Protein AF-A0AA39LR62-F1 (afdb_monomer_lite)

Radius of gyration: 36.36 Å; chains: 1; bounding box: 76×105×105 Å

Structure (mmCIF, N/CA/C/O backbone):
data_AF-A0AA39LR62-F1
#
_entry.id   AF-A0AA39LR62-F1
#
loop_
_atom_site.group_PDB
_atom_site.id
_atom_site.type_symbol
_atom_site.label_atom_id
_atom_site.label_alt_id
_atom_site.label_comp_id
_atom_site.label_asym_id
_atom_site.label_entity_id
_atom_site.label_seq_id
_atom_site.pdbx_PDB_ins_code
_atom_site.Cartn_x
_atom_site.Cartn_y
_atom_site.Cartn_z
_atom_site.occupancy
_atom_site.B_iso_or_equiv
_atom_site.auth_seq_id
_atom_site.auth_comp_id
_atom_site.auth_asym_id
_atom_site.auth_atom_id
_atom_site.pdbx_PDB_model_num
ATOM 1 N N . MET A 1 1 ? 42.287 -77.278 -16.570 1.00 32.75 1 MET A N 1
ATOM 2 C CA . MET A 1 1 ? 43.525 -76.730 -17.158 1.00 32.75 1 MET A CA 1
ATOM 3 C C . MET A 1 1 ? 43.162 -75.415 -17.824 1.00 32.75 1 MET A C 1
ATOM 5 O O . MET A 1 1 ? 42.398 -75.446 -18.778 1.00 32.75 1 MET A O 1
ATOM 9 N N . SER A 1 2 ? 43.621 -74.289 -17.274 1.00 38.38 2 SER A N 1
ATOM 10 C CA . SER A 1 2 ? 43.891 -73.081 -18.074 1.00 38.38 2 SER A CA 1
ATOM 11 C C . SER A 1 2 ? 45.252 -73.285 -18.794 1.00 38.38 2 SER A C 1
ATOM 13 O O . SER A 1 2 ? 45.894 -74.307 -18.504 1.00 38.38 2 SER A O 1
ATOM 15 N N . PRO A 1 3 ? 45.693 -72.430 -19.745 1.00 43.97 3 PRO A N 1
ATOM 16 C CA . PRO A 1 3 ? 46.017 -71.031 -19.446 1.00 43.97 3 PRO A CA 1
ATOM 17 C C . PRO A 1 3 ? 45.672 -69.979 -20.517 1.00 43.97 3 PRO A C 1
ATOM 19 O O . PRO A 1 3 ? 45.398 -70.259 -21.681 1.00 43.97 3 PRO A O 1
ATOM 22 N N . ASP A 1 4 ? 45.723 -68.755 -20.006 1.00 32.78 4 ASP A N 1
ATOM 23 C CA . ASP A 1 4 ? 45.605 -67.415 -20.571 1.00 32.78 4 ASP A CA 1
ATOM 24 C C . ASP A 1 4 ? 46.456 -67.100 -21.816 1.00 32.78 4 ASP A C 1
ATOM 26 O O . ASP A 1 4 ? 47.575 -67.587 -21.960 1.00 32.78 4 ASP A O 1
ATOM 30 N N . SER A 1 5 ? 46.004 -66.135 -22.630 1.00 28.72 5 SER A N 1
ATOM 31 C CA . SER A 1 5 ? 46.775 -64.890 -22.832 1.00 28.72 5 SER A CA 1
ATOM 32 C C . SER A 1 5 ? 45.956 -63.766 -23.490 1.00 28.72 5 SER A C 1
ATOM 34 O O . SER A 1 5 ? 45.245 -63.958 -24.474 1.00 28.72 5 SER A O 1
ATOM 36 N N . LEU A 1 6 ? 46.084 -62.581 -22.888 1.00 28.77 6 LEU A N 1
ATOM 37 C CA . LEU A 1 6 ? 45.678 -61.256 -23.357 1.00 28.77 6 LEU A CA 1
ATOM 38 C C . LEU A 1 6 ? 46.393 -60.853 -24.659 1.00 28.77 6 LEU A C 1
ATOM 40 O O . LEU A 1 6 ? 47.608 -61.017 -24.736 1.00 28.77 6 LEU A O 1
ATOM 44 N N . VAL A 1 7 ? 45.708 -60.105 -25.536 1.00 26.12 7 VAL A N 1
ATOM 45 C CA . VAL A 1 7 ? 46.302 -58.930 -26.213 1.00 26.12 7 VAL A CA 1
ATOM 46 C C . VAL A 1 7 ? 45.267 -57.801 -26.262 1.00 26.12 7 VAL A C 1
ATOM 48 O O . VAL A 1 7 ? 44.148 -57.978 -26.736 1.00 26.12 7 VAL A O 1
ATOM 51 N N . ALA A 1 8 ? 45.657 -56.647 -25.719 1.00 26.75 8 ALA A N 1
ATOM 52 C CA . ALA A 1 8 ? 44.873 -55.427 -25.610 1.00 26.75 8 ALA A CA 1
ATOM 53 C C . ALA A 1 8 ? 44.949 -54.560 -26.879 1.00 26.75 8 ALA A C 1
ATOM 55 O O . ALA A 1 8 ? 45.958 -54.528 -27.581 1.00 26.75 8 ALA A O 1
ATOM 56 N N . HIS A 1 9 ? 43.869 -53.812 -27.108 1.00 26.47 9 HIS A N 1
ATOM 57 C CA . HIS A 1 9 ? 43.775 -52.682 -28.026 1.00 26.47 9 HIS A CA 1
ATOM 58 C C . HIS A 1 9 ? 44.799 -51.580 -27.702 1.00 26.47 9 HIS A C 1
ATOM 60 O O . HIS A 1 9 ? 44.895 -51.147 -26.557 1.00 26.47 9 HIS A O 1
ATOM 66 N N . PHE A 1 10 ? 45.424 -51.024 -28.743 1.00 24.83 10 PHE A N 1
ATOM 67 C CA . PHE A 1 10 ? 45.777 -49.604 -28.802 1.00 24.83 10 PHE A CA 1
ATOM 68 C C . PHE A 1 10 ? 44.917 -48.962 -29.892 1.00 24.83 10 PHE A C 1
ATOM 70 O O . PHE A 1 10 ? 44.915 -49.405 -31.041 1.00 24.83 10 PHE A O 1
ATOM 77 N N . ARG A 1 11 ? 44.130 -47.958 -29.507 1.00 27.77 11 ARG A N 1
ATOM 78 C CA . ARG A 1 11 ? 43.289 -47.152 -30.387 1.00 27.77 11 ARG A CA 1
ATOM 79 C C . ARG A 1 11 ? 43.508 -45.705 -29.981 1.00 27.77 11 ARG A C 1
ATOM 81 O O . ARG A 1 11 ? 43.216 -45.359 -28.846 1.00 27.77 11 ARG A O 1
ATOM 88 N N . GLU A 1 12 ? 44.007 -44.905 -30.908 1.00 28.00 12 GLU A N 1
ATOM 89 C CA . GLU A 1 12 ? 43.990 -43.442 -30.884 1.00 28.00 12 GLU A CA 1
ATOM 90 C C . GLU A 1 12 ? 44.327 -42.948 -32.312 1.00 28.00 12 GLU A C 1
ATOM 92 O O . GLU A 1 12 ? 44.856 -43.730 -33.104 1.00 28.00 12 GLU A O 1
ATOM 97 N N . PRO A 1 13 ? 43.994 -41.707 -32.697 1.00 43.78 13 PRO A N 1
ATOM 98 C CA . PRO A 1 13 ? 42.629 -41.248 -32.945 1.00 43.78 13 PRO A CA 1
ATOM 99 C C . PRO A 1 13 ? 42.498 -40.548 -34.318 1.00 43.78 13 PRO A C 1
ATOM 101 O O . PRO A 1 13 ? 43.475 -40.100 -34.902 1.00 43.78 13 PRO A O 1
ATOM 104 N N . GLY A 1 14 ? 41.259 -40.370 -34.785 1.00 31.16 14 GLY A N 1
ATOM 105 C CA . GLY A 1 14 ? 40.918 -39.340 -35.773 1.00 31.16 14 GLY A CA 1
ATOM 106 C C . GLY A 1 14 ? 41.194 -39.674 -37.242 1.00 31.16 14 GLY A C 1
ATOM 107 O O . GLY A 1 14 ? 42.326 -39.646 -37.696 1.00 31.16 14 GLY A O 1
ATOM 108 N N . CYS A 1 15 ? 40.115 -39.886 -37.997 1.00 24.88 15 CYS A N 1
ATOM 109 C CA . CYS A 1 15 ? 39.885 -39.238 -39.290 1.00 24.88 15 CYS A CA 1
ATOM 110 C C . CYS A 1 15 ? 38.428 -39.486 -39.702 1.00 24.88 15 CYS A C 1
ATOM 112 O O . CYS A 1 15 ? 37.963 -40.621 -39.783 1.00 24.88 15 CYS A O 1
ATOM 114 N N . LEU A 1 16 ? 37.699 -38.389 -39.894 1.00 31.53 16 LEU A N 1
ATOM 115 C CA . LEU A 1 16 ? 36.380 -38.342 -40.504 1.00 31.53 16 LEU A CA 1
ATOM 116 C C . LEU A 1 16 ? 36.586 -38.508 -42.018 1.00 31.53 16 LEU A C 1
ATOM 118 O O . LEU A 1 16 ? 36.989 -37.557 -42.680 1.00 31.53 16 LEU A O 1
ATOM 122 N N . GLU A 1 17 ? 36.354 -39.702 -42.560 1.00 24.73 17 GLU A N 1
ATOM 123 C CA . GLU A 1 17 ? 36.336 -39.930 -44.009 1.00 24.73 17 GLU A CA 1
ATOM 124 C C . GLU A 1 17 ? 34.892 -40.180 -44.456 1.00 24.73 17 GLU A C 1
ATOM 126 O O . GLU A 1 17 ? 34.294 -41.217 -44.169 1.00 24.73 17 GLU A O 1
ATOM 131 N N . ILE A 1 18 ? 34.312 -39.204 -45.160 1.00 34.88 18 ILE A N 1
ATOM 132 C CA . ILE A 1 18 ? 33.127 -39.424 -45.993 1.00 34.88 18 ILE A CA 1
ATOM 133 C C . ILE A 1 18 ? 33.639 -40.117 -47.261 1.00 34.88 18 ILE A C 1
ATOM 135 O O . ILE A 1 18 ? 33.953 -39.469 -48.256 1.00 34.88 18 ILE A O 1
ATOM 139 N N . GLY A 1 19 ? 33.808 -41.435 -47.183 1.00 24.33 19 GLY A N 1
ATOM 140 C CA . GLY A 1 19 ? 34.208 -42.276 -48.305 1.00 24.33 19 GLY A CA 1
ATOM 141 C C . GLY A 1 19 ? 32.990 -42.854 -49.020 1.00 24.33 19 GLY A C 1
ATOM 142 O O . GLY A 1 19 ? 32.281 -43.690 -48.465 1.00 24.33 19 GLY A O 1
ATOM 143 N N . TYR A 1 20 ? 32.767 -42.431 -50.265 1.00 36.62 20 TYR A N 1
ATOM 144 C CA . TYR A 1 20 ? 31.993 -43.199 -51.237 1.00 36.62 20 TYR A CA 1
ATOM 145 C C . TYR A 1 20 ? 32.834 -44.407 -51.659 1.00 36.62 20 TYR A C 1
ATOM 147 O O . TYR A 1 20 ? 33.819 -44.246 -52.377 1.00 36.62 20 TYR A O 1
ATOM 155 N N . THR A 1 21 ? 32.450 -45.612 -51.248 1.00 27.70 21 THR A N 1
ATOM 156 C CA . THR A 1 21 ? 32.985 -46.853 -51.819 1.00 27.70 21 THR A CA 1
ATOM 157 C C . THR A 1 21 ? 31.862 -47.599 -52.534 1.00 27.70 21 THR A C 1
ATOM 159 O O . THR A 1 21 ? 31.030 -48.264 -51.924 1.00 27.70 21 THR A O 1
ATOM 162 N N . CYS A 1 22 ? 31.820 -47.444 -53.859 1.00 31.22 22 CYS A N 1
ATOM 163 C CA . 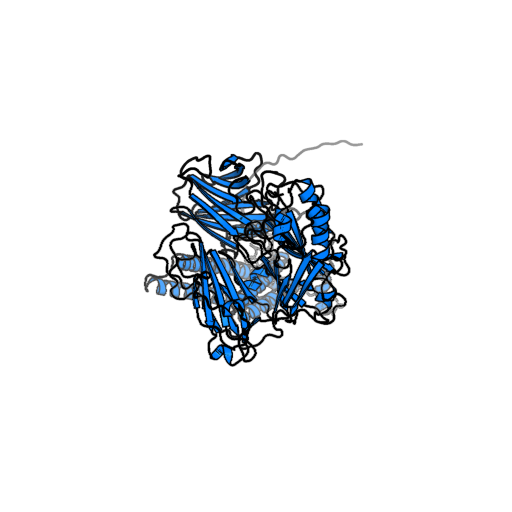CYS A 1 22 ? 31.205 -48.428 -54.744 1.00 31.22 22 CYS A CA 1
ATOM 164 C C . CYS A 1 22 ? 32.265 -49.508 -54.975 1.00 31.22 22 CYS A C 1
ATOM 166 O O . CYS A 1 22 ? 33.298 -49.217 -55.574 1.00 31.22 22 CYS A O 1
ATOM 168 N N . ASP A 1 23 ? 32.052 -50.707 -54.435 1.00 29.12 23 ASP A N 1
ATOM 169 C CA . ASP A 1 23 ? 32.891 -51.869 -54.730 1.00 29.12 23 ASP A CA 1
ATOM 170 C C . ASP A 1 23 ? 32.200 -52.710 -55.814 1.00 29.12 23 ASP A C 1
ATOM 172 O O . ASP A 1 23 ? 31.140 -53.305 -55.595 1.00 29.12 23 ASP A O 1
ATOM 176 N N . ASP A 1 24 ? 32.789 -52.679 -57.009 1.00 34.66 24 ASP A N 1
ATOM 177 C CA . ASP A 1 24 ? 32.359 -53.364 -58.225 1.00 34.66 24 ASP A CA 1
ATOM 178 C C . ASP A 1 24 ? 32.780 -54.843 -58.197 1.00 34.66 24 ASP A C 1
ATOM 180 O O . ASP A 1 24 ? 33.727 -55.260 -58.866 1.00 34.66 24 ASP A O 1
ATOM 184 N N . THR A 1 25 ? 32.035 -55.684 -57.478 1.00 32.81 25 THR A N 1
ATOM 185 C CA . THR A 1 25 ? 32.056 -57.139 -57.717 1.00 32.81 25 THR A CA 1
ATOM 186 C C . THR A 1 25 ? 30.653 -57.660 -58.022 1.00 32.81 25 THR A C 1
ATOM 188 O O . THR A 1 25 ? 29.909 -58.149 -57.179 1.00 32.81 25 THR A O 1
ATOM 191 N N . PHE A 1 26 ? 30.301 -57.507 -59.300 1.00 35.12 26 PHE A N 1
ATOM 192 C CA . PHE A 1 26 ? 29.090 -57.999 -59.950 1.00 35.12 26 PHE A CA 1
ATOM 193 C C . PHE A 1 26 ? 29.019 -59.532 -59.965 1.00 35.12 26 PHE A C 1
ATOM 195 O O . PHE A 1 26 ? 29.838 -60.185 -60.618 1.00 35.12 26 PHE A O 1
ATOM 202 N N . ASP A 1 27 ? 27.953 -60.083 -59.379 1.00 32.19 27 ASP A N 1
ATOM 203 C CA . ASP A 1 27 ? 27.429 -61.393 -59.760 1.00 32.19 27 ASP A CA 1
ATOM 204 C C . ASP A 1 27 ? 26.337 -61.203 -60.829 1.00 32.19 27 ASP A C 1
ATOM 206 O O . ASP A 1 27 ? 25.410 -60.396 -60.700 1.00 32.19 27 ASP A O 1
ATOM 210 N N . LYS A 1 28 ? 26.505 -61.889 -61.960 1.00 35.72 28 LYS A N 1
ATOM 211 C CA . LYS A 1 28 ? 25.752 -61.680 -63.206 1.00 35.72 28 LYS A CA 1
ATOM 212 C C . LYS A 1 28 ? 24.350 -62.284 -63.099 1.00 35.72 28 LYS A C 1
ATOM 214 O O . LYS A 1 28 ? 24.153 -63.437 -63.472 1.00 35.72 28 LYS A O 1
ATOM 219 N N . GLY A 1 29 ? 23.361 -61.515 -62.638 1.00 37.78 29 GLY A N 1
ATOM 220 C CA . GLY A 1 29 ? 21.985 -62.027 -62.616 1.00 37.78 29 GLY A CA 1
ATOM 221 C C . GLY A 1 29 ? 20.833 -61.069 -62.321 1.00 37.78 29 GLY A C 1
ATOM 222 O O . GLY A 1 29 ? 19.701 -61.539 -62.293 1.00 37.78 29 GLY A O 1
ATOM 223 N N . HIS A 1 30 ? 21.046 -59.771 -62.100 1.00 34.19 30 HIS A N 1
ATOM 224 C CA . HIS A 1 30 ? 19.946 -58.820 -61.884 1.00 34.19 30 HIS A CA 1
ATOM 225 C C . HIS A 1 30 ? 20.051 -57.648 -62.862 1.00 34.19 30 HIS A C 1
ATOM 227 O O . HIS A 1 30 ? 20.951 -56.818 -62.771 1.00 34.19 30 HIS A O 1
ATOM 233 N N . ALA A 1 31 ? 19.129 -57.621 -63.824 1.00 35.81 31 ALA A N 1
ATOM 234 C CA . ALA A 1 31 ? 18.787 -56.416 -64.560 1.00 35.81 31 ALA A CA 1
ATOM 235 C C . ALA A 1 31 ? 17.942 -55.541 -63.623 1.00 35.81 31 ALA A C 1
ATOM 237 O O . ALA A 1 31 ? 16.953 -56.045 -63.101 1.00 35.81 31 ALA A O 1
ATOM 238 N N . ASP A 1 32 ? 18.416 -54.315 -63.379 1.00 37.16 32 ASP A N 1
ATOM 239 C CA . ASP A 1 32 ? 17.751 -53.137 -62.779 1.00 37.16 32 ASP A CA 1
ATOM 240 C C . ASP A 1 32 ? 18.666 -52.475 -61.732 1.00 37.16 32 ASP A C 1
ATOM 242 O O . ASP A 1 32 ? 18.456 -52.555 -60.523 1.00 37.16 32 ASP A O 1
ATOM 246 N N . TYR A 1 33 ? 19.726 -51.814 -62.208 1.00 36.09 33 TYR A N 1
ATOM 247 C CA . TYR A 1 33 ? 20.648 -51.028 -61.385 1.00 36.09 33 TYR A CA 1
ATOM 248 C C . TYR A 1 33 ? 20.765 -49.611 -61.952 1.00 36.09 33 TYR A C 1
ATOM 250 O O . TYR A 1 33 ? 21.585 -49.357 -62.824 1.00 36.09 33 TYR A O 1
ATOM 258 N N . GLU A 1 34 ? 19.944 -48.686 -61.445 1.00 35.16 34 GLU A N 1
ATOM 259 C CA . GLU A 1 34 ? 20.241 -47.244 -61.533 1.00 35.16 34 GLU A CA 1
ATOM 260 C C . GLU A 1 34 ? 19.667 -46.391 -60.374 1.00 35.16 34 GLU A C 1
ATOM 262 O O . GLU A 1 34 ? 19.734 -45.168 -60.417 1.00 35.16 34 GLU A O 1
ATOM 267 N N . VAL A 1 35 ? 19.151 -46.988 -59.283 1.00 39.62 35 VAL A N 1
ATOM 268 C CA . VAL A 1 35 ? 18.586 -46.215 -58.139 1.00 39.62 35 VAL A CA 1
ATOM 269 C C . VAL A 1 35 ? 19.146 -46.635 -56.763 1.00 39.62 35 VAL A C 1
ATOM 271 O O . VAL A 1 35 ? 18.676 -46.190 -55.720 1.00 39.62 35 VAL A O 1
ATOM 274 N N . CYS A 1 36 ? 20.206 -47.446 -56.708 1.00 38.97 36 CYS A N 1
ATOM 275 C CA . CYS A 1 36 ? 20.687 -48.047 -55.453 1.00 38.97 36 CYS A CA 1
ATOM 276 C C . CYS A 1 36 ? 21.918 -47.376 -54.809 1.00 38.97 36 CYS A C 1
ATOM 278 O O . CYS A 1 36 ? 22.738 -48.067 -54.215 1.00 38.97 36 CYS A O 1
ATOM 280 N N . CYS A 1 37 ? 22.033 -46.043 -54.832 1.00 37.84 37 CYS A N 1
ATOM 281 C CA . CYS A 1 37 ? 23.042 -45.327 -54.019 1.00 37.84 37 CYS A CA 1
ATOM 282 C C . CYS A 1 37 ? 22.503 -44.723 -52.703 1.00 37.84 37 CYS A C 1
ATOM 284 O O . CYS A 1 37 ? 23.213 -43.976 -52.041 1.00 37.84 37 CYS A O 1
ATOM 286 N N . GLY A 1 38 ? 21.284 -45.070 -52.266 1.00 43.44 38 GLY A N 1
ATOM 287 C CA . GLY A 1 38 ? 20.719 -44.617 -50.977 1.00 43.44 38 GLY A CA 1
ATOM 288 C C . GLY A 1 38 ? 20.082 -45.713 -50.110 1.00 43.44 38 GLY A C 1
ATOM 289 O O . GLY A 1 38 ? 19.452 -45.420 -49.095 1.00 43.44 38 GLY A O 1
ATOM 290 N N . CYS A 1 39 ? 20.201 -46.986 -50.495 1.00 41.16 39 CYS A N 1
ATOM 291 C CA . CYS A 1 39 ? 19.306 -48.047 -50.018 1.00 41.16 39 CYS A CA 1
ATOM 292 C C . CYS A 1 39 ? 19.580 -48.611 -48.610 1.00 41.16 39 CYS A C 1
ATOM 294 O O . CYS A 1 39 ? 18.810 -49.457 -48.159 1.00 41.16 39 CYS A O 1
ATOM 296 N N . CYS A 1 40 ? 20.586 -48.134 -47.868 1.00 44.00 40 CYS A N 1
ATOM 297 C CA . CYS A 1 40 ? 20.849 -48.631 -46.504 1.00 44.00 40 CYS A CA 1
ATOM 298 C C . CYS A 1 40 ? 19.907 -48.075 -45.416 1.00 44.00 40 CYS A C 1
ATOM 300 O O . CYS A 1 40 ? 19.937 -48.546 -44.282 1.00 44.00 40 CYS A O 1
ATOM 302 N N . HIS A 1 41 ? 19.023 -47.126 -45.735 1.00 51.59 41 HIS A N 1
ATOM 303 C CA . HIS A 1 41 ? 18.088 -46.544 -44.767 1.00 51.59 41 HIS A CA 1
ATOM 304 C C . HIS A 1 41 ? 16.693 -46.382 -45.373 1.00 51.59 41 HIS A C 1
ATOM 306 O O . HIS A 1 41 ? 16.323 -45.262 -45.714 1.00 51.59 41 HIS A O 1
ATOM 312 N N . THR A 1 42 ? 15.882 -47.440 -45.509 1.00 58.44 42 THR A N 1
ATOM 313 C CA . THR A 1 42 ? 14.526 -47.275 -46.084 1.00 58.44 42 THR A CA 1
ATOM 314 C C . THR A 1 42 ? 13.379 -47.601 -45.129 1.00 58.44 42 THR A C 1
ATOM 316 O O . THR A 1 42 ? 12.484 -46.774 -45.006 1.00 58.44 42 THR A O 1
ATOM 319 N N . GLN A 1 43 ? 13.365 -48.715 -44.389 1.00 58.12 43 GLN A N 1
ATOM 320 C CA . GLN A 1 43 ? 12.161 -49.059 -43.605 1.00 58.12 43 GLN A CA 1
ATOM 321 C C . GLN A 1 43 ? 11.977 -48.212 -42.329 1.00 58.12 43 GLN A C 1
ATOM 323 O O . GLN A 1 43 ? 10.881 -47.720 -42.062 1.00 58.12 43 GLN A O 1
ATOM 328 N N . ASN A 1 44 ? 13.039 -48.012 -41.544 1.00 61.97 44 ASN A N 1
ATOM 329 C CA . ASN A 1 44 ? 12.957 -47.244 -40.293 1.00 61.97 44 ASN A CA 1
ATOM 330 C C . ASN A 1 44 ? 13.000 -45.729 -40.528 1.00 61.97 44 ASN A C 1
ATOM 332 O O . ASN A 1 44 ? 12.321 -44.982 -39.829 1.00 61.97 44 ASN A O 1
ATOM 336 N N . SER A 1 45 ? 13.737 -45.276 -41.542 1.00 67.19 45 SER A N 1
ATOM 337 C CA . SER A 1 45 ? 13.792 -43.864 -41.941 1.00 67.19 45 SER A CA 1
ATOM 338 C C . SER A 1 45 ? 12.433 -43.362 -42.428 1.00 67.19 45 SER A C 1
ATOM 340 O O . SER A 1 45 ? 11.997 -42.308 -41.982 1.00 67.19 45 SER A O 1
ATOM 342 N N . GLY A 1 46 ? 11.708 -44.140 -43.245 1.00 68.81 46 GLY A N 1
ATOM 343 C CA . GLY A 1 46 ? 10.358 -43.783 -43.691 1.00 68.81 46 GLY A CA 1
ATOM 344 C C . GLY A 1 46 ? 9.384 -43.595 -42.524 1.00 68.81 46 GLY A C 1
ATOM 345 O O . GLY A 1 46 ? 8.604 -42.644 -42.515 1.00 68.81 46 GLY A O 1
ATOM 346 N N . LYS A 1 47 ? 9.466 -44.456 -41.496 1.00 76.69 47 LYS A N 1
ATOM 347 C CA . LYS A 1 47 ? 8.638 -44.356 -40.279 1.00 76.69 47 LYS A CA 1
ATOM 348 C C . LYS A 1 47 ? 8.969 -43.108 -39.460 1.00 76.69 47 LYS A C 1
ATOM 350 O O . LYS A 1 47 ? 8.055 -42.407 -39.035 1.00 76.69 47 LYS A O 1
ATOM 355 N N . VAL A 1 48 ? 10.257 -42.819 -39.264 1.00 75.81 48 VAL A N 1
ATOM 356 C CA . VAL A 1 48 ? 10.714 -41.618 -38.545 1.00 75.81 48 VAL A CA 1
ATOM 357 C C . VAL A 1 48 ? 10.277 -40.356 -39.282 1.00 75.81 48 VAL A C 1
ATOM 359 O O . VAL A 1 48 ? 9.672 -39.475 -38.678 1.00 75.81 48 VAL A O 1
ATOM 362 N N . VAL A 1 49 ? 10.503 -40.295 -40.595 1.00 76.50 49 VAL A N 1
ATOM 363 C CA . VAL A 1 49 ? 10.131 -39.142 -41.421 1.00 76.50 49 VAL A CA 1
ATOM 364 C C . VAL A 1 49 ? 8.616 -38.924 -41.414 1.00 76.50 49 VAL A C 1
ATOM 366 O O . VAL A 1 49 ? 8.177 -37.790 -41.268 1.00 76.50 49 VAL A O 1
ATOM 369 N N . ALA A 1 50 ? 7.801 -39.982 -41.461 1.00 77.44 50 ALA A N 1
ATOM 370 C CA . ALA A 1 50 ? 6.345 -39.849 -41.384 1.00 77.44 50 ALA A CA 1
ATOM 371 C C . ALA A 1 50 ? 5.862 -39.248 -40.047 1.00 77.44 50 ALA A C 1
ATOM 373 O O . ALA A 1 50 ? 4.947 -38.424 -40.036 1.00 77.44 50 ALA A O 1
ATOM 374 N N . ILE A 1 51 ? 6.495 -39.620 -38.928 1.00 79.25 51 ILE A N 1
ATOM 375 C CA . ILE A 1 51 ? 6.192 -39.052 -37.604 1.00 79.25 51 ILE A CA 1
ATOM 376 C C . ILE A 1 51 ? 6.635 -37.587 -37.532 1.00 79.25 51 ILE A C 1
ATOM 378 O O . ILE A 1 51 ? 5.867 -36.735 -37.085 1.00 79.25 51 ILE A O 1
ATOM 382 N N . VAL A 1 52 ? 7.842 -37.276 -38.012 1.00 77.69 52 VAL A N 1
ATOM 383 C CA . VAL A 1 52 ? 8.368 -35.903 -38.053 1.00 77.69 52 VAL A CA 1
ATOM 384 C C . VAL A 1 52 ? 7.470 -35.000 -38.904 1.00 77.69 52 VAL A C 1
ATOM 386 O O . VAL A 1 52 ? 7.108 -33.911 -38.460 1.00 77.69 52 VAL A O 1
ATOM 389 N N . SER A 1 53 ? 7.019 -35.467 -40.071 1.00 78.81 53 SER A N 1
ATOM 390 C CA . SER A 1 53 ? 6.090 -34.729 -40.934 1.00 78.81 53 SER A CA 1
ATOM 391 C C . SER A 1 53 ? 4.757 -34.414 -40.247 1.00 78.81 53 SER A C 1
ATOM 393 O O . SER A 1 53 ? 4.215 -33.325 -40.447 1.00 78.81 53 SER A O 1
ATOM 395 N N . LEU A 1 54 ? 4.241 -35.322 -39.408 1.00 83.06 54 LEU A N 1
ATOM 396 C CA . LEU A 1 54 ? 3.030 -35.076 -38.622 1.00 83.06 54 LEU A CA 1
ATOM 397 C C . LEU A 1 54 ? 3.275 -34.049 -37.507 1.00 83.06 54 LEU A C 1
ATOM 399 O O . LEU A 1 54 ? 2.471 -33.134 -37.340 1.00 83.06 54 LEU A O 1
ATOM 403 N N . LEU A 1 55 ? 4.381 -34.143 -36.769 1.00 80.56 55 LEU A N 1
ATOM 404 C CA . LEU A 1 55 ? 4.700 -33.173 -35.713 1.00 80.56 55 LEU A CA 1
ATOM 405 C C . LEU A 1 55 ? 4.848 -31.754 -36.277 1.00 80.56 55 LEU A C 1
ATOM 407 O O . LEU A 1 55 ? 4.243 -30.818 -35.756 1.00 80.56 55 LEU A O 1
ATOM 411 N N . LEU A 1 56 ? 5.555 -31.609 -37.401 1.00 76.69 56 LEU A N 1
ATOM 412 C CA . LEU A 1 56 ? 5.690 -30.326 -38.098 1.00 76.69 56 LEU A CA 1
ATOM 413 C C . LEU A 1 56 ? 4.334 -29.769 -38.568 1.00 76.69 56 LEU A C 1
ATOM 415 O O . LEU A 1 56 ? 4.139 -28.555 -38.576 1.00 76.69 56 LEU A O 1
ATOM 419 N N . SER A 1 57 ? 3.370 -30.633 -38.909 1.00 77.94 57 SER A N 1
ATOM 420 C CA . SER A 1 57 ? 2.021 -30.201 -39.300 1.00 77.94 57 SER A CA 1
ATOM 421 C C . SER A 1 57 ? 1.217 -29.584 -38.146 1.00 77.94 57 SER A C 1
ATOM 423 O O . SER A 1 57 ? 0.491 -28.612 -38.357 1.00 77.94 57 SER A O 1
ATOM 425 N N . PHE A 1 58 ? 1.400 -30.074 -36.916 1.00 79.25 58 PHE A N 1
ATOM 426 C CA . PHE A 1 58 ? 0.767 -29.496 -35.727 1.00 79.25 58 PHE A CA 1
ATOM 427 C C . PHE A 1 58 ? 1.412 -28.175 -35.303 1.00 79.25 58 PHE A C 1
ATOM 429 O O . PHE A 1 58 ? 0.701 -27.263 -34.882 1.00 79.25 58 PHE A O 1
ATOM 436 N N . VAL A 1 59 ? 2.731 -28.035 -35.475 1.00 74.12 59 VAL A N 1
ATOM 437 C CA . VAL A 1 59 ? 3.427 -26.755 -35.259 1.00 74.12 59 VAL A CA 1
ATOM 438 C C . VAL A 1 59 ? 2.896 -25.689 -36.221 1.00 74.12 59 VAL A C 1
ATOM 440 O O . VAL A 1 59 ? 2.556 -24.589 -35.788 1.00 74.12 59 VAL A O 1
ATOM 443 N N . ALA A 1 60 ? 2.735 -26.030 -37.504 1.00 68.94 60 ALA A N 1
ATOM 444 C CA . ALA A 1 60 ? 2.162 -25.127 -38.502 1.00 68.94 60 ALA A CA 1
ATOM 445 C C . ALA A 1 60 ? 0.715 -24.715 -38.169 1.00 68.94 60 ALA A C 1
ATOM 447 O O . ALA A 1 60 ? 0.348 -23.554 -38.348 1.00 68.94 60 ALA A O 1
ATOM 448 N N . LEU A 1 61 ? -0.099 -25.636 -37.636 1.00 76.25 61 LEU A N 1
ATOM 449 C CA . LEU A 1 61 ? -1.451 -25.324 -37.162 1.00 76.25 61 LEU A CA 1
ATOM 450 C C . LEU A 1 61 ? -1.430 -24.366 -35.962 1.00 76.25 61 LEU A C 1
ATOM 452 O O . LEU A 1 61 ? -2.188 -23.399 -35.953 1.00 76.25 61 LEU A O 1
ATOM 456 N N . GLY A 1 62 ? -0.556 -24.598 -34.978 1.00 70.00 62 GLY A N 1
ATOM 457 C CA . GLY A 1 62 ? -0.390 -23.700 -33.830 1.00 70.00 62 GLY A CA 1
ATOM 458 C C . GLY A 1 62 ? -0.011 -22.281 -34.261 1.00 70.00 62 GLY A C 1
ATOM 459 O O . GLY A 1 62 ? -0.598 -21.309 -33.787 1.00 70.00 62 GLY A O 1
ATOM 460 N N . TRP A 1 63 ? 0.886 -22.168 -35.243 1.00 70.19 63 TRP A N 1
ATOM 461 C CA . TRP A 1 63 ? 1.244 -20.895 -35.868 1.00 70.19 63 TRP A CA 1
ATOM 462 C C . TRP A 1 63 ? 0.051 -20.233 -36.574 1.00 70.19 63 TRP A C 1
ATOM 464 O O . TRP A 1 63 ? -0.228 -19.056 -36.358 1.00 70.19 63 TRP A O 1
ATOM 474 N N . ALA A 1 64 ? -0.710 -20.982 -37.375 1.00 69.38 64 ALA A N 1
ATOM 475 C CA . ALA A 1 64 ? -1.883 -20.453 -38.076 1.00 69.38 64 ALA A CA 1
ATOM 476 C C . ALA A 1 64 ? -2.972 -19.927 -37.119 1.00 69.38 64 ALA A C 1
ATOM 478 O O . ALA A 1 64 ? -3.596 -18.897 -37.396 1.00 69.38 64 ALA A O 1
ATOM 479 N N . VAL A 1 65 ? -3.163 -20.613 -35.986 1.00 70.38 65 VAL A N 1
ATOM 480 C CA . VAL A 1 65 ? -4.093 -20.216 -34.918 1.00 70.38 65 VAL A CA 1
ATOM 481 C C . VAL A 1 65 ? -3.602 -18.959 -34.203 1.00 70.38 65 VAL A C 1
ATOM 483 O O . VAL A 1 65 ? -4.394 -18.041 -33.990 1.00 70.38 65 VAL A O 1
ATOM 486 N N . TYR A 1 66 ? -2.304 -18.876 -33.899 1.00 68.25 66 TYR A N 1
ATOM 487 C CA . TYR A 1 66 ? -1.695 -17.697 -33.281 1.00 68.25 66 TYR A CA 1
ATOM 488 C C . TYR A 1 66 ? -1.924 -16.425 -34.117 1.00 68.25 66 TYR A C 1
ATOM 490 O O . TYR A 1 66 ? -2.348 -15.399 -33.588 1.00 68.25 66 TYR A O 1
ATOM 498 N N . PHE A 1 67 ? -1.761 -16.511 -35.442 1.00 65.81 67 PHE A N 1
ATOM 499 C CA . PHE A 1 67 ? -1.984 -15.387 -36.362 1.00 65.81 67 PHE A CA 1
ATOM 500 C C . PHE A 1 67 ? -3.454 -15.166 -36.768 1.00 65.81 67 PHE A C 1
ATOM 502 O O . PHE A 1 67 ? -3.728 -14.326 -37.626 1.00 65.81 67 PHE A O 1
ATOM 509 N N . LYS A 1 68 ? -4.411 -15.901 -36.179 1.00 74.44 68 LYS A N 1
ATOM 510 C CA . LYS A 1 68 ? -5.863 -15.784 -36.438 1.00 74.44 68 LYS A CA 1
ATOM 511 C C . LYS A 1 68 ? -6.245 -15.837 -37.930 1.00 74.44 68 LYS A C 1
ATOM 513 O O . LYS A 1 68 ? -7.226 -15.224 -38.351 1.00 74.44 68 LYS A O 1
ATOM 518 N N . SER A 1 69 ? -5.495 -16.580 -38.747 1.00 73.75 69 SER A N 1
ATOM 519 C CA . SER A 1 69 ? -5.735 -16.665 -40.193 1.00 73.75 69 SER A CA 1
ATOM 520 C C . SER A 1 69 ? -6.564 -17.896 -40.546 1.00 73.75 69 SER A C 1
ATOM 522 O O . SER A 1 69 ? -6.103 -19.038 -40.458 1.00 73.75 69 SER A O 1
ATOM 524 N N . THR A 1 70 ? -7.795 -17.665 -41.002 1.00 71.81 70 THR A N 1
ATOM 525 C CA . THR A 1 70 ? -8.721 -18.724 -41.439 1.00 71.81 70 THR A CA 1
ATOM 526 C C . THR A 1 70 ? -8.182 -19.498 -42.641 1.00 71.81 70 THR A C 1
ATOM 528 O O . THR A 1 70 ? -8.303 -20.721 -42.692 1.00 71.81 70 THR A O 1
ATOM 531 N N . PHE A 1 71 ? -7.515 -18.810 -43.572 1.00 71.75 71 PHE A N 1
ATOM 532 C CA . PHE A 1 71 ? -6.875 -19.428 -44.732 1.00 71.75 71 PHE A CA 1
ATOM 533 C C . PHE A 1 71 ? -5.712 -20.348 -44.327 1.00 71.75 71 PHE A C 1
ATOM 535 O O . PHE A 1 71 ? -5.682 -21.506 -44.738 1.00 71.75 71 PHE A O 1
ATOM 542 N N . LEU A 1 72 ? -4.792 -19.877 -43.473 1.00 69.62 72 LEU A N 1
ATOM 543 C CA . LEU A 1 72 ? -3.654 -20.692 -43.017 1.00 69.62 72 LEU A CA 1
ATOM 544 C C . LEU A 1 72 ? -4.113 -21.891 -42.181 1.00 69.62 72 LEU A C 1
ATOM 546 O O . LEU A 1 72 ? -3.544 -22.974 -42.291 1.00 69.62 72 LEU A O 1
ATOM 550 N N . THR A 1 73 ? -5.178 -21.722 -41.398 1.00 74.44 73 THR A N 1
ATOM 551 C CA . THR A 1 73 ? -5.761 -22.807 -40.595 1.00 74.44 73 THR A CA 1
ATOM 552 C C . THR A 1 73 ? -6.346 -23.905 -41.490 1.00 74.44 73 THR A C 1
ATOM 554 O O . THR A 1 73 ? -6.121 -25.091 -41.244 1.00 74.44 73 THR A O 1
ATOM 557 N N . ALA A 1 74 ? -7.037 -23.532 -42.575 1.00 73.81 74 ALA A N 1
ATOM 558 C CA . ALA A 1 74 ? -7.562 -24.487 -43.552 1.00 73.81 74 ALA A CA 1
ATOM 559 C C . ALA A 1 74 ? -6.438 -25.253 -44.276 1.00 73.81 74 ALA A C 1
ATOM 561 O O . ALA A 1 74 ? -6.514 -26.474 -44.419 1.00 73.81 74 ALA A O 1
ATOM 562 N N . VAL A 1 75 ? -5.366 -24.558 -44.674 1.00 71.62 75 VAL A N 1
ATOM 563 C CA . VAL A 1 75 ? -4.188 -25.170 -45.315 1.00 71.62 75 VAL A CA 1
ATOM 564 C C . VAL A 1 75 ? -3.461 -26.125 -44.357 1.00 71.62 75 VAL A C 1
ATOM 566 O O . VAL A 1 75 ? -3.130 -27.247 -44.747 1.00 71.62 75 VAL A O 1
ATOM 569 N N . ALA A 1 76 ? -3.279 -25.739 -43.090 1.00 74.38 76 ALA A N 1
ATOM 570 C CA . ALA A 1 76 ? -2.687 -26.601 -42.065 1.00 74.38 76 ALA A CA 1
ATOM 571 C C . ALA A 1 76 ? -3.524 -27.872 -41.825 1.00 74.38 76 ALA A C 1
ATOM 573 O O . ALA A 1 76 ? -2.970 -28.964 -41.696 1.00 74.38 76 ALA A O 1
ATOM 574 N N . GLY A 1 77 ? -4.858 -27.759 -41.855 1.00 77.50 77 GLY A N 1
ATOM 575 C CA . GLY A 1 77 ? -5.768 -28.905 -41.775 1.00 77.50 77 GLY A CA 1
ATOM 576 C C . GLY A 1 77 ? -5.581 -29.906 -42.921 1.00 77.50 77 GLY A C 1
ATOM 577 O O . GLY A 1 77 ? -5.477 -31.110 -42.678 1.00 77.50 77 GLY A O 1
ATOM 578 N N . VAL A 1 78 ? -5.461 -29.426 -44.164 1.00 77.81 78 VAL A N 1
ATOM 579 C CA . VAL A 1 78 ? -5.170 -30.280 -45.333 1.00 77.81 78 VAL A CA 1
ATOM 580 C C . VAL A 1 78 ? -3.823 -30.995 -45.172 1.00 77.81 78 VAL A C 1
ATOM 582 O O . VAL A 1 78 ? -3.708 -32.186 -45.476 1.00 77.81 78 VAL A O 1
ATOM 585 N N . TYR A 1 79 ? -2.816 -30.302 -44.636 1.00 78.44 79 TYR A N 1
ATOM 586 C CA . TYR A 1 79 ? -1.489 -30.875 -44.428 1.00 78.44 79 TYR A CA 1
ATOM 587 C C . TYR A 1 79 ? -1.485 -31.972 -43.351 1.00 78.44 79 TYR A C 1
ATOM 589 O O . TYR A 1 79 ? -0.924 -33.043 -43.593 1.00 78.44 79 TYR A O 1
ATOM 597 N N . ILE A 1 80 ? -2.191 -31.782 -42.230 1.00 81.62 80 ILE A N 1
ATOM 598 C CA . ILE A 1 80 ? -2.355 -32.815 -41.189 1.00 81.62 80 ILE A CA 1
ATOM 599 C C . ILE A 1 80 ? -2.997 -34.080 -41.773 1.00 81.62 80 ILE A C 1
ATOM 601 O O . ILE A 1 80 ? -2.498 -35.186 -41.563 1.00 81.62 80 ILE A O 1
ATOM 605 N N . VAL A 1 81 ? -4.068 -33.936 -42.562 1.00 81.19 81 VAL A N 1
ATOM 606 C CA . VAL A 1 81 ? -4.742 -35.080 -43.206 1.00 81.19 81 VAL A CA 1
ATOM 607 C C . VAL A 1 81 ? -3.797 -35.817 -44.162 1.00 81.19 81 VAL A C 1
ATOM 609 O O . VAL A 1 81 ? -3.773 -37.053 -44.197 1.00 81.19 81 VAL A O 1
ATOM 612 N N . SER A 1 82 ? -2.966 -35.080 -44.902 1.00 80.75 82 SER A N 1
ATOM 613 C CA . SER A 1 82 ? -1.961 -35.677 -45.784 1.00 80.75 82 SER A CA 1
ATOM 614 C C . SER A 1 82 ? -0.859 -36.415 -45.004 1.00 80.75 82 SER A C 1
ATOM 616 O O . SER A 1 82 ? -0.485 -37.523 -45.387 1.00 80.75 82 SER A O 1
ATOM 618 N N . ALA A 1 83 ? -0.378 -35.866 -43.881 1.00 82.12 83 ALA A N 1
ATOM 619 C CA . ALA A 1 83 ? 0.661 -36.474 -43.045 1.00 82.12 83 ALA A CA 1
ATOM 620 C C . ALA A 1 83 ? 0.158 -37.736 -42.325 1.00 82.12 83 ALA A C 1
ATOM 622 O O . ALA A 1 83 ? 0.868 -38.738 -42.238 1.00 82.12 83 ALA A O 1
ATOM 623 N N . LEU A 1 84 ? -1.103 -37.739 -41.886 1.00 82.06 84 LEU A N 1
ATOM 624 C CA . LEU A 1 84 ? -1.764 -38.943 -41.376 1.00 82.06 84 LEU A CA 1
ATOM 625 C C . LEU A 1 84 ? -1.879 -40.022 -42.461 1.00 82.06 84 LEU A C 1
ATOM 627 O O . LEU A 1 84 ? -1.637 -41.199 -42.189 1.00 82.06 84 LEU A O 1
ATOM 631 N N . SER A 1 85 ? -2.180 -39.625 -43.700 1.00 79.81 85 SER A N 1
ATOM 632 C CA . SER A 1 85 ? -2.211 -40.545 -44.845 1.00 79.81 85 SER A CA 1
ATOM 633 C C . SER A 1 85 ? -0.830 -41.149 -45.123 1.00 79.81 85 SER A C 1
ATOM 635 O O . SER A 1 85 ? -0.737 -42.353 -45.358 1.00 79.81 85 SER A O 1
ATOM 637 N N . LEU A 1 86 ? 0.245 -40.359 -45.008 1.00 82.44 86 LEU A N 1
ATOM 638 C CA . LEU A 1 86 ? 1.629 -40.834 -45.111 1.00 82.44 86 LEU A CA 1
ATOM 639 C C . LEU A 1 86 ? 1.980 -41.845 -44.012 1.00 82.44 86 LEU A C 1
ATOM 641 O O . LEU A 1 86 ? 2.553 -42.889 -44.313 1.00 82.44 86 LEU A O 1
ATOM 645 N N . ILE A 1 87 ? 1.618 -41.576 -42.754 1.00 83.00 87 ILE A N 1
ATOM 646 C CA . ILE A 1 87 ? 1.841 -42.521 -41.647 1.00 83.00 87 ILE A CA 1
ATOM 647 C C . ILE A 1 87 ? 1.147 -43.847 -41.945 1.00 83.00 87 ILE A C 1
ATOM 649 O O . ILE A 1 87 ? 1.767 -44.906 -41.869 1.00 83.00 87 ILE A O 1
ATOM 653 N N . ILE A 1 88 ? -0.121 -43.805 -42.350 1.00 78.44 88 ILE A N 1
ATOM 654 C CA . ILE A 1 88 ? -0.867 -45.012 -42.714 1.00 78.44 88 ILE A CA 1
ATOM 655 C C . ILE A 1 88 ? -0.180 -45.733 -43.883 1.00 78.44 88 ILE A C 1
ATOM 657 O O . ILE A 1 88 ? -0.028 -46.952 -43.847 1.00 78.44 88 ILE A O 1
ATOM 661 N N . ALA A 1 89 ? 0.276 -44.998 -44.897 1.00 78.19 89 ALA A N 1
ATOM 662 C CA . ALA A 1 89 ? 0.938 -45.550 -46.072 1.00 78.19 89 ALA A CA 1
ATOM 663 C C . ALA A 1 89 ? 2.248 -46.275 -45.735 1.00 78.19 89 ALA A C 1
ATOM 665 O O . ALA A 1 89 ? 2.465 -47.399 -46.189 1.00 78.19 89 ALA A O 1
ATOM 666 N N . VAL A 1 90 ? 3.093 -45.650 -44.914 1.00 80.12 90 VAL A N 1
ATOM 667 C CA . VAL A 1 90 ? 4.399 -46.181 -44.507 1.00 80.12 90 VAL A CA 1
ATOM 668 C C . VAL A 1 90 ? 4.235 -47.380 -43.574 1.00 80.12 90 VAL A C 1
ATOM 670 O O . VAL A 1 90 ? 4.885 -48.405 -43.767 1.00 80.12 90 VAL A O 1
ATOM 673 N N . PHE A 1 91 ? 3.336 -47.304 -42.589 1.00 77.38 91 PHE A N 1
ATOM 674 C CA . PHE A 1 91 ? 3.132 -48.395 -41.629 1.00 77.38 91 PHE A CA 1
ATOM 675 C C . PHE A 1 91 ? 2.371 -49.590 -42.216 1.00 77.38 91 PHE A C 1
ATOM 677 O O . PHE A 1 91 ? 2.552 -50.712 -41.746 1.00 77.38 91 PHE A O 1
ATOM 684 N N . LEU A 1 92 ? 1.541 -49.380 -43.244 1.00 77.38 92 LEU A N 1
ATOM 685 C CA . LEU A 1 92 ? 0.884 -50.461 -43.987 1.00 77.38 92 LEU A CA 1
ATOM 686 C C . LEU A 1 92 ? 1.681 -50.925 -45.215 1.00 77.38 92 LEU A C 1
ATOM 688 O O . LEU A 1 92 ? 1.193 -51.795 -45.937 1.00 77.38 92 LEU A O 1
ATOM 692 N N . GLU A 1 93 ? 2.865 -50.350 -45.455 1.00 76.00 93 GLU A N 1
ATOM 693 C CA . GLU A 1 93 ? 3.741 -50.635 -46.600 1.00 76.00 93 GLU A CA 1
ATOM 694 C C . GLU A 1 93 ? 3.018 -50.517 -47.960 1.00 76.00 93 GLU A C 1
ATOM 696 O O . GLU A 1 93 ? 3.237 -51.300 -48.884 1.00 76.00 93 GLU A O 1
ATOM 701 N N . ARG A 1 94 ? 2.117 -49.533 -48.096 1.00 78.44 94 ARG A N 1
ATOM 702 C CA . ARG A 1 94 ? 1.327 -49.296 -49.315 1.00 78.44 94 ARG A CA 1
ATOM 703 C C . ARG A 1 94 ? 1.794 -48.039 -50.042 1.00 78.44 94 ARG A C 1
ATOM 705 O O . ARG A 1 94 ? 1.341 -46.940 -49.731 1.00 78.44 94 ARG A O 1
ATOM 712 N N . HIS A 1 95 ? 2.612 -48.215 -51.081 1.00 75.81 95 HIS A N 1
ATOM 713 C CA . HIS A 1 95 ? 3.158 -47.115 -51.890 1.00 75.81 95 HIS A CA 1
ATOM 714 C C . HIS A 1 95 ? 2.074 -46.188 -52.478 1.00 75.81 95 HIS A C 1
ATOM 716 O O . HIS A 1 95 ? 2.238 -44.972 -52.472 1.00 75.81 95 HIS A O 1
ATOM 722 N N . ALA A 1 96 ? 0.927 -46.725 -52.914 1.00 74.75 96 ALA A N 1
ATOM 723 C CA . ALA A 1 96 ? -0.150 -45.933 -53.524 1.00 74.75 96 ALA A CA 1
ATOM 724 C C . ALA A 1 96 ? -0.735 -44.849 -52.594 1.00 74.75 96 ALA A C 1
ATOM 726 O O . ALA A 1 96 ? -1.256 -43.844 -53.072 1.00 74.75 96 ALA A O 1
ATOM 727 N N . LEU A 1 97 ? -0.626 -45.026 -51.272 1.00 76.69 97 LEU A N 1
ATOM 728 C CA . LEU A 1 97 ? -1.110 -44.065 -50.276 1.00 76.69 97 LEU A CA 1
ATOM 729 C C . LEU A 1 97 ? -0.094 -42.946 -49.968 1.00 76.69 97 LEU A C 1
ATOM 731 O O . LEU A 1 97 ? -0.435 -41.998 -49.267 1.00 76.69 97 LEU A O 1
ATOM 735 N N . ILE A 1 98 ? 1.130 -43.026 -50.506 1.00 80.50 98 ILE A N 1
ATOM 736 C CA . ILE A 1 98 ? 2.179 -42.003 -50.341 1.00 80.50 98 ILE A CA 1
ATOM 737 C C . ILE A 1 98 ? 2.005 -40.860 -51.358 1.00 80.50 98 ILE A C 1
ATOM 739 O O . ILE A 1 98 ? 2.309 -39.705 -51.056 1.00 80.50 98 ILE A O 1
ATOM 743 N N . LEU A 1 99 ? 1.463 -41.151 -52.546 1.00 77.44 99 LEU A N 1
ATOM 744 C CA . LEU A 1 99 ? 1.299 -40.181 -53.639 1.00 77.44 99 LEU A CA 1
ATOM 745 C C . LEU A 1 99 ? 0.489 -38.922 -53.260 1.00 77.44 99 LEU A C 1
ATOM 747 O O . LEU A 1 99 ? 0.933 -37.827 -53.611 1.00 77.44 99 LEU A O 1
ATOM 751 N N . PRO A 1 100 ? -0.639 -39.010 -52.521 1.00 76.75 100 PRO A N 1
ATOM 752 C CA . PRO A 1 100 ? -1.371 -37.822 -52.082 1.00 76.75 100 PRO A CA 1
ATOM 753 C C . PRO A 1 100 ? -0.540 -36.902 -51.181 1.00 76.75 100 PRO A C 1
ATOM 755 O O . PRO A 1 100 ? -0.622 -35.685 -51.318 1.00 76.75 100 PRO A O 1
ATOM 758 N N . TYR A 1 101 ? 0.292 -37.464 -50.297 1.00 81.06 101 TYR A N 1
ATOM 759 C CA . TYR A 1 101 ? 1.178 -36.674 -49.441 1.00 81.06 101 TYR A CA 1
ATOM 760 C C . TYR A 1 101 ? 2.250 -35.949 -50.260 1.00 81.06 101 TYR A C 1
ATOM 762 O O . TYR A 1 101 ? 2.468 -34.756 -50.054 1.00 81.06 101 TYR A O 1
ATOM 770 N N . ILE A 1 102 ? 2.883 -36.637 -51.219 1.00 80.06 102 ILE A N 1
ATOM 771 C CA . ILE A 1 102 ? 3.871 -36.019 -52.118 1.00 80.06 102 ILE A CA 1
ATOM 772 C C . ILE A 1 102 ? 3.225 -34.870 -52.909 1.00 80.06 102 ILE A C 1
ATOM 774 O O . ILE A 1 102 ? 3.783 -33.779 -52.961 1.00 80.06 102 ILE A O 1
ATOM 778 N N . GLY A 1 103 ? 2.023 -35.075 -53.461 1.00 78.19 103 GLY A N 1
ATOM 779 C CA . GLY A 1 103 ? 1.295 -34.040 -54.203 1.00 78.19 103 GLY A CA 1
ATOM 780 C C . GLY A 1 103 ? 0.944 -32.810 -53.357 1.00 78.19 103 GLY A C 1
ATOM 781 O O . GLY A 1 103 ? 1.195 -31.684 -53.783 1.00 78.19 103 GLY A O 1
ATOM 782 N N . VAL A 1 104 ? 0.416 -33.011 -52.143 1.00 80.38 104 VAL A N 1
ATOM 783 C CA . VAL A 1 104 ? 0.105 -31.913 -51.206 1.00 80.38 104 VAL A CA 1
ATOM 784 C C . VAL A 1 104 ? 1.375 -31.177 -50.774 1.00 80.38 104 VAL A C 1
ATOM 786 O O . VAL A 1 104 ? 1.372 -29.950 -50.701 1.00 80.38 104 VAL A O 1
ATOM 789 N N . SER A 1 105 ? 2.466 -31.906 -50.540 1.00 77.62 105 SER A N 1
ATOM 790 C CA . SER A 1 105 ? 3.741 -31.321 -50.117 1.00 77.62 105 SER A CA 1
ATOM 791 C C . SER A 1 105 ? 4.369 -30.482 -51.232 1.00 77.62 105 SER A C 1
ATOM 793 O O . SER A 1 105 ? 4.780 -29.361 -50.977 1.00 77.62 105 SER A O 1
ATOM 795 N N . ILE A 1 106 ? 4.345 -30.944 -52.488 1.00 80.19 106 ILE A N 1
ATOM 796 C CA . ILE A 1 106 ? 4.830 -30.157 -53.637 1.00 80.19 106 ILE A CA 1
ATOM 797 C C . ILE A 1 106 ? 4.005 -28.877 -53.831 1.00 80.19 106 ILE A C 1
ATOM 799 O O . ILE A 1 106 ? 4.570 -27.805 -54.036 1.00 80.19 106 ILE A O 1
ATOM 803 N N . LEU A 1 107 ? 2.672 -28.961 -53.755 1.00 77.50 107 LEU A N 1
ATOM 804 C CA . LEU A 1 107 ? 1.804 -27.783 -53.886 1.00 77.50 107 LEU A CA 1
ATOM 805 C C . LEU A 1 107 ? 2.055 -26.754 -52.779 1.00 77.50 107 LEU A C 1
ATOM 807 O O . LEU A 1 107 ? 2.015 -25.551 -53.035 1.00 77.50 107 LEU A O 1
ATOM 811 N N . ARG A 1 108 ? 2.335 -27.228 -51.564 1.00 76.69 108 ARG A N 1
ATOM 812 C CA . ARG A 1 108 ? 2.719 -26.384 -50.437 1.00 76.69 108 ARG A CA 1
ATOM 813 C C . ARG A 1 108 ? 4.045 -25.669 -50.700 1.00 76.69 108 ARG A C 1
ATOM 815 O O . ARG A 1 108 ? 4.083 -24.453 -50.559 1.00 76.69 108 ARG A O 1
ATOM 822 N N . GLU A 1 109 ? 5.084 -26.383 -51.130 1.00 76.06 109 GLU A N 1
ATOM 823 C CA . GLU A 1 109 ? 6.381 -25.764 -51.442 1.00 76.06 109 GLU A CA 1
ATOM 824 C C . GLU A 1 109 ? 6.250 -24.704 -52.544 1.00 76.06 109 GLU A C 1
ATOM 826 O O . GLU A 1 109 ? 6.803 -23.614 -52.432 1.00 76.06 109 GLU A O 1
ATOM 831 N N . LEU A 1 110 ? 5.444 -24.965 -53.580 1.00 75.31 110 LEU A N 1
ATOM 832 C CA . LEU A 1 110 ? 5.161 -23.976 -54.628 1.00 75.31 110 LEU A CA 1
ATOM 833 C C . LEU A 1 110 ? 4.477 -22.716 -54.075 1.00 75.31 110 LEU A C 1
ATOM 835 O O . LEU A 1 110 ? 4.753 -21.607 -54.537 1.00 75.31 110 LEU A O 1
ATOM 839 N N . PHE A 1 111 ? 3.601 -22.869 -53.081 1.00 73.88 111 PHE A N 1
ATOM 840 C CA . PHE A 1 111 ? 2.950 -21.747 -52.411 1.00 73.88 111 PHE A CA 1
ATOM 841 C C . PHE A 1 111 ? 3.908 -20.972 -51.492 1.00 73.88 111 PHE A C 1
ATOM 843 O O . PHE A 1 111 ? 3.877 -19.742 -51.482 1.00 73.88 111 PHE A O 1
ATOM 850 N N . GLU A 1 112 ? 4.791 -21.658 -50.763 1.00 70.38 112 GLU A N 1
ATOM 851 C CA . GLU A 1 112 ? 5.822 -21.022 -49.932 1.00 70.38 112 GLU A CA 1
ATOM 852 C C . GLU A 1 112 ? 6.838 -20.254 -50.794 1.00 70.38 112 GLU A C 1
ATOM 854 O O . GLU A 1 112 ? 7.143 -19.098 -50.503 1.00 70.38 112 GLU A O 1
ATOM 859 N N . VAL A 1 113 ? 7.261 -20.816 -51.931 1.00 72.75 113 VAL A N 1
ATOM 860 C CA . VAL A 1 113 ? 8.091 -20.114 -52.926 1.00 72.75 113 VAL A CA 1
ATOM 861 C C . VAL A 1 113 ? 7.367 -18.885 -53.486 1.00 72.75 113 VAL A C 1
ATOM 863 O O . VAL A 1 113 ? 7.966 -17.813 -53.598 1.00 72.75 113 VAL A O 1
ATOM 866 N N . TYR A 1 114 ? 6.070 -18.990 -53.789 1.00 76.81 114 TYR A N 1
ATOM 867 C CA . TYR A 1 114 ? 5.263 -17.840 -54.204 1.00 76.81 114 TYR A CA 1
ATOM 868 C C . TYR A 1 114 ? 5.220 -16.740 -53.128 1.00 76.81 114 TYR A C 1
ATOM 870 O O . TYR A 1 114 ? 5.342 -15.559 -53.461 1.00 76.81 114 TYR A O 1
ATOM 878 N N . LEU A 1 115 ? 5.092 -17.102 -51.846 1.00 69.06 115 LEU A N 1
ATOM 879 C CA . LEU A 1 115 ? 5.131 -16.149 -50.733 1.00 69.06 115 LEU A CA 1
ATOM 880 C C . LEU A 1 115 ? 6.494 -15.461 -50.615 1.00 69.06 115 LEU A C 1
ATOM 882 O O . LEU A 1 115 ? 6.518 -14.240 -50.482 1.00 69.06 115 LEU A O 1
ATOM 886 N N . ILE A 1 116 ? 7.605 -16.199 -50.734 1.00 72.88 116 ILE A N 1
ATOM 887 C CA . ILE A 1 116 ? 8.959 -15.618 -50.740 1.00 72.88 116 ILE A CA 1
ATOM 888 C C . ILE A 1 116 ? 9.089 -14.594 -51.874 1.00 72.88 116 ILE A C 1
ATOM 890 O O . ILE A 1 116 ? 9.522 -13.467 -51.640 1.00 72.88 116 ILE A O 1
ATOM 894 N N . ILE A 1 117 ? 8.663 -14.944 -53.093 1.00 73.88 117 ILE A N 1
ATOM 895 C CA . ILE A 1 117 ? 8.719 -14.041 -54.256 1.00 73.88 117 ILE A CA 1
ATOM 896 C C . ILE A 1 117 ? 7.849 -12.799 -54.022 1.00 73.88 117 ILE A C 1
ATOM 898 O O . ILE A 1 117 ? 8.270 -11.675 -54.304 1.00 73.88 117 ILE A O 1
ATOM 902 N N . LYS A 1 118 ? 6.644 -12.970 -53.471 1.00 73.44 118 LYS A N 1
ATOM 903 C CA . LYS A 1 118 ? 5.723 -11.865 -53.177 1.00 73.44 118 LYS A CA 1
ATOM 904 C C . LYS A 1 118 ? 6.252 -10.938 -52.078 1.00 73.44 118 LYS A C 1
ATOM 906 O O . LYS A 1 118 ? 6.128 -9.723 -52.195 1.00 73.44 118 LYS A O 1
ATOM 911 N N . MET A 1 119 ? 6.854 -11.492 -51.027 1.00 71.56 119 MET A N 1
ATOM 912 C CA . MET A 1 119 ? 7.480 -10.715 -49.953 1.00 71.56 119 MET A CA 1
ATOM 913 C C . MET A 1 119 ? 8.719 -9.977 -50.459 1.00 71.56 119 MET A C 1
ATOM 915 O O . MET A 1 119 ? 8.866 -8.792 -50.183 1.00 71.56 119 MET A O 1
ATOM 919 N N . SER A 1 120 ? 9.558 -10.639 -51.257 1.00 70.88 120 SER A N 1
ATOM 920 C CA . SER A 1 120 ? 10.757 -10.044 -51.853 1.00 70.88 120 SER A CA 1
ATOM 921 C C . SER A 1 120 ? 10.415 -8.880 -52.792 1.00 70.88 120 SER A C 1
ATOM 923 O O . SER A 1 120 ? 10.988 -7.801 -52.657 1.00 70.88 120 SER A O 1
ATOM 925 N N . THR A 1 121 ? 9.421 -9.054 -53.671 1.00 71.88 121 THR A N 1
ATOM 926 C CA . THR A 1 121 ? 8.947 -7.992 -54.582 1.00 71.88 121 THR A CA 1
ATOM 927 C C . THR A 1 121 ? 8.242 -6.846 -53.848 1.00 71.88 121 THR A C 1
ATOM 929 O O . THR A 1 121 ? 8.408 -5.681 -54.216 1.00 71.88 121 THR A O 1
ATOM 932 N N . GLY A 1 122 ? 7.501 -7.142 -52.775 1.00 66.44 122 GLY A N 1
ATOM 933 C CA . GLY A 1 122 ? 6.929 -6.126 -51.888 1.00 66.44 122 GLY A CA 1
ATOM 934 C C . GLY A 1 122 ? 7.997 -5.320 -51.144 1.00 66.44 122 GLY A C 1
ATOM 935 O O . GLY A 1 122 ? 7.874 -4.103 -51.027 1.00 66.44 122 GLY A O 1
ATOM 936 N N . LEU A 1 123 ? 9.078 -5.971 -50.705 1.00 65.88 123 LEU A N 1
ATOM 937 C CA . LEU A 1 123 ? 10.184 -5.329 -49.996 1.00 65.88 123 LEU A CA 1
ATOM 938 C C . LEU A 1 123 ? 10.953 -4.355 -50.896 1.00 65.88 123 LEU A C 1
ATOM 940 O O . LEU A 1 123 ? 11.222 -3.233 -50.478 1.00 65.88 123 LEU A O 1
ATOM 944 N N . THR A 1 124 ? 11.233 -4.733 -52.148 1.00 62.94 124 THR A N 1
ATOM 945 C CA . THR A 1 124 ? 11.845 -3.822 -53.133 1.00 62.94 124 THR A CA 1
ATOM 946 C C . THR A 1 124 ? 10.993 -2.576 -53.376 1.00 62.94 124 THR A C 1
ATOM 948 O O . THR A 1 124 ? 11.533 -1.483 -53.502 1.00 62.94 124 THR A O 1
ATOM 951 N N . HIS A 1 125 ? 9.665 -2.714 -53.351 1.00 59.62 125 HIS A N 1
ATOM 952 C CA . HIS A 1 125 ? 8.742 -1.602 -53.582 1.00 59.62 125 HIS A CA 1
ATOM 953 C C . HIS A 1 125 ? 8.606 -0.657 -52.370 1.00 59.62 125 HIS A C 1
ATOM 955 O O . HIS A 1 125 ? 8.282 0.518 -52.543 1.00 59.62 125 HIS A O 1
ATOM 961 N N . ILE A 1 126 ? 8.842 -1.162 -51.152 1.00 59.56 126 ILE A N 1
ATOM 962 C CA . ILE A 1 126 ? 8.847 -0.388 -49.897 1.00 59.56 126 ILE A CA 1
ATOM 963 C C . ILE A 1 126 ? 10.181 0.351 -49.718 1.00 59.56 126 ILE A C 1
ATOM 965 O O . ILE A 1 126 ? 10.184 1.499 -49.287 1.00 59.56 126 ILE A O 1
ATOM 969 N N . ILE A 1 127 ? 11.305 -0.267 -50.100 1.00 60.94 127 ILE A N 1
ATOM 970 C CA . ILE A 1 127 ? 12.640 0.355 -50.038 1.00 60.94 127 ILE A CA 1
ATOM 971 C C . ILE A 1 127 ? 12.748 1.568 -50.985 1.00 60.94 127 ILE A C 1
ATOM 973 O O . ILE A 1 127 ? 13.443 2.528 -50.669 1.00 60.94 127 ILE A O 1
ATOM 977 N N . GLU A 1 128 ? 12.028 1.573 -52.113 1.00 56.47 128 GLU A N 1
ATOM 978 C CA . GLU A 1 128 ? 12.008 2.707 -53.054 1.00 56.47 128 GLU A CA 1
ATOM 979 C C . GLU A 1 128 ? 11.078 3.868 -52.635 1.00 56.47 128 GLU A C 1
ATOM 981 O O . GLU A 1 128 ? 11.163 4.956 -53.209 1.00 56.47 128 GLU A O 1
ATOM 986 N N . VAL A 1 129 ? 10.207 3.693 -51.629 1.00 53.84 129 VAL A N 1
ATOM 987 C CA . VAL A 1 129 ? 9.191 4.690 -51.240 1.00 53.84 129 VAL A CA 1
ATOM 988 C C . VAL A 1 129 ? 9.338 5.094 -49.763 1.00 53.84 129 VAL A C 1
ATOM 990 O O . VAL A 1 129 ? 8.586 4.657 -48.902 1.00 53.84 129 VAL A O 1
ATOM 993 N N . LYS A 1 130 ? 10.260 6.040 -49.531 1.00 43.84 130 LYS A N 1
ATOM 994 C CA . LYS A 1 130 ? 10.443 6.909 -48.343 1.00 43.84 130 LYS A CA 1
ATOM 995 C C . LYS A 1 130 ? 10.943 6.301 -47.016 1.00 43.84 130 LYS A C 1
ATOM 997 O O . LYS A 1 130 ? 10.413 5.341 -46.471 1.00 43.84 130 LYS A O 1
ATOM 1002 N N . ASP A 1 131 ? 11.905 7.042 -46.455 1.00 55.72 131 ASP A N 1
ATOM 1003 C CA . ASP A 1 131 ? 12.486 6.989 -45.109 1.00 55.72 131 ASP A CA 1
ATOM 1004 C C . ASP A 1 131 ? 11.441 6.991 -43.976 1.00 55.72 131 ASP A C 1
ATOM 1006 O O . ASP A 1 131 ? 11.057 8.058 -43.500 1.00 55.72 131 ASP A O 1
ATOM 1010 N N . TYR A 1 132 ? 10.995 5.813 -43.523 1.00 50.38 132 TYR A N 1
ATOM 1011 C CA . TYR A 1 132 ? 10.547 5.581 -42.133 1.00 50.38 132 TYR A CA 1
ATOM 1012 C C . TYR A 1 132 ? 10.333 4.086 -41.801 1.00 50.38 132 TYR A C 1
ATOM 1014 O O . TYR A 1 132 ? 9.439 3.739 -41.034 1.00 50.38 132 TYR A O 1
ATOM 1022 N N . LEU A 1 133 ? 11.101 3.150 -42.371 1.00 53.97 133 LEU A N 1
ATOM 1023 C CA . LEU A 1 133 ? 11.152 1.797 -41.801 1.00 53.97 133 LEU A CA 1
ATOM 1024 C C . LEU A 1 133 ? 12.359 1.731 -40.868 1.00 53.97 133 LEU A C 1
ATOM 1026 O O . LEU A 1 133 ? 13.496 1.877 -41.313 1.00 53.97 133 LEU A O 1
ATOM 1030 N N . SER A 1 134 ? 12.120 1.532 -39.571 1.00 59.78 134 SER A N 1
ATOM 1031 C CA . SER A 1 134 ? 13.186 1.279 -38.602 1.00 59.78 134 SER A CA 1
ATOM 1032 C C . SER A 1 134 ? 14.039 0.101 -39.091 1.00 59.78 134 SER A C 1
ATOM 1034 O O . SER A 1 134 ? 13.504 -0.917 -39.534 1.00 59.78 134 SER A O 1
ATOM 1036 N N . GLY A 1 135 ? 15.372 0.215 -39.029 1.00 62.81 135 GLY A N 1
ATOM 1037 C CA . GLY A 1 135 ? 16.283 -0.844 -39.498 1.00 62.81 135 GLY A CA 1
ATOM 1038 C C . GLY A 1 135 ? 15.982 -2.221 -38.886 1.00 62.81 135 GLY A C 1
ATOM 1039 O O . GLY A 1 135 ? 16.193 -3.247 -39.527 1.00 62.81 135 GLY A O 1
ATOM 1040 N N . LEU A 1 136 ? 15.380 -2.235 -37.693 1.00 58.91 136 LEU A N 1
ATOM 1041 C CA . LEU A 1 136 ? 14.891 -3.425 -37.003 1.00 58.91 136 LEU A CA 1
ATOM 1042 C C . LEU A 1 136 ? 13.743 -4.139 -37.743 1.00 58.91 136 LEU A C 1
ATOM 1044 O O . LEU A 1 136 ? 13.754 -5.363 -37.833 1.00 58.91 136 LEU A O 1
ATOM 1048 N N . MET A 1 137 ? 12.782 -3.408 -38.322 1.00 62.53 137 MET A N 1
ATOM 1049 C CA . MET A 1 137 ? 11.699 -4.006 -39.120 1.00 62.53 137 MET A CA 1
ATOM 1050 C C . MET A 1 137 ? 12.235 -4.649 -40.402 1.00 62.53 137 MET A C 1
ATOM 1052 O O . MET A 1 137 ? 11.792 -5.733 -40.783 1.00 62.53 137 MET A O 1
ATOM 1056 N N . LEU A 1 138 ? 13.214 -4.011 -41.051 1.00 70.56 138 LEU A N 1
ATOM 1057 C CA . LEU A 1 138 ? 13.871 -4.566 -42.234 1.00 70.56 138 LEU A CA 1
ATOM 1058 C C . LEU A 1 138 ? 14.666 -5.834 -41.882 1.00 70.56 138 LEU A C 1
ATOM 1060 O O . LEU A 1 138 ? 14.567 -6.833 -42.593 1.00 70.56 138 LEU A O 1
ATOM 1064 N N . LEU A 1 139 ? 15.393 -5.821 -40.760 1.00 71.12 139 LEU A N 1
ATOM 1065 C CA . LEU A 1 139 ? 16.126 -6.983 -40.255 1.00 71.12 139 LEU A CA 1
ATOM 1066 C C . LEU A 1 139 ? 15.179 -8.145 -39.917 1.00 71.12 139 LEU A C 1
ATOM 1068 O O . LEU A 1 139 ? 15.442 -9.278 -40.316 1.00 71.12 139 LEU A O 1
ATOM 1072 N N . MET A 1 140 ? 14.051 -7.871 -39.252 1.00 70.06 140 MET A N 1
ATOM 1073 C CA . MET A 1 140 ? 13.038 -8.890 -38.956 1.00 70.06 140 MET A CA 1
ATOM 1074 C C . MET A 1 140 ? 12.440 -9.492 -40.230 1.00 70.06 140 MET A C 1
ATOM 1076 O O . MET A 1 140 ? 12.290 -10.708 -40.316 1.00 70.06 140 MET A O 1
ATOM 1080 N N . LEU A 1 141 ? 12.146 -8.679 -41.247 1.00 70.19 141 LEU A N 1
ATOM 1081 C CA . LEU A 1 141 ? 11.635 -9.177 -42.528 1.00 70.19 141 LEU A CA 1
ATOM 1082 C C . LEU A 1 141 ? 12.664 -10.048 -43.265 1.00 70.19 141 LEU A C 1
ATOM 1084 O O . LEU A 1 141 ? 12.302 -11.100 -43.795 1.00 70.19 141 LEU A O 1
ATOM 1088 N N . LEU A 1 142 ? 13.942 -9.656 -43.264 1.00 77.06 142 LEU A N 1
ATOM 1089 C CA . LEU A 1 142 ? 15.033 -10.462 -43.826 1.00 77.06 142 LEU A CA 1
ATOM 1090 C C . LEU A 1 142 ? 15.212 -11.784 -43.066 1.00 77.06 142 LEU A C 1
ATOM 1092 O O . LEU A 1 142 ? 15.380 -12.833 -43.687 1.00 77.06 142 LEU A O 1
ATOM 1096 N N . PHE A 1 143 ? 15.117 -11.750 -41.736 1.00 76.00 143 PHE A N 1
ATOM 1097 C CA . PHE A 1 143 ? 15.204 -12.936 -40.889 1.00 76.00 143 PHE A CA 1
ATOM 1098 C C . PHE A 1 143 ? 14.038 -13.904 -41.133 1.00 76.00 143 PHE A C 1
ATOM 1100 O O . PHE A 1 143 ? 14.254 -15.104 -41.292 1.00 76.00 143 PHE A O 1
ATOM 1107 N N . VAL A 1 144 ? 12.810 -13.392 -41.262 1.00 74.31 144 VAL A N 1
ATOM 1108 C CA . VAL A 1 144 ? 11.638 -14.206 -41.620 1.00 74.31 144 VAL A CA 1
ATOM 1109 C C . VAL A 1 144 ? 11.823 -14.854 -42.994 1.00 74.31 144 VAL A C 1
ATOM 1111 O O . VAL A 1 144 ? 11.572 -16.048 -43.136 1.00 74.31 144 VAL A O 1
ATOM 1114 N N . MET A 1 145 ? 12.325 -14.124 -43.997 1.00 74.44 145 MET A N 1
ATOM 1115 C CA . MET A 1 145 ? 12.610 -14.713 -45.313 1.00 74.44 145 MET A CA 1
ATOM 1116 C C . MET A 1 145 ? 13.691 -15.804 -45.251 1.00 74.44 145 MET A C 1
ATOM 1118 O O . MET A 1 145 ? 13.551 -16.827 -45.921 1.00 74.44 145 MET A O 1
ATOM 1122 N N . LEU A 1 146 ? 14.731 -15.632 -44.425 1.00 78.12 146 LEU A N 1
ATOM 1123 C CA . LEU A 1 146 ? 15.765 -16.649 -44.210 1.00 78.12 146 LEU A CA 1
ATOM 1124 C C . LEU A 1 146 ? 15.186 -17.922 -43.576 1.00 78.12 146 LEU A C 1
ATOM 1126 O O . LEU A 1 146 ? 15.478 -19.025 -44.037 1.00 78.12 146 LEU A O 1
ATOM 1130 N N . LEU A 1 147 ? 14.334 -17.780 -42.557 1.00 73.06 147 LEU A N 1
ATOM 1131 C CA . LEU A 1 147 ? 13.680 -18.917 -41.908 1.00 73.06 147 LEU A CA 1
ATOM 1132 C C . LEU A 1 147 ? 12.771 -19.684 -42.875 1.00 73.06 147 LEU A C 1
ATOM 1134 O O . LEU A 1 147 ? 12.816 -20.914 -42.898 1.00 73.06 147 LEU A O 1
ATOM 1138 N N . ILE A 1 148 ? 11.999 -18.981 -43.711 1.00 72.25 148 ILE A N 1
ATOM 1139 C CA . ILE A 1 148 ? 11.151 -19.619 -44.730 1.00 72.25 148 ILE A CA 1
ATOM 1140 C C . ILE A 1 148 ? 12.021 -20.354 -45.768 1.00 72.25 148 ILE A C 1
ATOM 1142 O O . ILE A 1 148 ? 11.696 -21.474 -46.156 1.00 72.25 148 ILE A O 1
ATOM 1146 N N . ALA A 1 149 ? 13.168 -19.794 -46.170 1.00 73.56 149 ALA A N 1
ATOM 1147 C CA . ALA A 1 149 ? 14.086 -20.448 -47.109 1.00 73.56 149 ALA A CA 1
ATOM 1148 C C . ALA A 1 149 ? 14.742 -21.722 -46.535 1.00 73.56 149 ALA A C 1
ATOM 1150 O O . ALA A 1 149 ? 14.855 -22.738 -47.231 1.00 73.56 149 ALA A O 1
ATOM 1151 N N . ILE A 1 150 ? 15.148 -21.697 -45.259 1.00 75.69 150 ILE A N 1
ATOM 1152 C CA . ILE A 1 150 ? 15.664 -22.881 -44.550 1.00 75.69 150 ILE A CA 1
ATOM 1153 C C . ILE A 1 150 ? 14.574 -23.953 -44.467 1.00 75.69 150 ILE A C 1
ATOM 1155 O O . ILE A 1 150 ? 14.822 -25.123 -44.767 1.00 75.69 150 ILE A O 1
ATOM 1159 N N . HIS A 1 151 ? 13.354 -23.549 -44.112 1.00 75.50 151 HIS A N 1
ATOM 1160 C CA . HIS A 1 151 ? 12.209 -24.447 -44.000 1.00 75.50 151 HIS A CA 1
ATOM 1161 C C . HIS A 1 151 ? 11.860 -25.126 -45.338 1.00 75.50 151 HIS A C 1
ATOM 1163 O O . HIS A 1 151 ? 11.693 -26.349 -45.376 1.00 75.50 151 HIS A O 1
ATOM 1169 N N . ALA A 1 152 ? 11.840 -24.376 -46.444 1.00 72.25 152 ALA A N 1
ATOM 1170 C CA . ALA A 1 152 ? 11.613 -24.923 -47.785 1.00 72.25 152 ALA A CA 1
ATOM 1171 C C . ALA A 1 152 ? 12.709 -25.930 -48.193 1.00 72.25 152 ALA A C 1
ATOM 1173 O O . ALA A 1 152 ? 12.438 -26.996 -48.747 1.00 72.25 152 ALA A O 1
ATOM 1174 N N . SER A 1 153 ? 13.967 -25.645 -47.840 1.00 75.25 153 SER A N 1
ATOM 1175 C CA . SER A 1 153 ? 15.102 -26.538 -48.126 1.00 75.25 153 SER A CA 1
ATOM 1176 C C . SER A 1 153 ? 14.974 -27.885 -47.404 1.00 75.25 153 SER A C 1
ATOM 1178 O O . SER A 1 153 ? 15.180 -28.944 -48.000 1.00 75.25 153 SER A O 1
ATOM 1180 N N . ILE A 1 154 ? 14.579 -27.857 -46.128 1.00 74.62 154 ILE A N 1
ATOM 1181 C CA . ILE A 1 154 ? 14.328 -29.067 -45.331 1.00 74.62 154 ILE A CA 1
ATOM 1182 C C . ILE A 1 154 ? 13.131 -29.844 -45.894 1.00 74.62 154 ILE A C 1
ATOM 1184 O O . ILE A 1 154 ? 13.171 -31.072 -45.992 1.00 74.62 154 ILE A O 1
ATOM 1188 N N . SER A 1 155 ? 12.075 -29.144 -46.305 1.00 75.62 155 SER A N 1
ATOM 1189 C CA . SER A 1 155 ? 10.856 -29.770 -46.820 1.00 75.62 155 SER A CA 1
ATOM 1190 C C . SER A 1 155 ? 11.085 -30.460 -48.170 1.00 75.62 155 SER A C 1
ATOM 1192 O O . SER A 1 155 ? 10.642 -31.595 -48.360 1.00 75.62 155 SER A O 1
ATOM 1194 N N . LEU A 1 156 ? 11.877 -29.866 -49.069 1.00 77.31 156 LEU A N 1
ATOM 1195 C CA . LEU A 1 156 ? 12.312 -30.512 -50.315 1.00 77.31 156 LEU A CA 1
ATOM 1196 C C . LEU A 1 156 ? 13.139 -31.782 -50.060 1.00 77.31 156 LEU A C 1
ATOM 1198 O O . LEU A 1 156 ? 12.948 -32.792 -50.742 1.00 77.31 156 LEU A O 1
ATOM 1202 N N . TRP A 1 157 ? 14.007 -31.770 -49.045 1.00 80.06 157 TRP A N 1
ATOM 1203 C CA . TRP A 1 157 ? 14.766 -32.956 -48.637 1.00 80.06 157 TRP A CA 1
ATOM 1204 C C . TRP A 1 157 ? 13.858 -34.078 -48.100 1.00 80.06 157 TRP A C 1
ATOM 1206 O O . TRP A 1 157 ? 14.050 -35.254 -48.429 1.00 80.06 157 TRP A O 1
ATOM 1216 N N . ILE A 1 158 ? 12.817 -33.727 -47.337 1.00 76.50 158 ILE A N 1
ATOM 1217 C CA . ILE A 1 158 ? 11.799 -34.675 -46.855 1.00 76.50 158 ILE A CA 1
ATOM 1218 C C . ILE A 1 158 ? 11.012 -35.278 -48.027 1.00 76.50 158 ILE A C 1
ATOM 1220 O O . ILE A 1 158 ? 10.843 -36.499 -48.081 1.00 76.50 158 ILE A O 1
ATOM 1224 N N . ILE A 1 159 ? 10.577 -34.459 -48.992 1.00 79.56 159 ILE A N 1
ATOM 1225 C CA . ILE A 1 159 ? 9.867 -34.923 -50.197 1.00 79.56 159 ILE A CA 1
ATOM 1226 C C . ILE A 1 159 ? 10.734 -35.911 -50.981 1.00 79.56 159 ILE A C 1
ATOM 1228 O O . ILE A 1 159 ? 10.256 -36.981 -51.360 1.00 79.56 159 ILE A O 1
ATOM 1232 N N . TRP A 1 160 ? 12.014 -35.591 -51.178 1.00 77.88 160 TRP A N 1
ATOM 1233 C CA . TRP A 1 160 ? 12.962 -36.467 -51.864 1.00 77.88 160 TRP A CA 1
ATOM 1234 C C . TRP A 1 160 ? 13.149 -37.803 -51.131 1.00 77.88 160 TRP A C 1
ATOM 1236 O O . TRP A 1 160 ? 13.075 -38.869 -51.742 1.00 77.88 160 TRP A O 1
ATOM 1246 N N . THR A 1 161 ? 13.283 -37.765 -49.805 1.00 74.88 161 THR A N 1
ATOM 1247 C CA . THR A 1 161 ? 13.423 -38.967 -48.969 1.00 74.88 161 THR A CA 1
ATOM 1248 C C . THR A 1 161 ? 12.177 -39.859 -49.033 1.00 74.88 161 THR A C 1
ATOM 1250 O O . THR A 1 161 ? 12.275 -41.081 -49.167 1.00 74.88 161 THR A O 1
ATOM 1253 N N . ILE A 1 162 ? 10.983 -39.263 -48.992 1.00 77.19 162 ILE A N 1
ATOM 1254 C CA . ILE A 1 162 ? 9.711 -39.990 -49.102 1.00 77.19 162 ILE A CA 1
ATOM 1255 C C . ILE A 1 162 ? 9.506 -40.539 -50.516 1.00 77.19 162 ILE A C 1
ATOM 1257 O O . ILE A 1 162 ? 8.972 -41.636 -50.669 1.00 77.19 162 ILE A O 1
ATOM 1261 N N . TYR A 1 163 ? 9.962 -39.829 -51.547 1.00 78.81 163 TYR A N 1
ATOM 1262 C CA . TYR A 1 163 ? 9.946 -40.317 -52.923 1.00 78.81 163 TYR A CA 1
ATOM 1263 C C . TYR A 1 163 ? 10.841 -41.553 -53.104 1.00 78.81 163 TYR A C 1
ATOM 1265 O O . TYR A 1 163 ? 10.407 -42.543 -53.693 1.00 78.81 163 TYR A O 1
ATOM 1273 N N . ILE A 1 164 ? 12.044 -41.558 -52.520 1.00 74.50 164 ILE A N 1
ATOM 1274 C CA . ILE A 1 164 ? 12.906 -42.752 -52.488 1.00 74.50 164 ILE A CA 1
ATOM 1275 C C . ILE A 1 164 ? 12.190 -43.910 -51.783 1.00 74.50 164 ILE A C 1
ATOM 1277 O O . ILE A 1 164 ? 12.195 -45.039 -52.275 1.00 74.50 164 ILE A O 1
ATOM 1281 N N . HIS A 1 165 ? 11.525 -43.633 -50.659 1.00 73.81 165 HIS A N 1
ATOM 1282 C CA . HIS A 1 165 ? 10.760 -44.641 -49.926 1.00 73.81 165 HIS A CA 1
ATOM 1283 C C . HIS A 1 165 ? 9.561 -45.179 -50.729 1.00 73.81 165 HIS A C 1
ATOM 1285 O O . HIS A 1 165 ? 9.268 -46.374 -50.691 1.00 73.81 165 HIS A O 1
ATOM 1291 N N . TYR A 1 166 ? 8.892 -44.320 -51.498 1.00 79.50 166 TYR A N 1
ATOM 1292 C CA . TYR A 1 166 ? 7.840 -44.711 -52.431 1.00 79.50 166 TYR A CA 1
ATOM 1293 C C . TYR A 1 166 ? 8.367 -45.659 -53.517 1.00 79.50 166 TYR A C 1
ATOM 1295 O O . TYR A 1 166 ? 7.768 -46.713 -53.724 1.00 79.50 166 TYR A O 1
ATOM 1303 N N . CYS A 1 167 ? 9.494 -45.334 -54.161 1.00 74.81 167 CYS A N 1
ATOM 1304 C CA . CYS A 1 167 ? 10.123 -46.201 -55.164 1.00 74.81 167 CYS A CA 1
ATOM 1305 C C . CYS A 1 167 ? 10.525 -47.555 -54.562 1.00 74.81 167 CYS A C 1
ATOM 1307 O O . CYS A 1 167 ? 10.215 -48.598 -55.133 1.00 74.81 167 CYS A O 1
ATOM 1309 N N . TYR A 1 168 ? 11.099 -47.548 -53.355 1.00 73.25 168 TYR A N 1
ATOM 1310 C CA . TYR A 1 168 ? 11.427 -48.767 -52.614 1.00 73.25 168 TYR A CA 1
ATOM 1311 C C . TYR A 1 168 ? 10.199 -49.663 -52.367 1.00 73.25 168 TYR A C 1
ATOM 1313 O O . TYR A 1 168 ? 10.255 -50.872 -52.580 1.00 73.25 168 TYR A O 1
ATOM 1321 N N . LEU A 1 169 ? 9.072 -49.088 -51.932 1.00 72.31 169 LEU A N 1
ATOM 1322 C CA . LEU A 1 169 ? 7.833 -49.841 -51.691 1.00 72.31 169 LEU A CA 1
ATOM 1323 C C . LEU A 1 169 ? 7.097 -50.246 -52.978 1.00 72.31 169 LEU A C 1
ATOM 1325 O O . LEU A 1 169 ? 6.249 -51.141 -52.935 1.00 72.31 169 LEU A O 1
ATOM 1329 N N . ARG A 1 170 ? 7.365 -49.579 -54.104 1.00 74.88 170 ARG A N 1
ATOM 1330 C CA . ARG A 1 170 ? 6.795 -49.909 -55.415 1.00 74.88 170 ARG A CA 1
ATOM 1331 C C . ARG A 1 170 ? 7.481 -51.125 -56.035 1.00 74.88 170 ARG A C 1
ATOM 1333 O O . ARG A 1 170 ? 6.788 -52.004 -56.535 1.00 74.88 170 ARG A O 1
ATOM 1340 N N . ASP A 1 171 ? 8.807 -51.186 -55.948 1.00 63.47 171 ASP A N 1
ATOM 1341 C CA . ASP A 1 171 ? 9.621 -52.192 -56.645 1.00 63.47 171 ASP A CA 1
ATOM 1342 C C . ASP A 1 171 ? 9.883 -53.447 -55.778 1.00 63.47 171 ASP A C 1
ATOM 1344 O O . ASP A 1 171 ? 10.580 -54.379 -56.179 1.00 63.47 171 ASP A O 1
ATOM 1348 N N . ARG A 1 172 ? 9.278 -53.520 -54.582 1.00 62.84 172 ARG A N 1
ATOM 1349 C CA . ARG A 1 172 ? 9.345 -54.695 -53.704 1.00 62.84 172 ARG A CA 1
ATOM 1350 C C . ARG A 1 172 ? 8.514 -55.847 -54.302 1.00 62.84 172 ARG A C 1
ATOM 1352 O O . ARG A 1 172 ? 7.311 -55.667 -54.511 1.00 62.84 172 ARG A O 1
ATOM 1359 N N . PRO A 1 173 ? 9.084 -57.048 -54.525 1.00 48.31 173 PRO A N 1
ATOM 1360 C CA . PRO A 1 173 ? 8.331 -58.175 -55.064 1.00 48.31 173 PRO A CA 1
ATOM 1361 C C . PRO A 1 173 ? 7.202 -58.563 -54.103 1.00 48.31 173 PRO A C 1
ATOM 1363 O O . PRO A 1 173 ? 7.430 -58.920 -52.944 1.00 48.31 173 PRO A O 1
ATOM 1366 N N . LEU A 1 174 ? 5.960 -58.487 -54.588 1.00 47.28 174 LEU A N 1
ATOM 1367 C CA . LEU A 1 174 ? 4.787 -59.000 -53.889 1.00 47.28 174 LEU A CA 1
ATOM 1368 C C . LEU A 1 174 ? 4.905 -60.528 -53.826 1.00 47.28 174 LEU A C 1
ATOM 1370 O O . LEU A 1 174 ? 4.464 -61.220 -54.740 1.00 47.28 174 LEU A O 1
ATOM 1374 N N . ASN A 1 175 ? 5.487 -61.068 -52.751 1.00 37.22 175 ASN A N 1
ATOM 1375 C CA . ASN A 1 175 ? 5.417 -62.499 -52.452 1.00 37.22 175 ASN A CA 1
ATOM 1376 C C . ASN A 1 175 ? 3.959 -62.877 -52.156 1.00 37.22 175 ASN A C 1
ATOM 1378 O O . ASN A 1 175 ? 3.489 -62.881 -51.018 1.00 37.22 175 ASN A O 1
ATOM 1382 N N . PHE A 1 176 ? 3.225 -63.167 -53.227 1.00 37.81 176 PHE A N 1
ATOM 1383 C CA . PHE A 1 176 ? 1.860 -63.653 -53.215 1.00 37.81 176 PHE A CA 1
ATOM 1384 C C . PHE A 1 176 ? 1.880 -65.167 -52.966 1.00 37.81 176 PHE A C 1
ATOM 1386 O O . PHE A 1 176 ? 1.721 -65.969 -53.878 1.00 37.81 176 PHE A O 1
ATOM 1393 N N . SER A 1 177 ? 2.068 -65.572 -51.708 1.00 29.16 177 SER A N 1
ATOM 1394 C CA . SER A 1 177 ? 1.620 -66.889 -51.244 1.00 29.16 177 SER A CA 1
ATOM 1395 C C . SER A 1 177 ? 0.484 -66.690 -50.243 1.00 29.16 177 SER A C 1
ATOM 1397 O O . SER A 1 177 ? 0.684 -66.551 -49.036 1.00 29.16 177 SER A O 1
ATOM 1399 N N . TRP A 1 178 ? -0.737 -66.639 -50.764 1.00 31.27 178 TRP A N 1
ATOM 1400 C CA . TRP A 1 178 ? -1.944 -66.758 -49.958 1.00 31.27 178 TRP A CA 1
ATOM 1401 C C . TRP A 1 178 ? -2.122 -68.243 -49.614 1.00 31.27 178 TRP A C 1
ATOM 1403 O O . TRP A 1 178 ? -2.679 -68.999 -50.405 1.00 31.27 178 TRP A O 1
ATOM 1413 N N . SER A 1 179 ? -1.635 -68.677 -48.448 1.00 28.78 179 SER A N 1
ATOM 1414 C CA . SER A 1 179 ? -2.229 -69.836 -47.775 1.00 28.78 179 SER A CA 1
ATOM 1415 C C . SER A 1 179 ? -3.363 -69.309 -46.895 1.00 28.78 179 SER A C 1
ATOM 1417 O O . SER A 1 179 ? -3.210 -68.348 -46.139 1.00 28.78 179 SER A O 1
ATOM 1419 N N . GLY A 1 180 ? -4.557 -69.843 -47.136 1.00 38.78 180 GLY A N 1
ATOM 1420 C CA . GLY A 1 180 ? -5.802 -69.339 -46.585 1.00 38.78 180 GLY A CA 1
ATOM 1421 C C . GLY A 1 180 ? -5.932 -69.638 -45.101 1.00 38.78 180 GLY A C 1
ATOM 1422 O O . GLY A 1 180 ? -6.225 -70.764 -44.743 1.00 38.78 180 GLY A O 1
ATOM 1423 N N . GLU A 1 181 ? -5.757 -68.612 -44.274 1.00 35.72 181 GLU A N 1
ATOM 1424 C CA . GLU A 1 181 ? -6.523 -68.345 -43.050 1.00 35.72 181 GLU A CA 1
ATOM 1425 C C . GLU A 1 181 ? -5.943 -67.092 -42.384 1.00 35.72 181 GLU A C 1
ATOM 1427 O O . GLU A 1 181 ? -4.980 -67.175 -41.636 1.00 35.72 181 GLU A O 1
ATOM 1432 N N . GLN A 1 182 ? -6.496 -65.911 -42.695 1.00 33.72 182 GLN A N 1
ATOM 1433 C CA . GLN A 1 182 ? -6.595 -64.750 -41.789 1.00 33.72 182 GLN A CA 1
ATOM 1434 C C . GLN A 1 182 ? -7.169 -63.531 -42.533 1.00 33.72 182 GLN A C 1
ATOM 1436 O O . GLN A 1 182 ? -6.466 -62.604 -42.934 1.00 33.72 182 GLN A O 1
ATOM 1441 N N . LYS A 1 183 ? -8.499 -63.479 -42.664 1.00 39.06 183 LYS A N 1
ATOM 1442 C CA . LYS A 1 183 ? -9.206 -62.194 -42.762 1.00 39.06 183 LYS A CA 1
ATOM 1443 C C . LYS A 1 183 ? -9.358 -61.644 -41.341 1.00 39.06 183 LYS A C 1
ATOM 1445 O O . LYS A 1 183 ? -10.325 -61.962 -40.660 1.00 39.06 183 LYS A O 1
ATOM 1450 N N . LYS A 1 184 ? -8.399 -60.836 -40.884 1.00 38.03 184 LYS A N 1
ATOM 1451 C CA . LYS A 1 184 ? -8.563 -59.980 -39.696 1.00 38.03 184 LYS A CA 1
ATOM 1452 C C . LYS A 1 184 ? -8.534 -58.512 -40.121 1.00 38.03 184 LYS A C 1
ATOM 1454 O O . LYS A 1 184 ? -7.772 -58.137 -41.010 1.00 38.03 184 LYS A O 1
ATOM 1459 N N . SER A 1 185 ? -9.430 -57.720 -39.535 1.00 44.66 185 SER A N 1
ATOM 1460 C CA . SER A 1 185 ? -9.681 -56.319 -39.884 1.00 44.66 185 SER A CA 1
ATOM 1461 C C . SER A 1 185 ? -8.440 -55.436 -39.693 1.00 44.66 185 SER A C 1
ATOM 1463 O O . SER A 1 185 ? -7.584 -55.709 -38.851 1.00 44.66 185 SER A O 1
ATOM 1465 N N . LEU A 1 186 ? -8.367 -54.351 -40.472 1.00 39.72 186 LEU A N 1
ATOM 1466 C CA . LEU A 1 186 ? -7.266 -53.376 -40.508 1.00 39.72 186 LEU A CA 1
ATOM 1467 C C . LEU A 1 186 ? -6.867 -52.849 -39.110 1.00 39.72 186 LEU A C 1
ATOM 1469 O O . LEU A 1 186 ? -5.695 -52.576 -38.869 1.00 39.72 186 LEU A O 1
ATOM 1473 N N . GLY A 1 187 ? -7.824 -52.780 -38.174 1.00 37.84 187 GLY A N 1
ATOM 1474 C CA . GLY A 1 187 ? -7.601 -52.339 -36.793 1.00 37.84 187 GLY A CA 1
ATOM 1475 C C . GLY A 1 187 ? -6.788 -53.308 -35.924 1.00 37.84 187 GLY A C 1
ATOM 1476 O O . GLY A 1 187 ? -6.113 -52.864 -35.003 1.00 37.84 187 GLY A O 1
ATOM 1477 N N . TYR A 1 188 ? -6.774 -54.612 -36.228 1.00 38.50 188 TYR A N 1
ATOM 1478 C CA . TYR A 1 188 ? -6.030 -55.598 -35.428 1.00 38.50 188 TYR A CA 1
ATOM 1479 C C . TYR A 1 188 ? -4.520 -55.595 -35.719 1.00 38.50 188 TYR A C 1
ATOM 1481 O O . TYR A 1 188 ? -3.726 -55.821 -34.810 1.00 38.50 188 TYR A O 1
ATOM 1489 N N . ARG A 1 189 ? -4.101 -55.277 -36.956 1.00 41.03 189 ARG A N 1
ATOM 1490 C CA . ARG A 1 189 ? -2.672 -55.209 -37.331 1.00 41.03 189 ARG A CA 1
ATOM 1491 C C . ARG A 1 189 ? -1.943 -54.012 -36.714 1.00 41.03 189 ARG A C 1
ATOM 1493 O O . ARG A 1 189 ? -0.751 -54.109 -36.442 1.00 41.03 189 ARG A O 1
ATOM 1500 N N . PHE A 1 190 ? -2.655 -52.913 -36.461 1.00 37.69 190 PHE A N 1
ATOM 1501 C CA . PHE A 1 190 ? -2.088 -51.700 -35.860 1.00 37.69 190 PHE A CA 1
ATOM 1502 C C . PHE A 1 190 ? -1.734 -51.903 -34.374 1.00 37.69 190 PHE A C 1
ATOM 1504 O O . PHE A 1 190 ? -0.724 -51.395 -33.896 1.00 37.69 190 PHE A O 1
ATOM 1511 N N . VAL A 1 191 ? -2.528 -52.708 -33.658 1.00 41.00 191 VAL A N 1
ATOM 1512 C CA . VAL A 1 191 ? -2.358 -52.977 -32.218 1.00 41.00 191 VAL A CA 1
ATOM 1513 C C . VAL A 1 191 ? -1.314 -54.070 -31.947 1.00 41.00 191 VAL A C 1
ATOM 1515 O O . VAL A 1 191 ? -0.604 -54.011 -30.946 1.00 41.00 191 VAL A O 1
ATOM 1518 N N . GLU A 1 192 ? -1.161 -55.054 -32.838 1.00 36.69 192 GLU A N 1
ATOM 1519 C CA . GLU A 1 192 ? -0.194 -56.149 -32.652 1.00 36.69 192 GLU A CA 1
ATOM 1520 C C . GLU A 1 192 ? 1.268 -55.703 -32.850 1.00 36.69 192 GLU A C 1
ATOM 1522 O O . GLU A 1 192 ? 2.165 -56.230 -32.192 1.00 36.69 192 GLU A O 1
ATOM 1527 N N . HIS A 1 193 ? 1.517 -54.688 -33.690 1.00 41.97 193 HIS A N 1
ATOM 1528 C CA . HIS A 1 193 ? 2.868 -54.161 -33.931 1.00 41.97 193 HIS A CA 1
ATOM 1529 C C . HIS A 1 193 ? 3.410 -53.347 -32.742 1.00 41.97 193 HIS A C 1
ATOM 1531 O O . HIS A 1 193 ? 4.610 -53.359 -32.492 1.00 41.97 193 HIS A O 1
ATOM 1537 N N . PHE A 1 194 ? 2.529 -52.730 -31.945 1.00 38.66 194 PHE A N 1
ATOM 1538 C CA . PHE A 1 194 ? 2.900 -52.062 -30.690 1.00 38.66 194 PHE A CA 1
ATOM 1539 C C . PHE A 1 194 ? 3.139 -53.034 -29.521 1.00 38.66 194 PHE A C 1
ATOM 1541 O O . PHE A 1 194 ? 3.678 -52.629 -28.497 1.00 38.66 194 PHE A O 1
ATOM 1548 N N . ARG A 1 195 ? 2.762 -54.317 -29.653 1.00 31.59 195 ARG A N 1
ATOM 1549 C CA . ARG A 1 195 ? 2.856 -55.314 -28.569 1.00 31.59 195 ARG A CA 1
ATOM 1550 C C . ARG A 1 195 ? 4.076 -56.244 -28.673 1.00 31.59 195 ARG A C 1
ATOM 1552 O O . ARG A 1 195 ? 4.320 -57.022 -27.758 1.00 31.59 195 ARG A O 1
ATOM 1559 N N . ARG A 1 196 ? 4.849 -56.168 -29.762 1.00 30.98 196 ARG A N 1
ATOM 1560 C CA . ARG A 1 196 ? 6.118 -56.893 -29.969 1.00 30.98 196 ARG A CA 1
ATOM 1561 C C . ARG A 1 196 ? 7.266 -55.899 -30.155 1.00 30.98 196 ARG A C 1
ATOM 1563 O O . ARG A 1 196 ? 7.758 -55.700 -31.258 1.00 30.98 196 ARG A O 1
ATOM 1570 N N . SER A 1 197 ? 7.670 -55.267 -29.065 1.00 32.28 197 SER A N 1
ATOM 1571 C CA . SER A 1 197 ? 8.955 -54.577 -28.961 1.00 32.28 197 SER A CA 1
ATOM 1572 C C . SER A 1 197 ? 9.423 -54.666 -27.515 1.00 32.28 197 SER A C 1
ATOM 1574 O O . SER A 1 197 ? 9.499 -53.662 -26.822 1.00 32.28 197 SER A O 1
ATOM 1576 N N . ASP A 1 198 ? 9.690 -55.887 -27.066 1.00 32.66 198 ASP A N 1
ATOM 1577 C CA . ASP A 1 198 ? 10.552 -56.140 -25.920 1.00 32.66 198 ASP A CA 1
ATOM 1578 C C . ASP A 1 198 ? 11.361 -57.410 -26.200 1.00 32.66 198 ASP A C 1
ATOM 1580 O O . ASP A 1 198 ? 10.866 -58.338 -26.840 1.00 32.66 198 ASP A O 1
ATOM 1584 N N . SER A 1 199 ? 12.597 -57.389 -25.703 1.00 32.66 199 SER A N 1
ATOM 1585 C CA . SER A 1 199 ? 13.699 -58.357 -25.796 1.00 32.66 199 SER A CA 1
ATOM 1586 C C . SER A 1 199 ? 14.533 -58.373 -27.090 1.00 32.66 199 SER A C 1
ATOM 1588 O O . SER A 1 199 ? 14.090 -58.826 -28.141 1.00 32.66 199 SER A O 1
ATOM 1590 N N . ASP A 1 200 ? 15.788 -57.947 -26.894 1.00 28.70 200 ASP A N 1
ATOM 1591 C CA . ASP A 1 200 ? 17.019 -58.249 -27.639 1.00 28.70 200 ASP A CA 1
ATOM 1592 C C . ASP A 1 200 ? 17.487 -57.264 -28.721 1.00 28.70 200 ASP A C 1
ATOM 1594 O O . ASP A 1 200 ? 17.257 -57.435 -29.913 1.00 28.70 200 ASP A O 1
ATOM 1598 N N . THR A 1 201 ? 18.252 -56.247 -28.294 1.00 30.12 201 THR A N 1
ATOM 1599 C CA . THR A 1 201 ? 19.648 -56.011 -28.744 1.00 30.12 201 THR A CA 1
ATOM 1600 C C . THR A 1 201 ? 20.264 -54.786 -28.045 1.00 30.12 201 THR A C 1
ATOM 1602 O O . THR A 1 201 ? 19.938 -53.628 -28.301 1.00 30.12 201 THR A O 1
ATOM 1605 N N . LEU A 1 202 ? 21.203 -55.059 -27.136 1.00 32.97 202 LEU A N 1
ATOM 1606 C CA . LEU A 1 202 ? 22.135 -54.096 -26.550 1.00 32.97 202 LEU A CA 1
ATOM 1607 C C . LEU A 1 202 ? 23.188 -53.667 -27.592 1.00 32.97 202 LEU A C 1
ATOM 1609 O O . LEU A 1 202 ? 24.203 -54.339 -27.732 1.00 32.97 202 LEU A O 1
ATOM 1613 N N . SER A 1 203 ? 22.986 -52.545 -28.292 1.00 33.00 203 SER A N 1
ATOM 1614 C CA . SER A 1 203 ? 24.107 -51.737 -28.838 1.00 33.00 203 SER A CA 1
ATOM 1615 C C . SER A 1 203 ? 23.771 -50.290 -29.253 1.00 33.00 203 SER A C 1
ATOM 1617 O O . SER A 1 203 ? 24.675 -49.554 -29.632 1.00 33.00 203 SER A O 1
ATOM 1619 N N . VAL A 1 204 ? 22.527 -49.806 -29.118 1.00 35.09 204 VAL A N 1
ATOM 1620 C CA . VAL A 1 204 ? 22.116 -48.467 -29.621 1.00 35.09 204 VAL A CA 1
ATOM 1621 C C . VAL A 1 204 ? 21.908 -47.436 -28.493 1.00 35.09 204 VAL A C 1
ATOM 1623 O O . VAL A 1 204 ? 21.116 -46.505 -28.604 1.00 35.09 204 VAL A O 1
ATOM 1626 N N . ARG A 1 205 ? 22.613 -47.574 -27.360 1.00 31.39 205 ARG A N 1
ATOM 1627 C CA . ARG A 1 205 ? 22.465 -46.653 -26.210 1.00 31.39 205 ARG A CA 1
ATOM 1628 C C . ARG A 1 205 ? 23.381 -45.421 -26.220 1.00 31.39 205 ARG A C 1
ATOM 1630 O O . ARG A 1 205 ? 23.127 -44.523 -25.429 1.00 31.39 205 ARG A O 1
ATOM 1637 N N . SER A 1 206 ? 24.377 -45.314 -27.108 1.00 32.97 206 SER A N 1
ATOM 1638 C CA . SER A 1 206 ? 25.264 -44.130 -27.144 1.00 32.97 206 SER A CA 1
ATOM 1639 C C . SER A 1 206 ? 24.824 -43.030 -28.121 1.00 32.97 206 SER A C 1
ATOM 1641 O O . SER A 1 206 ? 25.103 -41.863 -27.882 1.00 32.97 206 SER A O 1
ATOM 1643 N N . ILE A 1 207 ? 24.075 -43.358 -29.179 1.00 37.12 207 ILE A N 1
ATOM 1644 C CA . ILE A 1 207 ? 23.710 -42.388 -30.234 1.00 37.12 207 ILE A CA 1
ATOM 1645 C C . ILE A 1 207 ? 22.401 -41.646 -29.904 1.00 37.12 207 ILE A C 1
ATOM 1647 O O . ILE A 1 207 ? 22.225 -40.483 -30.265 1.00 37.12 207 ILE A O 1
ATOM 1651 N N . HIS A 1 208 ? 21.492 -42.276 -29.150 1.00 35.53 208 HIS A N 1
ATOM 1652 C CA . HIS A 1 208 ? 20.261 -41.630 -28.677 1.00 35.53 208 HIS A CA 1
ATOM 1653 C C . HIS A 1 208 ? 20.497 -40.583 -27.584 1.00 35.53 208 HIS A C 1
ATOM 1655 O O . HIS A 1 208 ? 19.719 -39.637 -27.493 1.00 35.53 208 HIS A O 1
ATOM 1661 N N . TRP A 1 209 ? 21.562 -40.701 -26.786 1.00 34.75 209 TRP A N 1
ATOM 1662 C CA . TRP A 1 209 ? 21.855 -39.727 -25.731 1.00 34.75 209 TRP A CA 1
ATOM 1663 C C . TRP A 1 209 ? 22.562 -38.477 -26.278 1.00 34.75 209 TRP A C 1
ATOM 1665 O O . TRP A 1 209 ? 22.236 -37.369 -25.870 1.00 34.75 209 TRP A O 1
ATOM 1675 N N . GLU A 1 210 ? 23.436 -38.629 -27.276 1.00 35.28 210 GLU A N 1
ATOM 1676 C CA . GLU A 1 210 ? 24.166 -37.522 -27.917 1.00 35.28 210 GLU A CA 1
ATOM 1677 C C . GLU A 1 210 ? 23.258 -36.640 -28.793 1.00 35.28 210 GLU A C 1
ATOM 1679 O O . GLU A 1 210 ? 23.286 -35.422 -28.661 1.00 35.28 210 GLU A O 1
ATOM 1684 N N . MET A 1 211 ? 22.378 -37.221 -29.620 1.00 36.91 211 MET A N 1
ATOM 1685 C CA . MET A 1 211 ? 21.478 -36.449 -30.501 1.00 36.91 211 MET A CA 1
ATOM 1686 C C . MET A 1 211 ? 20.313 -35.792 -29.745 1.00 36.91 211 MET A C 1
ATOM 1688 O O . MET A 1 211 ? 19.906 -34.685 -30.088 1.00 36.91 211 MET A O 1
ATOM 1692 N N . SER A 1 212 ? 19.809 -36.433 -28.683 1.00 37.66 212 SER A N 1
ATOM 1693 C CA . SER A 1 212 ? 18.803 -35.828 -27.795 1.00 37.66 212 SER A CA 1
ATOM 1694 C C . SER A 1 212 ? 19.424 -34.735 -26.924 1.00 37.66 212 SER A C 1
ATOM 1696 O O . SER A 1 212 ? 18.794 -33.709 -26.706 1.00 37.66 212 SER A O 1
ATOM 1698 N N . SER A 1 213 ? 20.680 -34.908 -26.493 1.00 38.75 213 SER A N 1
ATOM 1699 C CA . SER A 1 213 ? 21.482 -33.873 -25.828 1.00 38.75 213 SER A CA 1
ATOM 1700 C C . SER A 1 213 ? 21.770 -32.699 -26.762 1.00 38.75 213 SER A C 1
ATOM 1702 O O . SER A 1 213 ? 21.644 -31.561 -26.334 1.00 38.75 213 SER A O 1
ATOM 1704 N N . LEU A 1 214 ? 22.085 -32.934 -28.041 1.00 38.66 214 LEU A N 1
ATOM 1705 C CA . LEU A 1 214 ? 22.360 -31.865 -29.003 1.00 38.66 214 LEU A CA 1
ATOM 1706 C C . LEU A 1 214 ? 21.093 -31.109 -29.408 1.00 38.66 214 LEU A C 1
ATOM 1708 O O . LEU A 1 214 ? 21.137 -29.893 -29.507 1.00 38.66 214 LEU A O 1
ATOM 1712 N N . ALA A 1 215 ? 19.966 -31.801 -29.596 1.00 38.66 215 ALA A N 1
ATOM 1713 C CA . ALA A 1 215 ? 18.679 -31.174 -29.886 1.00 38.66 215 ALA A CA 1
ATOM 1714 C C . ALA A 1 215 ? 18.128 -30.418 -28.671 1.00 38.66 215 ALA A C 1
ATOM 1716 O O . ALA A 1 215 ? 17.611 -29.323 -28.843 1.00 38.66 215 ALA A O 1
ATOM 1717 N N . LEU A 1 216 ? 18.298 -30.944 -27.451 1.00 36.78 216 LEU A N 1
ATOM 1718 C CA . LEU A 1 216 ? 17.941 -30.251 -26.209 1.00 36.78 216 LEU A CA 1
ATOM 1719 C C . LEU A 1 216 ? 18.888 -29.072 -25.937 1.00 36.78 216 LEU A C 1
ATOM 1721 O O . LEU A 1 216 ? 18.426 -28.016 -25.533 1.00 36.78 216 LEU A O 1
ATOM 1725 N N . ARG A 1 217 ? 20.190 -29.201 -26.227 1.00 36.69 217 ARG A N 1
ATOM 1726 C CA . ARG A 1 217 ? 21.163 -28.098 -26.151 1.00 36.69 217 ARG A CA 1
ATOM 1727 C C . ARG A 1 217 ? 20.928 -27.054 -27.231 1.00 36.69 217 ARG A C 1
ATOM 1729 O O . ARG A 1 217 ? 21.071 -25.886 -26.919 1.00 36.69 217 ARG A O 1
ATOM 1736 N N . LEU A 1 218 ? 20.537 -27.429 -28.452 1.00 36.38 218 LEU A N 1
ATOM 1737 C CA . LEU A 1 218 ? 20.128 -26.471 -29.480 1.00 36.38 218 LEU A CA 1
ATOM 1738 C C . LEU A 1 218 ? 18.813 -25.798 -29.101 1.00 36.3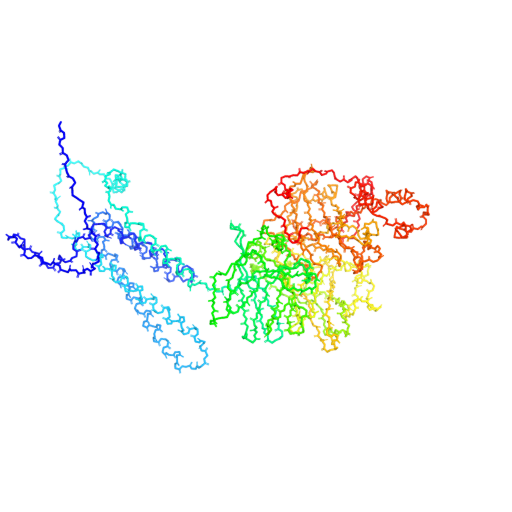8 218 LEU A C 1
ATOM 1740 O O . LEU A 1 218 ? 18.730 -24.597 -29.277 1.00 36.38 218 LEU A O 1
ATOM 1744 N N . LEU A 1 219 ? 17.837 -26.516 -28.528 1.00 37.47 219 LEU A N 1
ATOM 1745 C CA . LEU A 1 219 ? 16.597 -25.913 -28.028 1.00 37.47 219 LEU A CA 1
ATOM 1746 C C . LEU A 1 219 ? 16.880 -24.924 -26.890 1.00 37.47 219 LEU A C 1
ATOM 1748 O O . LEU A 1 219 ? 16.317 -23.834 -26.877 1.00 37.47 219 LEU A O 1
ATOM 1752 N N . VAL A 1 220 ? 17.788 -25.282 -25.976 1.00 36.47 220 VAL A N 1
ATOM 1753 C CA . VAL A 1 220 ? 18.254 -24.428 -24.872 1.00 36.47 220 VAL A CA 1
ATOM 1754 C C . VAL A 1 220 ? 19.115 -23.264 -25.386 1.00 36.47 220 VAL A C 1
ATOM 1756 O O . VAL A 1 220 ? 18.983 -22.163 -24.873 1.00 36.47 220 VAL A O 1
ATOM 1759 N N . LEU A 1 221 ? 19.921 -23.438 -26.440 1.00 32.34 221 LEU A N 1
ATOM 1760 C CA . LEU A 1 221 ? 20.726 -22.375 -27.068 1.00 32.34 221 LEU A CA 1
ATOM 1761 C C . LEU A 1 221 ? 19.882 -21.427 -27.937 1.00 32.34 221 LEU A C 1
ATOM 1763 O O . LEU A 1 221 ? 20.159 -20.230 -27.976 1.00 32.34 221 LEU A O 1
ATOM 1767 N N . THR A 1 222 ? 18.826 -21.919 -28.592 1.00 31.94 222 THR A N 1
ATOM 1768 C CA . THR A 1 222 ? 17.849 -21.078 -29.302 1.00 31.94 222 THR A CA 1
ATOM 1769 C C . THR A 1 222 ? 16.890 -20.381 -28.343 1.00 31.94 222 THR A C 1
ATOM 1771 O O . THR A 1 222 ? 16.466 -19.270 -28.637 1.00 31.94 222 THR A O 1
ATOM 1774 N N . ALA A 1 223 ? 16.598 -20.976 -27.179 1.00 31.55 223 ALA A N 1
ATOM 1775 C CA . ALA A 1 223 ? 15.903 -20.289 -26.091 1.00 31.55 223 ALA A CA 1
ATOM 1776 C C . ALA A 1 223 ? 16.805 -19.239 -25.413 1.00 31.55 223 ALA A C 1
ATOM 1778 O O . ALA A 1 223 ? 16.327 -18.165 -25.072 1.00 31.55 223 ALA A O 1
ATOM 1779 N N . ALA A 1 224 ? 18.115 -19.493 -25.301 1.00 30.55 224 ALA A N 1
ATOM 1780 C CA . ALA A 1 224 ? 19.077 -18.553 -24.718 1.00 30.55 224 ALA A CA 1
ATOM 1781 C C . ALA A 1 224 ? 19.426 -17.365 -25.636 1.00 30.55 224 ALA A C 1
ATOM 1783 O O . ALA A 1 224 ? 19.842 -16.322 -25.148 1.00 30.55 224 ALA A O 1
ATOM 1784 N N . SER A 1 225 ? 19.241 -17.491 -26.955 1.00 30.34 225 SER A N 1
ATOM 1785 C CA . SER A 1 225 ? 19.533 -16.410 -27.920 1.00 30.34 225 SER A CA 1
ATOM 1786 C C . SER A 1 225 ? 18.303 -15.569 -28.285 1.00 30.34 225 SER A C 1
ATOM 1788 O O . SER A 1 225 ? 18.393 -14.639 -29.081 1.00 30.34 225 SER A O 1
ATOM 1790 N N . ALA A 1 226 ? 17.153 -15.899 -27.703 1.00 31.55 226 ALA A N 1
ATOM 1791 C CA . ALA A 1 226 ? 15.945 -15.094 -27.733 1.00 31.55 226 ALA A CA 1
ATOM 1792 C C . ALA A 1 226 ? 15.487 -14.836 -26.296 1.00 31.55 226 ALA A C 1
ATOM 1794 O O . ALA A 1 226 ? 14.318 -15.020 -25.961 1.00 31.55 226 ALA A O 1
ATOM 1795 N N . VAL A 1 227 ? 16.397 -14.335 -25.456 1.00 32.19 227 VAL A N 1
ATOM 1796 C CA . VAL A 1 227 ? 15.973 -13.377 -24.437 1.00 32.19 227 VAL A CA 1
ATOM 1797 C C . VAL A 1 227 ? 15.570 -12.127 -25.215 1.00 32.19 227 VAL A C 1
ATOM 1799 O O . VAL A 1 227 ? 16.318 -11.166 -25.361 1.00 32.19 227 VAL A O 1
ATOM 1802 N N . LEU A 1 228 ? 14.363 -12.161 -25.790 1.00 29.70 228 LEU A N 1
ATOM 1803 C CA . LEU A 1 228 ? 13.580 -10.945 -25.832 1.00 29.70 228 LEU A CA 1
ATOM 1804 C C . LEU A 1 228 ? 13.612 -10.465 -24.387 1.00 29.70 228 LEU A C 1
ATOM 1806 O O . LEU A 1 228 ? 13.067 -11.135 -23.510 1.00 29.70 228 LEU A O 1
ATOM 1810 N N . VAL A 1 229 ? 14.272 -9.333 -24.148 1.00 35.03 229 VAL A N 1
ATOM 1811 C CA . VAL A 1 229 ? 13.906 -8.469 -23.034 1.00 35.03 229 VAL A CA 1
ATOM 1812 C C . VAL A 1 229 ? 12.468 -8.069 -23.341 1.00 35.03 229 VAL A C 1
ATOM 1814 O O . VAL A 1 229 ? 12.178 -7.030 -23.926 1.00 35.03 229 VAL A O 1
ATOM 1817 N N . VAL A 1 230 ? 11.543 -8.981 -23.046 1.00 31.33 230 VAL A N 1
ATOM 1818 C CA . VAL A 1 230 ? 10.211 -8.603 -22.646 1.00 31.33 230 VAL A CA 1
ATOM 1819 C C . VAL A 1 230 ? 10.519 -7.730 -21.450 1.00 31.33 230 VAL A C 1
ATOM 1821 O O . VAL A 1 230 ? 11.045 -8.228 -20.456 1.00 31.33 230 VAL A O 1
ATOM 1824 N N . ALA A 1 231 ? 10.335 -6.420 -21.601 1.00 32.03 231 ALA A N 1
ATOM 1825 C CA . ALA A 1 231 ? 10.149 -5.567 -20.449 1.00 32.03 231 ALA A CA 1
ATOM 1826 C C . ALA A 1 231 ? 9.070 -6.278 -19.631 1.00 32.03 231 ALA A C 1
ATOM 1828 O O . ALA A 1 231 ? 7.909 -6.329 -20.041 1.00 32.03 231 ALA A O 1
ATOM 1829 N N . GLY A 1 232 ? 9.495 -6.999 -18.594 1.00 36.22 232 GLY A N 1
ATOM 1830 C CA . GLY A 1 232 ? 8.568 -7.635 -17.685 1.00 36.22 232 GLY A CA 1
ATOM 1831 C C . GLY A 1 232 ? 7.706 -6.532 -17.077 1.00 36.22 232 GLY A C 1
ATOM 1832 O O . GLY A 1 232 ? 8.112 -5.367 -17.079 1.00 36.22 232 GLY A O 1
ATOM 1833 N N . PRO A 1 233 ? 6.538 -6.866 -16.521 1.00 48.44 233 PRO A N 1
ATOM 1834 C CA . PRO A 1 233 ? 5.711 -5.881 -15.821 1.00 48.44 233 PRO A CA 1
ATOM 1835 C C . PRO A 1 233 ? 6.447 -5.218 -14.640 1.00 48.44 233 PRO A C 1
ATOM 1837 O O . PRO A 1 233 ? 5.996 -4.209 -14.107 1.00 48.44 233 PRO A O 1
ATOM 1840 N N . TYR A 1 234 ? 7.587 -5.781 -14.234 1.00 70.44 234 TYR A N 1
ATOM 1841 C CA . TYR A 1 234 ? 8.385 -5.353 -13.103 1.00 70.44 234 TYR A CA 1
ATOM 1842 C C . TYR A 1 234 ? 9.623 -4.585 -13.551 1.00 70.44 234 TYR A C 1
ATOM 1844 O O . TYR A 1 234 ? 10.686 -5.167 -13.793 1.00 70.44 234 TYR A O 1
ATOM 1852 N N . ASN A 1 235 ? 9.476 -3.270 -13.668 1.00 79.25 235 ASN A N 1
ATOM 1853 C CA . ASN A 1 235 ? 10.584 -2.379 -13.946 1.00 79.25 235 ASN A CA 1
ATOM 1854 C C . ASN A 1 235 ? 10.594 -1.196 -12.983 1.00 79.25 235 ASN A C 1
ATOM 1856 O O . ASN A 1 235 ? 9.563 -0.746 -12.487 1.00 79.25 235 ASN A O 1
ATOM 1860 N N . ILE A 1 236 ? 11.793 -0.705 -12.708 1.00 85.06 236 ILE A N 1
ATOM 1861 C CA . ILE A 1 236 ? 12.003 0.614 -12.130 1.00 85.06 236 ILE A CA 1
ATOM 1862 C C . ILE A 1 236 ? 13.044 1.335 -12.970 1.00 85.06 236 ILE A C 1
ATOM 1864 O O . ILE A 1 236 ? 13.954 0.705 -13.516 1.00 85.06 236 ILE A O 1
ATOM 1868 N N . SER A 1 237 ? 12.937 2.653 -13.047 1.00 85.06 237 SER A N 1
ATOM 1869 C CA . SER A 1 237 ? 13.992 3.504 -13.579 1.00 85.06 237 SER A CA 1
ATOM 1870 C C . SER A 1 237 ? 14.298 4.637 -12.609 1.00 85.06 237 SER A C 1
ATOM 1872 O O . SER A 1 237 ? 13.445 5.071 -11.835 1.00 85.06 237 SER A O 1
ATOM 1874 N N . ALA A 1 238 ? 15.550 5.077 -12.622 1.00 84.94 238 ALA A N 1
ATOM 1875 C CA . ALA A 1 238 ? 16.025 6.216 -11.857 1.00 84.94 238 ALA A CA 1
ATOM 1876 C C . ALA A 1 238 ? 16.943 7.079 -12.722 1.00 84.94 238 ALA A C 1
ATOM 1878 O O . ALA A 1 238 ? 17.810 6.567 -13.440 1.00 84.94 238 ALA A O 1
ATOM 1879 N N . GLU A 1 239 ? 16.777 8.394 -12.608 1.00 86.81 239 GLU A N 1
ATOM 1880 C CA . GLU A 1 239 ? 17.696 9.371 -13.182 1.00 86.81 239 GLU A CA 1
ATOM 1881 C C . GLU A 1 239 ? 18.810 9.662 -12.171 1.00 86.81 239 GLU A C 1
ATOM 1883 O O . GLU A 1 239 ? 18.633 10.367 -11.179 1.00 86.81 239 GLU A O 1
ATOM 1888 N N . LEU A 1 240 ? 19.989 9.097 -12.420 1.00 88.25 240 LEU A N 1
ATOM 1889 C CA . LEU A 1 240 ? 21.180 9.282 -11.604 1.00 88.25 240 LEU A CA 1
ATOM 1890 C C . LEU A 1 240 ? 22.099 10.296 -12.287 1.00 88.25 240 LEU A C 1
ATOM 1892 O O . LEU A 1 240 ? 22.951 9.957 -13.119 1.00 88.25 240 LEU A O 1
ATOM 1896 N N . GLY A 1 241 ? 21.899 11.569 -11.946 1.00 85.25 241 GLY A N 1
ATOM 1897 C CA . GLY A 1 241 ? 22.605 12.693 -12.553 1.00 85.25 241 GLY A CA 1
ATOM 1898 C C . GLY A 1 241 ? 22.249 12.821 -14.033 1.00 85.25 241 GLY A C 1
ATOM 1899 O O . GLY A 1 241 ? 21.163 13.255 -14.387 1.00 85.25 241 GLY A O 1
ATOM 1900 N N . ASP A 1 242 ? 23.172 12.450 -14.914 1.00 86.38 242 ASP A N 1
ATOM 1901 C CA . ASP A 1 242 ? 22.982 12.487 -16.362 1.00 86.38 242 ASP A CA 1
ATOM 1902 C C . ASP A 1 242 ? 22.759 11.100 -16.999 1.00 86.38 242 ASP A C 1
ATOM 1904 O O . ASP A 1 242 ? 22.743 10.998 -18.229 1.00 86.38 242 ASP A O 1
ATOM 1908 N N . ILE A 1 243 ? 22.625 10.046 -16.185 1.00 89.25 243 ILE A N 1
ATOM 1909 C CA . ILE A 1 243 ? 22.432 8.657 -16.620 1.00 89.25 243 ILE A CA 1
ATOM 1910 C C . ILE A 1 243 ? 21.069 8.174 -16.146 1.00 89.25 243 ILE A C 1
ATOM 1912 O O . ILE A 1 243 ? 20.717 8.340 -14.986 1.00 89.25 243 ILE A O 1
ATOM 1916 N N . GLU A 1 244 ? 20.340 7.516 -17.034 1.00 90.75 244 GLU A N 1
ATOM 1917 C CA . GLU A 1 244 ? 19.139 6.771 -16.678 1.00 90.75 244 GLU A CA 1
ATOM 1918 C C . GLU A 1 244 ? 19.542 5.312 -16.471 1.00 90.75 244 GLU A C 1
ATOM 1920 O O . GLU A 1 244 ? 20.201 4.725 -17.338 1.00 90.75 244 GLU A O 1
ATOM 1925 N N . VAL A 1 245 ? 19.185 4.753 -15.316 1.00 92.06 245 VAL A N 1
ATOM 1926 C CA . VAL A 1 245 ? 19.392 3.342 -14.983 1.00 92.06 245 VAL A CA 1
ATOM 1927 C C . VAL A 1 245 ? 18.031 2.693 -14.819 1.00 92.06 245 VAL A C 1
ATOM 1929 O O . VAL A 1 245 ? 17.216 3.173 -14.034 1.00 92.06 245 VAL A O 1
ATOM 1932 N N . SER A 1 246 ? 17.797 1.595 -15.532 1.00 92.75 246 SER A N 1
ATOM 1933 C CA . SER A 1 246 ? 16.602 0.774 -15.387 1.00 92.75 246 SER A CA 1
ATOM 1934 C C . SER A 1 246 ? 16.953 -0.609 -14.856 1.00 92.75 246 SER A C 1
ATOM 1936 O O . SER A 1 246 ? 17.958 -1.214 -15.233 1.00 92.75 246 SER A O 1
ATOM 1938 N N . VAL A 1 247 ? 16.122 -1.110 -13.948 1.00 93.75 247 VAL A N 1
ATOM 1939 C CA . VAL A 1 247 ? 16.248 -2.446 -13.369 1.00 93.75 247 VAL A CA 1
ATOM 1940 C C . VAL A 1 247 ? 14.946 -3.184 -13.610 1.00 93.75 247 VAL A C 1
ATOM 1942 O O . VAL A 1 247 ? 13.882 -2.727 -13.202 1.00 93.75 247 VAL A O 1
ATOM 1945 N N . ASN A 1 248 ? 15.049 -4.329 -14.274 1.00 92.62 248 ASN A N 1
ATOM 1946 C CA . ASN A 1 248 ? 13.954 -5.271 -14.462 1.00 92.62 248 ASN A CA 1
ATOM 1947 C C . ASN A 1 248 ? 14.266 -6.542 -13.682 1.00 92.62 248 ASN A C 1
ATOM 1949 O O . ASN A 1 248 ? 15.441 -6.876 -13.513 1.00 92.62 248 ASN A O 1
ATOM 1953 N N . TRP A 1 249 ? 13.248 -7.274 -13.243 1.00 92.06 249 TRP A N 1
ATOM 1954 C CA . TRP A 1 249 ? 13.476 -8.543 -12.557 1.00 92.06 249 TRP A CA 1
ATOM 1955 C C . TRP A 1 249 ? 12.448 -9.615 -12.895 1.00 92.06 249 TRP A C 1
ATOM 1957 O O . TRP A 1 249 ? 11.342 -9.335 -13.356 1.00 92.06 249 TRP A O 1
ATOM 1967 N N . ASN A 1 250 ? 12.842 -10.862 -12.646 1.00 90.31 250 ASN A N 1
ATOM 1968 C CA . ASN A 1 250 ? 11.996 -12.038 -12.762 1.00 90.31 250 ASN A CA 1
ATOM 1969 C C . ASN A 1 250 ? 12.295 -13.013 -11.614 1.00 90.31 250 ASN A C 1
ATOM 1971 O O . ASN A 1 250 ? 13.451 -13.380 -11.399 1.00 90.31 250 ASN A O 1
ATOM 1975 N N . ALA A 1 251 ? 11.265 -13.427 -10.875 1.00 89.69 251 ALA A N 1
ATOM 1976 C CA . ALA A 1 251 ? 11.407 -14.305 -9.716 1.00 89.69 251 ALA A CA 1
ATOM 1977 C C . ALA A 1 251 ? 11.073 -15.763 -10.070 1.00 89.69 251 ALA A C 1
ATOM 1979 O O . ALA A 1 251 ? 9.975 -16.069 -10.535 1.00 89.69 251 ALA A O 1
ATOM 1980 N N . ASP A 1 252 ? 11.990 -16.687 -9.786 1.00 89.50 252 ASP A N 1
ATOM 1981 C CA . ASP A 1 252 ? 11.760 -18.128 -9.869 1.00 89.50 252 ASP A CA 1
ATOM 1982 C C . ASP A 1 252 ? 11.478 -18.697 -8.474 1.00 89.50 252 ASP A C 1
ATOM 1984 O O . ASP A 1 252 ? 12.368 -18.961 -7.664 1.00 89.50 252 ASP A O 1
ATOM 1988 N N . TRP A 1 253 ? 10.196 -18.934 -8.205 1.00 87.62 253 TRP A N 1
ATOM 1989 C CA . TRP A 1 253 ? 9.710 -19.501 -6.948 1.00 87.62 253 TRP A CA 1
ATOM 1990 C C . TRP A 1 253 ? 10.202 -20.926 -6.669 1.00 87.62 253 TRP A C 1
ATOM 1992 O O . TRP A 1 253 ? 10.205 -21.348 -5.513 1.00 87.62 253 TRP A O 1
ATOM 2002 N N . SER A 1 254 ? 10.584 -21.685 -7.702 1.00 88.75 254 SER A N 1
ATOM 2003 C CA . SER A 1 254 ? 11.016 -23.078 -7.551 1.00 88.75 254 SER A CA 1
ATOM 2004 C C . SER A 1 254 ? 12.457 -23.184 -7.059 1.00 88.75 254 SER A C 1
ATOM 2006 O O . SER A 1 254 ? 12.754 -24.015 -6.199 1.00 88.75 254 SER A O 1
ATOM 2008 N N . SER A 1 255 ? 13.333 -22.317 -7.570 1.00 89.62 255 SER A N 1
ATOM 2009 C CA . SER A 1 255 ? 14.726 -22.196 -7.136 1.00 89.62 255 SER A CA 1
ATOM 2010 C C . SER A 1 255 ? 14.914 -21.190 -5.996 1.00 89.62 255 SER A C 1
ATOM 2012 O O . SER A 1 255 ? 15.956 -21.216 -5.344 1.00 89.62 255 SER A O 1
ATOM 2014 N N . GLN A 1 256 ? 13.895 -20.369 -5.711 1.00 91.75 256 GLN A N 1
ATOM 2015 C CA . GLN A 1 256 ? 13.946 -19.249 -4.766 1.00 91.75 256 GLN A CA 1
ATOM 2016 C C . GLN A 1 256 ? 15.042 -18.237 -5.130 1.00 91.75 256 GLN A C 1
ATOM 2018 O O . GLN A 1 256 ? 15.794 -17.771 -4.271 1.00 91.75 256 GLN A O 1
ATOM 2023 N N . GLU A 1 257 ? 15.140 -17.919 -6.420 1.00 93.50 257 GLU A N 1
ATOM 2024 C CA . GLU A 1 257 ? 16.104 -16.975 -6.986 1.00 93.50 257 GLU A CA 1
ATOM 2025 C C . GLU A 1 257 ? 15.377 -15.868 -7.763 1.00 93.50 257 GLU A C 1
ATOM 2027 O O . GLU A 1 257 ? 14.318 -16.085 -8.349 1.00 93.50 257 GLU A O 1
ATOM 2032 N N . VAL A 1 258 ? 15.948 -14.667 -7.770 1.00 94.25 258 VAL A N 1
ATOM 2033 C CA . VAL A 1 258 ? 15.525 -13.538 -8.600 1.00 94.25 258 VAL A CA 1
ATOM 2034 C C . VAL A 1 258 ? 16.635 -13.238 -9.591 1.00 94.25 258 VAL A C 1
ATOM 2036 O O . VAL A 1 258 ? 17.794 -13.092 -9.201 1.00 94.25 258 VAL A O 1
ATOM 2039 N N . GLU A 1 259 ? 16.278 -13.128 -10.863 1.00 95.19 259 GLU A N 1
ATOM 2040 C CA . GLU A 1 259 ? 17.147 -12.620 -11.917 1.00 95.19 259 GLU A CA 1
ATOM 2041 C C . GLU A 1 259 ? 16.876 -11.126 -12.116 1.00 95.19 259 GLU A C 1
ATOM 2043 O O . GLU A 1 259 ? 15.741 -10.730 -12.368 1.00 95.19 259 GLU A O 1
ATOM 2048 N N . PHE A 1 260 ? 17.915 -10.303 -11.999 1.00 95.31 260 PHE A N 1
ATOM 2049 C CA . PHE A 1 260 ? 17.890 -8.862 -12.213 1.00 95.31 260 PHE A CA 1
ATOM 2050 C C . PHE A 1 260 ? 18.610 -8.515 -13.513 1.00 95.31 260 PHE A C 1
ATOM 2052 O O . PHE A 1 260 ? 19.757 -8.907 -13.723 1.00 95.31 260 PHE A O 1
ATOM 2059 N N . SER A 1 261 ? 17.956 -7.722 -14.355 1.00 95.19 261 SER A N 1
ATOM 2060 C CA . SER A 1 261 ? 18.496 -7.158 -15.589 1.00 95.19 261 SER A CA 1
ATOM 2061 C C . SER A 1 261 ? 18.632 -5.647 -15.436 1.00 95.19 261 SER A C 1
ATOM 2063 O O . SER A 1 261 ? 17.634 -4.924 -15.428 1.00 95.19 261 SER A O 1
ATOM 2065 N N . VAL A 1 262 ? 19.872 -5.176 -15.340 1.00 95.12 262 VAL A N 1
ATOM 2066 C CA . VAL A 1 262 ? 20.224 -3.763 -15.164 1.00 95.12 262 VAL A CA 1
ATOM 2067 C C . VAL A 1 262 ? 20.679 -3.186 -16.496 1.00 95.12 262 VAL A C 1
ATOM 2069 O O . VAL A 1 262 ? 21.613 -3.710 -17.102 1.00 95.12 262 VAL A O 1
ATOM 2072 N N . GLN A 1 263 ? 20.049 -2.100 -16.931 1.00 93.69 263 GLN A N 1
ATOM 2073 C CA . GLN A 1 263 ? 20.367 -1.390 -18.166 1.00 93.69 263 GLN A CA 1
ATOM 2074 C C . GLN A 1 263 ? 20.633 0.093 -17.893 1.00 93.69 263 GLN A C 1
ATOM 2076 O O . GLN A 1 263 ? 20.075 0.670 -16.963 1.00 93.69 263 GLN A O 1
ATOM 2081 N N . TRP A 1 264 ? 21.487 0.727 -18.701 1.00 93.31 264 TRP A N 1
ATOM 2082 C CA . TRP A 1 264 ? 21.800 2.152 -18.550 1.00 93.31 264 TRP A CA 1
ATOM 2083 C C . TRP A 1 264 ? 21.975 2.904 -19.876 1.00 93.31 264 TRP A C 1
ATOM 2085 O O . TRP A 1 264 ? 22.328 2.336 -20.915 1.00 93.31 264 TRP A O 1
ATOM 2095 N N . SER A 1 265 ? 21.754 4.224 -19.837 1.00 91.94 265 SER A N 1
ATOM 2096 C CA . SER A 1 265 ? 21.702 5.072 -21.039 1.00 91.94 265 SER A CA 1
ATOM 2097 C C . SER A 1 265 ? 23.043 5.654 -21.510 1.00 91.94 265 SER A C 1
ATOM 2099 O O . SER A 1 265 ? 23.167 5.990 -22.691 1.00 91.94 265 SER A O 1
ATOM 2101 N N . LYS A 1 266 ? 24.067 5.751 -20.651 1.00 87.81 266 LYS A N 1
ATOM 2102 C CA . LYS A 1 266 ? 25.407 6.300 -20.973 1.00 87.81 266 LYS A CA 1
ATOM 2103 C C . LYS A 1 266 ? 26.512 5.569 -20.218 1.00 87.81 266 LYS A C 1
ATOM 2105 O O . LYS A 1 266 ? 26.227 4.908 -19.237 1.00 87.81 266 LYS A O 1
ATOM 2110 N N . THR A 1 267 ? 27.766 5.712 -20.645 1.00 82.50 267 THR A N 1
ATOM 2111 C CA . THR A 1 267 ? 28.927 4.993 -20.079 1.00 82.50 267 THR A CA 1
ATOM 2112 C C . THR A 1 267 ? 29.819 5.837 -19.164 1.00 82.50 267 THR A C 1
ATOM 2114 O O . THR A 1 267 ? 30.874 5.362 -18.751 1.00 82.50 267 THR A O 1
ATOM 2117 N N . ASP A 1 268 ? 29.433 7.077 -18.855 1.00 84.19 268 ASP A N 1
ATOM 2118 C CA . ASP A 1 268 ? 30.242 8.010 -18.057 1.00 84.19 268 ASP A CA 1
ATOM 2119 C C . ASP A 1 268 ? 30.093 7.741 -16.549 1.00 84.19 268 ASP A C 1
ATOM 2121 O O . ASP A 1 268 ? 29.593 8.558 -15.778 1.00 84.19 268 ASP A O 1
ATOM 2125 N N . PHE A 1 269 ? 30.509 6.549 -16.126 1.00 89.06 269 PHE A N 1
ATOM 2126 C CA . PHE A 1 269 ? 30.522 6.109 -14.734 1.00 89.06 269 PHE A CA 1
ATOM 2127 C C . PHE A 1 269 ? 31.614 5.053 -14.516 1.00 89.06 269 PHE A C 1
ATOM 2129 O O . PHE A 1 269 ? 32.117 4.437 -15.456 1.00 89.06 269 PHE A O 1
ATOM 2136 N N . HIS A 1 270 ? 32.000 4.840 -13.262 1.00 92.56 270 HIS A N 1
ATOM 2137 C CA . HIS A 1 270 ? 32.947 3.797 -12.873 1.00 92.56 270 HIS A CA 1
ATOM 2138 C C . HIS A 1 270 ? 32.233 2.532 -12.386 1.00 92.56 270 HIS A C 1
ATOM 2140 O O . HIS A 1 270 ? 32.653 1.420 -12.715 1.00 92.56 270 HIS A O 1
ATOM 2146 N N . TRP A 1 271 ? 31.156 2.710 -11.619 1.00 94.81 271 TRP A N 1
ATOM 2147 C CA . TRP A 1 271 ? 30.330 1.630 -11.093 1.00 94.81 271 TRP A CA 1
ATOM 2148 C C . TRP A 1 271 ? 28.850 2.035 -11.016 1.00 94.81 271 TRP A C 1
ATOM 2150 O O . TRP A 1 271 ? 28.532 3.216 -10.853 1.00 94.81 271 TRP A O 1
ATOM 2160 N N . ILE A 1 272 ? 27.967 1.041 -11.127 1.00 95.38 272 ILE A N 1
ATOM 2161 C CA . ILE A 1 272 ? 26.532 1.128 -10.811 1.00 95.38 272 ILE A CA 1
ATOM 2162 C C . ILE A 1 272 ? 26.265 0.173 -9.652 1.00 95.38 272 ILE A C 1
ATOM 2164 O O . ILE A 1 272 ? 26.804 -0.927 -9.624 1.00 95.38 272 ILE A O 1
ATOM 2168 N N . LEU A 1 273 ? 25.445 0.582 -8.697 1.00 95.94 273 LEU A N 1
ATOM 2169 C CA . LEU A 1 273 ? 25.075 -0.199 -7.526 1.00 95.94 273 LEU A CA 1
ATOM 2170 C C . LEU A 1 273 ? 23.564 -0.414 -7.533 1.00 95.94 273 LEU A C 1
ATOM 2172 O O . LEU A 1 273 ? 22.807 0.552 -7.644 1.00 95.94 273 LEU A O 1
ATOM 2176 N N . VAL A 1 274 ? 23.154 -1.676 -7.392 1.00 96.81 274 VAL A N 1
ATOM 2177 C CA . VAL A 1 274 ? 21.776 -2.076 -7.090 1.00 96.81 274 VAL A CA 1
ATOM 2178 C C . VAL A 1 274 ? 21.769 -2.647 -5.680 1.00 96.81 274 VAL A C 1
ATOM 2180 O O . VAL A 1 274 ? 22.312 -3.721 -5.439 1.00 96.81 274 VAL A O 1
ATOM 2183 N N . GLY A 1 275 ? 21.206 -1.893 -4.746 1.00 95.50 275 GLY A N 1
ATOM 2184 C CA . GLY A 1 275 ? 21.139 -2.233 -3.336 1.00 95.50 275 GLY A CA 1
ATOM 2185 C C . GLY A 1 275 ? 19.733 -2.534 -2.854 1.00 95.50 275 GLY A C 1
ATOM 2186 O O . GLY A 1 275 ? 18.752 -2.200 -3.512 1.00 95.50 275 GLY A O 1
ATOM 2187 N N . PHE A 1 276 ? 19.658 -3.140 -1.680 1.00 95.19 276 PHE A N 1
ATOM 2188 C CA . PHE A 1 276 ? 18.443 -3.562 -1.007 1.00 95.19 276 PHE A CA 1
ATOM 2189 C C . PHE A 1 276 ? 18.448 -2.953 0.390 1.00 95.19 276 PHE A C 1
ATOM 2191 O O . PHE A 1 276 ? 19.326 -3.222 1.214 1.00 95.19 276 PHE A O 1
ATOM 2198 N N . SER A 1 277 ? 17.485 -2.073 0.615 1.00 91.50 277 SER A N 1
ATOM 2199 C CA . SER A 1 277 ? 17.310 -1.329 1.850 1.00 91.50 277 SER A CA 1
ATOM 2200 C C . SER A 1 277 ? 16.123 -1.885 2.616 1.00 91.50 277 SER A C 1
ATOM 2202 O O . SER A 1 277 ? 15.103 -2.225 2.019 1.00 91.50 277 SER A O 1
ATOM 2204 N N . ASP A 1 278 ? 16.241 -1.934 3.940 1.00 89.06 278 ASP A N 1
ATOM 2205 C CA . ASP A 1 278 ? 15.103 -2.188 4.812 1.00 89.06 278 ASP A CA 1
ATOM 2206 C C . ASP A 1 278 ? 14.447 -0.865 5.223 1.00 89.06 278 ASP A C 1
ATOM 2208 O O . ASP A 1 278 ? 15.109 0.060 5.708 1.00 89.06 278 ASP A O 1
ATOM 2212 N N . HIS A 1 279 ? 13.139 -0.754 4.986 1.00 87.56 279 HIS A N 1
ATOM 2213 C CA . HIS A 1 279 ? 12.312 0.427 5.264 1.00 87.56 279 HIS A CA 1
ATOM 2214 C C . HIS A 1 279 ? 12.777 1.740 4.595 1.00 87.56 279 HIS A C 1
ATOM 2216 O O . HIS A 1 279 ? 12.323 2.820 4.975 1.00 87.56 279 HIS A O 1
ATOM 2222 N N . GLY A 1 280 ? 13.650 1.673 3.582 1.00 84.56 280 GLY A N 1
ATOM 2223 C CA . GLY A 1 280 ? 14.157 2.844 2.855 1.00 84.56 280 GLY A CA 1
ATOM 2224 C C . GLY A 1 280 ? 15.285 3.602 3.570 1.00 84.56 280 GLY A C 1
ATOM 2225 O O . GLY A 1 280 ? 15.552 4.762 3.252 1.00 84.56 280 GLY A O 1
ATOM 2226 N N . PHE A 1 281 ? 15.957 2.982 4.542 1.00 87.62 281 PHE A N 1
ATOM 2227 C CA . PHE A 1 281 ? 17.160 3.543 5.153 1.00 87.62 281 PHE A CA 1
ATOM 2228 C C . PHE A 1 281 ? 18.415 3.262 4.320 1.00 87.62 281 PHE A C 1
ATOM 2230 O O . PHE A 1 281 ? 18.693 2.127 3.959 1.00 87.62 281 PHE A O 1
ATOM 2237 N N . TRP A 1 282 ? 19.227 4.292 4.072 1.00 91.12 282 TRP A N 1
ATOM 2238 C CA . TRP A 1 282 ? 20.513 4.144 3.377 1.00 91.12 282 TRP A CA 1
ATOM 2239 C C . TRP A 1 282 ? 21.568 3.304 4.125 1.00 91.12 282 TRP A C 1
ATOM 2241 O O . TRP A 1 282 ? 22.294 2.559 3.468 1.00 91.12 282 TRP A O 1
ATOM 2251 N N . PRO A 1 283 ? 21.748 3.442 5.457 1.00 92.88 283 PRO A N 1
ATOM 2252 C CA . PRO A 1 283 ? 22.716 2.638 6.197 1.00 92.88 283 PRO A CA 1
ATOM 2253 C C . PRO A 1 283 ? 22.171 1.242 6.502 1.00 92.88 283 PRO A C 1
ATOM 2255 O O . PRO A 1 283 ? 20.962 1.068 6.619 1.00 92.88 283 PRO A O 1
ATOM 2258 N N . ASN A 1 284 ? 23.068 0.280 6.740 1.00 92.38 284 ASN A N 1
ATOM 2259 C CA . ASN A 1 284 ? 22.718 -1.132 6.952 1.00 92.38 284 ASN A CA 1
ATOM 2260 C C . ASN A 1 284 ? 21.868 -1.655 5.789 1.00 92.38 284 ASN A C 1
ATOM 2262 O O . ASN A 1 284 ? 20.742 -2.102 5.973 1.00 92.38 284 ASN A O 1
ATOM 2266 N N . SER A 1 285 ? 22.407 -1.517 4.584 1.00 95.38 285 SER A N 1
ATOM 2267 C CA . SER A 1 285 ? 21.799 -2.010 3.350 1.00 95.38 285 SER A CA 1
ATOM 2268 C C . SER A 1 285 ? 22.762 -2.952 2.652 1.00 95.38 285 SER A C 1
ATOM 2270 O O . SER A 1 285 ? 23.974 -2.838 2.811 1.00 95.38 285 SER A O 1
ATOM 2272 N N . ASP A 1 286 ? 22.218 -3.853 1.867 1.00 96.19 286 ASP A N 1
ATOM 2273 C CA . ASP A 1 286 ? 22.946 -4.822 1.055 1.00 96.19 286 ASP A CA 1
ATOM 2274 C C . ASP A 1 286 ? 23.079 -4.279 -0.376 1.00 96.19 286 ASP A C 1
ATOM 2276 O O . ASP A 1 286 ? 22.251 -3.466 -0.797 1.00 96.19 286 ASP A O 1
ATOM 2280 N N . PHE A 1 287 ? 24.117 -4.656 -1.126 1.00 96.69 287 PHE A N 1
ATOM 2281 C CA . PHE A 1 287 ? 24.196 -4.335 -2.540 1.00 96.69 287 PHE A CA 1
ATOM 2282 C C . PHE A 1 287 ? 24.933 -5.329 -3.439 1.00 96.69 287 PHE A C 1
ATOM 2284 O O . PHE A 1 287 ? 25.952 -5.915 -3.099 1.00 96.69 287 PHE A O 1
ATOM 2291 N N . CYS A 1 288 ? 24.514 -5.322 -4.705 1.00 97.12 288 CYS A N 1
ATOM 2292 C CA . CYS A 1 288 ? 25.274 -5.829 -5.837 1.00 97.12 288 CYS A CA 1
ATOM 2293 C C . CYS A 1 288 ? 25.852 -4.655 -6.652 1.00 97.12 288 CYS A C 1
ATOM 2295 O O . CYS A 1 288 ? 25.116 -3.853 -7.234 1.00 97.12 288 CYS A O 1
ATOM 2297 N N . LEU A 1 289 ? 27.180 -4.546 -6.725 1.00 96.38 289 LEU A N 1
ATOM 2298 C CA . LEU A 1 289 ? 27.896 -3.486 -7.440 1.00 96.38 289 LEU A CA 1
ATOM 2299 C C . LEU A 1 289 ? 28.457 -3.998 -8.767 1.00 96.38 289 LEU A C 1
ATOM 2301 O O . LEU A 1 289 ? 29.229 -4.951 -8.817 1.00 96.38 289 LEU A O 1
ATOM 2305 N N . ILE A 1 290 ? 28.097 -3.321 -9.850 1.00 95.19 290 ILE A N 1
ATOM 2306 C CA . ILE A 1 290 ? 28.548 -3.579 -11.212 1.00 95.19 290 ILE A CA 1
ATOM 2307 C C . ILE A 1 290 ? 29.734 -2.655 -11.515 1.00 95.19 290 ILE A C 1
ATOM 2309 O O . ILE A 1 290 ? 29.572 -1.442 -11.649 1.00 95.19 290 ILE A O 1
ATOM 2313 N N . GLU A 1 291 ? 30.931 -3.223 -11.666 1.00 91.88 291 GLU A N 1
ATOM 2314 C CA . GLU A 1 291 ? 32.167 -2.507 -12.015 1.00 91.88 291 GLU A CA 1
ATOM 2315 C C . GLU A 1 291 ? 32.791 -3.136 -13.265 1.00 91.88 291 GLU A C 1
ATOM 2317 O O . GLU A 1 291 ? 33.202 -4.298 -13.251 1.00 91.88 291 GLU A O 1
ATOM 2322 N N . ARG A 1 292 ? 32.889 -2.368 -14.362 1.00 79.56 292 ARG A N 1
ATOM 2323 C CA . ARG A 1 292 ? 33.507 -2.809 -15.634 1.00 79.56 292 ARG A CA 1
ATOM 2324 C C . ARG A 1 292 ? 33.024 -4.197 -16.097 1.00 79.56 292 ARG A C 1
ATOM 2326 O O . ARG A 1 292 ? 33.830 -5.005 -16.555 1.00 79.56 292 ARG A O 1
ATOM 2333 N N . TYR A 1 293 ? 31.719 -4.448 -15.961 1.00 80.62 293 TYR A N 1
ATOM 2334 C CA . TYR A 1 293 ? 31.020 -5.695 -16.311 1.00 80.62 293 TYR A CA 1
ATOM 2335 C C . TYR A 1 293 ? 31.263 -6.910 -15.400 1.00 80.62 293 TYR A C 1
ATOM 2337 O O . TYR A 1 293 ? 30.808 -8.005 -15.717 1.00 80.62 293 TYR A O 1
ATOM 2345 N N . ASN A 1 294 ? 31.935 -6.735 -14.265 1.00 89.62 294 ASN A N 1
ATOM 2346 C CA . ASN A 1 294 ? 31.924 -7.714 -13.181 1.00 89.62 294 ASN A CA 1
ATOM 2347 C C . ASN A 1 294 ? 30.920 -7.294 -12.111 1.00 89.62 294 ASN A C 1
ATOM 2349 O O . ASN A 1 294 ? 30.601 -6.110 -11.997 1.00 89.62 294 ASN A O 1
ATOM 2353 N N . ILE A 1 295 ? 30.474 -8.257 -11.304 1.00 94.69 295 ILE A N 1
ATOM 2354 C CA . ILE A 1 295 ? 29.613 -8.000 -10.153 1.00 94.69 295 ILE A CA 1
ATOM 2355 C C . ILE A 1 295 ? 30.343 -8.297 -8.845 1.00 94.69 295 ILE A C 1
ATOM 2357 O O . ILE A 1 295 ? 31.074 -9.287 -8.722 1.00 94.69 295 ILE A O 1
ATOM 2361 N N . ILE A 1 296 ? 30.171 -7.404 -7.883 1.00 94.94 296 ILE A N 1
ATOM 2362 C CA . ILE A 1 296 ? 30.767 -7.460 -6.558 1.00 94.94 296 ILE A CA 1
ATOM 2363 C C . ILE A 1 296 ? 29.636 -7.322 -5.550 1.00 94.94 296 ILE A C 1
ATOM 2365 O O . ILE A 1 296 ? 28.972 -6.292 -5.514 1.00 94.94 296 ILE A O 1
ATOM 2369 N N . ASP A 1 297 ? 29.456 -8.351 -4.742 1.00 95.12 297 ASP A N 1
ATOM 2370 C CA . ASP A 1 297 ? 28.567 -8.341 -3.590 1.00 95.12 297 ASP A CA 1
ATOM 2371 C C . ASP A 1 297 ? 29.183 -7.593 -2.396 1.00 95.12 297 ASP A C 1
ATOM 2373 O O . ASP A 1 297 ? 30.416 -7.540 -2.229 1.00 95.12 297 ASP A O 1
ATOM 2377 N N . GLY A 1 298 ? 28.335 -6.953 -1.602 1.00 95.75 298 GLY A N 1
ATOM 2378 C CA . GLY A 1 298 ? 28.749 -6.081 -0.518 1.00 95.75 298 GLY A CA 1
ATOM 2379 C C . GLY A 1 298 ? 27.604 -5.488 0.289 1.00 95.75 298 GLY A C 1
ATOM 2380 O O . GLY A 1 298 ? 26.430 -5.671 0.006 1.00 95.75 298 GLY A O 1
ATOM 2381 N N . TRP A 1 299 ? 27.966 -4.714 1.308 1.00 95.94 299 TRP A N 1
ATOM 2382 C CA . TRP A 1 299 ? 27.011 -4.082 2.216 1.00 95.94 299 TRP A CA 1
ATOM 2383 C C . TRP A 1 299 ? 27.476 -2.691 2.664 1.00 95.94 299 TRP A C 1
ATOM 2385 O O . TRP A 1 299 ? 28.664 -2.349 2.654 1.00 95.94 299 TRP A O 1
ATOM 2395 N N . ILE A 1 300 ? 26.516 -1.857 3.050 1.00 96.38 300 ILE A N 1
ATOM 2396 C CA . ILE A 1 300 ? 26.688 -0.466 3.466 1.00 96.38 300 ILE A CA 1
ATOM 2397 C C . ILE A 1 300 ? 26.559 -0.378 4.987 1.00 96.38 300 ILE A C 1
ATOM 2399 O O . ILE A 1 300 ? 25.540 -0.762 5.561 1.00 96.38 300 ILE A O 1
ATOM 2403 N N . ASP A 1 301 ? 27.576 0.168 5.655 1.00 94.62 301 ASP A N 1
ATOM 2404 C CA . ASP A 1 301 ? 27.560 0.338 7.111 1.00 94.62 301 ASP A CA 1
ATOM 2405 C C . ASP A 1 301 ? 26.787 1.583 7.588 1.00 94.62 301 ASP A C 1
ATOM 2407 O O . ASP A 1 301 ? 26.267 2.379 6.804 1.00 94.62 301 ASP A O 1
ATOM 2411 N N . GLN A 1 302 ? 26.732 1.779 8.909 1.00 92.88 302 GLN A N 1
ATOM 2412 C CA . GLN A 1 302 ? 26.057 2.921 9.541 1.00 92.88 302 GLN A CA 1
ATOM 2413 C C . GLN A 1 302 ? 26.599 4.297 9.112 1.00 92.88 302 GLN A C 1
ATOM 2415 O O . GLN A 1 302 ? 25.875 5.287 9.183 1.00 92.88 302 GLN A O 1
ATOM 2420 N N . ASN A 1 303 ? 27.853 4.369 8.661 1.00 95.00 303 ASN A N 1
ATOM 2421 C CA . ASN A 1 303 ? 28.505 5.592 8.186 1.00 95.00 303 ASN A CA 1
ATOM 2422 C C . ASN A 1 303 ? 28.450 5.718 6.655 1.00 95.00 303 ASN A C 1
ATOM 2424 O O . ASN A 1 303 ? 29.200 6.507 6.071 1.00 95.00 303 ASN A O 1
ATOM 2428 N N . LEU A 1 304 ? 27.588 4.929 6.005 1.00 95.38 304 LEU A N 1
ATOM 2429 C CA . LEU A 1 304 ? 27.431 4.862 4.556 1.00 95.38 304 LEU A CA 1
ATOM 2430 C C . LEU A 1 304 ? 28.706 4.437 3.821 1.00 95.38 304 LEU A C 1
ATOM 2432 O O . LEU A 1 304 ? 28.888 4.782 2.654 1.00 95.38 304 LEU A O 1
ATOM 2436 N N . LYS A 1 305 ? 29.604 3.710 4.489 1.00 96.88 305 LYS A N 1
ATOM 2437 C CA . LYS A 1 305 ? 30.780 3.123 3.850 1.00 96.88 305 LYS A CA 1
ATOM 2438 C C . LYS A 1 305 ? 30.392 1.817 3.170 1.00 96.88 305 LYS A C 1
ATOM 2440 O O . LYS A 1 305 ? 29.754 0.971 3.791 1.00 96.88 305 LYS A O 1
ATOM 2445 N N . MET A 1 306 ? 30.814 1.654 1.922 1.00 96.50 306 MET A N 1
ATOM 2446 C CA . MET A 1 306 ? 30.619 0.437 1.141 1.00 96.50 306 MET A CA 1
ATOM 2447 C C . MET A 1 306 ? 31.732 -0.561 1.469 1.00 96.50 306 MET A C 1
ATOM 2449 O O . MET A 1 306 ? 32.922 -0.258 1.324 1.00 96.50 306 MET A O 1
ATOM 2453 N N . HIS A 1 307 ? 31.348 -1.753 1.912 1.00 96.19 307 HIS A N 1
ATOM 2454 C CA . HIS A 1 307 ? 32.247 -2.870 2.185 1.00 96.19 307 HIS A CA 1
ATOM 2455 C C . HIS A 1 307 ? 31.956 -3.992 1.201 1.00 96.19 307 HIS A C 1
ATOM 2457 O O . HIS A 1 307 ? 30.808 -4.242 0.861 1.00 96.19 307 HIS A O 1
ATOM 2463 N N . ARG A 1 308 ? 33.007 -4.666 0.740 1.00 95.00 308 ARG A N 1
ATOM 2464 C CA . ARG A 1 308 ? 32.861 -5.882 -0.058 1.00 95.00 308 ARG A CA 1
ATOM 2465 C C . ARG A 1 308 ? 32.527 -7.048 0.864 1.00 95.00 308 ARG A C 1
ATOM 2467 O O . ARG A 1 308 ? 33.160 -7.155 1.919 1.00 95.00 308 ARG A O 1
ATOM 2474 N N . ASP A 1 309 ? 31.618 -7.915 0.436 1.00 92.44 309 ASP A N 1
ATOM 2475 C CA . ASP A 1 309 ? 31.278 -9.097 1.212 1.00 92.44 309 ASP A CA 1
ATOM 2476 C C . ASP A 1 309 ? 32.337 -10.206 1.098 1.00 92.44 309 ASP A C 1
ATOM 2478 O O . ASP A 1 309 ? 33.145 -10.271 0.160 1.00 92.44 309 ASP A O 1
ATOM 2482 N N . ILE A 1 310 ? 32.384 -11.047 2.127 1.00 90.00 310 ILE A N 1
ATOM 2483 C CA . ILE A 1 310 ? 33.150 -12.288 2.158 1.00 90.00 310 ILE A CA 1
ATOM 2484 C C . ILE A 1 310 ? 32.440 -13.338 1.298 1.00 90.00 310 ILE A C 1
ATOM 2486 O O . ILE A 1 310 ? 33.118 -14.127 0.628 1.00 90.00 310 ILE A O 1
ATOM 2490 N N . SER A 1 311 ? 31.106 -13.343 1.324 1.00 91.44 311 SER A N 1
ATOM 2491 C CA . SER A 1 311 ? 30.278 -14.142 0.427 1.00 91.44 311 SER A CA 1
ATOM 2492 C C . SER A 1 311 ? 30.137 -13.471 -0.952 1.00 91.44 311 SER A C 1
ATOM 2494 O O . SER A 1 311 ? 30.588 -12.351 -1.171 1.00 91.44 311 SER A O 1
ATOM 2496 N N . GLN A 1 312 ? 29.643 -14.216 -1.940 1.00 92.88 312 GLN A N 1
ATOM 2497 C CA . GLN A 1 312 ? 29.287 -13.685 -3.262 1.00 92.88 312 GLN A CA 1
ATOM 2498 C C . GLN A 1 312 ? 27.897 -14.215 -3.593 1.00 92.88 312 GLN A C 1
ATOM 2500 O O . GLN A 1 312 ? 27.751 -15.263 -4.237 1.00 92.88 312 GLN A O 1
ATOM 2505 N N . ASP A 1 313 ? 26.888 -13.498 -3.121 1.00 93.31 313 ASP A N 1
ATOM 2506 C CA . ASP A 1 313 ? 25.483 -13.851 -3.275 1.00 93.31 313 ASP A CA 1
ATOM 2507 C C . ASP A 1 313 ? 24.862 -13.253 -4.550 1.00 93.31 313 ASP A C 1
ATOM 2509 O O . ASP A 1 313 ? 23.856 -13.762 -5.059 1.00 93.31 313 ASP A O 1
ATOM 2513 N N . CYS A 1 314 ? 25.536 -12.272 -5.161 1.00 95.44 314 CYS A N 1
ATOM 2514 C CA . CYS A 1 314 ? 25.226 -11.734 -6.484 1.00 95.44 314 CYS A CA 1
ATOM 2515 C C . CYS A 1 314 ? 25.968 -12.515 -7.587 1.00 95.44 314 CYS A C 1
ATOM 2517 O O . CYS A 1 314 ? 27.167 -12.349 -7.820 1.00 95.44 314 CYS A O 1
ATOM 2519 N N . GLN A 1 315 ? 25.264 -13.372 -8.325 1.00 95.31 315 GLN A N 1
ATOM 2520 C CA . GLN A 1 315 ? 25.870 -14.219 -9.357 1.00 95.31 315 GLN A CA 1
ATOM 2521 C C . GLN A 1 315 ? 25.646 -13.646 -10.756 1.00 95.31 315 GLN A C 1
ATOM 2523 O O . GLN A 1 315 ? 24.525 -13.628 -11.255 1.00 95.31 315 GLN A O 1
ATOM 2528 N N . LEU A 1 316 ? 26.721 -13.216 -11.418 1.00 95.12 316 LEU A N 1
ATOM 2529 C CA . LEU A 1 316 ? 26.666 -12.740 -12.802 1.00 95.12 316 LEU A CA 1
ATOM 2530 C C . LEU A 1 316 ? 26.239 -13.869 -13.755 1.00 95.12 316 LEU A C 1
ATOM 2532 O O . LEU A 1 316 ? 26.849 -14.939 -13.758 1.00 95.12 316 LEU A O 1
ATOM 2536 N N . ILE A 1 317 ? 25.232 -13.606 -14.589 1.00 95.00 317 ILE A N 1
ATOM 2537 C CA . ILE A 1 317 ? 24.716 -14.542 -15.597 1.00 95.00 317 ILE A CA 1
ATOM 2538 C C . ILE A 1 317 ? 25.219 -14.169 -16.985 1.00 95.00 317 ILE A C 1
ATOM 2540 O O . ILE A 1 317 ? 25.825 -14.994 -17.671 1.00 95.00 317 ILE A O 1
ATOM 2544 N N . SER A 1 318 ? 25.002 -12.922 -17.398 1.00 93.75 318 SER A N 1
ATOM 2545 C CA . SER A 1 318 ? 25.400 -12.461 -18.724 1.00 93.75 318 SER A CA 1
ATOM 2546 C C . SER A 1 318 ? 25.650 -10.963 -18.764 1.00 93.75 318 SER A C 1
ATOM 2548 O O . SER A 1 318 ? 25.096 -10.190 -17.983 1.00 93.75 318 SER A O 1
ATOM 2550 N N . VAL A 1 319 ? 26.468 -10.557 -19.729 1.00 93.44 319 VAL A N 1
ATOM 2551 C CA . VAL A 1 319 ? 26.761 -9.159 -20.032 1.00 93.44 319 VAL A CA 1
ATOM 2552 C C . VAL A 1 319 ? 26.525 -8.949 -21.519 1.00 93.44 319 VAL A C 1
ATOM 2554 O O . VAL A 1 319 ? 27.163 -9.603 -22.343 1.00 93.44 319 VAL A O 1
ATOM 2557 N N . ASP A 1 320 ? 25.649 -8.011 -21.851 1.00 91.00 320 ASP A N 1
ATOM 2558 C CA . ASP A 1 320 ? 25.455 -7.509 -23.203 1.00 91.00 320 ASP A CA 1
ATOM 2559 C C . ASP A 1 320 ? 26.013 -6.085 -23.282 1.00 91.00 320 ASP A C 1
ATOM 2561 O O . ASP A 1 320 ? 25.421 -5.116 -22.803 1.00 91.00 320 ASP A O 1
ATOM 2565 N N . ILE A 1 321 ? 27.203 -5.966 -23.866 1.00 86.44 321 ILE A N 1
ATOM 2566 C CA . ILE A 1 321 ? 27.922 -4.693 -23.971 1.00 86.44 321 ILE A CA 1
ATOM 2567 C C . ILE A 1 321 ? 27.245 -3.760 -24.985 1.00 86.44 321 ILE A C 1
ATOM 2569 O O . ILE A 1 321 ? 27.262 -2.545 -24.790 1.00 86.44 321 ILE A O 1
ATOM 2573 N N . GLU A 1 322 ? 26.643 -4.304 -26.047 1.00 86.19 322 GLU A N 1
ATOM 2574 C CA . GLU A 1 322 ? 26.025 -3.510 -27.117 1.00 86.19 322 GLU A CA 1
ATOM 2575 C C . GLU A 1 322 ? 24.750 -2.833 -26.617 1.00 86.19 322 GLU A C 1
ATOM 2577 O O . GLU A 1 322 ? 24.567 -1.627 -26.797 1.00 86.19 322 GLU A O 1
ATOM 2582 N N . ASN A 1 323 ? 23.908 -3.592 -25.914 1.00 87.56 323 ASN A N 1
ATOM 2583 C CA . ASN A 1 323 ? 22.669 -3.077 -25.336 1.00 87.56 323 ASN A CA 1
ATOM 2584 C C . ASN A 1 323 ? 22.860 -2.452 -23.947 1.00 87.56 323 ASN A C 1
ATOM 2586 O O . ASN A 1 323 ? 21.925 -1.832 -23.426 1.00 87.56 323 ASN A O 1
ATOM 2590 N N . ARG A 1 324 ? 24.076 -2.553 -23.384 1.00 91.06 324 ARG A N 1
ATOM 2591 C CA . ARG A 1 324 ? 24.469 -2.050 -22.056 1.00 91.06 324 ARG A CA 1
ATOM 2592 C C . ARG A 1 324 ? 23.620 -2.657 -20.948 1.00 91.06 324 ARG A C 1
ATOM 2594 O O . ARG A 1 324 ? 23.035 -1.941 -20.140 1.00 91.06 324 ARG A O 1
ATOM 2601 N N . ILE A 1 325 ? 23.533 -3.982 -20.968 1.00 92.56 325 ILE A N 1
ATOM 2602 C CA . ILE A 1 325 ? 22.732 -4.775 -20.043 1.00 92.56 325 ILE A CA 1
ATOM 2603 C C . ILE A 1 325 ? 23.654 -5.710 -19.267 1.00 92.56 325 ILE A C 1
ATOM 2605 O O . ILE A 1 325 ? 24.504 -6.394 -19.839 1.00 92.56 325 ILE A O 1
ATOM 2609 N N . VAL A 1 326 ? 23.462 -5.769 -17.955 1.00 95.00 326 VAL A N 1
ATOM 2610 C CA . VAL A 1 326 ? 24.053 -6.784 -17.082 1.00 95.00 326 VAL A CA 1
ATOM 2611 C C . VAL A 1 326 ? 22.930 -7.557 -16.420 1.00 95.00 326 VAL A C 1
ATOM 2613 O O . VAL A 1 326 ? 22.036 -6.962 -15.823 1.00 95.00 326 VAL A O 1
ATOM 2616 N N . ILE A 1 327 ? 23.001 -8.881 -16.517 1.00 95.69 327 ILE A N 1
ATOM 2617 C CA . ILE A 1 327 ? 22.057 -9.791 -15.879 1.00 95.69 327 ILE A CA 1
ATOM 2618 C C . ILE A 1 327 ? 22.786 -10.545 -14.778 1.00 95.69 327 ILE A C 1
ATOM 2620 O O . ILE A 1 327 ? 23.818 -11.179 -15.022 1.00 95.69 327 ILE A O 1
ATOM 2624 N N . PHE A 1 328 ? 22.247 -10.489 -13.568 1.00 96.50 328 PHE A N 1
ATOM 2625 C CA . PHE A 1 328 ? 22.729 -11.257 -12.430 1.00 96.50 328 PHE A CA 1
ATOM 2626 C C . PHE A 1 328 ? 21.562 -11.879 -11.681 1.00 96.50 328 PHE A C 1
ATOM 2628 O O . PHE A 1 328 ? 20.431 -11.421 -11.791 1.00 96.50 328 PHE A O 1
ATOM 2635 N N . LYS A 1 329 ? 21.836 -12.914 -10.896 1.00 96.00 329 LYS A N 1
ATOM 2636 C CA . LYS A 1 329 ? 20.839 -13.551 -10.046 1.00 96.00 329 LYS A CA 1
ATOM 2637 C C . LYS A 1 329 ? 21.242 -13.536 -8.583 1.00 96.00 329 LYS A C 1
ATOM 2639 O O . LYS A 1 329 ? 22.429 -13.486 -8.262 1.00 96.00 329 LYS A O 1
ATOM 2644 N N . ARG A 1 330 ? 20.243 -13.626 -7.716 1.00 95.31 330 ARG A N 1
ATOM 2645 C CA . ARG A 1 330 ? 20.386 -13.613 -6.261 1.00 95.31 330 ARG A CA 1
ATOM 2646 C C . ARG A 1 330 ? 19.287 -14.463 -5.626 1.00 95.31 330 ARG A C 1
ATOM 2648 O O . ARG A 1 330 ? 18.177 -14.510 -6.144 1.00 95.31 330 ARG A O 1
ATOM 2655 N N . LYS A 1 331 ? 19.566 -15.133 -4.509 1.00 93.56 331 LYS A N 1
ATOM 2656 C CA . LYS A 1 331 ? 18.542 -15.886 -3.761 1.00 93.56 331 LYS A CA 1
ATOM 2657 C C . LYS A 1 331 ? 17.583 -14.963 -3.009 1.00 93.56 331 LYS A C 1
ATOM 2659 O O . LYS A 1 331 ? 17.944 -13.842 -2.666 1.00 93.56 331 LYS A O 1
ATOM 2664 N N . PHE A 1 332 ? 16.384 -15.459 -2.702 1.00 92.31 332 PHE A N 1
ATOM 2665 C CA . PHE A 1 332 ? 15.422 -14.739 -1.858 1.00 92.31 332 PHE A CA 1
ATOM 2666 C C . PHE A 1 332 ? 16.015 -14.465 -0.474 1.00 92.31 332 PHE A C 1
ATOM 2668 O O . PHE A 1 332 ? 15.964 -13.347 0.015 1.00 92.31 332 PHE A O 1
ATOM 2675 N N . VAL A 1 333 ? 16.616 -15.488 0.135 1.00 90.62 333 VAL A N 1
ATOM 2676 C CA . VAL A 1 333 ? 17.260 -15.415 1.450 1.00 90.62 333 VAL A CA 1
ATOM 2677 C C . VAL A 1 333 ? 18.598 -16.139 1.370 1.00 90.62 333 VAL A C 1
ATOM 2679 O O . VAL A 1 333 ? 18.690 -17.222 0.778 1.00 90.62 333 VAL A O 1
ATOM 2682 N N . THR A 1 334 ? 19.633 -15.552 1.960 1.00 90.75 334 THR A N 1
ATOM 2683 C CA . THR A 1 334 ? 20.972 -16.142 2.067 1.00 90.75 334 THR A CA 1
ATOM 2684 C C . THR A 1 334 ? 21.275 -16.464 3.532 1.00 90.75 334 THR A C 1
ATOM 2686 O O . THR A 1 334 ? 20.451 -16.242 4.420 1.00 90.75 334 THR A O 1
ATOM 2689 N N . CYS A 1 335 ? 22.436 -17.067 3.789 1.00 88.12 335 CYS A N 1
ATOM 2690 C CA . CYS A 1 335 ? 22.908 -17.285 5.156 1.00 88.12 335 CYS A CA 1
ATOM 2691 C C . CYS A 1 335 ? 23.926 -16.245 5.614 1.00 88.12 335 CYS A C 1
ATOM 2693 O O . CYS A 1 335 ? 24.543 -16.428 6.668 1.00 88.12 335 CYS A O 1
ATOM 2695 N N . ASP A 1 336 ? 24.088 -15.178 4.834 1.00 90.19 336 ASP A N 1
ATOM 2696 C CA . ASP A 1 336 ? 24.851 -14.021 5.247 1.00 90.19 336 ASP A CA 1
ATOM 2697 C C . ASP A 1 336 ? 23.958 -13.064 6.044 1.00 90.19 336 ASP A C 1
ATOM 2699 O O . ASP A 1 336 ? 22.937 -12.573 5.575 1.00 90.19 336 ASP A O 1
ATOM 2703 N N . SER A 1 337 ? 24.363 -12.772 7.278 1.00 89.69 337 SER A N 1
ATOM 2704 C CA . SER A 1 337 ? 23.667 -11.806 8.137 1.00 89.69 337 SER A CA 1
ATOM 2705 C C . SER A 1 337 ? 23.757 -10.358 7.638 1.00 89.69 337 SER A C 1
ATOM 2707 O O . SER A 1 337 ? 23.130 -9.472 8.222 1.00 89.69 337 SER A O 1
ATOM 2709 N N . LYS A 1 338 ? 24.609 -10.089 6.641 1.00 92.19 338 LYS A N 1
ATOM 2710 C CA . LYS A 1 338 ? 24.724 -8.791 5.974 1.00 92.19 338 LYS A CA 1
ATOM 2711 C C . LYS A 1 338 ? 23.778 -8.645 4.797 1.00 92.19 338 LYS A C 1
ATOM 2713 O O . LYS A 1 338 ? 23.575 -7.510 4.366 1.00 92.19 338 LYS A O 1
ATOM 2718 N N . ASP A 1 339 ? 23.120 -9.730 4.406 1.00 92.62 339 ASP A N 1
ATOM 2719 C CA . ASP A 1 339 ? 22.232 -9.716 3.265 1.00 92.62 339 ASP A CA 1
ATOM 2720 C C . ASP A 1 339 ? 20.792 -9.407 3.638 1.00 92.62 339 ASP A C 1
ATOM 2722 O O . ASP A 1 339 ? 20.254 -9.849 4.656 1.00 92.62 339 ASP A O 1
ATOM 2726 N N . TYR A 1 340 ? 20.127 -8.689 2.747 1.00 93.38 340 TYR A N 1
ATOM 2727 C CA . TYR A 1 340 ? 18.695 -8.454 2.803 1.00 93.38 340 TYR A CA 1
ATOM 2728 C C . TYR A 1 340 ? 17.903 -9.722 2.429 1.00 93.38 340 TYR A C 1
ATOM 2730 O O . TYR A 1 340 ? 18.108 -10.321 1.369 1.00 93.38 340 TYR A O 1
ATOM 2738 N N . ALA A 1 341 ? 16.944 -10.124 3.263 1.00 92.31 341 ALA A N 1
ATOM 2739 C CA . ALA A 1 341 ? 15.972 -11.146 2.884 1.00 92.31 341 ALA A CA 1
ATOM 2740 C C . ALA A 1 341 ? 14.891 -10.526 1.994 1.00 92.31 341 ALA A C 1
ATOM 2742 O O . ALA A 1 341 ? 14.102 -9.701 2.447 1.00 92.31 341 ALA A O 1
ATOM 2743 N N . ILE A 1 342 ? 14.833 -10.940 0.732 1.00 91.94 342 ILE A N 1
ATOM 2744 C CA . ILE A 1 342 ? 13.775 -10.558 -0.195 1.00 91.94 342 ILE A CA 1
ATOM 2745 C C . ILE A 1 342 ? 12.523 -11.371 0.150 1.00 91.94 342 ILE A C 1
ATOM 2747 O O . ILE A 1 342 ? 12.467 -12.585 -0.058 1.00 91.94 342 ILE A O 1
ATOM 2751 N N . GLU A 1 343 ? 11.504 -10.692 0.670 1.00 88.31 343 GLU A N 1
ATOM 2752 C CA . GLU A 1 343 ? 10.223 -11.289 1.041 1.00 88.31 343 GLU A CA 1
ATOM 2753 C C . GLU A 1 343 ? 9.063 -10.769 0.175 1.00 88.31 343 GLU A C 1
ATOM 2755 O O . GLU A 1 343 ? 9.206 -9.861 -0.643 1.00 88.31 343 GLU A O 1
ATOM 2760 N N . LEU A 1 344 ? 7.885 -11.379 0.340 1.00 85.75 344 LEU A N 1
ATOM 2761 C CA . LEU A 1 344 ? 6.639 -10.830 -0.194 1.00 85.75 344 LEU A CA 1
ATOM 2762 C C . LEU A 1 344 ? 6.343 -9.478 0.464 1.00 85.75 344 LEU A C 1
ATOM 2764 O O . LEU A 1 344 ? 6.415 -9.364 1.688 1.00 85.75 344 LEU A O 1
ATOM 2768 N N . GLY A 1 345 ? 5.917 -8.506 -0.339 1.00 85.81 345 GLY A N 1
ATOM 2769 C CA . GLY A 1 345 ? 5.572 -7.168 0.135 1.00 85.81 345 GLY A CA 1
ATOM 2770 C C . GLY A 1 345 ? 6.411 -6.109 -0.560 1.00 85.81 345 GLY A C 1
ATOM 2771 O O . GLY A 1 345 ? 6.640 -6.195 -1.770 1.00 85.81 345 GLY A O 1
ATOM 2772 N N . THR A 1 346 ? 6.814 -5.095 0.194 1.00 89.19 346 THR A N 1
ATOM 2773 C CA . THR A 1 346 ? 7.616 -3.991 -0.325 1.00 89.19 346 THR A CA 1
ATOM 2774 C C . THR A 1 346 ? 9.096 -4.370 -0.387 1.00 89.19 346 THR A C 1
ATOM 2776 O O . THR A 1 346 ? 9.625 -5.030 0.500 1.00 89.19 346 THR A O 1
ATOM 2779 N N . THR A 1 347 ? 9.795 -3.912 -1.422 1.00 90.50 347 THR A N 1
ATOM 2780 C CA . THR A 1 347 ? 11.259 -3.907 -1.491 1.00 90.50 347 THR A CA 1
ATOM 2781 C C . THR A 1 347 ? 11.732 -2.502 -1.845 1.00 90.50 347 THR A C 1
ATOM 2783 O O . THR A 1 347 ? 11.260 -1.912 -2.820 1.00 90.50 347 THR A O 1
ATOM 2786 N N . GLN A 1 348 ? 12.659 -1.955 -1.056 1.00 91.75 348 GLN A N 1
ATOM 2787 C CA . GLN A 1 348 ? 13.285 -0.665 -1.339 1.00 91.75 348 GLN A CA 1
ATOM 2788 C C . GLN A 1 348 ? 14.637 -0.886 -2.020 1.00 91.75 348 GLN A C 1
ATOM 2790 O O . GLN A 1 348 ? 15.586 -1.367 -1.404 1.00 91.75 348 GLN A O 1
ATOM 2795 N N . LEU A 1 349 ? 14.720 -0.538 -3.302 1.00 93.44 349 LEU A N 1
ATOM 2796 C CA . LEU A 1 349 ? 15.923 -0.681 -4.110 1.00 93.44 349 LEU A CA 1
ATOM 2797 C C . LEU A 1 349 ? 16.739 0.613 -4.069 1.00 93.44 349 LEU A C 1
ATOM 2799 O O . LEU A 1 349 ? 16.239 1.686 -4.401 1.00 93.44 349 LEU A O 1
ATOM 2803 N N . ILE A 1 350 ? 18.008 0.514 -3.684 1.00 94.81 350 ILE A N 1
ATOM 2804 C CA . ILE A 1 350 ? 18.975 1.606 -3.795 1.00 94.81 350 ILE A CA 1
ATOM 2805 C C . ILE A 1 350 ? 19.586 1.541 -5.189 1.00 94.81 350 ILE A C 1
ATOM 2807 O O . ILE A 1 350 ? 20.278 0.583 -5.516 1.00 94.81 350 ILE A O 1
ATOM 2811 N N . LEU A 1 351 ? 19.389 2.577 -5.995 1.00 95.25 351 LEU A N 1
ATOM 2812 C CA . LEU A 1 351 ? 20.110 2.752 -7.249 1.00 95.25 351 LEU A CA 1
ATOM 2813 C C . LEU A 1 351 ? 21.141 3.853 -7.055 1.00 95.25 351 LEU A C 1
ATOM 2815 O O . LEU A 1 351 ? 20.793 4.967 -6.667 1.00 95.25 351 LEU A O 1
ATOM 2819 N N . ALA A 1 352 ? 22.413 3.551 -7.296 1.00 95.44 352 ALA A N 1
ATOM 2820 C CA . ALA A 1 352 ? 23.477 4.541 -7.192 1.00 95.44 352 ALA A CA 1
ATOM 2821 C C . ALA A 1 352 ? 24.519 4.383 -8.297 1.00 95.44 352 ALA A C 1
ATOM 2823 O O . ALA A 1 352 ? 24.750 3.286 -8.804 1.00 95.44 352 ALA A O 1
ATOM 2824 N N . LYS A 1 353 ? 25.175 5.488 -8.648 1.00 94.62 353 LYS A N 1
ATOM 2825 C CA . LYS A 1 353 ? 26.339 5.493 -9.534 1.00 94.62 353 LYS A CA 1
ATOM 2826 C C . LYS A 1 353 ? 27.477 6.283 -8.905 1.00 94.62 353 LYS A C 1
ATOM 2828 O O . LYS A 1 353 ? 27.249 7.298 -8.249 1.00 94.62 353 LYS A O 1
ATOM 2833 N N . GLY A 1 354 ? 28.701 5.863 -9.189 1.00 94.69 354 GLY A N 1
ATOM 2834 C CA . GLY A 1 354 ? 29.898 6.650 -8.910 1.00 94.69 354 GLY A CA 1
ATOM 2835 C C . GLY A 1 354 ? 30.730 6.839 -10.164 1.00 94.69 354 GLY A C 1
ATOM 2836 O O . GLY A 1 354 ? 30.744 5.996 -11.063 1.00 94.69 354 GLY A O 1
ATOM 2837 N N . ILE A 1 355 ? 31.429 7.966 -10.233 1.00 93.00 355 ILE A N 1
ATOM 2838 C CA . ILE A 1 355 ? 32.287 8.332 -11.370 1.00 93.00 355 ILE A CA 1
ATOM 2839 C C . ILE A 1 355 ? 33.766 8.033 -11.102 1.00 93.00 355 ILE A C 1
ATOM 2841 O O . ILE A 1 355 ? 34.600 8.140 -12.003 1.00 93.00 355 ILE A O 1
ATOM 2845 N N . LYS A 1 356 ? 34.116 7.668 -9.866 1.00 92.25 356 LYS A N 1
ATOM 2846 C CA . LYS A 1 356 ? 35.470 7.308 -9.441 1.00 92.25 356 LYS A CA 1
ATOM 2847 C C . LYS A 1 356 ? 35.422 5.974 -8.693 1.00 92.25 356 LYS A C 1
ATOM 2849 O O . LYS A 1 356 ? 34.528 5.157 -8.868 1.00 92.25 356 LYS A O 1
ATOM 2854 N N . LYS A 1 357 ? 36.446 5.713 -7.887 1.00 91.06 357 LYS A N 1
ATOM 2855 C CA . LYS A 1 357 ? 36.470 4.587 -6.960 1.00 91.06 357 LYS A CA 1
ATOM 2856 C C . LYS A 1 357 ? 36.079 5.067 -5.565 1.00 91.06 357 LYS A C 1
ATOM 2858 O O . LYS A 1 357 ? 36.899 5.032 -4.649 1.00 91.06 357 LYS A O 1
ATOM 2863 N N . GLU A 1 358 ? 34.873 5.619 -5.458 1.00 95.00 358 GLU A N 1
ATOM 2864 C CA . GLU A 1 358 ? 34.294 6.045 -4.187 1.00 95.00 358 GLU A CA 1
ATOM 2865 C C . GLU A 1 358 ? 34.180 4.859 -3.225 1.00 95.00 358 GLU A C 1
ATOM 2867 O O . GLU A 1 358 ? 34.048 3.700 -3.622 1.00 95.00 358 GLU A O 1
ATOM 2872 N N . THR A 1 359 ? 34.262 5.161 -1.938 1.00 93.50 359 THR A N 1
ATOM 2873 C CA . THR A 1 359 ? 34.173 4.171 -0.857 1.00 93.50 359 THR A CA 1
ATOM 2874 C C . THR A 1 359 ? 32.996 4.439 0.068 1.00 93.50 359 THR A C 1
ATOM 2876 O O . THR A 1 359 ? 32.618 3.551 0.829 1.00 93.50 359 THR A O 1
ATOM 2879 N N . HIS A 1 360 ? 32.392 5.627 -0.011 1.00 95.38 360 HIS A N 1
ATOM 2880 C CA . HIS A 1 360 ? 31.176 5.965 0.711 1.00 95.38 360 HIS A CA 1
ATOM 2881 C C . HIS A 1 360 ? 30.054 6.411 -0.231 1.00 95.38 360 HIS A C 1
ATOM 2883 O O . HIS A 1 360 ? 30.272 7.132 -1.202 1.00 95.38 360 HIS A O 1
ATOM 2889 N N . LEU A 1 361 ? 28.821 6.039 0.111 1.00 93.50 361 LEU A N 1
ATOM 2890 C CA . LEU A 1 361 ? 27.617 6.381 -0.648 1.00 93.50 361 LEU A CA 1
ATOM 2891 C C . LEU A 1 361 ? 27.230 7.870 -0.512 1.00 93.50 361 LEU A C 1
ATOM 2893 O O . LEU A 1 361 ? 26.443 8.399 -1.295 1.00 93.50 361 LEU A O 1
ATOM 2897 N N . ASN A 1 362 ? 27.749 8.568 0.501 1.00 93.69 362 ASN A N 1
ATOM 2898 C CA . ASN A 1 362 ? 27.498 9.994 0.740 1.00 93.69 362 ASN A CA 1
ATOM 2899 C C . ASN A 1 362 ? 28.548 10.926 0.117 1.00 93.69 362 ASN A C 1
ATOM 2901 O O . ASN A 1 362 ? 28.476 12.136 0.343 1.00 93.69 362 ASN A O 1
ATOM 2905 N N . GLU A 1 363 ? 29.506 10.397 -0.648 1.00 95.00 363 GLU A N 1
ATOM 2906 C CA . GLU A 1 363 ? 30.457 11.238 -1.371 1.00 95.00 363 GLU A CA 1
ATOM 2907 C C . GLU A 1 363 ? 29.713 12.140 -2.380 1.00 95.00 363 GLU A C 1
ATOM 2909 O O . GLU A 1 363 ? 28.775 11.678 -3.032 1.00 95.00 363 GLU A O 1
ATOM 2914 N N . PRO A 1 364 ? 30.111 13.418 -2.559 1.00 90.75 364 PRO A N 1
ATOM 2915 C CA . PRO A 1 364 ? 29.413 14.352 -3.453 1.00 90.75 364 PRO A CA 1
ATOM 2916 C C . PRO A 1 364 ? 29.402 13.949 -4.932 1.00 90.75 364 PRO A C 1
ATOM 2918 O O . PRO A 1 364 ? 28.687 14.553 -5.722 1.00 90.75 364 PRO A O 1
ATOM 2921 N N . THR A 1 365 ? 30.245 12.991 -5.322 1.00 92.38 365 THR A N 1
ATOM 2922 C CA . THR A 1 365 ? 30.324 12.454 -6.685 1.00 92.38 365 THR A CA 1
ATOM 2923 C C . THR A 1 365 ? 29.435 11.229 -6.902 1.00 92.38 365 THR A C 1
ATOM 2925 O O . THR A 1 365 ? 29.468 10.657 -7.989 1.00 92.38 365 THR A O 1
ATOM 2928 N N . VAL A 1 366 ? 28.664 10.823 -5.885 1.00 93.81 366 VAL A N 1
ATOM 2929 C CA . VAL A 1 366 ? 27.724 9.702 -5.948 1.00 93.81 366 VAL A CA 1
ATOM 2930 C C . VAL A 1 366 ? 26.303 10.228 -6.101 1.00 93.81 366 VAL A C 1
ATOM 2932 O O . VAL A 1 366 ? 25.737 10.804 -5.166 1.00 93.81 366 VAL A O 1
ATOM 2935 N N . ASP A 1 367 ? 25.712 9.954 -7.259 1.00 93.50 367 ASP A N 1
ATOM 2936 C CA . ASP A 1 367 ? 24.278 10.125 -7.477 1.00 93.50 367 ASP A CA 1
ATOM 2937 C C . ASP A 1 367 ? 23.560 8.857 -7.005 1.00 93.50 367 ASP A C 1
ATOM 2939 O O . ASP A 1 367 ? 23.997 7.741 -7.298 1.00 93.50 367 ASP A O 1
ATOM 2943 N N . LYS A 1 368 ? 22.474 9.020 -6.247 1.00 92.25 368 LYS A N 1
ATOM 2944 C CA . LYS A 1 368 ? 21.727 7.908 -5.649 1.00 92.25 368 LYS A CA 1
ATOM 2945 C C . LYS A 1 368 ? 20.249 8.231 -5.499 1.00 92.25 368 LYS A C 1
ATOM 2947 O O . LYS A 1 368 ? 19.893 9.372 -5.216 1.00 92.25 368 LYS A O 1
ATOM 2952 N N . GLN A 1 369 ? 19.421 7.204 -5.596 1.00 90.50 369 GLN A N 1
ATOM 2953 C CA . GLN A 1 369 ? 17.980 7.276 -5.418 1.00 90.50 369 GLN A CA 1
ATOM 2954 C C . GLN A 1 369 ? 17.471 5.976 -4.785 1.00 90.50 369 GLN A C 1
ATOM 2956 O O . GLN A 1 369 ? 18.040 4.908 -5.009 1.00 90.50 369 GLN A O 1
ATOM 2961 N N . ILE A 1 370 ? 16.403 6.071 -3.991 1.00 88.50 370 ILE A N 1
ATOM 2962 C CA . ILE A 1 370 ? 15.625 4.903 -3.573 1.00 88.50 370 ILE A CA 1
ATOM 2963 C C . ILE A 1 370 ? 14.418 4.793 -4.492 1.00 88.50 370 ILE A C 1
ATOM 2965 O O . ILE A 1 370 ? 13.673 5.757 -4.671 1.00 88.50 370 ILE A O 1
ATOM 2969 N N . ALA A 1 371 ? 14.236 3.606 -5.047 1.00 87.38 371 ALA A N 1
ATOM 2970 C CA . ALA A 1 371 ? 13.062 3.212 -5.796 1.00 87.38 371 ALA A CA 1
ATOM 2971 C C . ALA A 1 371 ? 12.310 2.123 -5.023 1.00 87.38 371 ALA A C 1
ATOM 2973 O O . ALA A 1 371 ? 12.904 1.336 -4.287 1.00 87.38 371 ALA A O 1
ATOM 2974 N N . TYR A 1 372 ? 10.995 2.077 -5.193 1.00 85.50 372 TYR A N 1
ATOM 2975 C CA . TYR A 1 372 ? 10.128 1.121 -4.514 1.00 85.50 372 TYR A CA 1
ATOM 2976 C C . TYR A 1 372 ? 9.553 0.141 -5.532 1.00 85.50 372 TYR A C 1
ATOM 2978 O O . TYR A 1 372 ? 9.170 0.540 -6.630 1.00 85.50 372 TYR A O 1
ATOM 2986 N N . GLY A 1 373 ? 9.485 -1.136 -5.167 1.00 85.62 373 GLY A N 1
ATOM 2987 C CA . GLY A 1 373 ? 8.886 -2.168 -6.006 1.00 85.62 373 GLY A CA 1
ATOM 2988 C C . GLY A 1 373 ? 8.505 -3.412 -5.214 1.00 85.62 373 GLY A C 1
ATOM 2989 O O . GLY A 1 373 ? 8.786 -3.518 -4.022 1.00 85.62 373 GLY A O 1
ATOM 2990 N N . GLN A 1 374 ? 7.863 -4.369 -5.885 1.00 86.44 374 GLN A N 1
ATOM 2991 C CA . GLN A 1 374 ? 7.594 -5.702 -5.333 1.00 86.44 374 GLN A CA 1
ATOM 2992 C C . GLN A 1 374 ? 8.485 -6.705 -6.051 1.00 86.44 374 GLN A C 1
ATOM 2994 O O . GLN A 1 374 ? 8.151 -7.161 -7.145 1.00 86.44 374 GLN A O 1
ATOM 2999 N N . VAL A 1 375 ? 9.635 -7.036 -5.458 1.00 89.38 375 VAL A N 1
ATOM 3000 C CA . VAL A 1 375 ? 10.548 -7.997 -6.092 1.00 89.38 375 VAL A CA 1
ATOM 3001 C C . VAL A 1 375 ? 9.907 -9.383 -6.165 1.00 89.38 375 VAL A C 1
ATOM 3003 O O . VAL A 1 375 ? 9.972 -10.051 -7.196 1.00 89.38 375 VAL A O 1
ATOM 3006 N N . LEU A 1 376 ? 9.219 -9.783 -5.094 1.00 87.25 376 LEU A N 1
ATOM 3007 C CA . LEU A 1 376 ? 8.407 -10.993 -5.064 1.00 87.25 376 LEU A CA 1
ATOM 3008 C C . LEU A 1 376 ? 6.927 -10.626 -5.164 1.00 87.25 376 LEU A C 1
ATOM 3010 O O . LEU A 1 376 ? 6.322 -10.148 -4.202 1.00 87.25 376 LEU A O 1
ATOM 3014 N N . GLN A 1 377 ? 6.328 -10.898 -6.323 1.00 76.38 377 GLN A N 1
ATOM 3015 C CA . GLN A 1 377 ? 4.889 -10.776 -6.545 1.00 76.38 377 GLN A CA 1
ATOM 3016 C C . GLN A 1 377 ? 4.324 -12.060 -7.168 1.00 76.38 377 GLN A C 1
ATOM 3018 O O . GLN A 1 377 ? 5.044 -12.894 -7.713 1.00 76.38 377 GLN A O 1
ATOM 3023 N N . ASN A 1 378 ? 3.012 -12.253 -7.037 1.00 73.25 378 ASN A N 1
ATOM 3024 C CA . ASN A 1 378 ? 2.310 -13.336 -7.712 1.00 73.25 378 ASN A CA 1
ATOM 3025 C C . ASN A 1 378 ? 1.976 -12.918 -9.154 1.00 73.25 378 ASN A C 1
ATOM 3027 O O . ASN A 1 378 ? 1.086 -12.090 -9.356 1.00 73.25 378 ASN A O 1
ATOM 3031 N N . ASP A 1 379 ? 2.635 -13.530 -10.140 1.00 69.38 379 ASP A N 1
ATOM 3032 C CA . ASP A 1 379 ? 2.450 -13.241 -11.572 1.00 69.38 379 ASP A CA 1
ATOM 3033 C C . ASP A 1 379 ? 0.998 -13.357 -12.053 1.00 69.38 379 ASP A C 1
ATOM 3035 O O . ASP A 1 379 ? 0.584 -12.664 -12.984 1.00 69.38 379 ASP A O 1
ATOM 3039 N N . GLU A 1 380 ? 0.193 -14.229 -11.438 1.00 74.94 380 GLU A N 1
ATOM 3040 C CA . GLU A 1 380 ? -1.226 -14.353 -11.786 1.00 74.94 380 GLU A CA 1
ATOM 3041 C C . GLU A 1 380 ? -2.019 -13.107 -11.375 1.00 74.94 380 GLU A C 1
ATOM 3043 O O . GLU A 1 380 ? -2.935 -12.696 -12.088 1.00 74.94 380 GLU A O 1
ATOM 3048 N N . SER A 1 381 ? -1.653 -12.477 -10.253 1.00 72.88 381 SER A N 1
ATOM 3049 C CA . SER A 1 381 ? -2.266 -11.222 -9.812 1.00 72.88 381 SER A CA 1
ATOM 3050 C C . SER A 1 381 ? -1.935 -10.077 -10.772 1.00 72.88 381 SER A C 1
ATOM 3052 O O . SER A 1 381 ? -2.808 -9.269 -11.071 1.00 72.88 381 SER A O 1
ATOM 3054 N N . VAL A 1 382 ? -0.713 -10.036 -11.306 1.00 71.62 382 VAL A N 1
ATOM 3055 C CA . VAL A 1 382 ? -0.275 -8.990 -12.246 1.00 71.62 382 VAL A CA 1
ATOM 3056 C C . VAL A 1 382 ? -0.968 -9.116 -13.593 1.00 71.62 382 VAL A C 1
ATOM 3058 O O . VAL A 1 382 ? -1.540 -8.147 -14.085 1.00 71.62 382 VAL A O 1
ATOM 3061 N N . LYS A 1 383 ? -1.054 -10.335 -14.137 1.00 74.31 383 LYS A N 1
ATOM 3062 C CA . LYS A 1 383 ? -1.837 -10.597 -15.356 1.00 74.31 383 LYS A CA 1
ATOM 3063 C C . LYS A 1 383 ? -3.301 -10.185 -15.207 1.00 74.31 383 LYS A C 1
ATOM 3065 O O . LYS A 1 383 ? -3.922 -9.765 -16.178 1.00 74.31 383 LYS A O 1
ATOM 3070 N N . MET A 1 384 ? -3.861 -10.312 -14.003 1.00 72.44 384 MET A N 1
ATOM 3071 C CA . MET A 1 384 ? -5.222 -9.864 -13.711 1.00 72.44 384 MET A CA 1
ATOM 3072 C C . MET A 1 384 ? -5.338 -8.331 -13.689 1.00 72.44 384 MET A C 1
ATOM 3074 O O . MET A 1 384 ? -6.368 -7.806 -14.101 1.00 72.44 384 MET A O 1
ATOM 3078 N N . MET A 1 385 ? -4.301 -7.613 -13.243 1.00 70.50 385 MET A N 1
ATOM 3079 C CA . MET A 1 385 ? -4.265 -6.145 -13.250 1.00 70.50 385 MET A CA 1
ATOM 3080 C C . MET A 1 385 ? -4.168 -5.566 -14.666 1.00 70.50 385 MET A C 1
ATOM 3082 O O . MET A 1 385 ? -4.807 -4.553 -14.943 1.00 70.50 385 MET A O 1
ATOM 3086 N N . GLU A 1 386 ? -3.399 -6.214 -15.545 1.00 74.44 386 GLU A N 1
ATOM 3087 C CA . GLU A 1 386 ? -3.170 -5.794 -16.938 1.00 74.44 386 GLU A CA 1
ATOM 3088 C C . GLU A 1 386 ? -4.284 -6.210 -17.907 1.00 74.44 386 GLU A C 1
ATOM 3090 O O . GLU A 1 386 ? -4.322 -5.757 -19.051 1.00 74.44 386 GLU A O 1
ATOM 3095 N N . ALA A 1 387 ? -5.187 -7.096 -17.481 1.00 76.94 387 ALA A N 1
ATOM 3096 C CA . ALA A 1 387 ? -6.268 -7.565 -18.329 1.00 76.94 387 ALA A CA 1
ATOM 3097 C C . ALA A 1 387 ? -7.265 -6.436 -18.624 1.00 76.94 387 ALA A C 1
ATOM 3099 O O . ALA A 1 387 ? -7.868 -5.858 -17.718 1.00 76.94 387 ALA A O 1
ATOM 3100 N N . GLU A 1 388 ? -7.487 -6.171 -19.911 1.00 81.19 388 GLU A N 1
ATOM 3101 C CA . GLU A 1 388 ? -8.522 -5.234 -20.337 1.00 81.19 388 GLU A CA 1
ATOM 3102 C C . GLU A 1 388 ? -9.925 -5.763 -19.982 1.00 81.19 388 GLU A C 1
ATOM 3104 O O . GLU A 1 388 ? -10.198 -6.962 -20.152 1.00 81.19 388 GLU A O 1
ATOM 3109 N N . PRO A 1 389 ? -10.839 -4.894 -19.512 1.00 84.81 389 PRO A N 1
ATOM 3110 C CA . PRO A 1 389 ? -12.212 -5.283 -19.224 1.00 84.81 389 PRO A CA 1
ATOM 3111 C C . PRO A 1 389 ? -12.911 -5.809 -20.490 1.00 84.81 389 PRO A C 1
ATOM 3113 O O . PRO A 1 389 ? -12.753 -5.230 -21.566 1.00 84.81 389 PRO A O 1
ATOM 3116 N N . PRO A 1 390 ? -13.710 -6.887 -20.398 1.00 87.81 390 PRO A N 1
ATOM 3117 C CA . PRO A 1 390 ? -14.451 -7.398 -21.550 1.00 87.81 390 PRO A CA 1
ATOM 3118 C C . PRO A 1 390 ? -15.671 -6.529 -21.896 1.00 87.81 390 PRO A C 1
ATOM 3120 O O . PRO A 1 390 ? -16.123 -6.535 -23.043 1.00 87.81 390 PRO A O 1
ATOM 3123 N N . GLU A 1 391 ? -16.226 -5.811 -20.917 1.00 91.19 391 GLU A N 1
ATOM 3124 C CA . GLU A 1 391 ? -17.312 -4.851 -21.115 1.00 91.19 391 GLU A CA 1
ATOM 3125 C C . GLU A 1 391 ? -16.854 -3.532 -21.755 1.00 91.19 391 GLU A C 1
ATOM 3127 O O . GLU A 1 391 ? -15.692 -3.138 -21.693 1.00 91.19 391 GLU A O 1
ATOM 3132 N N . LYS A 1 392 ? -17.808 -2.801 -22.347 1.00 94.56 392 LYS A N 1
ATOM 3133 C CA . LYS A 1 392 ? -17.565 -1.430 -22.808 1.00 94.56 392 LYS A CA 1
ATOM 3134 C C . LYS A 1 392 ? -17.350 -0.519 -21.598 1.00 94.56 392 LYS A C 1
ATOM 3136 O O . LYS A 1 392 ? -18.185 -0.505 -20.691 1.00 94.56 392 LYS A O 1
ATOM 3141 N N . THR A 1 393 ? -16.292 0.280 -21.638 1.00 95.94 393 THR A N 1
ATOM 3142 C CA . THR A 1 393 ? -15.944 1.219 -20.571 1.00 95.94 393 THR A CA 1
ATOM 3143 C C . THR A 1 393 ? -15.852 2.657 -21.059 1.00 95.94 393 THR A C 1
ATOM 3145 O O . THR A 1 393 ? -15.457 2.905 -22.198 1.00 95.94 393 THR A O 1
ATOM 3148 N N . ASP A 1 394 ? -16.136 3.586 -20.155 1.00 95.56 394 ASP A N 1
ATOM 3149 C CA . ASP A 1 394 ? -15.887 5.018 -20.280 1.00 95.56 394 ASP A CA 1
ATOM 3150 C C . ASP A 1 394 ? -14.953 5.477 -19.141 1.00 95.56 394 ASP A C 1
ATOM 3152 O O . ASP A 1 394 ? -14.664 4.724 -18.205 1.00 95.56 394 ASP A O 1
ATOM 3156 N N . VAL A 1 395 ? -14.420 6.697 -19.243 1.00 95.75 395 VAL A N 1
ATOM 3157 C CA . VAL A 1 395 ? -13.396 7.221 -18.327 1.00 95.75 395 VAL A CA 1
ATOM 3158 C C . VAL A 1 395 ? -13.800 8.589 -17.789 1.00 95.75 395 VAL A C 1
ATOM 3160 O O . VAL A 1 395 ? -14.303 9.427 -18.535 1.00 95.75 395 VAL A O 1
ATOM 3163 N N . VAL A 1 396 ? -13.536 8.826 -16.504 1.00 95.44 396 VAL A N 1
ATOM 3164 C CA . VAL A 1 396 ? -13.591 10.149 -15.871 1.00 95.44 396 VAL A CA 1
ATOM 3165 C C . VAL A 1 396 ? -12.288 10.414 -15.118 1.00 95.44 396 VAL A C 1
ATOM 3167 O O . VAL A 1 396 ? -11.764 9.520 -14.454 1.00 95.44 396 VAL A O 1
ATOM 3170 N N . ASN A 1 397 ? -11.757 11.630 -15.240 1.00 95.94 397 ASN A N 1
ATOM 3171 C CA . ASN A 1 397 ? -10.593 12.083 -14.483 1.00 95.94 397 ASN A CA 1
ATOM 3172 C C . ASN A 1 397 ? -11.069 13.010 -13.369 1.00 95.94 397 ASN A C 1
ATOM 3174 O O . ASN A 1 397 ? -11.891 13.883 -13.631 1.00 95.94 397 ASN A O 1
ATOM 3178 N N . ILE A 1 398 ? -10.560 12.810 -12.159 1.00 95.88 398 ILE A N 1
ATOM 3179 C CA . ILE A 1 398 ? -10.920 13.589 -10.970 1.00 95.88 398 ILE A CA 1
ATOM 3180 C C . ILE A 1 398 ? -9.624 13.929 -10.248 1.00 95.88 398 ILE A C 1
ATOM 3182 O O . ILE A 1 398 ? -8.819 13.026 -10.004 1.00 95.88 398 ILE A O 1
ATOM 3186 N N . GLY A 1 399 ? -9.388 15.195 -9.913 1.00 96.31 399 GLY A N 1
ATOM 3187 C CA . GLY A 1 399 ? -8.089 15.590 -9.380 1.00 96.31 399 GLY A CA 1
ATOM 3188 C C . GLY A 1 399 ? -7.909 17.081 -9.174 1.00 96.31 399 GLY A C 1
ATOM 3189 O O . GLY A 1 399 ? -8.855 17.861 -9.165 1.00 96.31 399 GLY A O 1
ATOM 3190 N N . ALA A 1 400 ? -6.657 17.481 -8.986 1.00 96.62 400 ALA A N 1
ATOM 3191 C CA . ALA A 1 400 ? -6.306 18.887 -8.938 1.00 96.62 400 ALA A CA 1
ATOM 3192 C C . ALA A 1 400 ? -6.537 19.541 -10.304 1.00 96.62 400 ALA A C 1
ATOM 3194 O O . ALA A 1 400 ? -6.332 18.923 -11.348 1.00 96.62 400 ALA A O 1
ATOM 3195 N N . ILE A 1 401 ? -6.923 20.814 -10.283 1.00 94.50 401 ILE A N 1
ATOM 3196 C CA . ILE A 1 401 ? -7.044 21.637 -11.488 1.00 94.50 401 ILE A CA 1
ATOM 3197 C C . ILE A 1 401 ? -6.158 22.863 -11.298 1.00 94.50 401 ILE A C 1
ATOM 3199 O O . ILE A 1 401 ? -6.372 23.623 -10.353 1.00 94.50 401 ILE A O 1
ATOM 3203 N N . ASP A 1 402 ? -5.167 23.045 -12.168 1.00 95.12 402 ASP A N 1
ATOM 3204 C CA . ASP A 1 402 ? -4.203 24.153 -12.134 1.00 95.12 402 ASP A CA 1
ATOM 3205 C C . ASP A 1 402 ? -3.635 24.421 -10.722 1.00 95.12 402 ASP A C 1
ATOM 3207 O O . ASP A 1 402 ? -3.584 25.553 -10.229 1.00 95.12 402 ASP A O 1
ATOM 3211 N N . ALA A 1 403 ? -3.232 23.355 -10.027 1.00 95.75 403 ALA A N 1
ATOM 3212 C CA . ALA A 1 403 ? -2.717 23.438 -8.670 1.00 95.75 403 ALA A CA 1
ATOM 3213 C C . ALA A 1 403 ? -1.310 24.040 -8.651 1.00 95.75 403 ALA A C 1
ATOM 3215 O O . ALA A 1 403 ? -0.338 23.418 -9.073 1.00 95.75 403 ALA A O 1
ATOM 3216 N N . HIS A 1 404 ? -1.190 25.253 -8.114 1.00 96.00 404 HIS A N 1
ATOM 3217 C CA . HIS A 1 404 ? 0.099 25.897 -7.876 1.00 96.00 404 HIS A CA 1
ATOM 3218 C C . HIS A 1 404 ? 0.757 25.320 -6.617 1.00 96.00 404 HIS A C 1
ATOM 3220 O O . HIS A 1 404 ? 0.420 25.715 -5.495 1.00 96.00 404 HIS A O 1
ATOM 3226 N N . VAL A 1 405 ? 1.700 24.392 -6.799 1.00 95.12 405 VAL A N 1
ATOM 3227 C CA . VAL A 1 405 ? 2.370 23.710 -5.683 1.00 95.12 405 VAL A CA 1
ATOM 3228 C C . VAL A 1 405 ? 3.238 24.717 -4.909 1.00 95.12 405 VAL A C 1
ATOM 3230 O O . VAL A 1 405 ? 4.126 25.345 -5.493 1.00 95.12 405 VAL A O 1
ATOM 3233 N N . PRO A 1 406 ? 3.019 24.901 -3.593 1.00 94.12 406 PRO A N 1
ATOM 3234 C CA . PRO A 1 406 ? 3.791 25.854 -2.803 1.00 94.12 406 PRO A CA 1
ATOM 3235 C C . PRO A 1 406 ? 5.289 25.489 -2.709 1.00 94.12 406 PRO A C 1
ATOM 3237 O O . PRO A 1 406 ? 5.638 24.305 -2.684 1.00 94.12 406 PRO A O 1
ATOM 3240 N N . PRO A 1 407 ? 6.192 26.484 -2.561 1.00 94.75 407 PRO A N 1
ATOM 3241 C CA . PRO A 1 407 ? 7.639 26.278 -2.414 1.00 94.75 407 PRO A CA 1
ATOM 3242 C C . PRO A 1 407 ? 8.030 25.839 -0.988 1.00 94.75 407 PRO A C 1
ATOM 3244 O O . PRO A 1 407 ? 8.895 26.425 -0.335 1.00 94.75 407 PRO A O 1
ATOM 3247 N N . VAL A 1 408 ? 7.362 24.810 -0.476 1.00 90.88 408 VAL A N 1
ATOM 3248 C CA . VAL A 1 408 ? 7.666 24.135 0.792 1.00 90.88 408 VAL A CA 1
ATOM 3249 C C . VAL A 1 408 ? 7.830 22.648 0.520 1.00 90.88 408 VAL A C 1
ATOM 3251 O O . VAL A 1 408 ? 7.300 22.150 -0.463 1.00 90.88 408 VAL A O 1
ATOM 3254 N N . VAL A 1 409 ? 8.548 21.938 1.392 1.00 77.38 409 VAL A N 1
ATOM 3255 C CA . VAL A 1 409 ? 8.874 20.520 1.160 1.00 77.38 409 VAL A CA 1
ATOM 3256 C C . VAL A 1 409 ? 7.613 19.668 1.041 1.00 77.38 409 VAL A C 1
ATOM 3258 O O . VAL A 1 409 ? 7.502 18.882 0.117 1.00 77.38 409 VAL A O 1
ATOM 3261 N N . THR A 1 410 ? 6.643 19.873 1.928 1.00 83.94 410 THR A N 1
ATOM 3262 C CA . THR A 1 410 ? 5.450 19.029 2.017 1.00 83.94 410 THR A CA 1
ATOM 3263 C C . THR A 1 410 ? 4.194 19.870 1.872 1.00 83.94 410 THR A C 1
ATOM 3265 O O . THR A 1 410 ? 3.987 20.813 2.638 1.00 83.94 410 THR A O 1
ATOM 3268 N N . THR A 1 411 ? 3.338 19.513 0.916 1.00 91.56 411 THR A N 1
ATOM 3269 C CA . THR A 1 411 ? 2.003 20.105 0.759 1.00 91.56 411 THR A CA 1
ATOM 3270 C C . THR A 1 411 ? 0.960 19.015 0.576 1.00 91.56 411 THR A C 1
ATOM 3272 O O . THR A 1 411 ? 1.148 18.137 -0.255 1.00 91.56 411 THR A O 1
ATOM 3275 N N . TYR A 1 412 ? -0.159 19.129 1.289 1.00 91.69 412 TYR A N 1
ATOM 3276 C CA . TYR A 1 412 ? -1.372 18.355 1.025 1.00 91.69 412 TYR A CA 1
ATOM 3277 C C . TYR A 1 412 ? -2.369 19.242 0.286 1.00 91.69 412 TYR A C 1
ATOM 3279 O O . TYR A 1 412 ? -2.703 20.337 0.754 1.00 91.69 412 TYR A O 1
ATOM 3287 N N . TRP A 1 413 ? -2.812 18.796 -0.882 1.00 96.06 413 TRP A N 1
ATOM 3288 C CA . TRP A 1 413 ? -3.730 19.508 -1.759 1.00 96.06 413 TRP A CA 1
ATOM 3289 C C . TRP A 1 413 ? -5.037 18.744 -1.891 1.00 96.06 413 TRP A C 1
ATOM 3291 O O . TRP A 1 413 ? -5.032 17.557 -2.177 1.00 96.06 413 TRP A O 1
ATOM 3301 N N . CYS A 1 414 ? -6.154 19.429 -1.691 1.00 96.31 414 CYS A N 1
ATOM 3302 C CA . CYS A 1 414 ? -7.484 18.849 -1.687 1.00 96.31 414 CYS A CA 1
ATOM 3303 C C . CYS A 1 414 ? -8.281 19.401 -2.867 1.00 96.31 414 CYS A C 1
ATOM 3305 O O . CYS A 1 414 ? -8.468 20.616 -2.971 1.00 96.31 414 CYS A O 1
ATOM 3307 N N . ALA A 1 415 ? -8.792 18.503 -3.703 1.00 96.88 415 ALA A N 1
ATOM 3308 C CA . ALA A 1 415 ? -9.694 18.792 -4.806 1.00 96.88 415 ALA A CA 1
ATOM 3309 C C . ALA A 1 415 ? -11.044 18.104 -4.564 1.00 96.88 415 ALA A C 1
ATOM 3311 O O . ALA A 1 415 ? -11.136 16.883 -4.549 1.00 96.88 415 ALA A O 1
ATOM 3312 N N . ILE A 1 416 ? -12.090 18.889 -4.318 1.00 96.50 416 ILE A N 1
ATOM 3313 C CA . ILE A 1 416 ? -13.458 18.421 -4.088 1.00 96.50 416 ILE A CA 1
ATOM 3314 C C . ILE A 1 416 ? -14.264 18.688 -5.345 1.00 96.50 416 ILE A C 1
ATOM 3316 O O . ILE A 1 416 ? -14.488 19.846 -5.698 1.00 96.50 416 ILE A O 1
ATOM 3320 N N . GLU A 1 417 ? -14.769 17.628 -5.958 1.00 95.25 417 GLU A N 1
ATOM 3321 C CA . GLU A 1 417 ? -15.537 17.695 -7.192 1.00 95.25 417 GLU A CA 1
ATOM 3322 C C . GLU A 1 417 ? -16.929 17.090 -7.025 1.00 95.25 417 GLU A C 1
ATOM 3324 O O . GLU A 1 417 ? -17.172 16.203 -6.199 1.00 95.25 417 GLU A O 1
ATOM 3329 N N . LYS A 1 418 ? -17.861 17.584 -7.843 1.00 95.19 418 LYS A N 1
ATOM 3330 C CA . LYS A 1 418 ? -19.196 17.011 -7.981 1.00 95.19 418 LYS A CA 1
ATOM 3331 C C . LYS A 1 418 ? -19.256 16.202 -9.268 1.00 95.19 418 LYS A C 1
ATOM 3333 O O . LYS A 1 418 ? -18.948 16.739 -10.324 1.00 95.19 418 LYS A O 1
ATOM 3338 N N . LEU A 1 419 ? -19.735 14.963 -9.190 1.00 94.62 419 LEU A N 1
ATOM 3339 C CA . LEU A 1 419 ? -19.882 14.098 -10.356 1.00 94.62 419 LEU A CA 1
ATOM 3340 C C . LEU A 1 419 ? -20.809 14.714 -11.415 1.00 94.62 419 LEU A C 1
ATOM 3342 O O . LEU A 1 419 ? -21.872 15.280 -11.108 1.00 94.62 419 LEU A O 1
ATOM 3346 N N . ASP A 1 420 ? -20.418 14.533 -12.675 1.00 92.56 420 ASP A N 1
ATOM 3347 C CA . ASP A 1 420 ? -21.157 14.996 -13.843 1.00 92.56 420 ASP A CA 1
ATOM 3348 C C . ASP A 1 420 ? -22.583 14.444 -13.904 1.00 92.56 420 ASP A C 1
ATOM 3350 O O . ASP A 1 420 ? -22.928 13.409 -13.333 1.00 92.56 420 ASP A O 1
ATOM 3354 N N . GLU A 1 421 ? -23.455 15.142 -14.636 1.00 90.44 421 GLU A N 1
ATOM 3355 C CA . GLU A 1 421 ? -24.863 14.751 -14.745 1.00 90.44 421 GLU A CA 1
ATOM 3356 C C . GLU A 1 421 ? -25.060 13.348 -15.322 1.00 90.44 421 GLU A C 1
ATOM 3358 O O . GLU A 1 421 ? -25.967 12.646 -14.883 1.00 90.44 421 GLU A O 1
ATOM 3363 N N . ALA A 1 422 ? -24.200 12.918 -16.248 1.00 88.25 422 ALA A N 1
ATOM 3364 C CA . ALA A 1 422 ? -24.255 11.574 -16.815 1.00 88.25 422 ALA A CA 1
ATOM 3365 C C . ALA A 1 422 ? -24.107 10.492 -15.730 1.00 88.25 422 ALA A C 1
ATOM 3367 O O . ALA A 1 422 ? -24.975 9.629 -15.623 1.00 88.25 422 ALA A O 1
ATOM 3368 N N . LEU A 1 423 ? -23.092 10.624 -14.868 1.00 92.94 423 LEU A N 1
ATOM 3369 C CA . LEU A 1 423 ? -22.802 9.701 -13.764 1.00 92.94 423 LEU A CA 1
ATOM 3370 C C . LEU A 1 423 ? -23.865 9.729 -12.659 1.00 92.94 423 LEU A C 1
ATOM 3372 O O . LEU A 1 423 ? -24.025 8.780 -11.901 1.00 92.94 423 LEU A O 1
ATOM 3376 N N . ARG A 1 424 ? -24.611 10.828 -12.528 1.00 93.56 424 ARG A N 1
ATOM 3377 C CA . ARG A 1 424 ? -25.656 10.960 -11.499 1.00 93.56 424 ARG A CA 1
ATOM 3378 C C . ARG A 1 424 ? -26.976 10.292 -11.879 1.00 93.56 424 ARG A C 1
ATOM 3380 O O . ARG A 1 424 ? -27.782 10.021 -10.996 1.00 93.56 424 ARG A O 1
ATOM 3387 N N . ARG A 1 425 ? -27.223 10.052 -13.171 1.00 92.19 425 ARG A N 1
ATOM 3388 C CA . ARG A 1 425 ? -28.515 9.538 -13.667 1.00 92.19 425 ARG A CA 1
ATOM 3389 C C . ARG A 1 425 ? -28.706 8.045 -13.433 1.00 92.19 425 ARG A C 1
ATOM 3391 O O . ARG A 1 425 ? -29.842 7.603 -13.300 1.00 92.19 425 ARG A O 1
ATOM 3398 N N . ALA A 1 426 ? -27.629 7.271 -13.422 1.00 94.19 426 ALA A N 1
ATOM 3399 C CA . ALA A 1 426 ? -27.683 5.827 -13.263 1.00 94.19 426 ALA A CA 1
ATOM 3400 C C . ALA A 1 426 ? -26.506 5.339 -12.423 1.00 94.19 426 ALA A C 1
ATOM 3402 O O . ALA A 1 426 ? -25.507 6.030 -12.265 1.00 94.19 426 ALA A O 1
ATOM 3403 N N . LYS A 1 427 ? -26.653 4.146 -11.853 1.00 95.50 427 LYS A N 1
ATOM 3404 C CA . LYS A 1 427 ? -25.557 3.462 -11.176 1.00 95.50 427 LYS A CA 1
ATOM 3405 C C . LYS A 1 427 ? -24.613 2.872 -12.221 1.00 95.50 427 LYS A C 1
ATOM 3407 O O . LYS A 1 427 ? -25.081 2.220 -13.152 1.00 95.50 427 LYS A O 1
ATOM 3412 N N . HIS A 1 428 ? -23.315 3.024 -11.992 1.00 96.12 428 HIS A N 1
ATOM 3413 C CA . HIS A 1 428 ? -22.246 2.442 -12.798 1.00 96.12 428 HIS A CA 1
ATOM 3414 C C . HIS A 1 428 ? -21.357 1.540 -11.940 1.00 96.12 428 HIS A C 1
ATOM 3416 O O . HIS A 1 428 ? -21.390 1.597 -10.705 1.00 96.12 428 HIS A O 1
ATOM 3422 N N . HIS A 1 429 ? -20.537 0.722 -12.597 1.00 96.88 429 HIS A N 1
ATOM 3423 C CA . HIS A 1 429 ? -19.483 -0.054 -11.951 1.00 96.88 429 HIS A CA 1
ATOM 3424 C C . HIS A 1 429 ? -18.117 0.431 -12.397 1.00 96.88 429 HIS A C 1
ATOM 3426 O O . HIS A 1 429 ? -17.776 0.355 -13.574 1.00 96.88 429 HIS A O 1
ATOM 3432 N N . VAL A 1 430 ? -17.319 0.900 -11.445 1.00 96.19 430 VAL A N 1
ATOM 3433 C CA . VAL A 1 430 ? -15.895 1.147 -11.653 1.00 96.19 430 VAL A CA 1
ATOM 3434 C C . VAL A 1 430 ? -15.178 -0.194 -11.724 1.00 96.19 430 VAL A C 1
ATOM 3436 O O . VAL A 1 430 ? -15.345 -1.052 -10.853 1.00 96.19 430 VAL A O 1
ATOM 3439 N N . VAL A 1 431 ? -14.390 -0.360 -12.782 1.00 95.06 431 VAL A N 1
ATOM 3440 C CA . VAL A 1 431 ? -13.665 -1.597 -13.097 1.00 95.06 431 VAL A CA 1
ATOM 3441 C C . VAL A 1 431 ? -12.155 -1.423 -12.987 1.00 95.06 431 VAL A C 1
ATOM 3443 O O . VAL A 1 431 ? -11.448 -2.407 -12.769 1.00 95.06 431 VAL A O 1
ATOM 3446 N N . LYS A 1 432 ? -11.667 -0.179 -13.084 1.00 93.88 432 LYS A N 1
ATOM 3447 C CA . LYS A 1 432 ? -10.259 0.174 -12.893 1.00 93.88 432 LYS A CA 1
ATOM 3448 C C . LYS A 1 432 ? -10.127 1.589 -12.328 1.00 93.88 432 LYS A C 1
ATOM 3450 O O . LYS A 1 432 ? -10.797 2.497 -12.817 1.00 93.88 432 LYS A O 1
ATOM 3455 N N . ILE A 1 433 ? -9.255 1.789 -11.343 1.00 93.00 433 ILE A N 1
ATOM 3456 C CA . ILE A 1 433 ? -8.820 3.122 -10.892 1.00 93.00 433 ILE A CA 1
ATOM 3457 C C . ILE A 1 433 ? -7.297 3.167 -10.995 1.00 93.00 433 ILE A C 1
ATOM 3459 O O . ILE A 1 433 ? -6.613 2.281 -10.485 1.00 93.00 433 ILE A O 1
ATOM 3463 N N . GLU A 1 434 ? -6.770 4.178 -11.676 1.00 91.50 434 GLU A N 1
ATOM 3464 C CA . GLU A 1 434 ? -5.334 4.368 -11.875 1.00 91.50 434 GLU A CA 1
ATOM 3465 C C . GLU A 1 434 ? -4.938 5.821 -11.615 1.00 91.50 434 GLU A C 1
ATOM 3467 O O . GLU A 1 434 ? -5.768 6.727 -11.722 1.00 91.50 434 GLU A O 1
ATOM 3472 N N . ALA A 1 435 ? -3.680 6.049 -11.251 1.00 91.88 435 ALA A N 1
ATOM 3473 C CA . ALA A 1 435 ? -3.171 7.404 -11.123 1.00 91.88 435 ALA A CA 1
ATOM 3474 C C . ALA A 1 435 ? -3.099 8.084 -12.492 1.00 91.88 435 ALA A C 1
ATOM 3476 O O . ALA A 1 435 ? -2.704 7.485 -13.491 1.00 91.88 435 ALA A O 1
ATOM 3477 N N . ASN A 1 436 ? -3.462 9.358 -12.514 1.00 94.75 436 ASN A N 1
ATOM 3478 C CA . ASN A 1 436 ? -3.287 10.255 -13.640 1.00 94.75 436 ASN A CA 1
ATOM 3479 C C . ASN A 1 436 ? -2.355 11.374 -13.182 1.00 94.75 436 ASN A C 1
ATOM 3481 O O . ASN A 1 436 ? -2.824 12.415 -12.731 1.00 94.75 436 ASN A O 1
ATOM 3485 N N . VAL A 1 437 ? -1.047 11.114 -13.204 1.00 92.81 437 VAL A N 1
ATOM 3486 C CA . VAL A 1 437 ? -0.030 12.096 -12.807 1.00 92.81 437 VAL A CA 1
ATOM 3487 C C . VAL A 1 437 ? 0.307 12.988 -13.998 1.00 92.81 437 VAL A C 1
ATOM 3489 O O . VAL A 1 437 ? 0.435 12.511 -15.125 1.00 92.81 437 VAL A O 1
ATOM 3492 N N . SER A 1 438 ? 0.422 14.291 -13.755 1.00 93.56 438 SER A N 1
ATOM 3493 C CA . SER A 1 438 ? 0.764 15.267 -14.788 1.00 93.56 438 SER A CA 1
ATOM 3494 C C . SER A 1 438 ? 2.177 15.006 -15.319 1.00 93.56 438 SER A C 1
ATOM 3496 O O . SER A 1 438 ? 3.103 14.909 -14.510 1.00 93.56 438 SER A O 1
ATOM 3498 N N . PRO A 1 439 ? 2.374 14.944 -16.650 1.00 90.69 439 PRO A N 1
ATOM 3499 C CA . PRO A 1 439 ? 3.697 14.739 -17.225 1.00 90.69 439 PRO A CA 1
ATOM 3500 C C . PRO A 1 439 ? 4.700 15.797 -16.760 1.00 90.69 439 PRO A C 1
ATOM 3502 O O . PRO A 1 439 ? 4.447 16.996 -16.893 1.00 90.69 439 PRO A O 1
ATOM 3505 N N . GLY A 1 440 ? 5.846 15.353 -16.251 1.00 85.81 440 GLY A N 1
ATOM 3506 C CA . GLY A 1 440 ? 6.899 16.201 -15.699 1.00 85.81 440 GLY A CA 1
ATOM 3507 C C . GLY A 1 440 ? 6.747 16.540 -14.214 1.00 85.81 440 GLY A C 1
ATOM 3508 O O . GLY A 1 440 ? 7.602 17.259 -13.706 1.00 85.81 440 GLY A O 1
ATOM 3509 N N . ASN A 1 441 ? 5.702 16.055 -13.530 1.00 89.88 441 ASN A N 1
ATOM 3510 C CA . ASN A 1 441 ? 5.496 16.198 -12.082 1.00 89.88 441 ASN A CA 1
ATOM 3511 C C . ASN A 1 441 ? 5.577 14.851 -11.331 1.00 89.88 441 ASN A C 1
ATOM 3513 O O . ASN A 1 441 ? 5.309 14.794 -10.128 1.00 89.88 441 ASN A O 1
ATOM 3517 N N . GLU A 1 442 ? 5.961 13.764 -12.003 1.00 85.19 442 GLU A N 1
ATOM 3518 C CA . GLU A 1 442 ? 6.084 12.420 -11.422 1.00 85.19 442 GLU A CA 1
ATOM 3519 C C . GLU A 1 442 ? 7.038 12.385 -10.222 1.00 85.19 442 GLU A C 1
ATOM 3521 O O . GLU A 1 442 ? 6.858 11.589 -9.305 1.00 85.19 442 GLU A O 1
ATOM 3526 N N . HIS A 1 443 ? 8.023 13.284 -10.199 1.00 78.94 443 HIS A N 1
ATOM 3527 C CA . HIS A 1 443 ? 9.006 13.425 -9.126 1.00 78.94 443 HIS A CA 1
ATOM 3528 C C . HIS A 1 443 ? 8.494 14.184 -7.895 1.00 78.94 443 HIS A C 1
ATOM 3530 O O . HIS A 1 443 ? 9.135 14.111 -6.849 1.00 78.94 443 HIS A O 1
ATOM 3536 N N . ILE A 1 444 ? 7.384 14.929 -7.998 1.00 85.62 444 ILE A N 1
ATOM 3537 C CA . ILE A 1 444 ? 6.822 15.701 -6.874 1.00 85.62 444 ILE A CA 1
ATOM 3538 C C . ILE A 1 444 ? 5.529 15.115 -6.315 1.00 85.62 444 ILE A C 1
ATOM 3540 O O . ILE A 1 444 ? 5.238 15.359 -5.146 1.00 85.62 444 ILE A O 1
ATOM 3544 N N . VAL A 1 445 ? 4.744 14.368 -7.097 1.00 89.44 445 VAL A N 1
ATOM 3545 C CA . VAL A 1 445 ? 3.509 13.730 -6.613 1.00 89.44 445 VAL A CA 1
ATOM 3546 C C . VAL A 1 445 ? 3.868 12.466 -5.840 1.00 89.44 445 VAL A C 1
ATOM 3548 O O . VAL A 1 445 ? 4.099 11.410 -6.419 1.00 89.44 445 VAL A O 1
ATOM 3551 N N . HIS A 1 446 ? 3.909 12.567 -4.513 1.00 83.25 446 HIS A N 1
ATOM 3552 C CA . HIS A 1 446 ? 4.393 11.491 -3.655 1.00 83.25 446 HIS A CA 1
ATOM 3553 C C . HIS A 1 446 ? 3.319 10.420 -3.393 1.00 83.25 446 HIS A C 1
ATOM 3555 O O . HIS A 1 446 ? 3.605 9.222 -3.429 1.00 83.25 446 HIS A O 1
ATOM 3561 N N . HIS A 1 447 ? 2.085 10.831 -3.099 1.00 86.19 447 HIS A N 1
ATOM 3562 C CA . HIS A 1 447 ? 0.926 9.936 -3.014 1.00 86.19 447 HIS A CA 1
ATOM 3563 C C . HIS A 1 447 ? -0.380 10.701 -3.263 1.00 86.19 447 HIS A C 1
ATOM 3565 O O . HIS A 1 447 ? -0.421 11.928 -3.157 1.00 86.19 447 HIS A O 1
ATOM 3571 N N . MET A 1 448 ? -1.441 9.970 -3.598 1.00 91.44 448 MET A N 1
ATOM 3572 C CA . MET A 1 448 ? -2.786 10.492 -3.819 1.00 91.44 448 MET A CA 1
ATOM 3573 C C . MET A 1 448 ? -3.822 9.560 -3.200 1.00 91.44 448 MET A C 1
ATOM 3575 O O . MET A 1 448 ? -3.663 8.343 -3.246 1.00 91.44 448 MET A O 1
ATOM 3579 N N . GLU A 1 449 ? -4.915 10.113 -2.696 1.00 89.88 449 GLU A N 1
ATOM 3580 C CA . GLU A 1 449 ? -6.059 9.359 -2.184 1.00 89.88 449 GLU A CA 1
ATOM 3581 C C . GLU A 1 449 ? -7.355 9.952 -2.727 1.00 89.88 449 GLU A C 1
ATOM 3583 O O . GLU A 1 449 ? -7.459 11.163 -2.914 1.00 89.88 449 GLU A O 1
ATOM 3588 N N . ILE A 1 450 ? -8.343 9.107 -3.012 1.00 92.94 450 ILE A N 1
ATOM 3589 C CA . ILE A 1 450 ? -9.678 9.539 -3.423 1.00 92.94 450 ILE A CA 1
ATOM 3590 C C . ILE A 1 450 ? -10.718 9.023 -2.439 1.00 92.94 450 ILE A C 1
ATOM 3592 O O . ILE A 1 450 ? -10.801 7.829 -2.153 1.00 92.94 450 ILE A O 1
ATOM 3596 N N . PHE A 1 451 ? -11.554 9.941 -1.968 1.00 91.12 451 PHE A N 1
ATOM 3597 C CA . PHE A 1 451 ? -12.596 9.706 -0.986 1.00 91.12 451 PHE A CA 1
ATOM 3598 C C . PHE A 1 451 ? -13.980 9.931 -1.587 1.00 91.12 451 PHE A C 1
ATOM 3600 O O . PHE A 1 451 ? -14.215 10.909 -2.299 1.00 91.12 451 PHE A O 1
ATOM 3607 N N . HIS A 1 452 ? -14.927 9.067 -1.235 1.00 92.12 452 HIS A N 1
ATOM 3608 C CA . HIS A 1 452 ? -16.355 9.317 -1.383 1.00 92.12 452 HIS A CA 1
ATOM 3609 C C . HIS A 1 452 ? -16.875 10.087 -0.164 1.00 92.12 452 HIS A C 1
ATOM 3611 O O . HIS A 1 452 ? -16.541 9.770 0.980 1.00 92.12 452 HIS A O 1
ATOM 3617 N N . CYS A 1 453 ? -17.684 11.116 -0.408 1.00 91.25 453 CYS A N 1
ATOM 3618 C CA . CYS A 1 453 ? -18.300 11.910 0.645 1.00 91.25 453 CYS A CA 1
ATOM 3619 C C . CYS A 1 453 ? -19.677 11.363 1.033 1.00 91.25 453 CYS A C 1
ATOM 3621 O O . CYS A 1 453 ? -20.462 10.957 0.176 1.00 91.25 453 CYS A O 1
ATOM 3623 N N . ALA A 1 454 ? -19.997 11.413 2.324 1.00 88.69 454 ALA A N 1
ATOM 3624 C CA . ALA A 1 454 ? -21.365 11.256 2.808 1.00 88.69 454 ALA A CA 1
ATOM 3625 C C . ALA A 1 454 ? -22.121 12.596 2.753 1.00 88.69 454 ALA A C 1
ATOM 3627 O O . ALA A 1 454 ? -21.509 13.663 2.771 1.00 88.69 454 ALA A O 1
ATOM 3628 N N . ASP A 1 455 ? -23.456 12.562 2.716 1.00 89.31 455 ASP A N 1
ATOM 3629 C CA . ASP A 1 455 ? -24.253 13.789 2.832 1.00 89.31 455 ASP A CA 1
ATOM 3630 C C . ASP A 1 455 ? -24.096 14.371 4.252 1.00 89.31 455 ASP A C 1
ATOM 3632 O O . ASP A 1 455 ? -24.481 13.712 5.223 1.00 89.31 455 ASP A O 1
ATOM 3636 N N . PRO A 1 456 ? -23.572 15.602 4.416 1.00 85.62 456 PRO A N 1
ATOM 3637 C CA . PRO A 1 456 ? -23.443 16.240 5.728 1.00 85.62 456 PRO A CA 1
ATOM 3638 C C . PRO A 1 456 ? -24.797 16.697 6.320 1.00 85.62 456 PRO A C 1
ATOM 3640 O O . PRO A 1 456 ? -24.822 17.322 7.381 1.00 85.62 456 PRO A O 1
ATOM 3643 N N . GLY A 1 457 ? -25.919 16.416 5.647 1.00 86.31 457 GLY A N 1
ATOM 3644 C CA . GLY A 1 457 ? -27.294 16.687 6.077 1.00 86.31 457 GLY A CA 1
ATOM 3645 C C . GLY A 1 457 ? -27.962 17.862 5.355 1.00 86.31 457 GLY A C 1
ATOM 3646 O O . GLY A 1 457 ? -29.130 18.152 5.609 1.00 86.31 457 GLY A O 1
ATOM 3647 N N . ASN A 1 458 ? -27.240 18.551 4.467 1.00 87.44 458 ASN A N 1
ATOM 3648 C CA . ASN A 1 458 ? -27.734 19.683 3.675 1.00 87.44 458 ASN A CA 1
ATOM 3649 C C . ASN A 1 458 ? -27.783 19.381 2.160 1.00 87.44 458 ASN A C 1
ATOM 3651 O O . ASN A 1 458 ? -28.179 20.254 1.386 1.00 87.44 458 ASN A O 1
ATOM 3655 N N . GLY A 1 459 ? -27.366 18.182 1.733 1.00 88.50 459 GLY A N 1
ATOM 3656 C CA . GLY A 1 459 ? -27.337 17.753 0.336 1.00 88.50 459 GLY A CA 1
ATOM 3657 C C . GLY A 1 459 ? -26.268 18.425 -0.535 1.00 88.50 459 GLY A C 1
ATOM 3658 O O . GLY A 1 459 ? -26.322 18.299 -1.761 1.00 88.50 459 GLY A O 1
ATOM 3659 N N . TYR A 1 460 ? -25.323 19.173 0.045 1.00 92.00 460 TYR A N 1
ATOM 3660 C CA . TYR A 1 460 ? -24.399 20.017 -0.712 1.00 92.00 460 TYR A CA 1
ATOM 3661 C C . TYR A 1 460 ? -23.032 20.201 -0.038 1.00 92.00 460 TYR A C 1
ATOM 3663 O O . TYR A 1 460 ? -22.932 20.653 1.101 1.00 92.00 460 TYR A O 1
ATOM 3671 N N . ILE A 1 461 ? -21.965 19.966 -0.806 1.00 93.44 461 ILE A N 1
ATOM 3672 C CA . ILE A 1 461 ? -20.592 20.326 -0.437 1.00 93.44 461 ILE A CA 1
ATOM 3673 C C . ILE A 1 461 ? -20.082 21.384 -1.431 1.00 93.44 461 ILE A C 1
ATOM 3675 O O . ILE A 1 461 ? -20.203 21.184 -2.644 1.00 93.44 461 ILE A O 1
ATOM 3679 N N . PRO A 1 462 ? -19.535 22.524 -0.968 1.00 95.00 462 PRO A N 1
ATOM 3680 C CA . PRO A 1 462 ? -18.855 23.464 -1.854 1.00 95.00 462 PRO A CA 1
ATOM 3681 C C . PRO A 1 462 ? -17.649 22.812 -2.545 1.00 95.00 462 PRO A C 1
ATOM 3683 O O . PRO A 1 462 ? -16.846 22.145 -1.897 1.00 95.00 462 PRO A O 1
ATOM 3686 N N . ILE A 1 463 ? -17.508 23.042 -3.852 1.00 95.56 463 ILE A N 1
ATOM 3687 C CA . ILE A 1 463 ? -16.311 22.659 -4.617 1.00 95.56 463 ILE A CA 1
ATOM 3688 C C . ILE A 1 463 ? -15.106 23.417 -4.047 1.00 95.56 463 ILE A C 1
ATOM 3690 O O . ILE A 1 463 ? -15.210 24.597 -3.704 1.00 95.56 463 ILE A O 1
ATOM 3694 N N . PHE A 1 464 ? -13.969 22.738 -3.940 1.00 96.25 464 PHE A N 1
ATOM 3695 C CA . PHE A 1 464 ? -12.736 23.282 -3.380 1.00 96.25 464 PHE A CA 1
ATOM 3696 C C . PHE A 1 464 ? -11.542 22.738 -4.154 1.00 96.25 464 PHE A C 1
ATOM 3698 O O . PHE A 1 464 ? -11.544 21.576 -4.532 1.00 96.25 464 PHE A O 1
ATOM 3705 N N . ASN A 1 465 ? -10.527 23.561 -4.377 1.00 96.06 465 ASN A N 1
ATOM 3706 C CA . ASN A 1 465 ? -9.275 23.147 -4.998 1.00 96.06 465 ASN A CA 1
ATOM 3707 C C . ASN A 1 465 ? -8.164 24.009 -4.401 1.00 96.06 465 ASN A C 1
ATOM 3709 O O . ASN A 1 465 ? -8.063 25.196 -4.713 1.00 96.06 465 ASN A O 1
ATOM 3713 N N . GLY A 1 466 ? -7.406 23.449 -3.465 1.00 96.00 466 GLY A N 1
ATOM 3714 C CA . GLY A 1 466 ? -6.448 24.222 -2.683 1.00 96.00 466 GLY A CA 1
ATOM 3715 C C . GLY A 1 466 ? -5.749 23.403 -1.611 1.00 96.00 466 GLY A C 1
ATOM 3716 O O . GLY A 1 466 ? -5.934 22.195 -1.498 1.00 96.00 466 GLY A O 1
ATOM 3717 N N . ASN A 1 467 ? -4.957 24.072 -0.775 1.00 93.75 467 ASN A N 1
ATOM 3718 C CA . ASN A 1 467 ? -4.271 23.421 0.338 1.00 93.75 467 ASN A CA 1
ATOM 3719 C C . ASN A 1 467 ? -5.287 22.806 1.321 1.00 93.75 467 ASN A C 1
ATOM 3721 O O . ASN A 1 467 ? -6.227 23.473 1.753 1.00 93.75 467 ASN A O 1
ATOM 3725 N N . CYS A 1 468 ? -5.086 21.548 1.715 1.00 90.44 468 CYS A N 1
ATOM 3726 C CA . CYS A 1 468 ? -5.971 20.848 2.647 1.00 90.44 468 CYS A CA 1
ATOM 3727 C C . CYS A 1 468 ? -6.044 21.507 4.034 1.00 90.44 468 CYS A C 1
ATOM 3729 O O . CYS A 1 468 ? -7.035 21.326 4.742 1.00 90.44 468 CYS A O 1
ATOM 3731 N N . ASN A 1 469 ? -5.022 22.281 4.408 1.00 88.25 469 ASN A N 1
ATOM 3732 C CA . ASN A 1 469 ? -4.947 23.033 5.660 1.00 88.25 469 ASN A CA 1
ATOM 3733 C C . ASN A 1 469 ? -5.452 24.481 5.531 1.00 88.25 469 ASN A C 1
ATOM 3735 O O . ASN A 1 469 ? -5.338 25.252 6.486 1.00 88.25 469 ASN A O 1
ATOM 3739 N N . ASP A 1 470 ? -5.985 24.881 4.371 1.00 90.62 470 ASP A N 1
ATOM 3740 C CA . ASP A 1 470 ? -6.555 26.215 4.189 1.00 90.62 470 ASP A CA 1
ATOM 3741 C C . ASP A 1 470 ? -7.782 26.399 5.108 1.00 90.62 470 ASP A C 1
ATOM 3743 O O . ASP A 1 470 ? -8.703 25.575 5.073 1.00 90.62 470 ASP A O 1
ATOM 3747 N N . PRO A 1 471 ? -7.858 27.479 5.911 1.00 90.12 471 PRO A N 1
ATOM 3748 C CA . PRO A 1 471 ? -9.035 27.785 6.726 1.00 90.12 471 PRO A CA 1
ATOM 3749 C C . PRO A 1 471 ? -10.347 27.902 5.933 1.00 90.12 471 PRO A C 1
ATOM 3751 O O . PRO A 1 471 ? -11.423 27.777 6.519 1.00 90.12 471 PRO A O 1
ATOM 3754 N N . ASN A 1 472 ? -10.263 28.154 4.623 1.00 91.69 472 ASN A N 1
ATOM 3755 C CA . ASN A 1 472 ? -11.395 28.233 3.706 1.00 91.69 472 ASN A CA 1
ATOM 3756 C C . ASN A 1 472 ? -11.852 26.864 3.177 1.00 91.69 472 ASN A C 1
ATOM 3758 O O . ASN A 1 472 ? -12.880 26.809 2.497 1.00 91.69 472 ASN A O 1
ATOM 3762 N N . LYS A 1 473 ? -11.137 25.764 3.474 1.00 92.19 473 LYS A N 1
ATOM 3763 C CA . LYS A 1 473 ? -11.588 24.407 3.130 1.00 92.19 473 LYS A CA 1
ATOM 3764 C C . LYS A 1 473 ? -12.987 24.180 3.730 1.00 92.19 473 LYS A C 1
ATOM 3766 O O . LYS A 1 473 ? -13.166 24.377 4.939 1.00 92.19 473 LYS A O 1
ATOM 3771 N N . PRO A 1 474 ? -13.989 23.764 2.929 1.00 92.50 474 PRO A N 1
ATOM 3772 C CA . PRO A 1 474 ? -15.355 23.582 3.408 1.00 92.50 474 PRO A CA 1
ATOM 3773 C C . PRO A 1 474 ? -15.405 22.631 4.600 1.00 92.50 474 PRO A C 1
ATOM 3775 O O . PRO A 1 474 ? -14.819 21.550 4.558 1.00 92.50 474 PRO A O 1
ATOM 3778 N N . LYS A 1 475 ? -16.119 22.989 5.670 1.00 90.06 475 LYS A N 1
ATOM 3779 C CA . LYS A 1 475 ? -16.202 22.135 6.871 1.00 90.06 475 LYS A CA 1
ATOM 3780 C C . LYS A 1 475 ? -16.949 20.834 6.585 1.00 90.06 475 LYS A C 1
ATOM 3782 O O . LYS A 1 475 ? -16.665 19.819 7.212 1.00 90.06 475 LYS A O 1
ATOM 3787 N N . GLU A 1 476 ? -17.860 20.880 5.622 1.00 90.00 476 GLU A N 1
ATOM 3788 C CA . GLU A 1 476 ? -18.635 19.768 5.087 1.00 90.00 476 GLU A CA 1
ATOM 3789 C C . GLU A 1 476 ? -17.741 18.689 4.466 1.00 90.00 476 GLU A C 1
ATOM 3791 O O . GLU A 1 476 ? -18.099 17.515 4.511 1.00 90.00 476 GLU A O 1
ATOM 3796 N N . SER A 1 477 ? -16.548 19.049 3.972 1.00 87.56 477 SER A N 1
ATOM 3797 C CA . SER A 1 477 ? -15.575 18.098 3.408 1.00 87.56 477 SER A CA 1
ATOM 3798 C C . SER A 1 477 ? -15.087 17.047 4.408 1.00 87.56 477 SER A C 1
ATOM 3800 O O . SER A 1 477 ? -14.580 16.010 4.007 1.00 87.56 477 SER A O 1
ATOM 3802 N N . LYS A 1 478 ? -15.299 17.259 5.715 1.00 84.88 478 LYS A N 1
ATOM 3803 C CA . LYS A 1 478 ? -15.040 16.247 6.752 1.00 84.88 478 LYS A CA 1
ATOM 3804 C C . LYS A 1 478 ? -15.882 14.978 6.590 1.00 84.88 478 LYS A C 1
ATOM 3806 O O . LYS A 1 478 ? -15.549 13.966 7.189 1.00 84.88 478 LYS A O 1
ATOM 3811 N N . SER A 1 479 ? -16.970 15.044 5.822 1.00 86.19 479 SER A N 1
ATOM 3812 C CA . SER A 1 479 ? -17.782 13.880 5.445 1.00 86.19 479 SER A CA 1
ATOM 3813 C C . SER A 1 479 ? -17.127 13.003 4.367 1.00 86.19 479 SER A C 1
ATOM 3815 O O . SER A 1 479 ? -17.595 11.894 4.121 1.00 86.19 479 SER A O 1
ATOM 3817 N N . CYS A 1 480 ? -16.063 13.486 3.717 1.00 88.00 480 CYS A N 1
ATOM 3818 C CA . CYS A 1 480 ? -15.269 12.751 2.738 1.00 88.00 480 CYS A CA 1
ATOM 3819 C C . CYS A 1 480 ? -14.219 11.910 3.460 1.00 88.00 480 CYS A C 1
ATOM 3821 O O . CYS A 1 480 ? -13.069 12.316 3.593 1.00 88.00 480 CYS A O 1
ATOM 3823 N N . SER A 1 481 ? -14.645 10.758 3.974 1.00 79.81 481 SER A N 1
ATOM 3824 C CA . SER A 1 481 ? -13.786 9.842 4.732 1.00 79.81 481 SER A CA 1
ATOM 3825 C C . SER A 1 481 ? -13.723 8.435 4.145 1.00 79.81 481 SER A C 1
ATOM 3827 O O . SER A 1 481 ? -12.873 7.653 4.552 1.00 79.81 481 SER A O 1
ATOM 3829 N N . LYS A 1 482 ? -14.605 8.092 3.199 1.00 81.81 482 LYS A N 1
ATOM 3830 C CA . LYS A 1 482 ? -14.662 6.750 2.615 1.00 81.81 482 LYS A CA 1
ATOM 3831 C C . LYS A 1 482 ? -13.628 6.611 1.506 1.00 81.81 482 LYS A C 1
ATOM 3833 O O . LYS A 1 482 ? -13.854 7.098 0.401 1.00 81.81 482 LYS A O 1
ATOM 3838 N N . VAL A 1 483 ? -12.509 5.950 1.782 1.00 84.06 483 VAL A N 1
ATOM 3839 C CA . VAL A 1 483 ? -11.437 5.725 0.797 1.00 84.06 483 VAL A CA 1
ATOM 3840 C C . VAL A 1 483 ? -11.946 4.828 -0.337 1.00 84.06 483 VAL A C 1
ATOM 3842 O O . VAL A 1 483 ? -12.371 3.700 -0.098 1.00 84.06 483 VAL A O 1
ATOM 3845 N N . LEU A 1 484 ? -11.904 5.317 -1.579 1.00 86.88 484 LEU A N 1
ATOM 3846 C CA . LEU A 1 484 ? -12.194 4.532 -2.787 1.00 86.88 484 LEU A CA 1
ATOM 3847 C C . LEU A 1 484 ? -10.925 3.896 -3.368 1.00 86.88 484 LEU A C 1
ATOM 3849 O O . LEU A 1 484 ? -10.960 2.760 -3.842 1.00 86.88 484 LEU A O 1
ATOM 3853 N N . ALA A 1 485 ? -9.820 4.641 -3.350 1.00 86.75 485 ALA A N 1
ATOM 3854 C CA . ALA A 1 485 ? -8.497 4.189 -3.757 1.00 86.75 485 ALA A CA 1
ATOM 3855 C C . ALA A 1 485 ? -7.422 5.101 -3.155 1.00 86.75 485 ALA A C 1
ATOM 3857 O O . ALA A 1 485 ? -7.661 6.284 -2.911 1.00 86.75 485 ALA A O 1
ATOM 3858 N N . ALA A 1 486 ? -6.227 4.549 -2.991 1.00 83.25 486 ALA A N 1
ATOM 3859 C CA . ALA A 1 486 ? -5.021 5.288 -2.668 1.00 83.25 486 ALA A CA 1
ATOM 3860 C C . ALA A 1 486 ? -3.885 4.812 -3.576 1.00 83.25 486 ALA A C 1
ATOM 3862 O O . ALA A 1 486 ? -3.844 3.655 -4.001 1.00 83.25 486 ALA A O 1
ATOM 3863 N N . TRP A 1 487 ? -2.984 5.725 -3.905 1.00 86.19 487 TRP A N 1
ATOM 3864 C CA . TRP A 1 487 ? -1.875 5.513 -4.819 1.00 86.19 487 TRP A CA 1
ATOM 3865 C C . TRP A 1 487 ? -0.614 6.160 -4.257 1.00 86.19 487 TRP A C 1
ATOM 3867 O O . TRP A 1 487 ? -0.663 7.271 -3.738 1.00 86.19 487 TRP A O 1
ATOM 3877 N N . ALA A 1 488 ? 0.524 5.492 -4.409 1.00 74.06 488 ALA A N 1
ATOM 3878 C CA . ALA A 1 488 ? 1.849 6.039 -4.134 1.00 74.06 488 ALA A CA 1
ATOM 3879 C C . ALA A 1 488 ? 2.740 5.869 -5.373 1.00 74.06 488 ALA A C 1
ATOM 3881 O O . ALA A 1 488 ? 2.454 5.021 -6.219 1.00 74.06 488 ALA A O 1
ATOM 3882 N N . MET A 1 489 ? 3.821 6.649 -5.472 1.00 70.00 489 MET A N 1
ATOM 3883 C CA . MET A 1 489 ? 4.760 6.614 -6.608 1.00 70.00 489 MET A CA 1
ATOM 3884 C C . MET A 1 489 ? 5.129 5.185 -7.029 1.00 70.00 489 MET A C 1
ATOM 3886 O O . MET A 1 489 ? 5.691 4.436 -6.242 1.00 70.00 489 MET A O 1
ATOM 3890 N N . GLY A 1 490 ? 4.834 4.795 -8.270 1.00 64.12 490 GLY A N 1
ATOM 3891 C CA . GLY A 1 490 ? 5.148 3.458 -8.797 1.00 64.12 490 GLY A CA 1
ATOM 3892 C C . GLY A 1 490 ? 4.124 2.361 -8.473 1.00 64.12 490 GLY A C 1
ATOM 3893 O O . GLY A 1 490 ? 4.298 1.224 -8.905 1.00 64.12 490 GLY A O 1
ATOM 3894 N N . ALA A 1 491 ? 3.039 2.664 -7.753 1.00 73.12 491 ALA A N 1
ATOM 3895 C CA . ALA A 1 491 ? 1.935 1.723 -7.587 1.00 73.12 491 ALA A CA 1
ATOM 3896 C C . ALA A 1 491 ? 1.139 1.570 -8.897 1.00 73.12 491 ALA A C 1
ATOM 3898 O O . ALA A 1 491 ? 0.824 2.551 -9.577 1.00 73.12 491 ALA A O 1
ATOM 3899 N N . GLY A 1 492 ? 0.792 0.327 -9.236 1.00 77.56 492 GLY A N 1
ATOM 3900 C CA . GLY A 1 492 ? -0.085 0.009 -10.363 1.00 77.56 492 GLY A CA 1
ATOM 3901 C C . GLY A 1 492 ? -1.563 0.340 -10.097 1.00 77.56 492 GLY A C 1
ATOM 3902 O O . GLY A 1 492 ? -1.926 0.786 -9.004 1.00 77.56 492 GLY A O 1
ATOM 3903 N N . PRO A 1 493 ? -2.446 0.109 -11.083 1.00 85.31 493 PRO A N 1
ATOM 3904 C CA . PRO A 1 493 ? -3.876 0.354 -10.935 1.00 85.31 493 PRO A CA 1
ATOM 3905 C C . PRO A 1 493 ? -4.547 -0.634 -9.968 1.00 85.31 493 PRO A C 1
ATOM 3907 O O . PRO A 1 493 ? -4.121 -1.780 -9.807 1.00 85.31 493 PRO A O 1
ATOM 3910 N N . ILE A 1 494 ? -5.682 -0.236 -9.393 1.00 87.81 494 ILE A N 1
ATOM 3911 C CA . ILE A 1 494 ? -6.635 -1.195 -8.829 1.00 87.81 494 ILE A CA 1
ATOM 3912 C C . ILE A 1 494 ? -7.603 -1.648 -9.921 1.00 87.81 494 ILE A C 1
ATOM 3914 O O . ILE A 1 494 ? -8.451 -0.881 -10.374 1.00 87.81 494 ILE A O 1
ATOM 3918 N N . THR A 1 495 ? -7.489 -2.914 -10.315 1.00 90.19 495 THR A N 1
ATOM 3919 C CA . THR A 1 495 ? -8.409 -3.585 -11.241 1.00 90.19 495 THR A CA 1
ATOM 3920 C C . THR A 1 495 ? -9.392 -4.457 -10.463 1.00 90.19 495 THR A C 1
ATOM 3922 O O . THR A 1 495 ? -9.001 -5.250 -9.607 1.00 90.19 495 THR A O 1
ATOM 3925 N N . TYR A 1 496 ? -10.684 -4.315 -10.751 1.00 92.69 496 TYR A N 1
ATOM 3926 C CA . TYR A 1 496 ? -11.738 -5.100 -10.112 1.00 92.69 496 TYR A CA 1
ATOM 3927 C C . TYR A 1 496 ? -11.943 -6.438 -10.843 1.00 92.69 496 TYR A C 1
ATOM 3929 O O . TYR A 1 496 ? -11.853 -6.487 -12.074 1.00 92.69 496 TYR A O 1
ATOM 3937 N N . PRO A 1 497 ? -12.281 -7.527 -10.130 1.00 92.62 497 PRO A N 1
ATOM 3938 C CA . PRO A 1 497 ? -12.455 -8.852 -10.724 1.00 92.62 497 PRO A CA 1
ATOM 3939 C C . PRO A 1 497 ? -13.774 -8.951 -11.505 1.00 92.62 497 PRO A C 1
ATOM 3941 O O . PRO A 1 497 ? -14.748 -8.305 -11.140 1.00 92.62 497 PRO A O 1
ATOM 3944 N N . LEU A 1 498 ? -13.859 -9.789 -12.545 1.00 92.56 498 LEU A N 1
ATOM 3945 C CA . LEU A 1 498 ? -15.028 -9.865 -13.452 1.00 92.56 498 LEU A CA 1
ATOM 3946 C C . LEU A 1 498 ? -16.387 -10.087 -12.756 1.00 92.56 498 LEU A C 1
ATOM 3948 O O . LEU A 1 498 ? -17.436 -9.768 -13.309 1.00 92.56 498 LEU A O 1
ATOM 3952 N N . GLN A 1 499 ? -16.383 -10.645 -11.546 1.00 93.62 499 GLN A N 1
ATOM 3953 C CA . GLN A 1 499 ? -17.580 -10.882 -10.746 1.00 93.62 499 GLN A CA 1
ATOM 3954 C C . GLN A 1 499 ? -18.130 -9.603 -10.100 1.00 93.62 499 GLN A C 1
ATOM 3956 O O . GLN A 1 499 ? -19.316 -9.573 -9.771 1.00 93.62 499 GLN A O 1
ATOM 3961 N N . ALA A 1 500 ? -17.304 -8.571 -9.899 1.00 96.06 500 ALA A N 1
ATOM 3962 C CA . ALA A 1 500 ? -17.671 -7.396 -9.119 1.00 96.06 500 ALA A CA 1
ATOM 3963 C C . ALA A 1 500 ? -17.122 -6.075 -9.672 1.00 96.06 500 ALA A C 1
ATOM 3965 O O . ALA A 1 500 ? -16.050 -6.031 -10.270 1.00 96.06 500 ALA A O 1
ATOM 3966 N N . GLY A 1 501 ? -17.845 -4.984 -9.437 1.00 96.19 501 GLY A N 1
ATOM 3967 C CA . GLY A 1 501 ? -17.397 -3.622 -9.728 1.00 96.19 501 GLY A CA 1
ATOM 3968 C C . GLY A 1 501 ? -17.743 -2.683 -8.578 1.00 96.19 501 GLY A C 1
ATOM 3969 O O . GLY A 1 501 ? -18.704 -2.926 -7.846 1.00 96.19 501 GLY A O 1
ATOM 3970 N N . MET A 1 502 ? -16.954 -1.627 -8.382 1.00 95.31 502 MET A N 1
ATOM 3971 C CA . MET A 1 502 ? -17.239 -0.649 -7.328 1.00 95.31 502 MET A CA 1
ATOM 3972 C C . MET A 1 502 ? -18.414 0.239 -7.756 1.00 95.31 502 MET A C 1
ATOM 3974 O O . MET A 1 502 ? -18.328 0.882 -8.806 1.00 95.31 502 MET A O 1
ATOM 3978 N N . PRO A 1 503 ? -19.521 0.277 -6.995 1.00 94.38 503 PRO A N 1
ATOM 3979 C CA . PRO A 1 503 ? -20.667 1.111 -7.324 1.00 94.38 503 PRO A CA 1
ATOM 3980 C C . PRO A 1 503 ? -20.291 2.596 -7.314 1.00 94.38 503 PRO A C 1
ATOM 3982 O O . PRO A 1 503 ? -19.736 3.102 -6.342 1.00 94.38 503 PRO A O 1
ATOM 3985 N N . PHE A 1 504 ? -20.618 3.298 -8.399 1.00 94.12 504 PHE A N 1
ATOM 3986 C CA . PHE A 1 504 ? -20.282 4.708 -8.584 1.00 94.12 504 PHE A CA 1
ATOM 3987 C C . PHE A 1 504 ? -21.414 5.435 -9.311 1.00 94.12 504 PHE A C 1
ATOM 3989 O O . PHE A 1 504 ? -21.898 4.964 -10.342 1.00 94.12 504 PHE A O 1
ATOM 3996 N N . GLY A 1 505 ? -21.847 6.573 -8.769 1.00 93.38 505 GLY A N 1
ATOM 3997 C CA . GLY A 1 505 ? -22.954 7.343 -9.337 1.00 93.38 505 GLY A CA 1
ATOM 3998 C C . GLY A 1 505 ? -24.355 6.758 -9.090 1.00 93.38 505 GLY A C 1
ATOM 3999 O O . GLY A 1 505 ? -24.539 5.775 -8.369 1.00 93.38 505 GLY A O 1
ATOM 4000 N N . GLY A 1 506 ? -25.361 7.397 -9.686 1.00 92.88 506 GLY A N 1
ATOM 4001 C CA . GLY A 1 506 ? -26.785 7.079 -9.526 1.00 92.88 506 GLY A CA 1
ATOM 4002 C C . GLY A 1 506 ? -27.491 7.831 -8.392 1.00 92.88 506 GLY A C 1
ATOM 4003 O O . GLY A 1 506 ? -26.873 8.534 -7.599 1.00 92.88 506 GLY A O 1
ATOM 4004 N N . GLU A 1 507 ? -28.816 7.670 -8.307 1.00 87.31 507 GLU A N 1
ATOM 4005 C CA . GLU A 1 507 ? -29.680 8.452 -7.400 1.00 87.31 507 GLU A CA 1
ATOM 4006 C C . GLU A 1 507 ? -29.373 8.244 -5.907 1.00 87.31 507 GLU A C 1
ATOM 4008 O O . GLU A 1 507 ? -29.542 9.161 -5.108 1.00 87.31 507 GLU A O 1
ATOM 4013 N N . ASN A 1 508 ? -28.885 7.056 -5.536 1.00 85.12 508 ASN A N 1
ATOM 4014 C CA . ASN A 1 508 ? -28.546 6.702 -4.153 1.00 85.12 508 ASN A CA 1
ATOM 4015 C C . ASN A 1 508 ? -27.081 7.005 -3.790 1.00 85.12 508 ASN A C 1
ATOM 4017 O O . ASN A 1 508 ? -26.649 6.696 -2.681 1.00 85.12 508 ASN A O 1
ATOM 4021 N N . PHE A 1 509 ? -26.300 7.568 -4.716 1.00 89.19 509 PHE A N 1
ATOM 4022 C CA . PHE A 1 509 ? -24.896 7.900 -4.507 1.00 89.19 509 PHE A CA 1
ATOM 4023 C C . PHE A 1 509 ? -24.755 9.402 -4.275 1.00 89.19 509 PHE A C 1
ATOM 4025 O O . PHE A 1 509 ? -25.088 10.211 -5.145 1.00 89.19 509 PHE A O 1
ATOM 4032 N N . PHE A 1 510 ? -24.231 9.797 -3.112 1.00 92.94 510 PHE A N 1
ATOM 4033 C CA . PHE A 1 510 ? -23.951 11.208 -2.871 1.00 92.94 510 PHE A CA 1
ATOM 4034 C C . PHE A 1 510 ? -22.827 11.670 -3.813 1.00 92.94 510 PHE A C 1
ATOM 4036 O O . PHE A 1 510 ? -21.734 11.109 -3.764 1.00 92.94 510 PHE A O 1
ATOM 4043 N N . PRO A 1 511 ? -23.063 12.648 -4.706 1.00 94.19 511 PRO A N 1
ATOM 4044 C CA . PRO A 1 511 ? -22.263 12.813 -5.917 1.00 94.19 511 PRO A CA 1
ATOM 4045 C C . PRO A 1 511 ? -21.005 13.653 -5.698 1.00 94.19 511 PRO A C 1
ATOM 4047 O O . PRO A 1 511 ? -20.615 14.396 -6.593 1.00 94.19 511 PRO A O 1
ATOM 4050 N N . TYR A 1 512 ? -20.410 13.596 -4.512 1.00 95.44 512 TYR A N 1
ATOM 4051 C CA . TYR A 1 512 ? -19.221 14.364 -4.174 1.00 95.44 512 TYR A CA 1
ATOM 4052 C C . TYR A 1 512 ? -18.075 13.426 -3.843 1.00 95.44 512 TYR A C 1
ATOM 4054 O O . TYR A 1 512 ? -18.239 12.453 -3.101 1.00 95.44 512 TYR A O 1
ATOM 4062 N N . VAL A 1 513 ? -16.919 13.748 -4.403 1.00 95.94 513 VAL A N 1
ATOM 4063 C CA . VAL A 1 513 ? -15.661 13.053 -4.160 1.00 95.94 513 VAL A CA 1
ATOM 4064 C C . VAL A 1 513 ? -14.581 14.074 -3.836 1.00 95.94 513 VAL A C 1
ATOM 4066 O O . VAL A 1 513 ? -14.648 15.222 -4.278 1.00 95.94 513 VAL A O 1
ATOM 4069 N N . MET A 1 514 ? -13.595 13.658 -3.052 1.00 96.00 514 MET A N 1
ATOM 4070 C CA . MET A 1 514 ? -12.433 14.471 -2.714 1.00 96.00 514 MET A CA 1
ATOM 4071 C C . MET A 1 514 ? -11.171 13.709 -3.088 1.00 96.00 514 MET A C 1
ATOM 4073 O O . MET A 1 514 ? -11.010 12.572 -2.664 1.00 96.00 514 MET A O 1
ATOM 4077 N N . VAL A 1 515 ? -10.279 14.333 -3.847 1.00 96.69 515 VAL A N 1
ATOM 4078 C CA . VAL A 1 515 ? -8.919 13.847 -4.073 1.00 96.69 515 VAL A CA 1
ATOM 4079 C C . VAL A 1 515 ? -7.975 14.629 -3.170 1.00 96.69 515 VAL A C 1
ATOM 4081 O O . VAL A 1 515 ? -7.995 15.859 -3.170 1.00 96.69 515 VAL A O 1
ATOM 4084 N N . GLU A 1 516 ? -7.165 13.920 -2.395 1.00 94.81 516 GLU A N 1
ATOM 4085 C CA . GLU A 1 516 ? -6.069 14.476 -1.609 1.00 94.81 516 GLU A CA 1
ATOM 4086 C C . GLU A 1 516 ? -4.738 14.083 -2.253 1.00 94.81 516 GLU A C 1
ATOM 4088 O O . GLU A 1 516 ? -4.510 12.913 -2.543 1.00 94.81 516 GLU A O 1
ATOM 4093 N N . ILE A 1 517 ? -3.867 15.057 -2.508 1.00 94.75 517 ILE A N 1
ATOM 4094 C CA . ILE A 1 517 ? -2.575 14.874 -3.171 1.00 94.75 517 ILE A CA 1
ATOM 4095 C C . ILE A 1 517 ? -1.480 15.384 -2.251 1.00 94.75 517 ILE A C 1
ATOM 4097 O O . ILE A 1 517 ? -1.474 16.556 -1.870 1.00 94.75 517 ILE A O 1
ATOM 4101 N N . HIS A 1 518 ? -0.527 14.520 -1.932 1.00 91.00 518 HIS A N 1
ATOM 4102 C CA . HIS A 1 518 ? 0.672 14.891 -1.205 1.00 91.00 518 HIS A CA 1
ATOM 4103 C C . HIS A 1 518 ? 1.813 15.175 -2.179 1.00 91.00 518 HIS A C 1
ATOM 4105 O O . HIS A 1 518 ? 2.310 14.276 -2.861 1.00 91.00 518 HIS A O 1
ATOM 4111 N N . TYR A 1 519 ? 2.255 16.430 -2.204 1.00 90.62 519 TYR A N 1
ATOM 4112 C CA . TYR A 1 519 ? 3.440 16.853 -2.936 1.00 90.62 519 TYR A CA 1
ATOM 4113 C C . TYR A 1 519 ? 4.676 16.852 -2.035 1.00 90.62 519 TYR A C 1
ATOM 4115 O O . TYR A 1 519 ? 4.665 17.492 -0.977 1.00 90.62 519 TYR A O 1
ATOM 4123 N N . ASN A 1 520 ? 5.753 16.217 -2.504 1.00 83.62 520 ASN A N 1
ATOM 4124 C CA . ASN A 1 520 ? 7.101 16.328 -1.952 1.00 83.62 520 ASN A CA 1
ATOM 4125 C C . ASN A 1 520 ? 7.975 17.209 -2.865 1.00 83.62 520 ASN A C 1
ATOM 4127 O O . ASN A 1 520 ? 8.586 16.747 -3.824 1.00 83.62 520 ASN A O 1
ATOM 4131 N N . ASN A 1 521 ? 8.027 18.508 -2.580 1.00 86.44 521 ASN A N 1
ATOM 4132 C CA . ASN A 1 521 ? 8.789 19.503 -3.329 1.00 86.44 521 ASN A CA 1
ATOM 4133 C C . ASN A 1 521 ? 10.119 19.811 -2.619 1.00 86.44 521 ASN A C 1
ATOM 4135 O O . ASN A 1 521 ? 10.327 20.893 -2.061 1.00 86.44 521 ASN A O 1
ATOM 4139 N N . GLU A 1 522 ? 11.044 18.850 -2.639 1.00 77.31 522 GLU A N 1
ATOM 4140 C CA . GLU A 1 522 ? 12.353 18.967 -1.973 1.00 77.31 522 GLU A CA 1
ATOM 4141 C C . GLU A 1 522 ? 13.170 20.166 -2.471 1.00 77.31 522 GLU A C 1
ATOM 4143 O O . GLU A 1 522 ? 13.821 20.863 -1.687 1.00 77.31 522 GLU A O 1
ATOM 4148 N N . ALA A 1 523 ? 13.070 20.457 -3.771 1.00 82.19 523 ALA A N 1
ATOM 4149 C CA . ALA A 1 523 ? 13.719 21.596 -4.411 1.00 82.19 523 ALA A CA 1
ATOM 4150 C C . ALA A 1 523 ? 13.096 22.954 -4.030 1.00 82.19 523 ALA A C 1
ATOM 4152 O O . ALA A 1 523 ? 13.671 23.994 -4.354 1.00 82.19 523 ALA A O 1
ATOM 4153 N N . LYS A 1 524 ? 11.936 22.964 -3.354 1.00 90.44 524 LYS A N 1
ATOM 4154 C CA . LYS A 1 524 ? 11.182 24.163 -2.940 1.00 90.44 524 LYS A CA 1
ATOM 4155 C C . LYS A 1 524 ? 10.939 25.137 -4.094 1.00 90.44 524 LYS A C 1
ATOM 4157 O O . LYS A 1 524 ? 11.012 26.356 -3.928 1.00 90.44 524 LYS A O 1
ATOM 4162 N N . ARG A 1 525 ? 10.664 24.599 -5.281 1.00 90.88 525 ARG A N 1
ATOM 4163 C CA . ARG A 1 525 ? 10.335 25.391 -6.470 1.00 90.88 525 ARG A CA 1
ATOM 4164 C C . ARG A 1 525 ? 8.916 25.941 -6.378 1.00 90.88 525 ARG A C 1
ATOM 4166 O O . ARG A 1 525 ? 8.061 25.339 -5.742 1.00 90.88 525 ARG A O 1
ATOM 4173 N N . SER A 1 526 ? 8.670 27.087 -7.002 1.00 93.12 526 SER A N 1
ATOM 4174 C CA . SER A 1 526 ? 7.365 27.767 -6.979 1.00 93.12 526 SER A CA 1
ATOM 4175 C C . SER A 1 526 ? 6.649 27.760 -8.329 1.00 93.12 526 SER A C 1
ATOM 4177 O O . SER A 1 526 ? 5.603 28.385 -8.468 1.00 93.12 526 SER A O 1
ATOM 4179 N N . ASP A 1 527 ? 7.252 27.153 -9.348 1.00 93.69 527 ASP A N 1
ATOM 4180 C CA . ASP A 1 527 ? 6.773 27.168 -10.732 1.00 93.69 527 ASP A CA 1
ATOM 4181 C C . ASP A 1 527 ? 6.065 25.874 -11.150 1.00 93.69 527 ASP A C 1
ATOM 4183 O O . ASP A 1 527 ? 5.608 25.766 -12.285 1.00 93.69 527 ASP A O 1
ATOM 4187 N N . TYR A 1 528 ? 5.933 24.915 -10.232 1.00 94.44 528 TYR A N 1
ATOM 4188 C CA . TYR A 1 528 ? 5.155 23.708 -10.466 1.00 94.44 528 TYR A CA 1
ATOM 4189 C C . TYR A 1 528 ? 3.657 24.029 -10.510 1.00 94.44 528 TYR A C 1
ATOM 4191 O O . TYR A 1 528 ? 3.094 24.604 -9.573 1.00 94.44 528 TYR A O 1
ATOM 4199 N N . VAL A 1 529 ? 3.030 23.628 -11.613 1.00 95.81 529 VAL A N 1
ATOM 4200 C CA . VAL A 1 529 ? 1.580 23.628 -11.811 1.00 95.81 529 VAL A CA 1
ATOM 4201 C C . VAL A 1 529 ? 1.169 22.196 -12.101 1.00 95.81 529 VAL A C 1
ATOM 4203 O O . VAL A 1 529 ? 1.773 21.546 -12.955 1.00 95.81 529 VAL A O 1
ATOM 4206 N N . ASP A 1 530 ? 0.170 21.704 -11.380 1.00 96.69 530 ASP A N 1
ATOM 4207 C CA . ASP A 1 530 ? -0.214 20.301 -11.412 1.00 96.69 530 ASP A CA 1
ATOM 4208 C C . ASP A 1 530 ? -1.716 20.104 -11.667 1.00 96.69 530 ASP A C 1
ATOM 4210 O O . ASP A 1 530 ? -2.555 20.861 -11.181 1.00 96.69 530 ASP A O 1
ATOM 4214 N N . ASN A 1 531 ? -2.040 19.084 -12.461 1.00 97.00 531 ASN A N 1
ATOM 4215 C CA . ASN A 1 531 ? -3.397 18.629 -12.773 1.00 97.00 531 ASN A CA 1
ATOM 4216 C C . ASN A 1 531 ? -3.556 17.122 -12.481 1.00 97.00 531 ASN A C 1
ATOM 4218 O O . ASN A 1 531 ? -4.271 16.403 -13.184 1.00 97.00 531 ASN A O 1
ATOM 4222 N N . SER A 1 532 ? -2.802 16.612 -11.504 1.00 97.00 532 SER A N 1
ATOM 4223 C CA . SER A 1 532 ? -2.774 15.192 -11.178 1.00 97.00 532 SER A CA 1
ATOM 4224 C C . SER A 1 532 ? -4.026 14.765 -10.421 1.00 97.00 532 SER A C 1
ATOM 4226 O O . SER A 1 532 ? -4.711 15.562 -9.780 1.00 97.00 532 SER A O 1
ATOM 4228 N N . GLY A 1 533 ? -4.328 13.475 -10.477 1.00 96.12 533 GLY A N 1
ATOM 4229 C CA . GLY A 1 533 ? -5.434 12.877 -9.745 1.00 96.12 533 GLY A CA 1
ATOM 4230 C C . GLY A 1 533 ? -5.626 11.418 -10.114 1.00 96.12 533 GLY A C 1
ATOM 4231 O O . GLY A 1 533 ? -4.666 10.688 -10.357 1.00 96.12 533 GLY A O 1
ATOM 4232 N N . PHE A 1 534 ? -6.880 10.993 -10.197 1.00 96.56 534 PHE A N 1
ATOM 4233 C CA . PHE A 1 534 ? -7.252 9.636 -10.565 1.00 96.56 534 PHE A CA 1
ATOM 4234 C C . PHE A 1 534 ? -7.984 9.597 -11.896 1.00 96.56 534 PHE A C 1
ATOM 4236 O O . PHE A 1 534 ? -8.890 10.388 -12.159 1.00 96.56 534 PHE A O 1
ATOM 4243 N N . LYS A 1 535 ? -7.627 8.603 -12.703 1.00 95.94 535 LYS A N 1
ATOM 4244 C CA . LYS A 1 535 ? -8.380 8.168 -13.869 1.00 95.94 535 LYS A CA 1
ATOM 4245 C C . LYS A 1 535 ? -9.236 6.970 -13.472 1.00 95.94 535 LYS A C 1
ATOM 4247 O O . LYS A 1 535 ? -8.731 5.901 -13.125 1.00 95.94 535 LYS A O 1
ATOM 4252 N N . ILE A 1 536 ? -10.548 7.152 -13.525 1.00 95.94 536 ILE A N 1
ATOM 4253 C CA . ILE A 1 536 ? -11.544 6.159 -13.132 1.00 95.94 536 ILE A CA 1
ATOM 4254 C C . ILE A 1 536 ? -12.179 5.595 -14.397 1.00 95.94 536 ILE A C 1
ATOM 4256 O O . ILE A 1 536 ? -12.835 6.311 -15.152 1.00 95.94 536 ILE A O 1
ATOM 4260 N N . THR A 1 537 ? -11.995 4.297 -14.619 1.00 95.88 537 THR A N 1
ATOM 4261 C CA . THR A 1 537 ? -12.605 3.553 -15.724 1.00 95.88 537 THR A CA 1
ATOM 4262 C C . THR A 1 537 ? -13.845 2.831 -15.212 1.00 95.88 537 THR A C 1
ATOM 4264 O O . THR A 1 537 ? -13.757 2.023 -14.281 1.00 95.88 537 THR A O 1
ATOM 4267 N N . TYR A 1 538 ? -15.001 3.107 -15.811 1.00 95.75 538 TYR A N 1
ATOM 4268 C CA . TYR A 1 538 ? -16.296 2.581 -15.379 1.00 95.75 538 TYR A CA 1
ATOM 4269 C C . TYR A 1 538 ? -17.107 2.011 -16.544 1.00 95.75 538 TYR A C 1
ATOM 4271 O O . TYR A 1 538 ? -16.834 2.299 -17.707 1.00 95.75 538 TYR A O 1
ATOM 4279 N N . SER A 1 539 ? -18.107 1.189 -16.231 1.00 96.00 539 SER A N 1
ATOM 4280 C CA . SER A 1 539 ? -19.037 0.604 -17.195 1.00 96.00 539 SER A CA 1
ATOM 4281 C C . SER A 1 539 ? -20.490 0.771 -16.756 1.00 96.00 539 SER A C 1
ATOM 4283 O O . SER A 1 539 ? -20.821 0.662 -15.571 1.00 96.00 539 SER A O 1
ATOM 4285 N N . ASP A 1 540 ? -21.366 0.968 -17.741 1.00 95.44 540 ASP A N 1
ATOM 4286 C CA . ASP A 1 540 ? -22.825 0.887 -17.593 1.00 95.44 540 ASP A CA 1
ATOM 4287 C C . ASP A 1 540 ? -23.315 -0.568 -17.477 1.00 95.44 540 ASP A C 1
ATOM 4289 O O . ASP A 1 540 ? -24.446 -0.828 -17.063 1.00 95.44 540 ASP A O 1
ATOM 4293 N N . GLN A 1 541 ? -22.478 -1.537 -17.865 1.00 95.75 541 GLN A N 1
ATOM 4294 C CA . GLN A 1 541 ? -22.772 -2.960 -17.739 1.00 95.75 541 GLN A CA 1
ATOM 4295 C C . GLN A 1 541 ? -22.407 -3.423 -16.329 1.00 95.75 541 GLN A C 1
ATOM 4297 O O . GLN A 1 541 ? -21.265 -3.777 -16.047 1.00 95.75 541 GLN A O 1
ATOM 4302 N N . LEU A 1 542 ? -23.398 -3.409 -15.436 1.00 96.38 542 LEU A N 1
ATOM 4303 C CA . LEU A 1 542 ? -23.209 -3.838 -14.053 1.00 96.38 542 LEU A CA 1
ATOM 4304 C C . LEU A 1 542 ? -22.783 -5.312 -13.996 1.00 96.38 542 LEU A C 1
ATOM 4306 O O . LEU A 1 542 ? -23.464 -6.197 -14.524 1.00 96.38 542 LEU A O 1
ATOM 4310 N N . ARG A 1 543 ? -21.665 -5.567 -13.317 1.00 96.69 543 ARG A N 1
ATOM 4311 C CA . ARG A 1 543 ? -21.203 -6.905 -12.946 1.00 96.69 543 ARG A CA 1
ATOM 4312 C C . ARG A 1 543 ? -22.134 -7.511 -11.895 1.00 96.69 543 ARG A C 1
ATOM 4314 O O . ARG A 1 543 ? -22.988 -6.838 -11.318 1.00 96.69 543 ARG A O 1
ATOM 4321 N N . GLN A 1 544 ? -21.969 -8.809 -11.647 1.00 97.06 544 GLN A N 1
ATOM 4322 C CA . GLN A 1 544 ? -22.872 -9.577 -10.786 1.00 97.06 544 GLN A CA 1
ATOM 4323 C C . GLN A 1 544 ? -22.969 -9.016 -9.360 1.00 97.06 544 GLN A C 1
ATOM 4325 O O . GLN A 1 544 ? -24.053 -9.026 -8.776 1.00 97.06 544 GLN A O 1
ATOM 4330 N N . PHE A 1 545 ? -21.851 -8.561 -8.798 1.00 97.88 545 PHE A N 1
ATOM 4331 C CA . PHE A 1 545 ? -21.778 -8.076 -7.427 1.00 97.88 545 PHE A CA 1
ATOM 4332 C C . PHE A 1 545 ? -21.284 -6.633 -7.357 1.00 97.88 545 PHE A C 1
ATOM 4334 O O . PHE A 1 545 ? -20.432 -6.201 -8.131 1.00 97.88 545 PHE A O 1
ATOM 4341 N N . ASP A 1 546 ? -21.780 -5.901 -6.366 1.00 97.00 546 ASP A N 1
ATOM 4342 C CA . ASP A 1 546 ? -21.118 -4.679 -5.926 1.00 97.00 546 ASP A CA 1
ATOM 4343 C C . ASP A 1 546 ? -19.875 -5.051 -5.122 1.00 97.00 546 ASP A C 1
ATOM 4345 O O . ASP A 1 546 ? -19.917 -5.964 -4.291 1.00 97.00 546 ASP A O 1
ATOM 4349 N N . ALA A 1 547 ? -18.777 -4.346 -5.364 1.00 96.44 547 ALA A N 1
ATOM 4350 C CA . ALA A 1 547 ? -17.607 -4.391 -4.505 1.00 96.44 547 ALA A CA 1
ATOM 4351 C C . ALA A 1 547 ? -17.745 -3.390 -3.349 1.00 96.44 547 ALA A C 1
ATOM 4353 O O . ALA A 1 547 ? -18.398 -2.356 -3.477 1.00 96.44 547 ALA A O 1
ATOM 4354 N N . GLY A 1 548 ? -17.112 -3.703 -2.224 1.00 94.06 548 GLY A N 1
ATOM 4355 C CA . GLY A 1 548 ? -16.999 -2.835 -1.059 1.00 94.06 548 GLY A CA 1
ATOM 4356 C C . GLY A 1 548 ? -15.558 -2.751 -0.566 1.00 94.06 548 GLY A C 1
ATOM 4357 O O . GLY A 1 548 ? -14.706 -3.563 -0.936 1.00 94.06 548 GLY A O 1
ATOM 4358 N N . ILE A 1 549 ? -15.301 -1.758 0.282 1.00 93.75 549 ILE A N 1
ATOM 4359 C CA . ILE A 1 549 ? -14.046 -1.587 1.018 1.00 93.75 549 ILE A CA 1
ATOM 4360 C C . ILE A 1 549 ? -14.398 -1.602 2.500 1.00 93.75 549 ILE A C 1
ATOM 4362 O O . ILE A 1 549 ? -15.371 -0.969 2.905 1.00 93.75 549 ILE A O 1
ATOM 4366 N N . MET A 1 550 ? -13.657 -2.379 3.286 1.00 94.94 550 MET A N 1
ATOM 4367 C CA . MET A 1 550 ? -13.822 -2.450 4.736 1.00 94.94 550 MET A CA 1
ATOM 4368 C C . MET A 1 550 ? -12.493 -2.168 5.421 1.00 94.94 550 MET A C 1
ATOM 4370 O O . MET A 1 550 ? -11.463 -2.735 5.052 1.00 94.94 550 MET A O 1
ATOM 4374 N N . GLU A 1 551 ? -12.532 -1.341 6.458 1.00 94.25 551 GLU A N 1
ATOM 4375 C CA . GLU A 1 551 ? -11.362 -1.002 7.256 1.00 94.25 551 GLU A CA 1
ATOM 4376 C C . GLU A 1 551 ? -11.231 -1.928 8.465 1.00 94.25 551 GLU A C 1
ATOM 4378 O O . GLU A 1 551 ? -12.136 -2.013 9.300 1.00 94.25 551 GLU A O 1
ATOM 4383 N N . VAL A 1 552 ? -10.076 -2.583 8.599 1.00 97.38 552 VAL A N 1
ATOM 4384 C CA . VAL A 1 552 ? -9.781 -3.485 9.719 1.00 97.38 552 VAL A CA 1
ATOM 4385 C C . VAL A 1 552 ? -8.494 -3.071 10.417 1.00 97.38 552 VAL A C 1
ATOM 4387 O O . VAL A 1 552 ? -7.437 -3.009 9.792 1.00 97.38 552 VAL A O 1
ATOM 4390 N N . GLY A 1 553 ? -8.550 -2.831 11.728 1.00 97.25 553 GLY A N 1
ATOM 4391 C CA . GLY A 1 553 ? -7.374 -2.399 12.484 1.00 97.25 553 GLY A CA 1
ATOM 4392 C C . GLY A 1 553 ? -7.684 -1.688 13.794 1.00 97.25 553 GLY A C 1
ATOM 4393 O O . GLY A 1 553 ? -8.587 -2.095 14.528 1.00 97.25 553 GLY A O 1
ATOM 4394 N N . LEU A 1 554 ? -6.895 -0.664 14.119 1.00 97.50 554 LEU A N 1
ATOM 4395 C CA . LEU A 1 554 ? -7.036 0.109 15.353 1.00 97.50 554 LEU A CA 1
ATOM 4396 C C . LEU A 1 554 ? -7.981 1.295 15.174 1.00 97.50 554 LEU A C 1
ATOM 4398 O O . LEU A 1 554 ? -7.911 2.011 14.178 1.00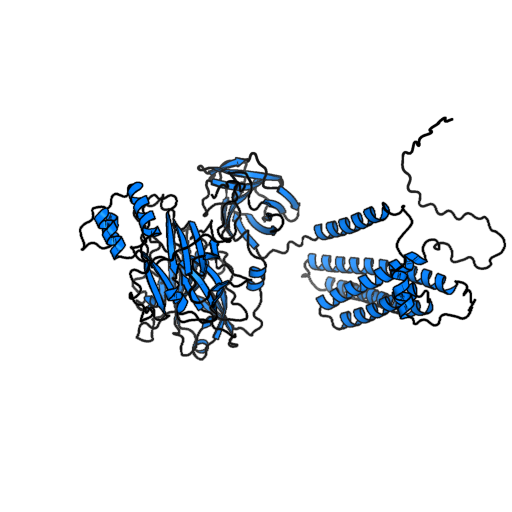 97.50 554 LEU A O 1
ATOM 4402 N N . ILE A 1 555 ? -8.832 1.535 16.174 1.00 95.75 555 ILE A N 1
ATOM 4403 C CA . ILE A 1 555 ? -9.617 2.774 16.265 1.00 95.75 555 ILE A CA 1
ATOM 4404 C C . ILE A 1 555 ? -8.655 3.951 16.438 1.00 95.75 555 ILE A C 1
ATOM 4406 O O . ILE A 1 555 ? -7.743 3.898 17.271 1.00 95.75 555 ILE A O 1
ATOM 4410 N N . TYR A 1 556 ? -8.913 5.026 15.695 1.00 90.75 556 TYR A N 1
ATOM 4411 C CA . TYR A 1 556 ? -8.170 6.283 15.749 1.00 90.75 556 TYR A CA 1
ATOM 4412 C C . TYR A 1 556 ? -8.458 7.026 17.058 1.00 90.75 556 TYR A C 1
ATOM 4414 O O . TYR A 1 556 ? -9.336 7.885 17.145 1.00 90.75 556 TYR A O 1
ATOM 4422 N N . SER A 1 557 ? -7.757 6.635 18.116 1.00 92.06 557 SER A N 1
ATOM 4423 C CA . SER A 1 557 ? -7.889 7.236 19.437 1.00 92.06 557 SER A CA 1
ATOM 4424 C C . SER A 1 557 ? -6.584 7.159 20.213 1.00 92.06 557 SER A C 1
ATOM 4426 O O . SER A 1 557 ? -5.772 6.250 20.020 1.00 92.06 557 SER A O 1
ATOM 4428 N N . ASP A 1 558 ? -6.447 8.057 21.183 1.00 91.62 558 ASP A N 1
ATOM 4429 C CA . ASP A 1 558 ? -5.310 8.101 22.097 1.00 91.62 558 ASP A CA 1
ATOM 4430 C C . ASP A 1 558 ? -5.202 6.861 23.007 1.00 91.62 558 ASP A C 1
ATOM 4432 O O . ASP A 1 558 ? -4.182 6.680 23.672 1.00 91.62 558 ASP A O 1
ATOM 4436 N N . ALA A 1 559 ? -6.194 5.965 23.006 1.00 94.12 559 ALA A N 1
ATOM 4437 C CA . ALA A 1 559 ? -6.173 4.718 23.762 1.00 94.12 559 ALA A CA 1
ATOM 4438 C C . ALA A 1 559 ? -5.057 3.753 23.319 1.00 94.12 559 ALA A C 1
ATOM 4440 O O . ALA A 1 559 ? -4.451 3.122 24.182 1.00 94.12 559 ALA A O 1
ATOM 4441 N N . ASN A 1 560 ? -4.750 3.676 22.017 1.00 91.31 560 ASN A N 1
ATOM 4442 C CA . ASN A 1 560 ? -3.773 2.734 21.445 1.00 91.31 560 ASN A CA 1
ATOM 4443 C C . ASN A 1 560 ? -2.462 3.436 21.051 1.00 91.31 560 ASN A C 1
ATOM 4445 O O . ASN A 1 560 ? -1.993 3.313 19.922 1.00 91.31 560 ASN A O 1
ATOM 4449 N N . SER A 1 561 ? -1.902 4.227 21.962 1.00 94.69 561 SER A N 1
ATOM 4450 C CA . SER A 1 561 ? -0.745 5.077 21.670 1.00 94.69 561 SER A CA 1
ATOM 4451 C C . SER A 1 561 ? 0.590 4.383 21.953 1.00 94.69 561 SER A C 1
ATOM 4453 O O . SER A 1 561 ? 0.668 3.470 22.782 1.00 94.69 561 SER A O 1
ATOM 4455 N N . ILE A 1 562 ? 1.644 4.843 21.279 1.00 97.12 562 ILE A N 1
ATOM 4456 C CA . ILE A 1 562 ? 2.968 4.216 21.257 1.00 97.12 562 ILE A CA 1
ATOM 4457 C C . ILE A 1 562 ? 3.953 5.054 22.092 1.00 97.12 562 ILE A C 1
ATOM 4459 O O . ILE A 1 562 ? 4.081 6.264 21.852 1.00 97.12 562 ILE A O 1
ATOM 4463 N N . PRO A 1 563 ? 4.684 4.448 23.047 1.00 96.88 563 PRO A N 1
ATOM 4464 C CA . PRO A 1 563 ? 5.739 5.135 23.785 1.00 96.88 563 PRO A CA 1
ATOM 4465 C C . PRO A 1 563 ? 6.852 5.681 22.885 1.00 96.88 563 PRO A C 1
ATOM 4467 O O . PRO A 1 563 ? 7.109 5.170 21.797 1.00 96.88 563 PRO A O 1
ATOM 4470 N N . ALA A 1 564 ? 7.554 6.708 23.359 1.00 96.00 564 ALA A N 1
ATOM 4471 C CA . ALA A 1 564 ? 8.759 7.229 22.713 1.00 96.00 564 ALA A CA 1
ATOM 4472 C C . ALA A 1 564 ? 9.936 6.239 22.814 1.00 96.00 564 ALA A C 1
ATOM 4474 O O . ALA A 1 564 ? 9.991 5.430 23.743 1.00 96.00 564 ALA A O 1
ATOM 4475 N N . GLY A 1 56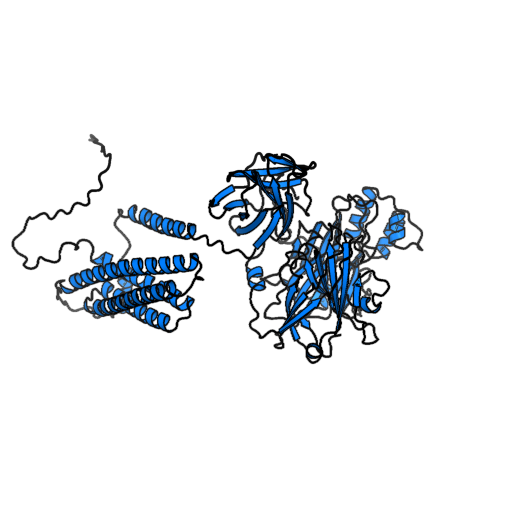5 ? 10.907 6.334 21.902 1.00 96.06 565 GLY A N 1
ATOM 4476 C CA . GLY A 1 565 ? 12.191 5.633 22.005 1.00 96.06 565 GLY A CA 1
ATOM 4477 C C . GLY A 1 565 ? 12.162 4.126 21.724 1.00 96.06 565 GLY A C 1
ATOM 4478 O O . GLY A 1 565 ? 13.127 3.438 22.052 1.00 96.06 565 GLY A O 1
ATOM 4479 N N . GLN A 1 566 ? 11.088 3.588 21.141 1.00 96.69 566 GLN A N 1
ATOM 4480 C CA . GLN A 1 566 ? 10.935 2.146 20.926 1.00 96.69 566 GLN A CA 1
ATOM 4481 C C . GLN A 1 566 ? 11.599 1.694 19.625 1.00 96.69 566 GLN A C 1
ATOM 4483 O O . GLN A 1 566 ? 11.382 2.294 18.574 1.00 96.69 566 GLN A O 1
ATOM 4488 N N . GLY A 1 567 ? 12.391 0.619 19.691 1.00 94.19 567 GLY A N 1
ATOM 4489 C CA . GLY A 1 567 ? 12.962 -0.036 18.506 1.00 94.19 567 GLY A CA 1
ATOM 4490 C C . GLY A 1 567 ? 11.939 -0.865 17.727 1.00 94.19 567 GLY A C 1
ATOM 4491 O O . GLY A 1 567 ? 11.994 -0.909 16.507 1.00 94.19 567 GLY A O 1
ATOM 4492 N N . ALA A 1 568 ? 10.995 -1.485 18.435 1.00 95.19 568 ALA A N 1
ATOM 4493 C CA . ALA A 1 568 ? 9.851 -2.186 17.869 1.00 95.19 568 ALA A CA 1
ATOM 4494 C C . ALA A 1 568 ? 8.742 -2.250 18.927 1.00 95.19 568 ALA A C 1
ATOM 4496 O O . ALA A 1 568 ? 8.976 -2.731 20.035 1.00 95.19 568 ALA A O 1
ATOM 4497 N N . PHE A 1 569 ? 7.543 -1.771 18.600 1.00 97.38 569 PHE A N 1
ATOM 4498 C CA . PHE A 1 569 ? 6.385 -1.811 19.492 1.00 97.38 569 PHE A CA 1
ATOM 4499 C C . PHE A 1 569 ? 5.156 -2.342 18.735 1.00 97.38 569 PHE A C 1
ATOM 4501 O O . PHE A 1 569 ? 4.572 -1.603 17.937 1.00 97.38 569 PHE A O 1
ATOM 4508 N N . PRO A 1 570 ? 4.783 -3.624 18.913 1.00 96.56 570 PRO A N 1
ATOM 4509 C CA . PRO A 1 570 ? 3.634 -4.212 18.236 1.00 96.56 570 PRO A CA 1
ATOM 4510 C C . PRO A 1 570 ? 2.313 -3.811 18.906 1.00 96.56 570 PRO A C 1
ATOM 4512 O O . PRO A 1 570 ? 2.161 -3.936 20.120 1.00 96.56 570 PRO A O 1
ATOM 4515 N N . ILE A 1 571 ? 1.323 -3.408 18.109 1.00 96.31 571 ILE A N 1
ATOM 4516 C CA . ILE A 1 571 ? -0.063 -3.194 18.555 1.00 96.31 571 ILE A CA 1
ATOM 4517 C C . ILE A 1 571 ? -1.010 -3.900 17.582 1.00 96.31 571 ILE A C 1
ATOM 4519 O O . ILE A 1 571 ? -0.787 -3.884 16.373 1.00 96.31 571 ILE A O 1
ATOM 4523 N N . SER A 1 572 ? -2.063 -4.538 18.106 1.00 96.50 572 SER A N 1
ATOM 4524 C CA . SER A 1 572 ? -3.026 -5.299 17.299 1.00 96.50 572 SER A CA 1
ATOM 4525 C C . SER A 1 572 ? -4.453 -4.774 17.429 1.00 96.50 572 SER A C 1
ATOM 4527 O O . SER A 1 572 ? -5.005 -4.696 18.526 1.00 96.50 572 SER A O 1
ATOM 4529 N N . GLY A 1 573 ? -5.070 -4.473 16.290 1.00 97.44 573 GLY A N 1
ATOM 4530 C CA . GLY A 1 573 ? -6.496 -4.204 16.150 1.00 97.44 573 GLY A CA 1
ATOM 4531 C C . GLY A 1 573 ? -7.259 -5.439 15.677 1.00 97.44 573 GLY A C 1
ATOM 4532 O O . GLY A 1 573 ? -6.711 -6.284 14.972 1.00 97.44 573 GLY A O 1
ATOM 4533 N N . HIS A 1 574 ? -8.522 -5.564 16.074 1.00 97.75 574 HIS A N 1
ATOM 4534 C CA . HIS A 1 574 ? -9.317 -6.769 15.864 1.00 97.75 574 HIS A CA 1
ATOM 4535 C C . HIS A 1 574 ? -10.649 -6.439 15.192 1.00 97.75 574 HIS A C 1
ATOM 4537 O O . HIS A 1 574 ? -11.308 -5.465 15.545 1.00 97.75 574 HIS A O 1
ATOM 4543 N N . CYS A 1 575 ? -11.075 -7.324 14.294 1.00 98.12 575 CYS A N 1
ATOM 4544 C CA . CYS A 1 575 ? -12.459 -7.479 13.876 1.00 98.12 575 CYS A CA 1
ATOM 4545 C C . CYS A 1 575 ? -12.998 -8.770 14.493 1.00 98.12 575 CYS A C 1
ATOM 4547 O O . CYS A 1 575 ? -12.625 -9.866 14.070 1.00 98.12 575 CYS A O 1
ATOM 4549 N N . VAL A 1 576 ? -13.808 -8.646 15.545 1.00 97.56 576 VAL A N 1
ATOM 4550 C CA . VAL A 1 576 ? -14.277 -9.794 16.336 1.00 97.56 576 VAL A CA 1
ATOM 4551 C C . VAL A 1 576 ? -15.419 -10.543 15.648 1.00 97.56 576 VAL A C 1
ATOM 4553 O O . VAL A 1 576 ? -16.190 -9.955 14.886 1.00 97.56 576 VAL A O 1
ATOM 4556 N N . ALA A 1 577 ? -15.573 -11.823 15.997 1.00 96.94 577 ALA A N 1
ATOM 4557 C CA . ALA A 1 577 ? -16.627 -12.706 15.496 1.00 96.94 577 ALA A CA 1
ATOM 4558 C C . ALA A 1 577 ? -18.045 -12.115 15.610 1.00 96.94 577 ALA A C 1
ATOM 4560 O O . ALA A 1 577 ? -18.866 -12.316 14.720 1.00 96.94 577 ALA A O 1
ATOM 4561 N N . ASP A 1 578 ? -18.332 -11.343 16.663 1.00 96.88 578 ASP A N 1
ATOM 4562 C CA . ASP A 1 578 ? -19.642 -10.704 16.850 1.00 96.88 578 ASP A CA 1
ATOM 4563 C C . ASP A 1 578 ? -19.955 -9.664 15.757 1.00 96.88 578 ASP A C 1
ATOM 4565 O O . ASP A 1 578 ? -21.120 -9.475 15.396 1.00 96.88 578 ASP A O 1
ATOM 4569 N N . CYS A 1 579 ? -18.928 -9.003 15.206 1.00 97.56 579 CYS A N 1
ATOM 4570 C CA . CYS A 1 579 ? -19.080 -8.078 14.081 1.00 97.56 579 CYS A CA 1
ATOM 4571 C C . CYS A 1 579 ? -19.127 -8.825 12.747 1.00 97.56 579 CYS A C 1
ATOM 4573 O O . CYS A 1 579 ? -20.026 -8.582 11.944 1.00 97.56 579 CYS A O 1
ATOM 4575 N N . THR A 1 580 ? -18.241 -9.803 12.525 1.00 97.69 580 THR A N 1
ATOM 4576 C CA . THR A 1 580 ? -18.284 -10.606 11.290 1.00 97.69 580 THR A CA 1
ATOM 4577 C C . THR A 1 580 ? -19.545 -11.462 11.191 1.00 97.69 580 THR A C 1
ATOM 4579 O O . THR A 1 580 ? -19.969 -11.797 10.094 1.00 97.69 580 THR A O 1
ATOM 4582 N N . ALA A 1 581 ? -20.228 -11.760 12.299 1.00 96.69 581 ALA A N 1
ATOM 4583 C CA . ALA A 1 581 ? -21.550 -12.388 12.296 1.00 96.69 581 ALA A CA 1
ATOM 4584 C C . ALA A 1 581 ? -22.620 -11.579 11.531 1.00 96.69 581 ALA A C 1
ATOM 4586 O O . ALA A 1 581 ? -23.691 -12.113 11.244 1.00 96.69 581 ALA A O 1
ATOM 4587 N N . LYS A 1 582 ? -22.356 -10.303 11.208 1.00 96.12 582 LYS A N 1
ATOM 4588 C CA . LYS A 1 582 ? -23.203 -9.462 10.346 1.00 96.12 582 LYS A CA 1
ATOM 4589 C C . LYS A 1 582 ? -22.948 -9.668 8.852 1.00 96.12 582 LYS A C 1
ATOM 4591 O O . LYS A 1 582 ? -23.678 -9.113 8.038 1.00 96.12 582 LYS A O 1
ATOM 4596 N N . PHE A 1 583 ? -21.928 -10.440 8.487 1.00 97.19 583 PHE A N 1
ATOM 4597 C CA . PHE A 1 583 ? -21.586 -10.696 7.092 1.00 97.19 583 PHE A CA 1
ATOM 4598 C C . PHE A 1 583 ? -22.651 -11.594 6.436 1.00 97.19 583 PHE A C 1
ATOM 4600 O O . PHE A 1 583 ? -23.380 -12.307 7.137 1.00 97.19 583 PHE A O 1
ATOM 4607 N N . PRO A 1 584 ? -22.740 -11.607 5.093 1.00 97.12 584 PRO A N 1
ATOM 4608 C CA . PRO A 1 584 ? -23.617 -12.525 4.372 1.00 97.12 584 PRO A CA 1
ATOM 4609 C C . PRO A 1 584 ? -23.361 -13.984 4.763 1.00 97.12 584 PRO A C 1
ATOM 4611 O O . PRO A 1 584 ? -22.232 -14.348 5.080 1.00 97.12 584 PRO A O 1
ATOM 4614 N N . PHE A 1 585 ? -24.379 -14.846 4.681 1.00 96.81 585 PHE A N 1
ATOM 4615 C CA . PHE A 1 585 ? -24.254 -16.268 5.044 1.00 96.81 585 PHE A CA 1
ATOM 4616 C C . PHE A 1 585 ? -23.109 -16.975 4.299 1.00 96.81 585 PHE A C 1
ATOM 4618 O O . PHE A 1 585 ? -22.334 -17.719 4.899 1.00 96.81 585 PHE A O 1
ATOM 4625 N N . ASP A 1 586 ? -22.960 -16.687 3.005 1.00 96.25 586 ASP A N 1
ATOM 4626 C CA . ASP A 1 586 ? -21.870 -17.213 2.181 1.00 96.25 586 ASP A CA 1
ATOM 4627 C C . ASP A 1 586 ? -20.528 -16.488 2.396 1.00 96.25 586 ASP A C 1
ATOM 4629 O O . ASP A 1 586 ? -19.512 -16.879 1.816 1.00 96.25 586 ASP A O 1
ATOM 4633 N N . GLY A 1 587 ? -20.490 -15.479 3.258 1.00 97.25 587 GLY A N 1
ATOM 4634 C CA . GLY A 1 587 ? -19.328 -14.648 3.518 1.00 97.25 587 GLY A CA 1
ATOM 4635 C C . GLY A 1 587 ? -19.016 -13.671 2.390 1.00 97.25 587 GLY A C 1
ATOM 4636 O O . GLY A 1 587 ? -19.827 -13.425 1.497 1.00 97.25 587 GLY A O 1
ATOM 4637 N N . ILE A 1 588 ? -17.804 -13.129 2.450 1.00 98.25 588 ILE A N 1
ATOM 4638 C CA . ILE A 1 588 ? -17.248 -12.203 1.463 1.00 98.25 588 ILE A CA 1
ATOM 4639 C C . ILE A 1 588 ? -15.977 -12.780 0.840 1.00 98.25 588 ILE A C 1
ATOM 4641 O O . ILE A 1 588 ? -15.272 -13.582 1.458 1.00 98.25 588 ILE A O 1
ATOM 4645 N N . PHE A 1 589 ? -15.674 -12.343 -0.375 1.00 97.81 589 PHE A N 1
ATOM 4646 C CA . PHE A 1 589 ? -14.490 -12.686 -1.147 1.00 97.81 589 PHE A CA 1
ATOM 4647 C C . PHE A 1 589 ? -13.589 -11.464 -1.254 1.00 97.81 589 PHE A C 1
ATOM 4649 O O . PHE A 1 589 ? -13.915 -10.497 -1.937 1.00 97.81 589 PHE A O 1
ATOM 4656 N N . VAL A 1 590 ? -12.454 -11.517 -0.570 1.00 97.44 590 VAL A N 1
ATOM 4657 C CA . VAL A 1 590 ? -11.419 -10.490 -0.608 1.00 97.44 590 VAL A CA 1
ATOM 4658 C C . VAL A 1 590 ? -10.539 -10.715 -1.826 1.00 97.44 590 VAL A C 1
ATOM 4660 O O . VAL A 1 590 ? -9.919 -11.775 -1.950 1.00 97.44 590 VAL A O 1
ATOM 4663 N N . PHE A 1 591 ? -10.461 -9.715 -2.698 1.00 94.12 591 PHE A N 1
ATOM 4664 C CA . PHE A 1 591 ? -9.667 -9.769 -3.927 1.00 94.12 591 PHE A CA 1
ATOM 4665 C C . PHE A 1 591 ? -8.463 -8.826 -3.912 1.00 94.12 591 PHE A C 1
ATOM 4667 O O . PHE A 1 591 ? -7.531 -9.054 -4.676 1.00 94.12 591 PHE A O 1
ATOM 4674 N N . ALA A 1 592 ? -8.443 -7.820 -3.036 1.00 92.56 592 ALA A N 1
ATOM 4675 C CA . ALA A 1 592 ? -7.276 -6.971 -2.834 1.00 92.56 592 ALA A CA 1
ATOM 4676 C C . ALA A 1 592 ? -7.205 -6.427 -1.399 1.00 92.56 592 ALA A C 1
ATOM 4678 O O . ALA A 1 592 ? -8.189 -6.463 -0.655 1.00 92.56 592 ALA A O 1
ATOM 4679 N N . SER A 1 593 ? -6.030 -5.951 -0.995 1.00 92.56 593 SER A N 1
ATOM 4680 C CA . SER A 1 593 ? -5.785 -5.379 0.331 1.00 92.56 593 SER A CA 1
ATOM 4681 C C . SER A 1 593 ? -4.702 -4.307 0.280 1.00 92.56 593 SER A C 1
ATOM 4683 O O . SER A 1 593 ? -3.710 -4.474 -0.423 1.00 92.56 593 SER A O 1
ATOM 4685 N N . GLN A 1 594 ? -4.862 -3.250 1.073 1.00 91.06 594 GLN A N 1
ATOM 4686 C CA . GLN A 1 594 ? -3.873 -2.188 1.240 1.00 91.06 594 GLN A CA 1
ATOM 4687 C C . GLN A 1 594 ? -3.573 -1.980 2.722 1.00 91.06 594 GLN A C 1
ATOM 4689 O O . GLN A 1 594 ? -4.470 -1.697 3.516 1.00 91.06 594 GLN A O 1
ATOM 4694 N N . LEU A 1 595 ? -2.306 -2.147 3.096 1.00 93.12 595 LEU A N 1
ATOM 4695 C CA . LEU A 1 595 ? -1.826 -1.884 4.451 1.00 93.12 595 LEU A CA 1
ATOM 4696 C C . LEU A 1 595 ? -1.504 -0.396 4.598 1.00 93.12 595 LEU A C 1
ATOM 4698 O O . LEU A 1 595 ? -0.962 0.208 3.676 1.00 93.12 595 LEU A O 1
ATOM 4702 N N . HIS A 1 596 ? -1.827 0.176 5.755 1.00 91.19 596 HIS A N 1
ATOM 4703 C CA . HIS A 1 596 ? -1.651 1.596 6.031 1.00 91.19 596 HIS A CA 1
ATOM 4704 C C . HIS A 1 596 ? -1.211 1.846 7.481 1.00 91.19 596 HIS A C 1
ATOM 4706 O O . HIS A 1 596 ? -1.805 1.331 8.436 1.00 91.19 596 HIS A O 1
ATOM 4712 N N . ALA A 1 597 ? -0.181 2.678 7.616 1.00 92.12 597 ALA A N 1
ATOM 4713 C CA . ALA A 1 597 ? 0.320 3.282 8.847 1.00 92.12 597 ALA A CA 1
ATOM 4714 C C . ALA A 1 597 ? 1.022 4.605 8.500 1.00 92.12 597 ALA A C 1
ATOM 4716 O O . ALA A 1 597 ? 1.338 4.850 7.331 1.00 92.12 597 ALA A O 1
ATOM 4717 N N . HIS A 1 598 ? 1.284 5.447 9.500 1.00 88.62 598 HIS A N 1
ATOM 4718 C CA . HIS A 1 598 ? 2.045 6.679 9.307 1.00 88.62 598 HIS A CA 1
ATOM 4719 C C . HIS A 1 598 ? 3.558 6.428 9.490 1.00 88.62 598 HIS A C 1
ATOM 4721 O O . HIS A 1 598 ? 4.062 5.314 9.320 1.00 88.62 598 HIS A O 1
ATOM 4727 N N . LEU A 1 599 ? 4.317 7.494 9.767 1.00 87.94 599 LEU A N 1
ATOM 4728 C CA . LEU A 1 599 ? 5.777 7.575 9.623 1.00 87.94 599 LEU A CA 1
ATOM 4729 C C . LEU A 1 599 ? 6.578 6.558 10.463 1.00 87.94 599 LEU A C 1
ATOM 4731 O O . LEU A 1 599 ? 7.731 6.245 10.143 1.00 87.94 599 LEU A O 1
ATOM 4735 N N . THR A 1 600 ? 6.000 6.039 11.544 1.00 93.88 600 THR A N 1
ATOM 4736 C CA . THR A 1 600 ? 6.649 5.089 12.458 1.00 93.88 600 THR A CA 1
ATOM 4737 C C . THR A 1 600 ? 6.312 3.631 12.146 1.00 93.88 600 THR A C 1
ATOM 4739 O O . THR A 1 600 ? 6.949 2.745 12.712 1.00 93.88 600 THR A O 1
ATOM 4742 N N . GLY A 1 601 ? 5.378 3.350 11.229 1.00 94.88 601 GLY A N 1
ATOM 4743 C CA . GLY A 1 601 ? 5.054 1.989 10.794 1.00 94.88 601 GLY A CA 1
ATOM 4744 C C . GLY A 1 601 ? 6.229 1.296 10.093 1.00 94.88 601 GLY A C 1
ATOM 4745 O O . GLY A 1 601 ? 6.910 1.902 9.263 1.00 94.88 601 GLY A O 1
ATOM 4746 N N . ARG A 1 602 ? 6.486 0.027 10.440 1.00 93.88 602 ARG A N 1
ATOM 4747 C CA . ARG A 1 602 ? 7.578 -0.788 9.868 1.00 93.88 602 ARG A CA 1
ATOM 4748 C C . ARG A 1 602 ? 7.125 -2.154 9.374 1.00 93.88 602 ARG A C 1
ATOM 4750 O O . ARG A 1 602 ? 7.449 -2.531 8.259 1.00 93.88 602 ARG A O 1
ATOM 4757 N N . LYS A 1 603 ? 6.364 -2.903 10.177 1.00 95.25 603 LYS A N 1
ATOM 4758 C CA . LYS A 1 603 ? 5.876 -4.244 9.797 1.00 95.25 603 LYS A CA 1
ATOM 4759 C C . LYS A 1 603 ? 4.371 -4.312 10.004 1.00 95.25 603 LYS A C 1
ATOM 4761 O O . LYS A 1 603 ? 3.904 -3.978 11.091 1.00 95.25 603 LYS A O 1
ATOM 4766 N N . LEU A 1 604 ? 3.613 -4.730 8.997 1.00 96.38 604 LEU A N 1
ATOM 4767 C CA . LEU A 1 604 ? 2.153 -4.799 9.064 1.00 96.38 604 LEU A CA 1
ATOM 4768 C C . LEU A 1 604 ? 1.652 -6.138 8.529 1.00 96.38 604 LEU A C 1
ATOM 4770 O O . LEU A 1 604 ? 2.121 -6.627 7.505 1.00 96.38 604 LEU A O 1
ATOM 4774 N N . TRP A 1 605 ? 0.670 -6.738 9.194 1.00 96.25 605 TRP A N 1
ATOM 4775 C CA . TRP A 1 605 ? -0.026 -7.910 8.661 1.00 96.25 605 TRP A CA 1
ATOM 4776 C C . TRP A 1 605 ? -1.429 -8.047 9.236 1.00 96.25 605 TRP A C 1
ATOM 4778 O O . TRP A 1 605 ? -1.713 -7.598 10.344 1.00 96.25 605 TRP A O 1
ATOM 4788 N N . THR A 1 606 ? -2.303 -8.743 8.513 1.00 97.50 606 THR A N 1
ATOM 4789 C CA . THR A 1 606 ? -3.647 -9.093 8.984 1.00 97.50 606 THR A CA 1
ATOM 4790 C C . THR A 1 606 ? -3.817 -10.602 9.000 1.00 97.50 606 THR A C 1
ATOM 4792 O O . THR A 1 606 ? -3.872 -11.244 7.956 1.00 97.50 606 THR A O 1
ATOM 4795 N N . SER A 1 607 ? -3.932 -11.179 10.191 1.00 95.94 607 SER A N 1
ATOM 4796 C CA . SER A 1 607 ? -4.200 -12.603 10.398 1.00 95.94 607 SER A CA 1
ATOM 4797 C C . SER A 1 607 ? -5.697 -12.906 10.330 1.00 95.94 607 SER A C 1
ATOM 4799 O O . SER A 1 607 ? -6.517 -12.129 10.819 1.00 95.94 607 SER A O 1
ATOM 4801 N N . HIS A 1 608 ? -6.050 -14.059 9.759 1.00 96.50 608 HIS A N 1
ATOM 4802 C CA . HIS A 1 608 ? -7.424 -14.544 9.621 1.00 96.50 608 HIS A CA 1
ATOM 4803 C C . HIS A 1 608 ? -7.623 -15.813 10.449 1.00 96.50 608 HIS A C 1
ATOM 4805 O O . HIS A 1 608 ? -6.906 -16.804 10.284 1.00 96.50 608 HIS A O 1
ATOM 4811 N N . PHE A 1 609 ? -8.608 -15.782 11.344 1.00 96.88 609 PHE A N 1
ATOM 4812 C CA . PHE A 1 609 ? -8.920 -16.862 12.270 1.00 96.88 609 PHE A CA 1
ATOM 4813 C C . PHE A 1 609 ? -10.337 -17.385 12.063 1.00 96.88 609 PHE A C 1
ATOM 4815 O O . PHE A 1 609 ? -11.274 -16.613 11.857 1.00 96.88 609 PHE A O 1
ATOM 4822 N N . ARG A 1 610 ? -10.501 -18.698 12.229 1.00 95.19 610 ARG A N 1
ATOM 4823 C CA . ARG A 1 610 ? -11.801 -19.372 12.276 1.00 95.19 610 ARG A CA 1
ATOM 4824 C C . ARG A 1 610 ? -11.862 -20.250 13.512 1.00 95.19 610 ARG A C 1
ATOM 4826 O O . ARG A 1 610 ? -10.986 -21.087 13.717 1.00 95.19 610 ARG A O 1
ATOM 4833 N N . ASN A 1 611 ? -12.879 -20.046 14.350 1.00 93.56 611 ASN A N 1
ATOM 4834 C CA . ASN A 1 611 ? -13.010 -20.729 15.645 1.00 93.56 611 ASN A CA 1
ATOM 4835 C C . ASN A 1 611 ? -11.742 -20.608 16.519 1.00 93.56 611 ASN A C 1
ATOM 4837 O O . ASN A 1 611 ? -11.325 -21.564 17.168 1.00 93.56 611 ASN A O 1
ATOM 4841 N N . GLY A 1 612 ? -11.095 -19.438 16.485 1.00 92.88 612 GLY A N 1
ATOM 4842 C CA . GLY A 1 612 ? -9.863 -19.150 17.227 1.00 92.88 612 GLY A CA 1
ATOM 4843 C C . GLY A 1 612 ? -8.572 -19.701 16.610 1.00 92.88 612 GLY A C 1
ATOM 4844 O O . GLY A 1 612 ? -7.499 -19.333 17.067 1.00 92.88 612 GLY A O 1
ATOM 4845 N N . VAL A 1 613 ? -8.625 -20.530 15.564 1.00 94.12 613 VAL A N 1
ATOM 4846 C CA . VAL A 1 613 ? -7.426 -21.084 14.907 1.00 94.12 613 VAL A CA 1
ATOM 4847 C C . VAL A 1 613 ? -7.043 -20.227 13.705 1.00 94.12 613 VAL A C 1
ATOM 4849 O O . VAL A 1 613 ? -7.908 -19.889 12.894 1.00 94.12 613 VAL A O 1
ATOM 4852 N N . LYS A 1 614 ? -5.756 -19.886 13.563 1.00 93.56 614 LYS A N 1
ATOM 4853 C CA . LYS A 1 614 ? -5.254 -19.139 12.399 1.00 93.56 614 LYS A CA 1
ATOM 4854 C C . LYS A 1 614 ? -5.336 -20.000 11.136 1.00 93.56 614 LYS A C 1
ATOM 4856 O O . LYS A 1 614 ? -4.702 -21.053 11.060 1.00 93.56 614 LYS A O 1
ATOM 4861 N N . ILE A 1 615 ? -6.105 -19.550 10.145 1.00 93.50 615 ILE A N 1
ATOM 4862 C CA . ILE A 1 615 ? -6.308 -20.243 8.857 1.00 93.50 615 ILE A CA 1
ATOM 4863 C C . ILE A 1 615 ? -5.596 -19.564 7.682 1.00 93.50 615 ILE A C 1
ATOM 4865 O O . ILE A 1 615 ? -5.649 -20.063 6.562 1.00 93.50 615 ILE A O 1
ATOM 4869 N N . GLY A 1 616 ? -4.940 -18.431 7.930 1.00 92.56 616 GLY A N 1
ATOM 4870 C CA . GLY A 1 616 ? -4.153 -17.714 6.937 1.00 92.56 616 GLY A CA 1
ATOM 4871 C C . GLY A 1 616 ? -3.917 -16.261 7.329 1.00 92.56 616 GLY A C 1
ATOM 4872 O O . GLY A 1 616 ? -4.209 -15.837 8.450 1.00 92.56 616 GLY A O 1
ATOM 4873 N N . GLU A 1 617 ? -3.405 -15.494 6.376 1.00 92.94 617 GLU A N 1
ATOM 4874 C CA . GLU A 1 617 ? -3.221 -14.047 6.479 1.00 92.94 617 GLU A CA 1
ATOM 4875 C C . GLU A 1 617 ? -3.871 -13.382 5.266 1.00 92.94 617 GLU A C 1
ATOM 4877 O O . GLU A 1 617 ? -3.805 -13.912 4.154 1.00 92.94 617 GLU A O 1
ATOM 4882 N N . ILE A 1 618 ? -4.519 -12.234 5.469 1.00 94.94 618 ILE A N 1
ATOM 4883 C CA . ILE A 1 618 ? -5.088 -11.420 4.394 1.00 94.94 618 ILE A CA 1
ATOM 4884 C C . ILE A 1 618 ? -3.980 -10.682 3.654 1.00 94.94 618 ILE A C 1
ATOM 4886 O O . ILE A 1 618 ? -3.952 -10.739 2.436 1.00 94.94 618 ILE A O 1
ATOM 4890 N N . ASN A 1 619 ? -3.044 -10.062 4.359 1.00 93.31 619 ASN A N 1
ATOM 4891 C CA . ASN A 1 619 ? -1.883 -9.390 3.779 1.00 93.31 619 ASN A CA 1
ATOM 4892 C C . ASN A 1 619 ? -0.765 -9.363 4.834 1.00 93.31 619 ASN A C 1
ATOM 4894 O O . ASN A 1 619 ? -1.068 -9.426 6.030 1.00 93.31 619 ASN A O 1
ATOM 4898 N N . ARG A 1 620 ? 0.491 -9.310 4.395 1.00 92.69 620 ARG A N 1
ATOM 4899 C CA . ARG A 1 620 ? 1.689 -9.140 5.214 1.00 92.69 620 ARG A CA 1
ATOM 4900 C C . ARG A 1 620 ? 2.722 -8.362 4.409 1.00 92.69 620 ARG A C 1
ATOM 4902 O O . ARG A 1 620 ? 3.032 -8.745 3.287 1.00 92.69 620 ARG A O 1
ATOM 4909 N N . ASP A 1 621 ? 3.295 -7.355 5.047 1.00 92.75 621 ASP A N 1
ATOM 4910 C CA . ASP A 1 621 ? 4.463 -6.635 4.572 1.00 92.75 621 ASP A CA 1
ATOM 4911 C C . ASP A 1 621 ? 5.412 -6.407 5.753 1.00 92.75 621 ASP A C 1
ATOM 4913 O O . ASP A 1 621 ? 5.138 -5.620 6.667 1.00 92.75 621 ASP A O 1
ATOM 4917 N N . ASN A 1 622 ? 6.503 -7.171 5.773 1.00 92.06 622 ASN A N 1
ATOM 4918 C CA . ASN A 1 622 ? 7.525 -7.071 6.811 1.00 92.06 622 ASN A CA 1
ATOM 4919 C C . ASN A 1 622 ? 8.483 -5.893 6.568 1.00 92.06 622 ASN A C 1
ATOM 4921 O O . ASN A 1 622 ? 9.176 -5.502 7.501 1.00 92.06 622 ASN A O 1
ATOM 4925 N N . HIS A 1 623 ? 8.476 -5.315 5.363 1.00 91.94 623 HIS A N 1
ATOM 4926 C CA . HIS A 1 623 ? 9.327 -4.196 4.945 1.00 91.94 623 HIS A CA 1
ATOM 4927 C C . HIS A 1 623 ? 8.479 -2.983 4.572 1.00 91.94 623 HIS A C 1
ATOM 4929 O O . HIS A 1 623 ? 8.860 -2.174 3.722 1.00 91.94 623 HIS A O 1
ATOM 4935 N N . PHE A 1 624 ? 7.312 -2.856 5.209 1.00 92.25 624 PHE A N 1
ATOM 4936 C CA . PHE A 1 624 ? 6.382 -1.772 4.956 1.00 92.25 624 PHE A CA 1
ATOM 4937 C C . PHE A 1 624 ? 7.094 -0.426 5.104 1.00 92.25 624 PHE A C 1
ATOM 4939 O O . PHE A 1 624 ? 7.846 -0.191 6.058 1.00 92.25 624 PHE A O 1
ATOM 4946 N N . SER A 1 625 ? 6.832 0.465 4.152 1.00 88.44 625 SER A N 1
ATOM 4947 C CA . SER A 1 625 ? 7.263 1.851 4.217 1.00 88.44 625 SER A CA 1
ATOM 4948 C C . SER A 1 625 ? 6.051 2.760 4.055 1.00 88.44 625 SER A C 1
ATOM 4950 O O . SER A 1 625 ? 5.333 2.640 3.061 1.00 88.44 625 SER A O 1
ATOM 4952 N N . PRO A 1 626 ? 5.835 3.724 4.966 1.00 82.69 626 PRO A N 1
ATOM 4953 C CA . PRO A 1 626 ? 4.758 4.697 4.814 1.00 82.69 626 PRO A CA 1
ATOM 4954 C C . PRO A 1 626 ? 4.943 5.578 3.572 1.00 82.69 626 PRO A C 1
ATOM 4956 O O . PRO A 1 626 ? 3.982 6.200 3.123 1.00 82.69 626 PRO A O 1
ATOM 4959 N N . HIS A 1 627 ? 6.152 5.606 2.997 1.00 79.31 627 HIS A N 1
ATOM 4960 C CA . HIS A 1 627 ? 6.440 6.319 1.760 1.00 79.31 627 HIS A CA 1
ATOM 4961 C C . HIS A 1 627 ? 5.884 5.624 0.512 1.00 79.31 627 HIS A C 1
ATOM 4963 O O . HIS A 1 627 ? 5.697 6.277 -0.512 1.00 79.31 627 HIS A O 1
ATOM 4969 N N . TRP A 1 628 ? 5.595 4.322 0.592 1.00 82.62 628 TRP A N 1
ATOM 4970 C CA . TRP A 1 628 ? 5.106 3.545 -0.537 1.00 82.62 628 TRP A CA 1
ATOM 4971 C C . TRP A 1 628 ? 4.056 2.519 -0.113 1.00 82.62 628 TRP A C 1
ATOM 4973 O O . TRP A 1 628 ? 4.365 1.412 0.322 1.00 82.62 628 TRP A O 1
ATOM 4983 N N . GLN A 1 629 ? 2.790 2.904 -0.256 1.00 83.06 629 GLN A N 1
ATOM 4984 C CA . GLN A 1 629 ? 1.646 2.087 0.134 1.00 83.06 629 GLN A CA 1
ATOM 4985 C C . GLN A 1 629 ? 0.936 1.583 -1.117 1.00 83.06 629 GLN A C 1
ATOM 4987 O O . GLN A 1 629 ? 0.244 2.335 -1.801 1.00 83.06 629 GLN A O 1
ATOM 4992 N N . HIS A 1 630 ? 1.119 0.304 -1.423 1.00 81.88 630 HIS A N 1
ATOM 4993 C CA . HIS A 1 630 ? 0.576 -0.324 -2.620 1.00 81.88 630 HIS A CA 1
ATOM 4994 C C . HIS A 1 630 ? -0.629 -1.213 -2.287 1.00 81.88 630 HIS A C 1
ATOM 4996 O O . HIS A 1 630 ? -0.767 -1.742 -1.181 1.00 81.88 630 HIS A O 1
ATOM 5002 N N . ILE A 1 631 ? -1.498 -1.408 -3.277 1.00 85.00 631 ILE A N 1
ATOM 5003 C CA . ILE A 1 631 ? -2.613 -2.351 -3.196 1.00 85.00 631 ILE A CA 1
ATOM 5004 C C . ILE A 1 631 ? -2.112 -3.720 -3.660 1.00 85.00 631 ILE A C 1
ATOM 5006 O O . ILE A 1 631 ? -1.681 -3.881 -4.801 1.00 85.00 631 ILE A O 1
ATOM 5010 N N . GLN A 1 632 ? -2.199 -4.725 -2.792 1.00 86.94 632 GLN A N 1
ATOM 5011 C CA . GLN A 1 632 ? -1.881 -6.102 -3.148 1.00 86.94 632 GLN A CA 1
ATOM 5012 C C . GLN A 1 632 ? -3.127 -6.825 -3.663 1.00 86.94 632 GLN A C 1
ATOM 5014 O O . GLN A 1 632 ? -4.111 -6.987 -2.941 1.00 86.94 632 GLN A O 1
ATOM 5019 N N . HIS A 1 633 ? -3.052 -7.320 -4.898 1.00 87.38 633 HIS A N 1
ATOM 5020 C CA . HIS A 1 633 ? -4.100 -8.121 -5.532 1.00 87.38 633 HIS A CA 1
ATOM 5021 C C . HIS A 1 633 ? -3.938 -9.616 -5.249 1.00 87.38 633 HIS A C 1
ATOM 5023 O O . HIS A 1 633 ? -2.827 -10.158 -5.240 1.00 87.38 633 HIS A O 1
ATOM 5029 N N . PHE A 1 634 ? -5.059 -10.314 -5.086 1.00 88.56 634 PHE A N 1
ATOM 5030 C CA . PHE A 1 634 ? -5.109 -11.752 -4.844 1.00 88.56 634 PHE A CA 1
ATOM 5031 C C . PHE A 1 634 ? -5.783 -12.472 -6.008 1.00 88.56 634 PHE A C 1
ATOM 5033 O O . PHE A 1 634 ? -7.010 -12.490 -6.099 1.00 88.56 634 PHE A O 1
ATOM 5040 N N . HIS A 1 635 ? -4.993 -13.158 -6.838 1.00 80.94 635 HIS A N 1
ATOM 5041 C CA . HIS A 1 635 ? -5.547 -14.079 -7.833 1.00 80.94 635 HIS A CA 1
ATOM 5042 C C . HIS A 1 635 ? -6.462 -15.129 -7.174 1.00 80.94 635 HIS A C 1
ATOM 5044 O O . HIS A 1 635 ? -7.621 -15.305 -7.551 1.00 80.94 635 HIS A O 1
ATOM 5050 N N . LYS A 1 636 ? -5.974 -15.776 -6.104 1.00 87.81 636 LYS A N 1
ATOM 5051 C CA . LYS A 1 636 ? -6.802 -16.631 -5.250 1.00 87.81 636 LYS A CA 1
ATOM 5052 C C . LYS A 1 636 ? -7.424 -15.807 -4.128 1.00 87.81 636 LYS A C 1
ATOM 5054 O O . LYS A 1 636 ? -6.809 -15.592 -3.083 1.00 87.81 636 LYS A O 1
ATOM 5059 N N . GLN A 1 637 ? -8.663 -15.392 -4.352 1.00 91.69 637 GLN A N 1
ATOM 5060 C CA . GLN A 1 637 ? -9.438 -14.606 -3.399 1.00 91.69 637 GLN A CA 1
ATOM 5061 C C . GLN A 1 637 ? -9.599 -15.311 -2.047 1.00 91.69 637 GLN A C 1
ATOM 5063 O O . GLN A 1 637 ? -9.737 -16.538 -1.963 1.00 91.69 637 GLN A O 1
ATOM 5068 N N . LYS A 1 638 ? -9.612 -14.518 -0.974 1.00 94.62 638 LYS A N 1
ATOM 5069 C CA . LYS A 1 638 ? -9.692 -15.006 0.409 1.00 94.62 638 LYS A CA 1
ATOM 5070 C C . LYS A 1 638 ? -11.127 -14.885 0.905 1.00 94.62 638 LYS A C 1
ATOM 5072 O O . LYS A 1 638 ? -11.710 -13.808 0.859 1.00 94.62 638 LYS A O 1
ATOM 5077 N N . ARG A 1 639 ? -11.711 -15.994 1.365 1.00 97.25 639 ARG A N 1
ATOM 5078 C CA . ARG A 1 639 ? -13.115 -16.038 1.799 1.00 97.25 639 ARG A CA 1
ATOM 5079 C C . ARG A 1 639 ? -13.235 -15.876 3.310 1.00 97.25 639 ARG A C 1
ATOM 5081 O O . ARG A 1 639 ? -12.775 -16.753 4.044 1.00 97.25 639 ARG A O 1
ATOM 5088 N N . ILE A 1 640 ? -13.906 -14.819 3.758 1.00 98.19 640 ILE A N 1
ATOM 5089 C CA . ILE A 1 640 ? -14.186 -14.554 5.177 1.00 98.19 640 ILE A CA 1
ATOM 5090 C C . ILE A 1 640 ? -15.648 -14.894 5.449 1.00 98.19 640 ILE A C 1
ATOM 5092 O O . ILE A 1 640 ? -16.535 -14.377 4.773 1.00 98.19 640 ILE A O 1
ATOM 5096 N N . LEU A 1 641 ? -15.893 -15.785 6.408 1.00 98.31 641 LEU A N 1
ATOM 5097 C CA . LEU A 1 641 ? -17.231 -16.251 6.767 1.00 98.31 641 LEU A CA 1
ATOM 5098 C C . LEU A 1 641 ? -17.754 -15.538 8.023 1.00 98.31 641 LEU A C 1
ATOM 5100 O O . LEU A 1 641 ? -16.954 -15.067 8.837 1.00 98.31 641 LEU A O 1
ATOM 5104 N N . PRO A 1 642 ? -19.083 -15.508 8.228 1.00 98.12 642 PRO A N 1
ATOM 5105 C CA . PRO A 1 642 ? -19.651 -15.048 9.486 1.00 98.12 642 PRO A CA 1
ATOM 5106 C C . PRO A 1 642 ? -19.094 -15.818 10.687 1.00 98.12 642 PRO A C 1
ATOM 5108 O O . PRO A 1 642 ? -19.045 -17.049 10.674 1.00 98.12 642 PRO A O 1
ATOM 5111 N N . GLY A 1 643 ? -18.689 -15.090 11.731 1.00 97.25 643 GLY A N 1
ATOM 5112 C CA . GLY A 1 643 ? -18.088 -15.654 12.943 1.00 97.25 643 GLY A CA 1
ATOM 5113 C C . GLY A 1 643 ? -16.567 -15.845 12.883 1.00 97.25 643 GLY A C 1
ATOM 5114 O O . GLY A 1 643 ? -15.970 -16.262 13.877 1.00 97.25 643 GLY A O 1
ATOM 5115 N N . ASP A 1 644 ? -15.920 -15.526 11.759 1.00 98.06 644 ASP A N 1
ATOM 5116 C CA . ASP A 1 644 ? -14.460 -15.442 11.686 1.00 98.06 644 ASP A CA 1
ATOM 5117 C C . ASP A 1 644 ? -13.931 -14.212 12.449 1.00 98.06 644 ASP A C 1
ATOM 5119 O O . ASP A 1 644 ? -14.651 -13.242 12.675 1.00 98.06 644 ASP A O 1
ATOM 5123 N N . THR A 1 645 ? -12.649 -14.217 12.805 1.00 97.88 645 THR A N 1
ATOM 5124 C CA . THR A 1 645 ? -11.969 -13.066 13.421 1.00 97.88 645 THR A CA 1
ATOM 5125 C C . THR A 1 645 ? -10.819 -12.620 12.528 1.00 97.88 645 THR A C 1
ATOM 5127 O O . THR A 1 645 ? -10.070 -13.453 12.012 1.00 97.88 645 THR A O 1
ATOM 5130 N N . LEU A 1 646 ? -10.635 -11.309 12.382 1.00 98.25 646 LEU A N 1
ATOM 5131 C CA . LEU A 1 646 ? -9.450 -10.725 11.749 1.00 98.25 646 LEU A CA 1
ATOM 5132 C C . LEU A 1 646 ? -8.635 -9.969 12.796 1.00 98.25 646 LEU A C 1
ATOM 5134 O O . LEU A 1 646 ? -9.204 -9.335 13.682 1.00 98.25 646 LEU A O 1
ATOM 5138 N N . MET A 1 647 ? -7.312 -10.025 12.690 1.00 97.50 647 MET A N 1
ATOM 5139 C CA . MET A 1 647 ? -6.400 -9.311 13.584 1.00 97.50 647 MET A CA 1
ATOM 5140 C C . MET A 1 647 ? -5.325 -8.624 12.752 1.00 97.50 647 MET A C 1
ATOM 5142 O O . MET A 1 647 ? -4.483 -9.305 12.170 1.00 97.50 647 MET A O 1
ATOM 5146 N N . THR A 1 648 ? -5.368 -7.297 12.686 1.00 98.12 648 THR A N 1
ATOM 5147 C CA . THR A 1 648 ? -4.344 -6.481 12.027 1.00 98.12 648 THR A CA 1
ATOM 5148 C C . THR A 1 648 ? -3.323 -6.051 13.068 1.00 98.12 648 THR A C 1
ATOM 5150 O O . THR A 1 648 ? -3.675 -5.364 14.024 1.00 98.12 648 THR A O 1
ATOM 5153 N N . THR A 1 649 ? -2.072 -6.451 12.888 1.00 97.44 649 THR A N 1
ATOM 5154 C CA . THR A 1 649 ? -0.957 -6.091 13.761 1.00 97.44 649 THR A CA 1
ATOM 5155 C C . THR A 1 649 ? -0.013 -5.162 13.016 1.00 97.44 649 THR A C 1
ATOM 5157 O O . THR A 1 649 ? 0.373 -5.449 11.883 1.00 97.44 649 THR A O 1
ATOM 5160 N N . CYS A 1 650 ? 0.374 -4.076 13.677 1.00 98.00 650 CYS A N 1
ATOM 5161 C CA . CYS A 1 650 ? 1.365 -3.126 13.193 1.00 98.00 650 CYS A CA 1
ATOM 5162 C C . CYS A 1 650 ? 2.514 -3.037 14.196 1.00 98.00 650 CYS A C 1
ATOM 5164 O O . CYS A 1 650 ? 2.288 -2.982 15.406 1.00 98.00 650 CYS A O 1
ATOM 5166 N N . VAL A 1 651 ? 3.744 -3.039 13.694 1.00 97.50 651 VAL A N 1
ATOM 5167 C CA . VAL A 1 651 ? 4.973 -2.865 14.468 1.00 97.50 651 VAL A CA 1
ATOM 5168 C C . VAL A 1 651 ? 5.520 -1.482 14.171 1.00 97.50 651 VAL A C 1
ATOM 5170 O O . VAL A 1 651 ? 5.836 -1.174 13.019 1.00 97.50 651 VAL A O 1
ATOM 5173 N N . PHE A 1 652 ? 5.624 -0.673 15.221 1.00 97.19 652 PHE A N 1
ATOM 5174 C CA . PHE A 1 652 ? 6.063 0.714 15.136 1.00 97.19 652 PHE A CA 1
ATOM 5175 C C . PHE A 1 652 ? 7.482 0.901 15.668 1.00 97.19 652 PHE A C 1
ATOM 5177 O O . PHE A 1 652 ? 7.884 0.241 16.629 1.00 97.19 652 PHE A O 1
ATOM 5184 N N . GLU A 1 653 ? 8.213 1.849 15.090 1.00 95.75 653 GLU A N 1
ATOM 5185 C CA . GLU A 1 653 ? 9.532 2.280 15.542 1.00 95.75 653 GLU A CA 1
ATOM 5186 C C . GLU A 1 653 ? 9.533 3.778 15.876 1.00 95.75 653 GLU A C 1
ATOM 5188 O O . GLU A 1 653 ? 9.402 4.639 15.007 1.00 95.75 653 GLU A O 1
ATOM 5193 N N . THR A 1 654 ? 9.765 4.102 17.146 1.00 96.56 654 THR A N 1
ATOM 5194 C CA . THR A 1 654 ? 9.733 5.470 17.682 1.00 96.56 654 THR A CA 1
ATOM 5195 C C . THR A 1 654 ? 11.075 5.915 18.272 1.00 96.56 654 THR A C 1
ATOM 5197 O O . THR A 1 654 ? 11.111 6.866 19.053 1.00 96.56 654 THR A O 1
ATOM 5200 N N . ARG A 1 655 ? 12.201 5.285 17.890 1.00 94.56 655 ARG A N 1
ATOM 5201 C CA . ARG A 1 655 ? 13.568 5.641 18.349 1.00 94.56 655 ARG A CA 1
ATOM 5202 C C . ARG A 1 655 ? 13.880 7.138 18.235 1.00 94.56 655 ARG A C 1
ATOM 5204 O O . ARG A 1 655 ? 14.519 7.700 19.118 1.00 94.56 655 ARG A O 1
ATOM 5211 N N . ASN A 1 656 ? 13.383 7.776 17.175 1.00 90.56 656 ASN A N 1
ATOM 5212 C CA . ASN A 1 6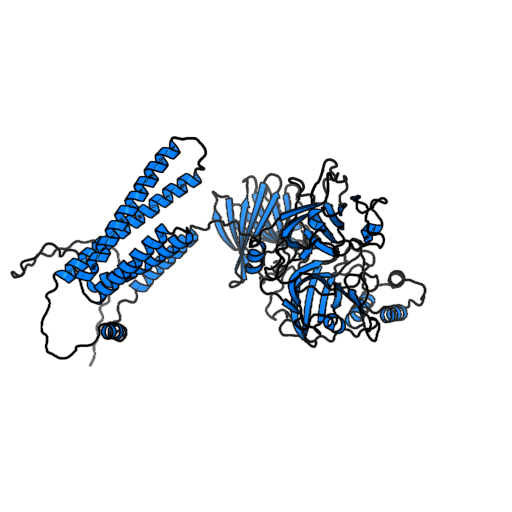56 ? 13.614 9.192 16.875 1.00 90.56 656 ASN A CA 1
ATOM 5213 C C . ASN A 1 656 ? 12.542 10.138 17.447 1.00 90.56 656 ASN A C 1
ATOM 5215 O O . ASN A 1 656 ? 12.617 11.347 17.235 1.00 90.56 656 ASN A O 1
ATOM 5219 N N . ARG A 1 657 ? 11.530 9.621 18.154 1.00 92.75 657 ARG A N 1
ATOM 5220 C CA . ARG A 1 657 ? 10.482 10.430 18.792 1.00 92.75 657 ARG A CA 1
ATOM 5221 C C . ARG A 1 657 ? 10.853 10.680 20.252 1.00 92.75 657 ARG A C 1
ATOM 5223 O O . ARG A 1 657 ? 11.246 9.762 20.964 1.00 92.75 657 ARG A O 1
ATOM 5230 N N . SER A 1 658 ? 10.694 11.922 20.705 1.00 91.75 658 SER A N 1
ATOM 5231 C CA . SER A 1 658 ? 10.926 12.331 22.100 1.00 91.75 658 SER A CA 1
ATOM 5232 C C . SER A 1 658 ? 9.664 12.273 22.967 1.00 91.75 658 SER A C 1
ATOM 5234 O O . SER A 1 658 ? 9.752 12.347 24.191 1.00 91.75 658 SER A O 1
ATOM 5236 N N . SER A 1 659 ? 8.491 12.138 22.345 1.00 91.69 659 SER A N 1
ATOM 5237 C CA . SER A 1 659 ? 7.189 12.067 23.005 1.00 91.69 659 SER A CA 1
ATOM 5238 C C . SER A 1 659 ? 6.383 10.868 22.522 1.00 91.69 659 SER A C 1
ATOM 5240 O O . SER A 1 659 ? 6.693 10.260 21.496 1.00 91.69 659 SER A O 1
ATOM 5242 N N . PHE A 1 660 ? 5.322 10.554 23.265 1.00 93.81 660 PHE A N 1
ATOM 5243 C CA . PHE A 1 660 ? 4.311 9.598 22.830 1.00 93.81 660 PHE A CA 1
ATOM 5244 C C . PHE A 1 660 ? 3.805 9.928 21.424 1.00 93.81 660 PHE A C 1
ATOM 5246 O O . PHE A 1 660 ? 3.628 11.100 21.081 1.00 93.81 660 PHE A O 1
ATOM 5253 N N . THR A 1 661 ? 3.567 8.877 20.651 1.00 94.69 661 THR A N 1
ATOM 5254 C CA . THR A 1 661 ? 2.929 8.949 19.338 1.00 94.69 661 THR A CA 1
ATOM 5255 C C . THR A 1 661 ? 1.491 8.467 19.498 1.00 94.69 661 THR A C 1
ATOM 5257 O O . THR A 1 661 ? 1.264 7.337 19.935 1.00 94.69 661 THR A O 1
ATOM 5260 N N . TRP A 1 662 ? 0.525 9.354 19.262 1.00 93.88 662 TRP A N 1
ATOM 5261 C CA . TRP A 1 662 ? -0.891 9.095 19.541 1.00 93.88 662 TRP A CA 1
ATOM 5262 C C . TRP A 1 662 ? -1.534 8.286 18.423 1.00 93.88 662 TRP A C 1
ATOM 5264 O O . TRP A 1 662 ? -1.126 8.415 17.281 1.00 93.88 662 TRP A O 1
ATOM 5274 N N . GLY A 1 663 ? -2.564 7.495 18.724 1.00 91.44 663 GLY A N 1
ATOM 5275 C CA . GLY A 1 663 ? -3.455 6.989 17.678 1.00 91.44 663 GLY A CA 1
ATOM 5276 C C . GLY A 1 663 ? -4.367 8.114 17.182 1.00 91.44 663 GLY A C 1
ATOM 5277 O O . GLY A 1 663 ? -5.103 8.695 17.983 1.00 91.44 663 GLY A O 1
ATOM 5278 N N . GLY A 1 664 ? -4.337 8.440 15.890 1.00 82.06 664 GLY A N 1
ATOM 5279 C CA . GLY A 1 664 ? -5.024 9.633 15.394 1.00 82.06 664 GLY A CA 1
ATOM 5280 C C . GLY A 1 664 ? -4.932 9.847 13.888 1.00 82.06 664 GLY A C 1
ATOM 5281 O O . GLY A 1 664 ? -4.357 9.046 13.162 1.00 82.06 664 GLY A O 1
ATOM 5282 N N . TYR A 1 665 ? -5.548 10.938 13.432 1.00 70.31 665 TYR A N 1
ATOM 5283 C CA . TYR A 1 665 ? -5.614 11.300 12.014 1.00 70.31 665 TYR A CA 1
ATOM 5284 C C . TYR A 1 665 ? -4.417 12.128 11.536 1.00 70.31 665 TYR A C 1
ATOM 5286 O O . TYR A 1 665 ? -4.219 12.265 10.335 1.00 70.31 665 TYR A O 1
ATOM 5294 N N . GLY A 1 666 ? -3.652 12.742 12.444 1.00 62.91 666 GLY A N 1
ATOM 5295 C CA . GLY A 1 666 ? -2.526 13.584 12.056 1.00 62.91 666 GLY A CA 1
ATOM 5296 C C . GLY A 1 666 ? -1.345 12.764 11.540 1.00 62.91 666 GLY A C 1
ATOM 5297 O O . GLY A 1 666 ? -1.090 11.671 12.025 1.00 62.91 666 GLY A O 1
ATOM 5298 N N . ILE A 1 667 ? -0.551 13.333 10.631 1.00 66.56 667 ILE A N 1
ATOM 5299 C CA . ILE A 1 667 ? 0.674 12.693 10.113 1.00 66.56 667 ILE A CA 1
ATOM 5300 C C . ILE A 1 667 ? 1.701 12.352 11.213 1.00 66.56 667 ILE A C 1
ATOM 5302 O O . ILE A 1 667 ? 2.480 11.411 11.084 1.00 66.56 667 ILE A O 1
ATOM 5306 N N . GLU A 1 668 ? 1.712 13.131 12.300 1.00 73.19 668 GLU A N 1
ATOM 5307 C CA . GLU A 1 668 ? 2.573 12.892 13.463 1.00 73.19 668 GLU A CA 1
ATOM 5308 C C . GLU A 1 668 ? 1.955 11.919 14.480 1.00 73.19 668 GLU A C 1
ATOM 5310 O O . GLU A 1 668 ? 2.681 11.400 15.335 1.00 73.19 668 GLU A O 1
ATOM 5315 N N . ASP A 1 669 ? 0.645 11.672 14.374 1.00 84.44 669 ASP A N 1
ATOM 5316 C CA . ASP A 1 669 ? -0.051 10.569 15.036 1.00 84.44 669 ASP A CA 1
ATOM 5317 C C . ASP A 1 669 ? 0.205 9.269 14.252 1.00 84.44 669 ASP A C 1
ATOM 5319 O O . ASP A 1 669 ? 0.946 9.251 13.270 1.00 84.44 669 ASP A O 1
ATOM 5323 N N . GLU A 1 670 ? -0.414 8.171 14.666 1.00 91.38 670 GLU A N 1
ATOM 5324 C CA . GLU A 1 670 ? -0.315 6.875 14.011 1.00 91.38 670 GLU A CA 1
ATOM 5325 C C . GLU A 1 670 ? -1.661 6.233 13.714 1.00 91.38 670 GLU A C 1
ATOM 5327 O O . GLU A 1 670 ? -2.655 6.404 14.429 1.00 91.38 670 GLU A O 1
ATOM 5332 N N . MET A 1 671 ? -1.628 5.410 12.670 1.00 92.81 671 MET A N 1
ATOM 5333 C CA . MET A 1 671 ? -2.708 4.533 12.252 1.00 92.81 671 MET A CA 1
ATOM 5334 C C . MET A 1 671 ? -2.197 3.100 12.109 1.00 92.81 671 MET A C 1
ATOM 5336 O O . MET A 1 671 ? -1.022 2.842 11.874 1.00 92.81 671 MET A O 1
ATOM 5340 N N . CYS A 1 672 ? -3.110 2.144 12.249 1.00 96.19 672 CYS A N 1
ATOM 5341 C CA . CYS A 1 672 ? -2.857 0.739 11.950 1.00 96.19 672 CYS A CA 1
ATOM 5342 C C . CYS A 1 672 ? -4.089 0.186 11.255 1.00 96.19 672 CYS A C 1
ATOM 5344 O O . CYS A 1 672 ? -5.086 -0.111 11.922 1.00 96.19 672 CYS A O 1
ATOM 5346 N N . VAL A 1 673 ? -4.054 0.116 9.928 1.00 94.69 673 VAL A N 1
ATOM 5347 C CA . VAL A 1 673 ? -5.235 -0.198 9.121 1.00 94.69 673 VAL A CA 1
ATOM 5348 C C . VAL A 1 673 ? -4.869 -1.146 7.993 1.00 94.69 673 VAL A C 1
ATOM 5350 O O . VAL A 1 673 ? -3.799 -1.071 7.396 1.00 94.69 673 VAL A O 1
ATOM 5353 N N . ASN A 1 674 ? -5.796 -2.046 7.697 1.00 95.81 674 ASN A N 1
ATOM 5354 C CA . ASN A 1 674 ? -5.853 -2.763 6.442 1.00 95.81 674 ASN A CA 1
ATOM 5355 C C . ASN A 1 674 ? -7.183 -2.435 5.755 1.00 95.81 674 ASN A C 1
ATOM 5357 O O . ASN A 1 674 ? -8.248 -2.739 6.304 1.00 95.81 674 ASN A O 1
ATOM 5361 N N . TYR A 1 675 ? -7.112 -1.830 4.572 1.00 93.81 675 TYR A N 1
ATOM 5362 C CA . TYR A 1 675 ? -8.248 -1.653 3.675 1.00 93.81 675 TYR A CA 1
ATOM 5363 C C . TYR A 1 675 ? -8.438 -2.932 2.867 1.00 93.81 675 TYR A C 1
ATOM 5365 O O . TYR A 1 675 ? -7.605 -3.302 2.040 1.00 93.81 675 TYR A O 1
ATOM 5373 N N . ILE A 1 676 ? -9.534 -3.635 3.124 1.00 95.31 676 ILE A N 1
ATOM 5374 C CA . ILE A 1 676 ? -9.867 -4.898 2.472 1.00 95.31 676 ILE A CA 1
ATOM 5375 C C . ILE A 1 676 ? -10.876 -4.616 1.362 1.00 95.31 676 ILE A C 1
ATOM 5377 O O . ILE A 1 676 ? -11.987 -4.174 1.645 1.00 95.31 676 ILE A O 1
ATOM 5381 N N . HIS A 1 677 ? -10.519 -4.925 0.114 1.00 95.19 677 HIS A N 1
ATOM 5382 C CA . HIS A 1 677 ? -11.424 -4.847 -1.033 1.00 95.19 677 HIS A CA 1
ATOM 5383 C C . HIS A 1 677 ? -12.114 -6.196 -1.236 1.00 95.19 677 HIS A C 1
ATOM 5385 O O . HIS A 1 677 ? -11.450 -7.227 -1.406 1.00 95.19 677 HIS A O 1
ATOM 5391 N N . TYR A 1 678 ? -13.446 -6.206 -1.213 1.00 96.88 678 TYR A N 1
ATOM 5392 C CA . TYR A 1 678 ? -14.225 -7.441 -1.198 1.00 96.88 678 TYR A CA 1
ATOM 5393 C C . TYR A 1 678 ? -15.522 -7.360 -2.006 1.00 96.88 678 TYR A C 1
ATOM 5395 O O . TYR A 1 678 ? -15.970 -6.285 -2.394 1.00 96.88 678 TYR A O 1
ATOM 5403 N N . TYR A 1 679 ? -16.146 -8.514 -2.238 1.00 97.69 679 TYR A N 1
ATOM 5404 C CA . TYR A 1 679 ? -17.529 -8.625 -2.706 1.00 97.69 679 TYR A CA 1
ATOM 5405 C C . TYR A 1 679 ? -18.213 -9.878 -2.117 1.00 97.69 679 TYR A C 1
ATOM 5407 O O . TYR A 1 679 ? -17.516 -10.810 -1.715 1.00 97.69 679 TYR A O 1
ATOM 5415 N N . PRO A 1 680 ? -19.555 -9.967 -2.085 1.00 97.69 680 PRO A N 1
ATOM 5416 C CA . PRO A 1 680 ? -20.493 -8.881 -2.362 1.00 97.69 680 PRO A CA 1
ATOM 5417 C C . PRO A 1 680 ? -20.399 -7.787 -1.294 1.00 97.69 680 PRO A C 1
ATOM 5419 O O . PRO A 1 680 ? -20.066 -8.077 -0.146 1.00 97.69 680 PRO A O 1
ATOM 5422 N N . ALA A 1 681 ? -20.681 -6.542 -1.677 1.00 95.38 681 ALA A N 1
ATOM 5423 C CA . ALA A 1 681 ? -20.776 -5.419 -0.755 1.00 95.38 681 ALA A CA 1
ATOM 5424 C C . ALA A 1 681 ? -21.774 -5.728 0.372 1.00 95.38 681 ALA A C 1
ATOM 5426 O O . ALA A 1 681 ? -22.805 -6.371 0.153 1.00 95.38 681 ALA A O 1
ATOM 5427 N N . MET A 1 682 ? -21.451 -5.275 1.579 1.00 94.75 682 MET A N 1
ATOM 5428 C CA . MET A 1 682 ? -22.270 -5.459 2.774 1.00 94.75 682 MET A CA 1
ATOM 5429 C C . MET A 1 682 ? -22.285 -4.182 3.608 1.00 94.75 682 MET A C 1
ATOM 5431 O O . MET A 1 682 ? -21.561 -3.228 3.325 1.00 94.75 682 MET A O 1
ATOM 5435 N N . ASP A 1 683 ? -23.094 -4.194 4.663 1.00 92.25 683 ASP A N 1
ATOM 5436 C CA . ASP A 1 683 ? -23.321 -2.999 5.466 1.00 92.25 683 ASP A CA 1
ATOM 5437 C C . ASP A 1 683 ? -22.115 -2.618 6.334 1.00 92.25 683 ASP A C 1
ATOM 5439 O O . ASP A 1 683 ? -21.914 -1.433 6.574 1.00 92.25 683 ASP A O 1
ATOM 5443 N N . VAL A 1 684 ? -21.314 -3.593 6.790 1.00 95.00 684 VAL A N 1
ATOM 5444 C CA . VAL A 1 684 ? -20.134 -3.348 7.637 1.00 95.00 684 VAL A CA 1
ATOM 5445 C C . VAL A 1 684 ? -19.025 -2.675 6.824 1.00 95.00 684 VAL A C 1
ATOM 5447 O O . VAL A 1 684 ? -18.446 -3.289 5.926 1.00 95.00 684 VAL A O 1
ATOM 5450 N N . GLU A 1 685 ? -18.700 -1.436 7.187 1.00 91.62 685 GLU A N 1
ATOM 5451 C CA . GLU A 1 685 ? -17.652 -0.630 6.546 1.00 91.62 685 GLU A CA 1
ATOM 5452 C C . GLU A 1 685 ? -16.413 -0.490 7.438 1.00 91.62 685 GLU A C 1
ATOM 5454 O O . GLU A 1 685 ? -15.283 -0.587 6.964 1.00 91.62 685 GLU A O 1
ATOM 5459 N N . VAL A 1 686 ? -16.603 -0.356 8.753 1.00 94.88 686 VAL A N 1
ATOM 5460 C CA . VAL A 1 686 ? -15.499 -0.277 9.718 1.00 94.88 686 VAL A CA 1
ATOM 5461 C C . VAL A 1 686 ? -15.609 -1.428 10.702 1.00 94.88 686 VAL A C 1
ATOM 5463 O O . VAL A 1 686 ? -16.653 -1.627 11.324 1.00 94.88 686 VAL A O 1
ATOM 5466 N N . CYS A 1 687 ? -14.518 -2.174 10.861 1.00 97.44 687 CYS A N 1
ATOM 5467 C CA . CYS A 1 687 ? -14.381 -3.212 11.871 1.00 97.44 687 CYS A CA 1
ATOM 5468 C C . CYS A 1 687 ? -13.038 -3.070 12.597 1.00 97.44 687 CYS A C 1
ATOM 5470 O O . CYS A 1 687 ? -12.047 -3.733 12.278 1.00 97.44 687 CYS A O 1
ATOM 5472 N N . LYS A 1 688 ? -13.004 -2.165 13.576 1.00 97.69 688 LYS A N 1
ATOM 5473 C CA . LYS A 1 688 ? -11.788 -1.775 14.301 1.00 97.69 688 LYS A CA 1
ATOM 5474 C C . LYS A 1 688 ? -11.932 -1.954 15.801 1.00 97.69 688 LYS A C 1
ATOM 5476 O O . LYS A 1 688 ? -13.043 -1.946 16.330 1.00 97.69 688 LYS A O 1
ATOM 5481 N N . SER A 1 689 ? -10.804 -2.044 16.501 1.00 98.00 689 SER A N 1
ATOM 5482 C CA . SER A 1 689 ? -10.786 -2.132 17.961 1.00 98.00 689 SER A CA 1
ATOM 5483 C C . SER A 1 689 ? -9.817 -1.158 18.623 1.00 98.00 689 SER A C 1
ATOM 5485 O O . SER A 1 689 ? -8.822 -0.739 18.038 1.00 98.00 689 SER A O 1
ATOM 5487 N N . ALA A 1 690 ? -10.061 -0.864 19.892 1.00 97.50 690 ALA A N 1
ATOM 5488 C CA . ALA A 1 690 ? -9.104 -0.265 20.814 1.00 97.50 690 ALA A CA 1
ATOM 5489 C C . ALA A 1 690 ? -9.130 -1.004 22.144 1.00 97.50 690 ALA A C 1
ATOM 5491 O O . ALA A 1 690 ? -10.106 -1.691 22.445 1.00 97.50 690 ALA A O 1
ATOM 5492 N N . ILE A 1 691 ? -8.101 -0.818 22.967 1.00 96.88 691 ILE A N 1
ATOM 5493 C CA . ILE A 1 691 ? -8.185 -1.201 24.376 1.00 96.88 691 ILE A CA 1
ATOM 5494 C C . ILE A 1 691 ? -9.411 -0.555 25.045 1.00 96.88 691 ILE A C 1
ATOM 5496 O O . ILE A 1 691 ? -9.764 0.595 24.779 1.00 96.88 691 ILE A O 1
ATOM 5500 N N . ASP A 1 692 ? -10.073 -1.292 25.936 1.00 96.56 692 ASP A N 1
ATOM 5501 C CA . ASP A 1 692 ? -11.171 -0.754 26.728 1.00 96.56 692 ASP A CA 1
ATOM 5502 C C . ASP A 1 692 ? -10.717 0.410 27.630 1.00 96.56 692 ASP A C 1
ATOM 5504 O O . ASP A 1 692 ? -9.822 0.275 28.472 1.00 96.56 692 ASP A O 1
ATOM 5508 N N . ASN A 1 693 ? -11.410 1.544 27.513 1.00 94.69 693 ASN A N 1
ATOM 5509 C CA . ASN A 1 693 ? -11.102 2.763 28.260 1.00 94.69 693 ASN A CA 1
ATOM 5510 C C . ASN A 1 693 ? -11.131 2.555 29.783 1.00 94.69 693 ASN A C 1
ATOM 5512 O O . ASN A 1 693 ? -10.353 3.185 30.499 1.00 94.69 693 ASN A O 1
ATOM 5516 N N . SER A 1 694 ? -12.015 1.694 30.307 1.00 93.62 694 SER A N 1
ATOM 5517 C CA . SER A 1 694 ? -12.099 1.465 31.756 1.00 93.62 694 SER A CA 1
ATOM 5518 C C . SER A 1 694 ? -10.886 0.684 32.270 1.00 93.62 694 SER A C 1
ATOM 5520 O O . SER A 1 694 ? -10.295 1.059 33.286 1.00 93.62 694 SER A O 1
ATOM 5522 N N . THR A 1 695 ? -10.452 -0.331 31.522 1.00 95.50 695 THR A N 1
ATOM 5523 C CA . THR A 1 695 ? -9.214 -1.078 31.771 1.00 95.50 695 THR A CA 1
ATOM 5524 C C . THR A 1 695 ? -7.994 -0.164 31.691 1.00 95.50 695 THR A C 1
ATOM 5526 O O . THR A 1 695 ? -7.172 -0.161 32.609 1.00 95.50 695 THR A O 1
ATOM 5529 N N . LEU A 1 696 ? -7.916 0.688 30.666 1.00 96.06 696 LEU A N 1
ATOM 5530 C CA . LEU A 1 696 ? -6.813 1.634 30.508 1.00 96.06 696 LEU A CA 1
ATOM 5531 C C . LEU A 1 696 ? -6.770 2.679 31.641 1.00 96.06 696 LEU A C 1
ATOM 5533 O O . LEU A 1 696 ? -5.707 2.984 32.182 1.00 96.06 696 LEU A O 1
ATOM 5537 N N . HIS A 1 697 ? -7.921 3.185 32.092 1.00 95.06 697 HIS A N 1
ATOM 5538 C CA . HIS A 1 697 ? -7.974 4.054 33.270 1.00 95.06 697 HIS A CA 1
ATOM 5539 C C . HIS A 1 697 ? -7.524 3.355 34.558 1.00 95.06 697 HIS A C 1
ATOM 5541 O O . HIS A 1 697 ? -6.853 3.980 35.382 1.00 95.06 697 HIS A O 1
ATOM 5547 N N . ASN A 1 698 ? -7.839 2.071 34.736 1.00 95.19 698 ASN A N 1
ATOM 5548 C CA . ASN A 1 698 ? -7.344 1.301 35.877 1.00 95.19 698 ASN A CA 1
ATOM 5549 C C . ASN A 1 698 ? -5.825 1.099 35.818 1.00 95.19 698 ASN A C 1
ATOM 5551 O O . ASN A 1 698 ? -5.166 1.202 36.853 1.00 95.19 698 ASN A O 1
ATOM 5555 N N . PHE A 1 699 ? -5.264 0.894 34.625 1.00 96.25 699 PHE A N 1
ATOM 5556 C CA . PHE A 1 699 ? -3.817 0.859 34.420 1.00 96.25 699 PHE A CA 1
ATOM 5557 C C . PHE A 1 699 ? -3.153 2.17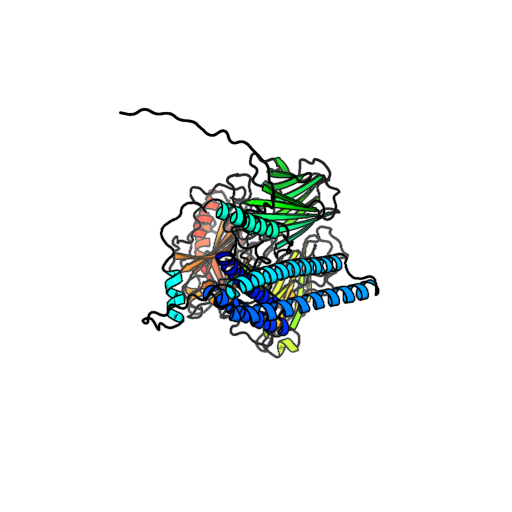8 34.838 1.00 96.25 699 PHE A C 1
ATOM 5559 O O . PHE A 1 699 ? -2.212 2.166 35.629 1.00 96.25 699 PHE A O 1
ATOM 5566 N N . PHE A 1 700 ? -3.687 3.329 34.416 1.00 96.88 700 PHE A N 1
ATOM 5567 C CA . PHE A 1 700 ? -3.153 4.629 34.839 1.00 96.88 700 PHE A CA 1
ATOM 5568 C C . PHE A 1 700 ? -3.166 4.804 36.363 1.00 96.88 700 PHE A C 1
ATOM 5570 O O . PHE A 1 700 ? -2.186 5.276 36.940 1.00 96.88 700 PHE A O 1
ATOM 5577 N N . ARG A 1 701 ? -4.230 4.352 37.038 1.00 95.19 701 ARG A N 1
ATOM 5578 C CA . ARG A 1 701 ? -4.303 4.369 38.508 1.00 95.19 701 ARG A CA 1
ATOM 5579 C C . ARG A 1 701 ? -3.268 3.458 39.156 1.00 95.19 701 ARG A C 1
ATOM 5581 O O . ARG A 1 701 ? -2.686 3.844 40.168 1.00 95.19 701 ARG A O 1
ATOM 5588 N N . PHE A 1 702 ? -3.041 2.275 38.587 1.00 95.00 702 PHE A N 1
ATOM 5589 C CA . PHE A 1 702 ? -1.992 1.353 39.026 1.00 95.00 702 PHE A CA 1
ATOM 5590 C C . PHE A 1 702 ? -0.593 1.967 38.871 1.00 95.00 702 PHE A C 1
ATOM 5592 O O . PHE A 1 702 ? 0.256 1.785 39.739 1.00 95.00 702 PHE A O 1
ATOM 5599 N N . MET A 1 703 ? -0.386 2.768 37.825 1.00 95.94 703 MET A N 1
ATOM 5600 C CA . MET A 1 703 ? 0.850 3.518 37.579 1.00 95.94 703 MET A CA 1
ATOM 5601 C C . MET A 1 703 ? 0.964 4.823 38.392 1.00 95.94 703 MET A C 1
ATOM 5603 O O . MET A 1 703 ? 1.948 5.542 38.251 1.00 95.94 703 MET A O 1
ATOM 5607 N N . GLY A 1 704 ? -0.004 5.133 39.265 1.00 94.50 704 GLY A N 1
ATOM 5608 C CA . GLY A 1 704 ? 0.047 6.281 40.181 1.00 94.50 704 GLY A CA 1
ATOM 5609 C C . GLY A 1 704 ? -0.722 7.531 39.732 1.00 94.50 704 GLY A C 1
ATOM 5610 O O . GLY A 1 704 ? -0.766 8.509 40.476 1.00 94.50 704 GLY A O 1
ATOM 5611 N N . VAL A 1 705 ? -1.394 7.509 38.578 1.00 93.94 705 VAL A N 1
ATOM 5612 C CA . VAL A 1 705 ? -2.169 8.648 38.056 1.00 93.94 705 VAL A CA 1
ATOM 5613 C C . VAL A 1 705 ? -3.621 8.569 38.546 1.00 93.94 705 VAL A C 1
ATOM 5615 O O . VAL A 1 705 ? -4.419 7.778 38.045 1.00 93.94 705 VAL A O 1
ATOM 5618 N N . GLN A 1 706 ? -3.981 9.380 39.548 1.00 88.38 706 GLN A N 1
ATOM 5619 C CA . GLN A 1 706 ? -5.306 9.328 40.201 1.00 88.38 706 GLN A CA 1
ATOM 5620 C C . GLN A 1 706 ? -6.317 10.373 39.692 1.00 88.38 706 GLN A C 1
ATOM 5622 O O . GLN A 1 706 ? -7.499 10.278 40.027 1.00 88.38 706 GLN A O 1
ATOM 5627 N N . ASP A 1 707 ? -5.893 11.369 38.907 1.00 89.31 707 ASP A N 1
ATOM 5628 C CA . ASP A 1 707 ? -6.802 12.415 38.423 1.00 89.31 707 ASP A CA 1
ATOM 5629 C C . ASP A 1 707 ? -7.711 11.888 37.299 1.00 89.31 707 ASP A C 1
ATOM 5631 O O . ASP A 1 707 ? -7.270 11.549 36.198 1.00 89.31 707 ASP A O 1
ATOM 5635 N N . TYR A 1 708 ? -9.011 11.817 37.584 1.00 83.69 708 TYR A N 1
ATOM 5636 C CA . TYR A 1 708 ? -10.026 11.329 36.656 1.00 83.69 708 TYR A CA 1
ATOM 5637 C C . TYR A 1 708 ? -10.405 12.351 35.579 1.00 83.69 708 TYR A C 1
ATOM 5639 O O . TYR A 1 708 ? -10.960 11.939 34.562 1.00 83.69 708 TYR A O 1
ATOM 5647 N N . ARG A 1 709 ? -10.118 13.646 35.781 1.00 89.69 709 ARG A N 1
ATOM 5648 C CA . ARG A 1 709 ? -10.488 14.731 34.854 1.00 89.69 709 ARG A CA 1
ATOM 5649 C C . ARG A 1 709 ? -9.584 14.796 33.632 1.00 89.69 709 ARG A C 1
ATOM 5651 O O . ARG A 1 709 ? -10.006 15.323 32.609 1.00 89.69 709 ARG A O 1
ATOM 5658 N N . LEU A 1 710 ? -8.370 14.262 33.751 1.00 91.06 710 LEU A N 1
ATOM 5659 C CA . LEU A 1 710 ? -7.420 14.187 32.652 1.00 91.06 710 LEU A CA 1
ATOM 5660 C C . LEU A 1 710 ? -7.942 13.254 31.551 1.00 91.06 710 LEU A C 1
ATOM 5662 O O . LEU A 1 710 ? -8.424 12.142 31.822 1.00 91.06 710 LEU A O 1
ATOM 5666 N N . SER A 1 711 ? -7.788 13.699 30.309 1.00 93.19 711 SER A N 1
ATOM 5667 C CA . SER A 1 711 ? -7.925 12.865 29.115 1.00 93.19 711 SER A CA 1
ATOM 5668 C C . SER A 1 711 ? -6.920 11.704 29.129 1.00 93.19 711 SER A C 1
ATOM 5670 O O . SER A 1 711 ? -5.986 11.667 29.935 1.00 93.19 711 SER A O 1
ATOM 5672 N N . ILE A 1 712 ? -7.115 10.711 28.257 1.00 94.31 712 ILE A N 1
ATOM 5673 C CA . ILE A 1 712 ? -6.209 9.558 28.159 1.00 94.31 712 ILE A CA 1
ATOM 5674 C C . ILE A 1 712 ? -4.798 10.029 27.770 1.00 94.31 712 ILE A C 1
ATOM 5676 O O . ILE A 1 712 ? -3.838 9.691 28.462 1.00 94.31 712 ILE A O 1
ATOM 5680 N N . SER A 1 713 ? -4.672 10.879 26.749 1.00 93.00 713 SER A N 1
ATOM 5681 C CA . SER A 1 713 ? -3.388 11.468 26.345 1.00 93.00 713 SER A CA 1
ATOM 5682 C C . SER A 1 713 ? -2.695 12.262 27.462 1.00 93.00 713 SER A C 1
ATOM 5684 O O . SER A 1 713 ? -1.481 12.159 27.640 1.00 93.00 713 SER A O 1
ATOM 5686 N N . GLU A 1 714 ? -3.439 13.018 28.274 1.00 94.56 714 GLU A N 1
ATOM 5687 C CA . GLU A 1 714 ? -2.877 13.705 29.442 1.00 94.56 714 GLU A CA 1
ATOM 5688 C C . GLU A 1 714 ? -2.400 12.724 30.513 1.00 94.56 714 GLU A C 1
ATOM 5690 O O . GLU A 1 714 ? -1.353 12.959 31.107 1.00 94.56 714 GLU A O 1
ATOM 5695 N N . LYS A 1 715 ? -3.105 11.607 30.737 1.00 95.50 715 LYS A N 1
ATOM 5696 C CA . LYS A 1 715 ? -2.682 10.565 31.689 1.00 95.50 715 LYS A CA 1
ATOM 5697 C C . LYS A 1 715 ? -1.402 9.863 31.242 1.00 95.50 715 LYS A C 1
ATOM 5699 O O . LYS A 1 715 ? -0.525 9.655 32.077 1.00 95.50 715 LYS A O 1
ATOM 5704 N N . TYR A 1 716 ? -1.248 9.579 29.946 1.00 95.44 716 TYR A N 1
ATOM 5705 C CA . TYR A 1 716 ? 0.012 9.074 29.386 1.00 95.44 716 TYR A CA 1
ATOM 5706 C C . TYR A 1 716 ? 1.193 9.999 29.713 1.00 95.44 716 TYR A C 1
ATOM 5708 O O . TYR A 1 716 ? 2.259 9.518 30.088 1.00 95.44 716 TYR A O 1
ATOM 5716 N N . LYS A 1 717 ? 0.997 11.324 29.649 1.00 94.31 717 LYS A N 1
ATOM 5717 C CA . LYS A 1 717 ? 2.038 12.325 29.953 1.00 94.31 717 LYS A CA 1
ATOM 5718 C C . LYS A 1 717 ? 2.422 12.411 31.437 1.00 94.31 717 LYS A C 1
ATOM 5720 O O . LYS A 1 717 ? 3.451 13.001 31.744 1.00 94.31 717 LYS A O 1
ATOM 5725 N N . GLN A 1 718 ? 1.616 11.862 32.350 1.00 94.75 718 GLN A N 1
ATOM 5726 C CA . GLN A 1 718 ? 1.896 11.870 33.795 1.00 94.75 718 GLN A CA 1
ATOM 5727 C C . GLN A 1 718 ? 2.746 10.676 34.257 1.00 94.75 718 GLN A C 1
ATOM 5729 O O . GLN A 1 718 ? 3.155 10.634 35.416 1.00 94.75 718 GLN A O 1
ATOM 5734 N N . ILE A 1 719 ? 2.977 9.688 33.389 1.00 93.44 719 ILE A N 1
ATOM 5735 C CA . ILE A 1 719 ? 3.766 8.497 33.709 1.00 93.44 719 ILE A CA 1
ATOM 5736 C C . ILE A 1 719 ? 5.218 8.716 33.289 1.00 93.44 719 ILE A C 1
ATOM 5738 O O . ILE A 1 719 ? 5.490 9.178 32.183 1.00 93.44 719 ILE A O 1
ATOM 5742 N N . ASP A 1 720 ? 6.144 8.320 34.161 1.00 92.88 720 ASP A N 1
ATOM 5743 C CA . ASP A 1 720 ? 7.545 8.141 33.793 1.00 92.88 720 ASP A CA 1
ATOM 5744 C C . ASP A 1 720 ? 7.722 6.792 33.075 1.00 92.88 720 ASP A C 1
ATOM 5746 O O . ASP A 1 720 ? 7.559 5.718 33.666 1.00 92.88 720 ASP A O 1
ATOM 5750 N N . TRP A 1 721 ? 7.988 6.845 31.770 1.00 94.50 721 TRP A N 1
ATOM 5751 C CA . TRP A 1 721 ? 8.010 5.682 30.881 1.00 94.50 721 TRP A CA 1
ATOM 5752 C C . TRP A 1 721 ? 9.360 4.964 30.912 1.00 94.50 721 TRP A C 1
ATOM 5754 O O . TRP A 1 721 ? 10.133 4.994 29.956 1.00 94.50 721 TRP A O 1
ATOM 5764 N N . THR A 1 722 ? 9.635 4.280 32.023 1.00 95.31 722 THR A N 1
ATOM 5765 C CA . THR A 1 722 ? 10.762 3.341 32.123 1.00 95.31 722 THR A CA 1
ATOM 5766 C C . THR A 1 722 ? 10.526 2.101 31.245 1.00 95.31 722 THR A C 1
ATOM 5768 O O . THR A 1 722 ? 9.372 1.789 30.936 1.00 95.31 722 THR A O 1
ATOM 5771 N N . PRO A 1 723 ? 11.568 1.318 30.893 1.00 95.44 723 PRO A N 1
ATOM 5772 C CA . PRO A 1 723 ? 11.389 0.071 30.140 1.00 95.44 723 PRO A CA 1
ATOM 5773 C C . PRO A 1 723 ? 10.345 -0.874 30.761 1.00 95.44 723 PRO A C 1
ATOM 5775 O O . PRO A 1 723 ? 9.502 -1.421 30.066 1.00 95.44 723 PRO A O 1
ATOM 5778 N N . GLN A 1 724 ? 10.298 -0.962 32.094 1.00 96.31 724 GLN A N 1
ATOM 5779 C CA . GLN A 1 724 ? 9.313 -1.787 32.805 1.00 96.31 724 GLN A CA 1
ATOM 5780 C C . GLN A 1 724 ? 7.879 -1.248 32.686 1.00 96.31 724 GLN A C 1
ATOM 5782 O O . GLN A 1 724 ? 6.923 -2.018 32.725 1.00 96.31 724 GLN A O 1
ATOM 5787 N N . ALA A 1 725 ? 7.700 0.075 32.604 1.00 96.44 725 ALA A N 1
ATOM 5788 C CA . ALA A 1 725 ? 6.390 0.680 32.375 1.00 96.44 725 ALA A CA 1
ATOM 5789 C C . ALA A 1 725 ? 5.902 0.410 30.944 1.00 96.44 725 ALA A C 1
ATOM 5791 O O . ALA A 1 725 ? 4.723 0.117 30.747 1.00 96.44 725 ALA A O 1
ATOM 5792 N N . VAL A 1 726 ? 6.819 0.463 29.974 1.00 97.00 726 VAL A N 1
ATOM 5793 C CA . VAL A 1 726 ? 6.558 0.112 28.574 1.00 97.00 726 VAL A CA 1
ATOM 5794 C C . VAL A 1 726 ? 6.153 -1.358 28.447 1.00 97.00 726 VAL A C 1
ATOM 5796 O O . VAL A 1 726 ? 5.119 -1.633 27.843 1.00 97.00 726 VAL A O 1
ATOM 5799 N N . ASP A 1 727 ? 6.879 -2.280 29.085 1.00 96.44 727 ASP A N 1
ATOM 5800 C CA . ASP A 1 727 ? 6.548 -3.712 29.077 1.00 96.44 727 ASP A CA 1
ATOM 5801 C C . ASP A 1 727 ? 5.146 -3.975 29.646 1.00 96.44 727 ASP A C 1
ATOM 5803 O O . ASP A 1 727 ? 4.359 -4.720 29.065 1.00 96.44 727 ASP A O 1
ATOM 5807 N N . LYS A 1 728 ? 4.786 -3.304 30.749 1.00 97.19 728 LYS A N 1
ATOM 5808 C CA . LYS A 1 728 ? 3.440 -3.404 31.336 1.00 97.19 728 LYS A CA 1
ATOM 5809 C C . LYS A 1 728 ? 2.350 -2.867 30.408 1.00 97.19 728 LYS A C 1
ATOM 5811 O O . LYS A 1 728 ? 1.246 -3.402 30.409 1.00 97.19 728 LYS A O 1
ATOM 5816 N N . LEU A 1 729 ? 2.624 -1.804 29.648 1.00 97.31 729 LEU A N 1
ATOM 5817 C CA . LEU A 1 729 ? 1.676 -1.285 28.657 1.00 97.31 729 LEU A CA 1
ATOM 5818 C C . LEU A 1 729 ? 1.523 -2.256 27.479 1.00 97.31 729 LEU A C 1
ATOM 5820 O O . LEU A 1 729 ? 0.403 -2.500 27.037 1.00 97.31 729 LEU A O 1
ATOM 5824 N N . ALA A 1 730 ? 2.622 -2.840 27.001 1.00 96.31 730 ALA A N 1
ATOM 5825 C CA . ALA A 1 730 ? 2.589 -3.855 25.952 1.00 96.31 730 ALA A CA 1
ATOM 5826 C C . ALA A 1 730 ? 1.797 -5.100 26.395 1.00 96.31 730 ALA A C 1
ATOM 5828 O O . ALA A 1 730 ? 0.948 -5.597 25.650 1.00 96.31 730 ALA A O 1
ATOM 5829 N N . GLU A 1 731 ? 2.006 -5.564 27.632 1.00 95.38 731 GLU A N 1
ATOM 5830 C CA . GLU A 1 731 ? 1.217 -6.644 28.235 1.00 95.38 731 GLU A CA 1
ATOM 5831 C C . GLU A 1 731 ? -0.265 -6.263 28.311 1.00 95.38 731 GLU A C 1
ATOM 5833 O O . GLU A 1 731 ? -1.122 -7.035 27.881 1.00 95.38 731 GLU A O 1
ATOM 5838 N N . LEU A 1 732 ? -0.573 -5.046 28.775 1.00 96.44 732 LEU A N 1
ATOM 5839 C CA . LEU A 1 732 ? -1.937 -4.533 28.853 1.00 96.44 732 LEU A CA 1
ATOM 5840 C C . LEU A 1 732 ? -2.638 -4.589 27.489 1.00 96.44 732 LEU A C 1
ATOM 5842 O O . LEU A 1 732 ? -3.736 -5.139 27.401 1.00 96.44 732 LEU A O 1
ATOM 5846 N N . TYR A 1 733 ? -2.019 -4.065 26.428 1.00 95.81 733 TYR A N 1
ATOM 5847 C CA . TYR A 1 733 ? -2.585 -4.111 25.075 1.00 95.81 733 TYR A CA 1
ATOM 5848 C C . TYR A 1 733 ? -2.779 -5.538 24.552 1.00 95.81 733 TYR A C 1
ATOM 5850 O O . TYR A 1 733 ? -3.685 -5.778 23.757 1.00 95.81 733 TYR A O 1
ATOM 5858 N N . SER A 1 734 ? -1.963 -6.488 25.008 1.00 92.00 734 SER A N 1
ATOM 5859 C CA . SER A 1 734 ? -1.982 -7.867 24.517 1.00 92.00 734 SER A CA 1
ATOM 5860 C C . SER A 1 734 ? -3.090 -8.736 25.117 1.00 92.00 734 SER A C 1
ATOM 5862 O O . SER A 1 734 ? -3.389 -9.780 24.540 1.00 92.00 734 SER A O 1
ATOM 5864 N N . VAL A 1 735 ? -3.662 -8.354 26.268 1.00 92.19 735 VAL A N 1
ATOM 5865 C CA . VAL A 1 735 ? -4.615 -9.204 27.020 1.00 92.19 735 VAL A CA 1
ATOM 5866 C C . VAL A 1 735 ? -5.932 -8.519 27.389 1.00 92.19 735 VAL A C 1
ATOM 5868 O O . VAL A 1 735 ? -6.844 -9.165 27.917 1.00 92.19 735 VAL A O 1
ATOM 5871 N N . SER A 1 736 ? -6.029 -7.203 27.199 1.00 95.12 736 SER A N 1
ATOM 5872 C CA . SER A 1 736 ? -7.160 -6.426 27.705 1.00 95.12 736 SER A CA 1
ATOM 5873 C C . SER A 1 736 ? -8.421 -6.579 26.849 1.00 95.12 736 SER A C 1
ATOM 5875 O O . SER A 1 736 ? -8.340 -6.748 25.634 1.00 95.12 736 SER A O 1
ATOM 5877 N N . PRO A 1 737 ? -9.617 -6.443 27.456 1.00 96.94 737 PRO A N 1
ATOM 5878 C CA . PRO A 1 737 ? -10.858 -6.297 26.705 1.00 96.94 737 PRO A CA 1
ATOM 5879 C C . PRO A 1 737 ? -10.814 -5.109 25.740 1.00 96.94 737 PRO A C 1
ATOM 5881 O O . PRO A 1 737 ? -10.091 -4.135 25.963 1.00 96.94 737 PRO A O 1
ATOM 5884 N N . LEU A 1 738 ? -11.652 -5.174 24.711 1.00 97.50 738 LEU A N 1
ATOM 5885 C CA . LEU A 1 738 ? -11.674 -4.252 23.587 1.00 97.50 738 LEU A CA 1
ATOM 5886 C C . LEU A 1 738 ? -12.940 -3.387 23.575 1.00 97.50 738 LEU A C 1
ATOM 5888 O O . LEU A 1 738 ? -14.045 -3.854 23.860 1.00 97.50 738 LEU A O 1
ATOM 5892 N N . ASN A 1 739 ? -12.784 -2.135 23.166 1.00 97.62 739 ASN A N 1
ATOM 5893 C CA . ASN A 1 739 ? -13.856 -1.341 22.578 1.00 97.62 739 ASN A CA 1
ATOM 5894 C C . ASN A 1 739 ? -13.848 -1.563 21.065 1.00 97.62 739 ASN A C 1
ATOM 5896 O O . ASN A 1 739 ? -12.782 -1.537 20.453 1.00 97.62 739 ASN A O 1
ATOM 5900 N N . MET A 1 740 ? -15.017 -1.788 20.471 1.00 97.38 740 MET A N 1
ATOM 5901 C CA . MET A 1 740 ? -15.158 -2.112 19.052 1.00 97.38 740 MET A CA 1
ATOM 5902 C C . MET A 1 740 ? -15.937 -1.033 18.305 1.00 97.38 740 MET A C 1
ATOM 5904 O O . MET A 1 740 ? -17.024 -0.628 18.719 1.00 97.38 740 MET A O 1
ATOM 5908 N N . ASP A 1 741 ? -15.419 -0.657 17.146 1.00 96.56 741 ASP A N 1
ATOM 5909 C CA . ASP A 1 741 ? -16.142 0.072 16.117 1.00 96.56 741 ASP A CA 1
ATOM 5910 C C . ASP A 1 741 ? -16.515 -0.922 15.019 1.00 96.56 741 ASP A C 1
ATOM 5912 O O . ASP A 1 741 ? -15.735 -1.195 14.112 1.00 96.56 741 ASP A O 1
ATOM 5916 N N . CYS A 1 742 ? -17.707 -1.504 15.173 1.00 97.19 742 CYS A N 1
ATOM 5917 C CA . CYS A 1 742 ? -18.422 -2.239 14.133 1.00 97.19 742 CYS A CA 1
ATOM 5918 C C . CYS A 1 742 ? -19.447 -1.268 13.542 1.00 97.19 742 CYS A C 1
ATOM 5920 O O . CYS A 1 742 ? -20.531 -1.108 14.118 1.00 97.19 742 CYS A O 1
ATOM 5922 N N . LEU A 1 743 ? -19.058 -0.542 12.492 1.00 94.62 743 LEU A N 1
ATOM 5923 C CA . LEU A 1 743 ? -19.831 0.572 11.934 1.00 94.62 743 LEU A CA 1
ATOM 5924 C C . LEU A 1 743 ? -20.383 0.236 10.553 1.00 94.62 743 LEU A C 1
ATOM 5926 O O . LEU A 1 743 ? -19.728 -0.449 9.762 1.00 94.62 743 LEU A O 1
ATOM 5930 N N . ASP A 1 744 ? -21.579 0.746 10.282 1.00 90.75 744 ASP A N 1
ATOM 5931 C CA . ASP A 1 744 ? -22.165 0.748 8.949 1.00 90.75 744 ASP A CA 1
ATOM 5932 C C . ASP A 1 744 ? -21.652 1.920 8.087 1.00 90.75 744 ASP A C 1
ATOM 5934 O O . ASP A 1 744 ? -20.858 2.752 8.532 1.00 90.75 744 ASP A O 1
ATOM 5938 N N . HIS A 1 745 ? -22.139 2.009 6.851 1.00 82.19 745 HIS A N 1
ATOM 5939 C CA . HIS A 1 745 ? -21.823 3.073 5.886 1.00 82.19 745 HIS A CA 1
ATOM 5940 C C . HIS A 1 745 ? -22.295 4.482 6.296 1.00 82.19 745 HIS A C 1
ATOM 5942 O O . HIS A 1 745 ? -21.932 5.464 5.651 1.00 82.19 745 HIS A O 1
ATOM 5948 N N . THR A 1 746 ? -23.095 4.615 7.359 1.00 80.88 746 THR A N 1
ATOM 5949 C CA . THR A 1 746 ? -23.456 5.915 7.954 1.00 80.88 746 THR A CA 1
ATOM 5950 C C . THR A 1 746 ? -22.515 6.319 9.092 1.00 80.88 746 THR A C 1
ATOM 5952 O O . THR A 1 746 ? -22.633 7.416 9.638 1.00 80.88 746 THR A O 1
ATOM 5955 N N . GLY A 1 747 ? -21.585 5.435 9.472 1.00 83.31 747 GLY A N 1
ATOM 5956 C CA . GLY A 1 747 ? -20.730 5.583 10.647 1.00 83.31 747 GLY A CA 1
ATOM 5957 C C . GLY A 1 747 ? -21.428 5.211 11.959 1.00 83.31 747 GLY A C 1
ATOM 5958 O O . GLY A 1 747 ? -20.867 5.426 13.036 1.00 83.31 747 GLY A O 1
ATOM 5959 N N . ALA A 1 748 ? -22.642 4.655 11.909 1.00 88.19 748 ALA A N 1
ATOM 5960 C CA . ALA A 1 748 ? -23.369 4.228 13.095 1.00 88.19 748 ALA A CA 1
ATOM 5961 C C . ALA A 1 748 ? -22.944 2.817 13.520 1.00 88.19 748 ALA A C 1
ATOM 5963 O O . ALA A 1 748 ? -22.713 1.934 12.698 1.00 88.19 748 ALA A O 1
ATOM 5964 N N . ARG A 1 749 ? -22.868 2.578 14.836 1.00 93.31 749 ARG A N 1
ATOM 5965 C CA . ARG A 1 749 ? -22.624 1.230 15.372 1.00 93.31 749 ARG A CA 1
ATOM 5966 C C . ARG A 1 749 ? -23.842 0.339 15.165 1.00 93.31 749 ARG A C 1
ATOM 5968 O O . ARG A 1 749 ? -24.966 0.754 15.454 1.00 93.31 749 ARG A O 1
ATOM 5975 N N . PHE A 1 750 ? -23.611 -0.923 14.806 1.00 94.06 750 PHE A N 1
ATOM 5976 C CA . PHE A 1 750 ? -24.691 -1.906 14.705 1.00 94.06 750 PHE A CA 1
ATOM 5977 C C . PHE A 1 750 ? -25.440 -2.054 16.045 1.00 94.06 750 PHE A C 1
ATOM 5979 O O . PHE A 1 750 ? -24.811 -2.296 17.082 1.00 94.06 750 PHE A O 1
ATOM 5986 N N . PRO A 1 751 ? -26.779 -1.952 16.068 1.00 93.50 751 PRO A N 1
ATOM 5987 C CA . PRO A 1 751 ? -27.539 -2.010 17.310 1.00 93.50 751 PRO A CA 1
ATOM 5988 C C . PRO A 1 751 ? -27.638 -3.438 17.873 1.00 93.50 751 PRO A C 1
ATOM 5990 O O . PRO A 1 751 ? -27.434 -4.436 17.180 1.00 93.50 751 PRO A O 1
ATOM 5993 N N . GLY A 1 752 ? -28.008 -3.537 19.153 1.00 89.12 752 GLY A N 1
ATOM 5994 C CA . GLY A 1 752 ? -28.396 -4.804 19.785 1.00 89.12 752 GLY A CA 1
ATOM 5995 C C . GLY A 1 752 ? -27.249 -5.684 20.291 1.00 89.12 752 GLY A C 1
ATOM 5996 O O . GLY A 1 752 ? -27.515 -6.790 20.759 1.00 89.12 752 GLY A O 1
ATOM 5997 N N . HIS A 1 753 ? -25.993 -5.223 20.250 1.00 94.44 753 HIS A N 1
ATOM 5998 C CA . HIS A 1 753 ? -24.894 -5.933 20.911 1.00 94.44 753 HIS A CA 1
ATOM 5999 C C . HIS A 1 753 ? -25.061 -5.882 22.447 1.00 94.44 753 HIS A C 1
ATOM 6001 O O . HIS A 1 753 ? -25.248 -4.784 22.980 1.00 94.44 753 HIS A O 1
ATOM 6007 N N . PRO A 1 754 ? -24.937 -7.002 23.194 1.00 93.25 754 PRO A N 1
ATOM 6008 C CA . PRO A 1 754 ? -25.210 -7.045 24.640 1.00 93.25 754 PRO A CA 1
ATOM 6009 C C . PRO A 1 754 ? -24.399 -6.052 25.482 1.00 93.25 754 PRO A C 1
ATOM 6011 O O . PRO A 1 754 ? -24.861 -5.584 26.520 1.00 93.25 754 PRO A O 1
ATOM 6014 N N . THR A 1 755 ? -23.185 -5.723 25.037 1.00 92.81 755 THR A N 1
ATOM 6015 C CA . THR A 1 755 ? -22.276 -4.790 25.723 1.00 92.81 755 THR A CA 1
ATOM 6016 C C . THR A 1 755 ? -22.190 -3.414 25.060 1.00 92.81 755 THR A C 1
ATOM 6018 O O . THR A 1 755 ? -21.321 -2.615 25.415 1.00 92.81 755 THR A O 1
ATOM 6021 N N . ASN A 1 756 ? -23.047 -3.137 24.069 1.00 94.56 756 ASN A N 1
ATOM 6022 C CA . ASN A 1 756 ? -22.966 -1.938 23.230 1.00 94.56 756 ASN A CA 1
ATOM 6023 C C . ASN A 1 756 ? -21.551 -1.710 22.655 1.00 94.56 756 ASN A C 1
ATOM 6025 O O . ASN A 1 756 ? -21.018 -0.605 22.707 1.00 94.56 756 ASN A O 1
ATOM 6029 N N . TRP A 1 757 ? -20.918 -2.789 22.186 1.00 96.25 757 TRP A N 1
ATOM 6030 C CA . TRP A 1 757 ? -19.556 -2.800 21.640 1.00 96.25 757 TRP A CA 1
ATOM 6031 C C . TRP A 1 757 ? -18.436 -2.325 22.582 1.00 96.25 757 TRP A C 1
ATOM 6033 O O . TRP A 1 757 ? -17.340 -2.002 22.134 1.00 96.25 757 TRP A O 1
ATOM 6043 N N . THR A 1 758 ? -18.680 -2.321 23.893 1.00 95.81 758 THR A N 1
ATOM 6044 C CA . THR A 1 758 ? -17.662 -1.998 24.907 1.00 95.81 758 THR A CA 1
ATOM 6045 C C . THR A 1 758 ? -17.254 -3.234 25.697 1.00 95.81 758 THR A C 1
ATOM 6047 O O . THR A 1 758 ? -18.049 -4.171 25.821 1.00 95.81 758 THR A O 1
ATOM 6050 N N . ARG A 1 759 ? -16.035 -3.245 26.256 1.00 95.38 759 ARG A N 1
ATOM 6051 C CA . ARG A 1 759 ? -15.517 -4.347 27.099 1.00 95.38 759 ARG A CA 1
ATOM 6052 C C . ARG A 1 759 ? -15.696 -5.741 26.480 1.00 95.38 759 ARG A C 1
ATOM 6054 O O . ARG A 1 759 ? -16.001 -6.706 27.181 1.00 95.38 759 ARG A O 1
ATOM 6061 N N . ILE A 1 760 ? -15.536 -5.844 25.166 1.00 96.50 760 ILE A N 1
ATOM 6062 C CA . ILE A 1 760 ? -15.623 -7.110 24.444 1.00 96.50 760 ILE A CA 1
ATOM 6063 C C . ILE A 1 760 ? -14.384 -7.941 24.793 1.00 96.50 760 ILE A C 1
ATOM 6065 O O . ILE A 1 760 ? -13.271 -7.421 24.718 1.00 96.50 760 ILE A O 1
ATOM 6069 N N . PRO A 1 761 ? -14.528 -9.213 25.197 1.00 94.50 761 PRO A N 1
ATOM 6070 C CA . PRO A 1 761 ? -13.375 -10.068 25.436 1.00 94.50 761 PRO A CA 1
ATOM 6071 C C . PRO A 1 761 ? -12.505 -10.161 24.183 1.00 94.50 761 PRO A C 1
ATOM 6073 O O . PRO A 1 761 ? -13.014 -10.407 23.089 1.00 94.50 761 PRO A O 1
ATOM 6076 N N . GLN A 1 762 ? -11.194 -9.999 24.343 1.00 93.19 762 GLN A N 1
ATOM 6077 C CA . GLN A 1 762 ? -10.274 -10.198 23.234 1.00 93.19 762 GLN A CA 1
ATOM 6078 C C . GLN A 1 762 ? -10.403 -11.640 22.703 1.00 93.19 762 GLN A C 1
ATOM 6080 O O . GLN A 1 762 ? -10.497 -12.582 23.505 1.00 93.19 762 GLN A O 1
ATOM 6085 N N . PRO A 1 763 ? -10.438 -11.845 21.372 1.00 92.00 763 PRO A N 1
ATOM 6086 C CA . PRO A 1 763 ? -10.539 -13.176 20.792 1.00 92.00 763 PRO A CA 1
ATOM 6087 C C . PRO A 1 763 ? -9.408 -14.086 21.274 1.00 92.00 763 PRO A C 1
ATOM 6089 O O . PRO A 1 763 ? -8.235 -13.736 21.181 1.00 92.00 763 PRO A O 1
ATOM 6092 N N . LYS A 1 764 ? -9.754 -15.284 21.756 1.00 88.25 764 LYS A N 1
ATOM 6093 C CA . LYS A 1 764 ? -8.752 -16.310 22.061 1.00 88.25 764 LYS A CA 1
ATOM 6094 C C . LYS A 1 764 ? -8.220 -16.881 20.755 1.00 88.25 764 LYS A C 1
ATOM 6096 O O . LYS A 1 764 ? -8.978 -17.491 19.999 1.00 88.25 764 LYS A O 1
ATOM 6101 N N . THR A 1 765 ? -6.933 -16.687 20.513 1.00 87.50 765 THR A N 1
ATOM 6102 C CA . THR A 1 765 ? -6.245 -17.174 19.322 1.00 87.50 765 THR A CA 1
ATOM 6103 C C . THR A 1 765 ? -5.343 -18.352 19.676 1.00 87.50 765 THR A C 1
ATOM 6105 O O . THR A 1 765 ? -4.726 -18.404 20.739 1.00 87.50 765 THR A O 1
ATOM 6108 N N . PHE A 1 766 ? -5.301 -19.335 18.785 1.00 83.69 766 PHE A N 1
ATOM 6109 C CA . PHE A 1 766 ? -4.453 -20.513 18.875 1.00 83.69 766 PHE A CA 1
ATOM 6110 C C . PHE A 1 766 ? -3.563 -20.578 17.644 1.00 83.69 766 PHE A C 1
ATOM 6112 O O . PHE A 1 766 ? -3.991 -20.216 16.540 1.00 83.69 766 PHE A O 1
ATOM 6119 N N . ALA A 1 767 ? -2.348 -21.083 17.852 1.00 75.94 767 ALA A N 1
ATOM 6120 C CA . ALA A 1 767 ? -1.415 -21.305 16.767 1.00 75.94 767 ALA A CA 1
ATOM 6121 C C . ALA A 1 767 ? -2.023 -22.250 15.718 1.00 75.94 767 ALA A C 1
ATOM 6123 O O . ALA A 1 767 ? -2.705 -23.224 16.058 1.00 75.94 767 ALA A O 1
ATOM 6124 N N . GLY A 1 768 ? -1.800 -21.942 14.446 1.00 69.38 768 GLY A N 1
ATOM 6125 C CA . GLY A 1 768 ? -2.305 -22.712 13.309 1.00 69.38 768 GLY A CA 1
ATOM 6126 C C . GLY A 1 768 ? -1.182 -23.206 12.400 1.00 69.38 768 GLY A C 1
ATOM 6127 O O . GLY A 1 768 ? -0.020 -22.860 12.580 1.00 69.38 768 GLY A O 1
ATOM 6128 N N . MET A 1 769 ? -1.527 -23.963 11.350 1.00 66.50 769 MET A N 1
ATOM 6129 C CA . MET A 1 769 ? -0.565 -24.358 10.297 1.00 66.50 769 MET A CA 1
ATOM 6130 C C . MET A 1 769 ? 0.006 -23.163 9.505 1.00 66.50 769 MET A C 1
ATOM 6132 O O . MET A 1 769 ? 0.907 -23.342 8.694 1.00 66.50 769 MET A O 1
ATOM 6136 N N . PHE A 1 770 ? -0.534 -21.962 9.722 1.00 68.19 770 PHE A N 1
ATOM 6137 C CA . PHE A 1 770 ? -0.178 -20.721 9.031 1.00 68.19 770 PHE A CA 1
ATOM 6138 C C . PHE A 1 770 ? 0.627 -19.755 9.902 1.00 68.19 770 PHE A C 1
ATOM 6140 O O . PHE A 1 770 ? 0.794 -18.588 9.542 1.00 68.19 770 PHE A O 1
ATOM 6147 N N . ASP A 1 771 ? 1.112 -20.202 11.058 1.00 61.00 771 ASP A N 1
ATOM 6148 C CA . ASP A 1 771 ? 2.158 -19.459 11.742 1.00 61.00 771 ASP A CA 1
ATOM 6149 C C . ASP A 1 771 ? 3.473 -19.699 11.012 1.00 61.00 771 ASP A C 1
ATOM 6151 O O . ASP A 1 771 ? 3.972 -20.823 10.947 1.00 61.00 771 ASP A O 1
ATOM 6155 N N . LYS A 1 772 ? 4.019 -18.626 10.427 1.00 59.53 772 LYS A N 1
ATOM 6156 C CA . LYS A 1 772 ? 5.382 -18.611 9.903 1.00 59.53 772 LYS A CA 1
ATOM 6157 C C . LYS A 1 772 ? 6.311 -18.704 11.114 1.00 59.53 772 LYS A C 1
ATOM 6159 O O . LYS A 1 772 ? 6.700 -17.701 11.702 1.00 59.53 772 LYS A O 1
ATOM 6164 N N . VAL A 1 773 ? 6.571 -19.926 11.562 1.00 50.09 773 VAL A N 1
ATOM 6165 C CA . VAL A 1 773 ? 7.630 -20.202 12.526 1.00 50.09 773 VAL A CA 1
ATOM 6166 C C . VAL A 1 773 ? 8.913 -20.173 11.719 1.00 50.09 773 VAL A C 1
ATOM 6168 O O . VAL A 1 773 ? 9.028 -20.951 10.769 1.00 50.09 773 VAL A O 1
ATOM 6171 N N . ARG A 1 774 ? 9.848 -19.283 12.078 1.00 53.66 774 ARG A N 1
ATOM 6172 C CA . ARG A 1 774 ? 11.197 -19.328 11.513 1.00 53.66 774 ARG A CA 1
ATOM 6173 C C . ARG A 1 774 ? 11.679 -20.768 11.626 1.00 53.66 774 ARG A C 1
ATOM 6175 O O . ARG A 1 774 ? 11.698 -21.317 12.733 1.00 53.66 774 ARG A O 1
ATOM 6182 N N . ALA A 1 775 ? 12.001 -21.409 10.507 1.00 53.75 775 ALA A N 1
ATOM 6183 C CA . ALA A 1 775 ? 12.497 -22.775 10.587 1.00 53.75 775 ALA A CA 1
ATOM 6184 C C . ALA A 1 775 ? 13.788 -22.757 11.420 1.00 53.75 775 ALA A C 1
ATOM 6186 O O . ALA A 1 775 ? 14.581 -21.830 11.301 1.00 53.75 775 ALA A O 1
ATOM 6187 N N . ASN A 1 776 ? 14.057 -23.780 12.237 1.00 49.19 776 ASN A N 1
ATOM 6188 C CA . ASN A 1 776 ? 15.287 -23.824 13.053 1.00 49.19 776 ASN A CA 1
ATOM 6189 C C . ASN A 1 776 ? 16.595 -23.717 12.226 1.00 49.19 776 ASN A C 1
ATOM 6191 O O . ASN A 1 776 ? 17.667 -23.592 12.808 1.00 49.19 776 ASN A O 1
ATOM 6195 N N . MET A 1 777 ? 16.512 -23.810 10.893 1.00 56.84 777 MET A N 1
ATOM 6196 C CA . MET A 1 777 ? 17.619 -23.682 9.939 1.00 56.84 777 MET A CA 1
ATOM 6197 C C . MET A 1 777 ? 17.506 -22.445 9.030 1.00 56.84 777 MET A C 1
ATOM 6199 O O . MET A 1 777 ? 18.301 -22.306 8.108 1.00 56.84 777 MET A O 1
ATOM 6203 N N . GLU A 1 778 ? 16.510 -21.582 9.231 1.00 68.12 778 GLU A N 1
ATOM 6204 C CA . GLU A 1 778 ? 16.379 -20.336 8.476 1.00 68.12 778 GLU A CA 1
ATOM 6205 C C . GLU A 1 778 ? 17.382 -19.328 9.038 1.00 68.12 778 GLU A C 1
ATOM 6207 O O . GLU A 1 778 ? 17.392 -19.016 10.235 1.00 68.12 778 GLU A O 1
ATOM 6212 N N . CYS A 1 779 ? 18.306 -18.924 8.173 1.00 79.50 779 CYS A N 1
ATOM 6213 C CA . CYS A 1 779 ? 19.445 -18.106 8.542 1.00 79.50 779 CYS A CA 1
ATOM 6214 C C . CYS A 1 779 ? 19.011 -16.676 8.877 1.00 79.50 779 CYS A C 1
ATOM 6216 O O . CYS A 1 779 ? 18.020 -16.199 8.325 1.00 79.50 779 CYS A O 1
ATOM 6218 N N . PRO A 1 780 ? 19.715 -16.002 9.803 1.00 81.94 780 PRO A N 1
ATOM 6219 C CA . PRO A 1 780 ? 19.428 -14.613 10.082 1.00 81.94 780 PRO A CA 1
ATOM 6220 C C . PRO A 1 780 ? 19.836 -13.731 8.902 1.00 81.94 780 PRO A C 1
ATOM 6222 O O . PRO A 1 780 ? 20.900 -13.949 8.324 1.00 81.94 780 PRO A O 1
ATOM 6225 N N . SER A 1 781 ? 19.020 -12.731 8.601 1.00 83.00 781 SER A N 1
ATOM 6226 C CA . SER A 1 781 ? 19.264 -11.718 7.575 1.00 83.00 781 SER A CA 1
ATOM 6227 C C . SER A 1 781 ? 19.396 -10.323 8.194 1.00 83.00 781 SER A C 1
ATOM 6229 O O . SER A 1 781 ? 19.133 -10.106 9.379 1.00 83.00 781 SER A O 1
ATOM 6231 N N . LEU A 1 782 ? 19.815 -9.358 7.380 1.00 83.69 782 LEU A N 1
ATOM 6232 C CA . LEU A 1 782 ? 20.026 -7.960 7.760 1.00 83.69 782 LEU A CA 1
ATOM 6233 C C . LEU A 1 782 ? 18.758 -7.276 8.304 1.00 83.69 782 LEU A C 1
ATOM 6235 O O . LEU A 1 782 ? 18.850 -6.394 9.154 1.00 83.69 782 LEU A O 1
ATOM 6239 N N . ASN A 1 783 ? 17.596 -7.682 7.796 1.00 81.31 783 ASN A N 1
ATOM 6240 C CA . ASN A 1 783 ? 16.263 -7.107 8.014 1.00 81.31 783 ASN A CA 1
ATOM 6241 C C . ASN A 1 783 ? 15.394 -7.891 9.027 1.00 81.31 783 ASN A C 1
ATOM 6243 O O . ASN A 1 783 ? 14.163 -7.755 9.059 1.00 81.31 783 ASN A O 1
ATOM 6247 N N . ASP A 1 784 ? 16.035 -8.714 9.859 1.00 72.75 784 ASP A N 1
ATOM 6248 C CA . ASP A 1 784 ? 15.388 -9.496 10.917 1.00 72.75 784 ASP A CA 1
ATOM 6249 C C . ASP A 1 784 ? 14.945 -8.688 12.144 1.00 72.75 784 ASP A C 1
ATOM 6251 O O . ASP A 1 784 ? 15.793 -8.012 12.772 1.00 72.75 784 ASP A O 1
#

InterPro domains:
  IPR000323 Copper type II, ascorbate-dependent monooxygenase, N-terminal [PF01082] (402-525)
  IPR000945 Dopamine beta-hydroxylase-like [PTHR10157] (219-762)
  IPR005018 DOMON domain [PF03351] (244-354)
  IPR005018 DOMON domain [PS50836] (243-354)
  IPR005018 DOMON domain [SM00664] (271-354)
  IPR008977 PHM/PNGase F domain superfamily [SSF49742] (391-543)
  IPR008977 PHM/PNGase F domain superfamily [SSF49742] (543-703)
  IPR014784 Copper type II, ascorbate-dependent monooxygenase-like, C-terminal [G3DSA:2.60.120.230] (552-707)
  IPR020611 Copper type II, ascorbate-dependent monooxygenase, histidine-cluster-1 conserved site [PS00084] (446-453)
  IPR024548 Copper type II ascorbate-dependent monooxygenase, C-terminal [PF03712] (545-700)
  IPR028460 Tyramine beta-hydroxylase/Dopamine beta-hydroxylase [PR00767] (269-291)
  IPR028460 Tyramine beta-hydroxylase/Dopamine beta-hydroxylase [PR00767] (436-454)
  IPR028460 Tyramine beta-hydroxylase/Dopamine beta-hydroxylase [PR00767] (483-502)
  IPR028460 Tyramine beta-hydroxylase/Dopamine beta-hydroxylase [PR00767] (547-564)
  IPR028460 Tyramine beta-hydroxylase/Dopamine beta-hydroxylase [PR00767] (729-749)
  IPR036939 Copper type II, ascorbate-dependent monooxygenase, N-terminal domain superfamily [G3DSA:2.60.120.310] (382-545)
  IPR045266 Copper-dependent monooxygenases, DOMON domain [cd09631] (244-354)

pLDDT: mean 80.73, std 20.25, range [24.33, 98.31]

Foldseek 3Di:
DDDDDDDDDDDDDDDDDPDDDDDDDDDPDDDDDDLPPPPPDAQVNLLVLLVVQLVVLVVQCVVCVVVVPPVSNVLSVLSNVLSVLSNVCSLVLPLVSNVSNLVSLVVVLVVLVVVLVVLVVVVVVVVVDDPDDDVVNVVVSVVVSVVSVVVSVVSVVSSVSSVSNSVVSVPDDPPPDDPDDDPDDPVVSVVVVVVPDDDDDPDPPPPVVVVVVVVVVVVVVVVVVPPPPPQPPAKDWDDQPPKIKMKGWDADPVQQKIKIKIAMDDDQFQKKKKWWDFQQDQALIWIWIAGPQDTFTWAAHPQQFTDTDPDCQWAWDDADVVRRMTMTMGGQADQDQSHDRQDFDKIKIKIKTANDPDGGCPPPRMGIDIDMDGSDADVLQVCLLPDDDPADKDKDFFFADFAQDFLDQKFKKKWKDFDDPVQAAAKWFFFKKFKDWDPPQLVWFFKKWKFFFDQPPPLDDDTDTGTPPDPPHTPSCVRRDHTPDMFGRPAGMDGDDQQEGAITHYNPGSRMMMMITMTRNVVSDRPDTIDIGMMIMIHPPGHNAHKAKAKFWADQFQQQWDFAQDAKAKFKKKQALVLLLQAPQQAKWFFKKKWDKAQFWAWKWKFKFDPQETPATPDTDNSDHNSGIYMGGDPRTDGDHRRIMMMMMTMGGRSVPPGMAGRHDDNSHMDTIMITMIDRDGFFRYKTKGFFPVLLVVLLVVQPNDDPVDDSRRSRVVHDDDVVNNVVVSVSSVFGFIQIQRAGPVSDRDPDDPVSSGRHGDRNHDYYPHPPDQPPPRHNYSSD

Secondary structure (DSSP, 8-state):
---------------------------S-----SS-SSTTSSHHHHHHHHHHHHHHHHHHHHHHHHTT-HHHHHHHHHHHHHHHHHHHHHHTT-GGGTHHHHHHHHHHHHHHHHHHHHHHHHHHHHHTS-S---HHHHHHHHHHHHHHHHHHHHHHHHHHHHHHHHHHHHSS-------S-----HHHHHHHHTS---S--TT-TTHHHHHHHHHHHHHHHHHHTT------S-EEEEEETTEEEEEEEEEETTTTEEEEEEEES----SEEEEEEESTT-SSSEEEEEEETTEEEEEEE-TT-BEEE-SS---EEEEEETTTTEEEEEEESS-S-TTS----BS-EEEEEEEESS--SBTTSTTEEEEEEEE-SB--HHHHHHHHPPPSS--EEEEEE-SSEE--SSSEEEEEEEEEPPHHHHHS-EEEEEEEEEPPTT-TTTEEEEEEEEEPP-SSS----EEEETT-TTS-GGGGGEEEEEEEEETT---EEPPTTEEEEE-STTS--EEEEEEEEE-TT--S--EE--EEEEEEESS--SEE-EEEEEEE-SSGGG-B-TT-S-EEEEEEE-HHHHTTS-TT-EEEEEEEEE--TTEEEEEEEEEETTEEEEEEEEETT-BTTB--EEEEEEEEEEPTT-EEEEEEEE--TT-SS-B-BSSSTTSB--EEEEEEES--SEEEEEEEE-HHHHHHHHHHTT---SSS-HHHHHHTS---HHHHHHHHHHHHHS-EEEEEEETTSPBPTT-TTTTSSBPPPP-B--TT--PPPTTPPP-TT-

Organism: NCBI:txid289476

Sequence (784 aa):
MSPDSLVAHFREPGCLEIGYTCDDTFDKGHADYEVCCGCCHTQNSGKVVAIVSLLLSFVALGWAVYFKSTFLTAVAGVYIVSALSLIIAVFLERHALILPYIGVSILRELFEVYLIIKMSTGLTHIIEVKDYLSGLMLLMLLFVMLLIAIHASISLWIIWTIYIHYCYLRDRPLNFSWSGEQKKSLGYRFVEHFRRSDSDTLSVRSIHWEMSSLALRLLVLTAASAVLVVAGPYNISAELGDIEVSVNWNADWSSQEVEFSVQWSKTDFHWILVGFSDHGFWPNSDFCLIERYNIIDGWIDQNLKMHRDISQDCQLISVDIENRIVIFKRKFVTCDSKDYAIELGTTQLILAKGIKKETHLNEPTVDKQIAYGQVLQNDESVKMMEAEPPEKTDVVNIGAIDAHVPPVVTTYWCAIEKLDEALRRAKHHVVKIEANVSPGNEHIVHHMEIFHCADPGNGYIPIFNGNCNDPNKPKESKSCSKVLAAWAMGAGPITYPLQAGMPFGGENFFPYVMVEIHYNNEAKRSDYVDNSGFKITYSDQLRQFDAGIMEVGLIYSDANSIPAGQGAFPISGHCVADCTAKFPFDGIFVFASQLHAHLTGRKLWTSHFRNGVKIGEINRDNHFSPHWQHIQHFHKQKRILPGDTLMTTCVFETRNRSSFTWGGYGIEDEMCVNYIHYYPAMDVEVCKSAIDNSTLHNFFRFMGVQDYRLSISEKYKQIDWTPQAVDKLAELYSVSPLNMDCLDHTGARFPGHPTNWTRIPQPKTFAGMFDKVRANMECPSLND